Protein AF-0000000069081730 (afdb_homodimer)

Sequence (1344 aa):
MFLFTLMLIVINARFEIAYTKMYEEPLPQEFKDCLNMILPNSDLKRDPAYIIDYACANKFLTSTPNKRWAPEKDEEEFTLITNKINKLDIHTSSENVRYEKRSIQNHLDNRHKKRSAVNPTIRRKEYRRMSPEERTDFHRALQLLKDDAERTKFNLYDILCNFHHASRAPHAHFGPAFLSWHRVSLYIFEQALRSKVPGVSLPFWDSRLEAALENPSATSLFTDELMGPGNGVVKTGHFANWSHPFAGDLVRNVGNLGEPIQRRDIERLLKARYTKEFMFPSAYPHMNLELIHGKVHMWVSGTMNNLNYSPADPIFWMHHCFIDYVWEKIRQRQKERGVDPSYDYPMNGGIGHRPYDKMKPFDLKNRDGYLIDWSKVYQYETSPVDSKCRSDSDCGPEYYVCENGNCRAKTAEEVLFDRRSRRRRSITDMGTSDLLSKDHYNDLQTSTDAQTTPMFHSMQNTFMIDGREDSNSWVNLPLIVYSKRPDHLVFSAHPYRRGEANFTADIFQPTLKEENVLPLSGNPAIKQKCKYMGSGVSKVYIRSIGVNYEGDYTSEAIIDERQALTITLIQIAVQNPYKKYTKSYISAYDQCGRMCSPYCLTGRDGTYKKCSGNIGVDSRIPRMYNTDAAGTILQMFDFKSFPPKLDQSNIFLIFYCGQEEKWPWEINKEEKMFLFTLMLIVINARFEIAYTKMYEEPLPQEFKDCLNMILPNSDLKRDPAYIIDYACANKFLTSTPNKRWAPEKDEEEFTLITNKINKLDIHTSSENVRYEKRSIQNHLDNRHKKRSAVNPTIRRKEYRRMSPEERTDFHRALQLLKDDAERTKFNLYDILCNFHHASRAPHAHFGPAFLSWHRVSLYIFEQALRSKVPGVSLPFWDSRLEAALENPSATSLFTDELMGPGNGVVKTGHFANWSHPFAGDLVRNVGNLGEPIQRRDIERLLKARYTKEFMFPSAYPHMNLELIHGKVHMWVSGTMNNLNYSPADPIFWMHHCFIDYVWEKIRQRQKERGVDPSYDYPMNGGIGHRPYDKMKPFDLKNRDGYLIDWSKVYQYETSPVDSKCRSDSDCGPEYYVCENGNCRAKTAEEVLFDRRSRRRRSITDMGTSDLLSKDHYNDLQTSTDAQTTPMFHSMQNTFMIDGREDSNSWVNLPLIVYSKRPDHLVFSAHPYRRGEANFTADIFQPTLKEENVLPLSGNPAIKQKCKYMGSGVSKVYIRSIGVNYEGDYTSEAIIDERQALTITLIQIAVQNPYKKYTKSYISAYDQCGRMCSPYCLTGRDGTYKKCSGNIGVDSRIPRMYNTDAAGTILQMFDFKSFPPKLDQSNIFLIFYCGQEEKWPWEINKEEK

Secondary structure (DSSP, 8-state):
--------------------SEEE-PPPHHHHHHHHHHGGG--TTTS-HHHHHHHHHHHHHHH-GGGS--PPP-HHHHHHHHHHHTTS----------S-HHHHHHHHHHTTTS------SEEE-BGGGS-HHHHHHHHHHHHHHHH---SSSS-HHHHHHHTTSTTT-TTSSSSTHHHHHHHHHHHHHHHHHHHHSTT----B--THHHHTSSSGGGBGGGSTTTT--SEEE--SSTTTT-EETTTEE-EEETTSSS-PPPHHHHHHHTT-SSGGGTSTTTS-GGG-HHHHHHHHHHHH-GGGG-TTTGGGSTHHHHHHHHHHHHHHHHHHHHHHTT--GGG---S-S-TT-STTSB-TTSSSBTTHHHHS-GGGTEEEPPPGGGS--SSHHHH-SSSEEEETTEEEEPBHHHHHHHHHHHHHHHHHHS-SSS------------------SGGGSPPPP--EETTEE-GGGEEEEEEEEEEEPPTT---S---EETTEE-TT--TTPPPGGGGGTSPPP------TT----TT-EEEEEEEEEESSSS-EEEEEEEEETTSSEEEEEEEEEEE-TTSS-EEEEEEEEETTSPBPEEEEE-STT--EEE--SEEEE--SSSP--BSSHHHHHHHTEETTSSS-EE-GGG--EEEEE---SS-SS-------/--------------------SEEE-PPPHHHHHHHHHHGGG--TTTS-HHHHHHHHHHHHHHH-GGGS--PPP-HHHHHHHHHHHTTS------------HHHHHHHHHHTTTS------SEEE-BGGGS-HHHHHHHHHHHHHHHH---SSSS-HHHHHHHTTSTTT-TTSSSSTHHHHHHHHHHHHHHHHHHHHSTT----B--THHHHTSSSGGGBGGGSTTTT--SEEE--SSTTTT-EETTTEE-EEETTSSS-PPPHHHHHHHTT-SSGGGTSTTTS-GGG-HHHHHHHHHHHH-GGGG-TTTGGGSTHHHHHHHHHHHHHHHHHHHHHHTT--GGG---S---TT-STTSB-TTSSSBTTHHHHS-GGGTEEEPPPGGGS--SSHHHH-SSSEEEETTEEEEPBHHHHHHHHHHHHHHHHHHS-SSS------------------SGGGSPPPP--EETTEE-GGGEEEEEEEEEEEPPTT---S---EETTEE-TT--TTPPPGGGTTSSPPP------SS----TT-EEEEEEEEEESSSS-EEEEEEEEETTSSEEEEEEEEEEE-TTSS-EEEEEEEEETTSPBPEEEEE-STT--EEE--SEEEE-SSSSP--BSSHHHHHHHTEETTSSS-EE-GGG-SEEEEE---SS-SS-------

Nearest PDB structures (foldseek):
  3ntm-assembly1_B  TM=8.392E-01  e=2.894E-14  Priestia megaterium
  3npy-assembly1_A  TM=8.214E-01  e=9.787E-14  Priestia megaterium
  5m8r-assembly1_A  TM=8.088E-01  e=1.174E-10  Homo sapiens
  9ey8-assembly4_DA  TM=7.590E-01  e=7.715E-10  Homo sapiens
  8r0a-assembly1_B  TM=4.790E-01  e=5.189E-01  Homo sapiens

Radius of gyration: 36.07 Å; Cα contacts (8 Å, |Δi|>4): 2716; chains: 2; bounding box: 125×122×84 Å

Solvent-accessible surface area (backbone atoms only — not comparable to full-atom values): 71408 Å² total; per-residue (Å²): 132,85,75,77,77,76,77,77,76,74,75,76,70,72,73,72,81,68,59,79,32,58,42,83,35,78,73,54,66,57,30,50,52,41,47,65,59,48,52,82,59,50,42,61,62,70,47,34,48,44,62,54,51,51,50,20,54,48,49,30,53,39,71,41,29,79,72,32,55,66,80,83,85,59,72,71,58,52,55,62,52,52,60,60,51,70,69,55,76,64,62,63,78,70,74,75,76,62,84,57,76,66,55,59,53,51,54,60,54,54,62,60,69,77,53,74,75,65,68,39,83,34,65,26,37,43,54,78,61,45,50,73,66,54,44,51,45,40,52,48,16,52,49,49,31,56,61,34,71,44,105,47,100,47,23,54,44,56,49,63,27,52,51,53,20,29,83,47,12,60,43,47,56,88,19,52,20,28,62,26,47,48,52,51,52,49,51,51,51,38,52,55,32,28,70,70,28,76,85,49,50,60,37,18,45,67,44,41,26,32,48,66,37,94,55,42,47,35,36,37,58,43,28,51,89,51,69,5,52,38,59,27,68,26,71,45,42,80,46,38,69,36,65,34,83,70,55,35,58,37,27,20,32,33,54,61,35,63,40,52,44,47,67,66,53,54,59,55,47,54,65,46,74,50,53,47,52,32,22,43,71,69,25,37,64,90,39,16,50,67,58,53,55,46,26,37,28,32,10,39,15,42,33,36,49,39,75,52,41,15,55,65,30,73,64,40,58,20,41,51,41,28,53,49,50,52,50,51,53,33,38,52,46,16,46,75,70,73,32,64,55,51,75,41,69,46,79,76,32,49,90,57,19,27,48,78,28,62,32,51,79,47,100,43,37,29,37,49,53,44,48,34,69,54,65,56,54,36,44,72,51,82,49,40,71,82,38,78,26,92,38,34,69,68,45,22,78,76,56,35,37,45,56,94,40,32,34,25,49,28,34,43,64,56,46,49,50,54,50,51,53,53,50,53,50,47,51,71,67,63,57,90,74,72,75,75,58,73,69,65,66,60,66,57,73,60,71,62,64,66,71,35,46,44,75,39,45,38,64,33,60,65,37,39,44,62,57,38,32,28,42,80,54,32,24,19,30,40,33,40,40,35,36,44,36,65,84,87,66,64,45,48,27,44,39,32,54,87,68,37,75,39,86,87,40,27,55,35,58,59,60,82,80,54,76,77,76,54,80,70,62,51,66,44,13,50,51,91,85,57,83,85,40,38,34,20,53,47,42,33,39,34,38,28,37,42,68,62,41,37,40,58,36,58,36,74,40,72,38,52,47,52,38,46,57,36,65,36,80,44,59,44,53,45,64,43,23,78,86,41,80,29,38,34,40,40,51,37,26,41,68,36,30,38,55,29,38,34,28,31,53,75,53,90,82,54,43,47,39,82,46,74,35,18,33,33,38,45,65,52,75,51,66,65,58,23,80,36,45,15,56,26,50,56,61,37,42,42,72,91,45,62,78,60,42,80,39,68,70,72,35,52,42,35,34,40,34,44,48,44,69,61,77,68,69,86,71,79,75,70,82,126,135,85,78,78,79,79,80,81,77,76,75,78,72,74,74,71,75,71,59,82,31,57,43,84,35,77,73,53,68,57,30,52,51,39,47,66,58,48,51,82,58,49,43,62,64,70,47,34,48,43,62,53,51,52,51,20,54,46,48,31,53,38,72,40,30,79,72,33,54,66,80,82,84,59,72,70,58,53,55,62,51,52,59,60,51,69,70,56,77,65,62,63,77,70,73,74,74,63,81,56,77,66,54,61,54,50,54,59,53,56,61,60,69,76,52,74,76,64,68,39,82,32,64,26,36,43,54,77,61,46,49,74,65,56,46,50,45,41,53,49,16,54,50,48,29,57,63,34,70,46,104,49,100,47,23,54,43,55,47,62,28,52,51,53,20,28,85,48,11,60,42,46,56,88,19,51,20,28,61,25,47,50,52,52,50,50,49,51,51,38,51,54,34,28,72,71,30,75,84,48,50,60,36,18,45,67,45,40,26,33,48,65,38,95,56,42,47,36,36,37,57,43,29,52,89,51,68,6,53,38,58,28,68,27,70,44,40,80,46,38,69,38,65,36,83,70,56,36,60,38,28,21,32,33,53,61,35,64,41,52,45,46,68,66,54,54,59,56,47,53,67,46,74,50,55,46,52,33,22,43,70,69,25,36,64,90,40,15,50,66,59,53,55,44,26,37,27,33,10,40,15,41,34,35,49,39,75,51,40,15,55,66,31,73,64,39,58,19,42,51,40,29,53,49,50,52,50,52,52,33,39,52,46,16,46,75,70,74,35,64,55,49,74,41,70,45,79,75,32,50,90,57,19,26,48,78,27,62,32,52,79,47,100,43,36,29,39,48,52,44,48,34,70,54,66,56,54,37,43,73,49,82,51,41,72,82,38,78,24,92,38,33,70,68,44,22,77,79,55,36,38,45,56,95,38,32,35,24,49,27,33,42,64,55,46,51,50,54,50,51,54,54,50,53,50,47,50,69,66,62,57,89,72,73,75,75,58,70,69,64,65,58,66,57,74,60,70,60,62,64,71,34,46,44,76,39,44,37,64,32,59,66,39,39,45,61,58,38,33,27,42,80,54,32,25,20,31,40,32,41,40,36,36,42,36,66,84,87,65,65,46,47,27,46,39,32,55,88,66,37,74,38,87,86,39,26,54,36,56,61,60,77,89,64,66,79,76,57,79,70,62,52,66,43,14,51,51,92,85,58,83,84,41,38,34,20,52,47,43,34,39,35,39,29,37,42,69,62,41,36,38,59,35,59,37,73,42,72,40,51,47,52,38,47,58,35,65,38,81,46,57,43,53,43,65,44,23,77,87,42,82,27,38,33,41,42,51,37,25,40,70,35,31,38,54,29,37,37,26,31,54,74,53,91,83,55,43,47,40,81,44,74,35,17,33,34,37,45,64,53,72,51,68,66,59,25,81,36,44,15,56,24,50,56,60,36,40,43,73,92,45,62,78,60,42,81,40,69,70,70,35,52,43,34,34,41,34,42,48,43,71,60,76,67,69,87,68,78,74,71,84,125

InterPro domains:
  IPR002227 Tyrosinase copper-binding domain [PF00264] (157-329)
  IPR002227 Tyrosinase copper-binding domain [PR00092] (173-190)
  IPR002227 Tyrosinase copper-binding domain [PR00092] (202-207)
  IPR002227 Tyrosinase copper-binding domain [PR00092] (292-303)
  IPR002227 Tyrosinase copper-binding domain [PR00092] (312-330)
  IPR002227 Tyrosinase copper-binding domain [PS00497] (173-190)
  IPR002227 Tyrosinase copper-binding domain [PS00498] (313-324)
  IPR008922 Di-copper centre-containing domain superfamily [G3DSA:1.10.1280.10] (118-396)
  IPR008922 Di-copper centre-containing domain superfamily [SSF48056] (120-382)
  IPR050316 Tyrosinase and Hemocyanin [PTHR11474] (111-399)

Structure (mmCIF, N/CA/C/O backbone):
data_AF-0000000069081730-model_v1
#
loop_
_entity.id
_entity.type
_entity.pdbx_description
1 polymer 'Tyrosinase copper-binding domain-containing protein'
#
loop_
_atom_site.group_PDB
_atom_site.id
_atom_site.type_symbol
_atom_site.label_atom_id
_atom_site.label_alt_id
_atom_site.label_comp_id
_atom_site.label_asym_id
_atom_site.label_entity_id
_atom_site.label_seq_id
_atom_site.pdbx_PDB_ins_code
_atom_site.Cartn_x
_atom_site.Cartn_y
_atom_site.Cartn_z
_atom_site.occupancy
_atom_site.B_iso_or_equiv
_atom_site.auth_seq_id
_atom_site.auth_comp_id
_atom_site.auth_asym_id
_atom_site.auth_atom_id
_atom_site.pdbx_PDB_model_num
ATOM 1 N N . MET A 1 1 ? -75.438 -9.922 37.125 1 25.27 1 MET A N 1
ATOM 2 C CA . MET A 1 1 ? -75.188 -9.961 35.688 1 25.27 1 MET A CA 1
ATOM 3 C C . MET A 1 1 ? -74.562 -8.641 35.188 1 25.27 1 MET A C 1
ATOM 5 O O . MET A 1 1 ? -74.75 -8.273 34.031 1 25.27 1 MET A O 1
ATOM 9 N N . PHE A 1 2 ? -74.125 -7.762 36.062 1 30.73 2 PHE A N 1
ATOM 10 C CA . PHE A 1 2 ? -73.438 -6.461 35.938 1 30.73 2 PHE A CA 1
ATOM 11 C C . PHE A 1 2 ? -72.25 -6.527 35 1 30.73 2 PHE A C 1
ATOM 13 O O . PHE A 1 2 ? -71.312 -7.246 35.281 1 30.73 2 PHE A O 1
ATOM 20 N N . LEU A 1 3 ? -72.562 -6.387 33.656 1 29.62 3 LEU A N 1
ATOM 21 C CA . LEU A 1 3 ? -71.812 -6.32 32.438 1 29.62 3 LEU A CA 1
ATOM 22 C C . LEU A 1 3 ? -70.812 -5.137 32.469 1 29.62 3 LEU A C 1
ATOM 24 O O . LEU A 1 3 ? -71.25 -3.982 32.469 1 29.62 3 LEU A O 1
ATOM 28 N N . PHE A 1 4 ? -69.812 -5.207 33.406 1 30.23 4 PHE A N 1
ATOM 29 C CA . PHE A 1 4 ? -68.75 -4.254 33.531 1 30.23 4 PHE A CA 1
ATOM 30 C C . PHE A 1 4 ? -68.062 -3.99 32.188 1 30.23 4 PHE A C 1
ATOM 32 O O . PHE A 1 4 ? -67.562 -4.91 31.562 1 30.23 4 PHE A O 1
ATOM 39 N N . THR A 1 5 ? -68.688 -3.061 31.391 1 26.64 5 THR A N 1
ATOM 40 C CA . THR A 1 5 ? -68.188 -2.48 30.156 1 26.64 5 THR A CA 1
ATOM 41 C C . THR A 1 5 ? -66.75 -1.947 30.344 1 26.64 5 THR A C 1
ATOM 43 O O . THR A 1 5 ? -66.562 -0.978 31.078 1 26.64 5 THR A O 1
ATOM 46 N N . LEU A 1 6 ? -65.75 -2.828 30.531 1 27.09 6 LEU A N 1
ATOM 47 C CA . LEU A 1 6 ? -64.312 -2.484 30.578 1 27.09 6 LEU A CA 1
ATOM 48 C C . LEU A 1 6 ? -63.938 -1.65 29.375 1 27.09 6 LEU A C 1
ATOM 50 O O . LEU A 1 6 ? -63.969 -2.137 28.234 1 27.09 6 LEU A O 1
ATOM 54 N N . MET A 1 7 ? -64.312 -0.339 29.406 1 26.17 7 MET A N 1
ATOM 55 C CA . MET A 1 7 ? -63.844 0.627 28.391 1 26.17 7 MET A CA 1
ATOM 56 C C . MET A 1 7 ? -62.344 0.519 28.141 1 26.17 7 MET A C 1
ATOM 58 O O . MET A 1 7 ? -61.562 0.634 29.062 1 26.17 7 MET A O 1
ATOM 62 N N . LEU A 1 8 ? -61.906 -0.193 27.078 1 25.66 8 LEU A N 1
ATOM 63 C CA . LEU A 1 8 ? -60.594 -0.333 26.422 1 25.66 8 LEU A CA 1
ATOM 64 C C . LEU A 1 8 ? -60.031 1.033 26.078 1 25.66 8 LEU A C 1
ATOM 66 O O . LEU A 1 8 ? -60.531 1.717 25.188 1 25.66 8 LEU A O 1
ATOM 70 N N . ILE A 1 9 ? -59.719 1.869 27.062 1 26.48 9 ILE A N 1
ATOM 71 C CA . ILE A 1 9 ? -59 3.09 26.75 1 26.48 9 ILE A CA 1
ATOM 72 C C . ILE A 1 9 ? -57.719 2.746 25.969 1 26.48 9 ILE A C 1
ATOM 74 O O . ILE A 1 9 ? -56.812 2.076 26.5 1 26.48 9 ILE A O 1
ATOM 78 N N . VAL A 1 10 ? -57.812 2.605 24.672 1 25.91 10 VAL A N 1
ATOM 79 C CA . VAL A 1 10 ? -56.75 2.582 23.688 1 25.91 10 VAL A CA 1
ATOM 80 C C . VAL A 1 10 ? -55.844 3.811 23.875 1 25.91 10 VAL A C 1
ATOM 82 O O . VAL A 1 10 ? -56.281 4.938 23.594 1 25.91 10 VAL A O 1
ATOM 85 N N . ILE A 1 11 ? -55.156 3.9 24.969 1 27.11 11 ILE A N 1
ATOM 86 C CA . ILE A 1 11 ? -54.125 4.941 25.047 1 27.11 11 ILE A CA 1
ATOM 87 C C . ILE A 1 11 ? -53.281 4.926 23.766 1 27.11 11 ILE A C 1
ATOM 89 O O . ILE A 1 11 ? -52.625 3.926 23.469 1 27.11 11 ILE A O 1
ATOM 93 N N . ASN A 1 12 ? -53.656 5.672 22.766 1 25.05 12 ASN A N 1
ATOM 94 C CA . ASN A 1 12 ? -52.875 6.105 21.641 1 25.05 12 ASN A CA 1
ATOM 95 C C . ASN A 1 12 ? -51.5 6.652 22.078 1 25.05 12 ASN A C 1
ATOM 97 O O . ASN A 1 12 ? -51.406 7.828 22.438 1 25.05 12 ASN A O 1
ATOM 101 N N . ALA A 1 13 ? -50.75 5.926 22.844 1 26.69 13 ALA A N 1
ATOM 102 C CA . ALA A 1 13 ? -49.375 6.348 23.062 1 26.69 13 ALA A CA 1
ATOM 103 C C . ALA A 1 13 ? -48.688 6.703 21.75 1 26.69 13 ALA A C 1
ATOM 105 O O . ALA A 1 13 ? -48.531 5.848 20.875 1 26.69 13 ALA A O 1
ATOM 106 N N . ARG A 1 14 ? -48.938 7.902 21.297 1 27.27 14 ARG A N 1
ATOM 107 C CA . ARG A 1 14 ? -48.062 8.477 20.297 1 27.27 14 ARG A CA 1
ATOM 108 C C . ARG A 1 14 ? -46.594 8.172 20.609 1 27.27 14 ARG A C 1
ATOM 110 O O . ARG A 1 14 ? -46.062 8.625 21.625 1 27.27 14 ARG A O 1
ATOM 117 N N . PHE A 1 15 ? -46.156 7.004 20.266 1 26.97 15 PHE A N 1
ATOM 118 C CA . PHE A 1 15 ? -44.719 6.773 20.156 1 26.97 15 PHE A CA 1
ATOM 119 C C . PHE A 1 15 ? -44.031 7.906 19.406 1 26.97 15 PHE A C 1
ATOM 121 O O . PHE A 1 15 ? -44.156 8.008 18.172 1 26.97 15 PHE A O 1
ATOM 128 N N . GLU A 1 16 ? -44.094 9.133 19.969 1 29.81 16 GLU A N 1
ATOM 129 C CA . GLU A 1 16 ? -43.125 10.078 19.438 1 29.81 16 GLU A CA 1
ATOM 130 C C . GLU A 1 16 ? -41.781 9.391 19.141 1 29.81 16 GLU A C 1
ATOM 132 O O . GLU A 1 16 ? -41.219 8.75 20.016 1 29.81 16 GLU A O 1
ATOM 137 N N . ILE A 1 17 ? -41.594 8.93 17.969 1 29.64 17 ILE A N 1
ATOM 138 C CA . ILE A 1 17 ? -40.375 8.484 17.328 1 29.64 17 ILE A CA 1
ATOM 139 C C . ILE A 1 17 ? -39.219 9.422 17.703 1 29.64 17 ILE A C 1
ATOM 141 O O . ILE A 1 17 ? -39.156 10.547 17.203 1 29.64 17 ILE A O 1
ATOM 145 N N . ALA A 1 18 ? -38.719 9.664 18.828 1 35.78 18 ALA A N 1
ATOM 146 C CA . ALA A 1 18 ? -37.625 10.297 19.547 1 35.78 18 ALA A CA 1
ATOM 147 C C . ALA A 1 18 ? -36.281 9.922 18.922 1 35.78 18 ALA A C 1
ATOM 149 O O . ALA A 1 18 ? -35.375 9.453 19.609 1 35.78 18 ALA A O 1
ATOM 150 N N . TYR A 1 19 ? -36.062 9.352 17.719 1 40.38 19 TYR A N 1
ATOM 151 C CA . TYR A 1 19 ? -35.094 8.344 17.312 1 40.38 19 TYR A CA 1
ATOM 152 C C . TYR A 1 19 ? -33.688 8.914 17.312 1 40.38 19 TYR A C 1
ATOM 154 O O . TYR A 1 19 ? -32.719 8.219 17.656 1 40.38 19 TYR A O 1
ATOM 162 N N . THR A 1 20 ? -33.281 10.133 16.453 1 54.25 20 THR A N 1
ATOM 163 C CA . THR A 1 20 ? -31.828 10.297 16.312 1 54.25 20 THR A CA 1
ATOM 164 C C . THR A 1 20 ? -31.234 10.992 17.531 1 54.25 20 THR A C 1
ATOM 166 O O . THR A 1 20 ? -31.781 11.984 18.016 1 54.25 20 THR A O 1
ATOM 169 N N . LYS A 1 21 ? -30.156 10.398 18.203 1 78.94 21 LYS A N 1
ATOM 170 C CA . LYS A 1 21 ? -29.391 10.898 19.344 1 78.94 21 LYS A CA 1
ATOM 171 C C . LYS A 1 21 ? -28.156 11.672 18.875 1 78.94 21 LYS A C 1
ATOM 173 O O . LYS A 1 21 ? -27.359 12.125 19.688 1 78.94 21 LYS A O 1
ATOM 178 N N . MET A 1 22 ? -28.156 12 17.453 1 90.12 22 MET A N 1
ATOM 179 C CA . MET A 1 22 ? -27.172 12.883 16.844 1 90.12 22 MET A CA 1
ATOM 180 C C . MET A 1 22 ? -27.859 13.953 16 1 90.12 22 MET A C 1
ATOM 182 O O . MET A 1 22 ? -28.875 13.68 15.367 1 90.12 22 MET A O 1
ATOM 186 N N . TYR A 1 23 ? -27.281 15.188 15.977 1 90.94 23 TYR A N 1
ATOM 187 C CA . TYR A 1 23 ? -27.875 16.312 15.266 1 90.94 23 TYR A CA 1
ATOM 188 C C . TYR A 1 23 ? -26.812 17.125 14.539 1 90.94 23 TYR A C 1
ATOM 190 O O . TYR A 1 23 ? -25.656 17.141 14.945 1 90.94 23 TYR A O 1
ATOM 198 N N . GLU A 1 24 ? -27.328 17.688 13.469 1 94 24 GLU A N 1
ATOM 199 C CA . GLU A 1 24 ? -26.469 18.672 12.82 1 94 24 GLU A CA 1
ATOM 200 C C . GLU A 1 24 ? -26.422 19.984 13.609 1 94 24 GLU A C 1
ATOM 202 O O . GLU A 1 24 ? -27.438 20.438 14.125 1 94 24 GLU A O 1
ATOM 207 N N . GLU A 1 25 ? -25.281 20.516 13.758 1 94.12 25 GLU A N 1
ATOM 208 C CA . GLU A 1 25 ? -25.047 21.828 14.344 1 94.12 25 GLU A CA 1
ATOM 209 C C . GLU A 1 25 ? -24.5 22.797 13.305 1 94.12 25 GLU A C 1
ATOM 211 O O . GLU A 1 25 ? -23.812 22.391 12.359 1 94.12 25 GLU A O 1
ATOM 216 N N . PRO A 1 26 ? -24.844 24.062 13.484 1 93.56 26 PRO A N 1
ATOM 217 C CA . PRO A 1 26 ? -24.203 25.031 12.586 1 93.56 26 PRO A CA 1
ATOM 218 C C . PRO A 1 26 ? -22.703 25.172 12.836 1 93.56 26 PRO A C 1
ATOM 220 O O . PRO A 1 26 ? -22.234 24.953 13.961 1 93.56 26 PRO A O 1
ATOM 223 N N . LEU A 1 27 ? -22.016 25.594 11.781 1 95.44 27 LEU A N 1
ATOM 224 C CA . LEU A 1 27 ? -20.594 25.859 11.961 1 95.44 27 LEU A CA 1
ATOM 225 C C . LEU A 1 27 ? -20.391 26.984 12.984 1 95.44 27 LEU A C 1
ATOM 227 O O . LEU A 1 27 ? -21.172 27.922 13.039 1 95.44 27 LEU A O 1
ATOM 231 N N . PRO A 1 28 ? -19.312 26.891 13.766 1 93.69 28 PRO A N 1
ATOM 232 C CA . PRO A 1 28 ? -19 27.984 14.695 1 93.69 28 PRO A CA 1
ATOM 233 C C . PRO A 1 28 ? -18.812 29.328 13.977 1 93.69 28 PRO A C 1
ATOM 235 O O . PRO A 1 28 ? -18.281 29.359 12.867 1 93.69 28 PRO A O 1
ATOM 238 N N . GLN A 1 29 ? -19.141 30.375 14.672 1 93.25 29 GLN A N 1
ATOM 239 C CA . GLN A 1 29 ? -19.094 31.703 14.07 1 93.25 29 GLN A CA 1
ATOM 240 C C . GLN A 1 29 ? -17.672 32.062 13.641 1 93.25 29 GLN A C 1
ATOM 242 O O . GLN A 1 29 ? -17.453 32.594 12.555 1 93.25 29 GLN A O 1
ATOM 247 N N . GLU A 1 30 ? -16.688 31.781 14.453 1 92.94 30 GLU A N 1
ATOM 248 C CA . GLU A 1 30 ? -15.297 32.094 14.148 1 92.94 30 GLU A CA 1
ATOM 249 C C . GLU A 1 30 ? -14.82 31.344 12.914 1 92.94 30 GLU A C 1
ATOM 251 O O . GLU A 1 30 ? -14 31.859 12.148 1 92.94 30 GLU A O 1
ATOM 256 N N . PHE A 1 31 ? -15.344 30.156 12.773 1 95.62 31 PHE A N 1
ATOM 257 C CA . PHE A 1 31 ? -15.062 29.359 11.586 1 95.62 31 PHE A CA 1
ATOM 258 C C . PHE A 1 31 ? -15.641 30.031 10.344 1 95.62 31 PHE A C 1
ATOM 260 O O . PHE A 1 31 ? -14.945 30.172 9.328 1 95.62 31 PHE A O 1
ATOM 267 N N . LYS A 1 32 ? -16.844 30.469 10.391 1 95.44 32 LYS A N 1
ATOM 268 C CA . LYS A 1 32 ? -17.516 31.141 9.281 1 95.44 32 LYS A CA 1
ATOM 269 C C . LYS A 1 32 ? -16.812 32.438 8.922 1 95.44 32 LYS A C 1
ATOM 271 O O . LYS A 1 32 ? -16.641 32.75 7.738 1 95.44 32 LYS A O 1
ATOM 276 N N . ASP A 1 33 ? -16.406 33.156 9.93 1 93.44 33 ASP A N 1
ATOM 277 C CA . ASP A 1 33 ? -15.68 34.406 9.711 1 93.44 33 ASP A CA 1
ATOM 278 C C . ASP A 1 33 ? -14.383 34.188 8.945 1 93.44 33 ASP A C 1
ATOM 280 O O . ASP A 1 33 ? -14.008 34.969 8.078 1 93.44 33 ASP A O 1
ATOM 284 N N . CYS A 1 34 ? -13.742 33.125 9.352 1 95.56 34 CYS A N 1
ATOM 285 C CA . CYS A 1 34 ? -12.508 32.75 8.672 1 95.56 34 CYS A CA 1
ATOM 286 C C . CYS A 1 34 ? -12.766 32.438 7.207 1 95.56 34 CYS A C 1
ATOM 288 O O . CYS A 1 34 ? -12.031 32.875 6.328 1 95.56 34 CYS A O 1
ATOM 290 N N . LEU A 1 35 ? -13.812 31.656 6.918 1 96.19 35 LEU A N 1
ATOM 291 C CA . LEU A 1 35 ? -14.172 31.328 5.543 1 96.19 35 LEU A CA 1
ATOM 292 C C . LEU A 1 35 ? -14.492 32.594 4.75 1 96.19 35 LEU A C 1
ATOM 294 O O . LEU A 1 35 ? -14.07 32.75 3.598 1 96.19 35 LEU A O 1
ATOM 298 N N . ASN A 1 36 ? -15.141 33.5 5.387 1 94.31 36 ASN A N 1
ATOM 299 C CA . ASN A 1 36 ? -15.508 34.75 4.738 1 94.31 36 ASN A CA 1
ATOM 300 C C . ASN A 1 36 ? -14.273 35.625 4.426 1 94.31 36 ASN A C 1
ATOM 302 O O . ASN A 1 36 ? -14.289 36.406 3.496 1 94.31 36 ASN A O 1
ATOM 306 N N . MET A 1 37 ? -13.32 35.406 5.188 1 92.81 37 MET A N 1
ATOM 307 C CA . MET A 1 37 ? -12.07 36.156 4.984 1 92.81 37 MET A CA 1
ATOM 308 C C . MET A 1 37 ? -11.273 35.531 3.84 1 92.81 37 MET A C 1
ATOM 310 O O . MET A 1 37 ? -10.711 36.25 3.014 1 92.81 37 MET A O 1
ATOM 314 N N . ILE A 1 38 ? -11.258 34.25 3.676 1 95.88 38 ILE A N 1
ATOM 315 C CA . ILE A 1 38 ? -10.32 33.562 2.805 1 95.88 38 ILE A CA 1
ATOM 316 C C . ILE A 1 38 ? -10.961 33.281 1.444 1 95.88 38 ILE A C 1
ATOM 318 O O . ILE A 1 38 ? -10.32 33.469 0.405 1 95.88 38 ILE A O 1
ATOM 322 N N . LEU A 1 39 ? -12.219 32.906 1.37 1 94.81 39 LEU A N 1
ATOM 323 C CA . LEU A 1 39 ? -12.852 32.344 0.185 1 94.81 39 LEU A CA 1
ATOM 324 C C . LEU A 1 39 ? -12.977 33.406 -0.919 1 94.81 39 LEU A C 1
ATOM 326 O O . LEU A 1 39 ? -12.773 33.094 -2.096 1 94.81 39 LEU A O 1
ATOM 330 N N . PRO A 1 40 ? -13.281 34.656 -0.606 1 93.19 40 PRO A N 1
ATOM 331 C CA . PRO A 1 40 ? -13.398 35.625 -1.684 1 93.19 40 PRO A CA 1
ATOM 332 C C . PRO A 1 40 ? -12.125 35.75 -2.52 1 93.19 40 PRO A C 1
ATOM 334 O O . PRO A 1 40 ? -12.188 36.094 -3.703 1 93.19 40 PRO A O 1
ATOM 337 N N . ASN A 1 41 ? -11.008 35.469 -1.926 1 93.19 41 ASN A N 1
ATOM 338 C CA . ASN A 1 41 ? -9.734 35.531 -2.631 1 93.19 41 ASN A CA 1
ATOM 339 C C . ASN A 1 41 ? -9.242 34.156 -3.072 1 93.19 41 ASN A C 1
ATOM 341 O O . ASN A 1 41 ? -8.086 34 -3.465 1 93.19 41 ASN A O 1
ATOM 345 N N . SER A 1 42 ? -10.109 33.219 -2.932 1 94.69 42 SER A N 1
ATOM 346 C CA . SER A 1 42 ? -9.719 31.844 -3.242 1 94.69 42 SER A CA 1
ATOM 347 C C . SER A 1 42 ? -10.258 31.422 -4.605 1 94.69 42 SER A C 1
ATOM 349 O O . SER A 1 42 ? -11.188 32.031 -5.133 1 94.69 42 SER A O 1
ATOM 351 N N . ASP A 1 43 ? -9.555 30.469 -5.176 1 94.69 43 ASP A N 1
ATOM 352 C CA . ASP A 1 43 ? -9.93 29.828 -6.438 1 94.69 43 ASP A CA 1
ATOM 353 C C . ASP A 1 43 ? -10.008 28.312 -6.277 1 94.69 43 ASP A C 1
ATOM 355 O O . ASP A 1 43 ? -9.039 27.672 -5.875 1 94.69 43 ASP A O 1
ATOM 359 N N . LEU A 1 44 ? -11.172 27.797 -6.66 1 93.5 44 LEU A N 1
ATOM 360 C CA . LEU A 1 44 ? -11.461 26.375 -6.457 1 93.5 44 LEU A CA 1
ATOM 361 C C . LEU A 1 44 ? -10.438 25.5 -7.184 1 93.5 44 LEU A C 1
ATOM 363 O O . LEU A 1 44 ? -10.148 24.391 -6.742 1 93.5 44 LEU A O 1
ATOM 367 N N . LYS A 1 45 ? -9.922 25.938 -8.242 1 94.75 45 LYS A N 1
ATOM 368 C CA . LYS A 1 45 ? -9.008 25.141 -9.062 1 94.75 45 LYS A CA 1
ATOM 369 C C . LYS A 1 45 ? -7.555 25.422 -8.695 1 94.75 45 LYS A C 1
ATOM 371 O O . LYS A 1 45 ? -6.645 24.734 -9.156 1 94.75 45 LYS A O 1
ATOM 376 N N . ARG A 1 46 ? -7.352 26.359 -7.805 1 94.25 46 ARG A N 1
ATOM 377 C CA . ARG A 1 46 ? -5.992 26.75 -7.449 1 94.25 46 ARG A CA 1
ATOM 378 C C . ARG A 1 46 ? -5.691 26.422 -5.992 1 94.25 46 ARG A C 1
ATOM 380 O O . ARG A 1 46 ? -4.578 26.016 -5.66 1 94.25 46 ARG A O 1
ATOM 387 N N . ASP A 1 47 ? -6.676 26.672 -5.148 1 95 47 ASP A N 1
ATOM 388 C CA . ASP A 1 47 ? -6.457 26.594 -3.707 1 95 47 ASP A CA 1
ATOM 389 C C . ASP A 1 47 ? -7.141 25.359 -3.113 1 95 47 ASP A C 1
ATOM 391 O O . ASP A 1 47 ? -8.367 25.312 -3.012 1 95 47 ASP A O 1
ATOM 395 N N . PRO A 1 48 ? -6.336 24.391 -2.736 1 93.88 48 PRO A N 1
ATOM 396 C CA . PRO A 1 48 ? -6.957 23.172 -2.205 1 93.88 48 PRO A CA 1
ATOM 397 C C . PRO A 1 48 ? -7.797 23.422 -0.956 1 93.88 48 PRO A C 1
ATOM 399 O O . PRO A 1 48 ? -7.379 24.188 -0.078 1 93.88 48 PRO A O 1
ATOM 402 N N . ALA A 1 49 ? -8.875 22.703 -0.792 1 94.56 49 ALA A N 1
ATOM 403 C CA . ALA A 1 49 ? -9.852 22.953 0.263 1 94.56 49 ALA A CA 1
ATOM 404 C C . ALA A 1 49 ? -9.32 22.516 1.623 1 94.56 49 ALA A C 1
ATOM 406 O O . ALA A 1 49 ? -9.672 23.094 2.654 1 94.56 49 ALA A O 1
ATOM 407 N N . TYR A 1 50 ? -8.477 21.484 1.653 1 95.25 50 TYR A N 1
ATOM 408 C CA . TYR A 1 50 ? -8.047 20.938 2.934 1 95.25 50 TYR A CA 1
ATOM 409 C C . TYR A 1 50 ? -7.301 21.984 3.752 1 95.25 50 TYR A C 1
ATOM 411 O O . TYR A 1 50 ? -7.449 22.047 4.973 1 95.25 50 TYR A O 1
ATOM 419 N N . ILE A 1 51 ? -6.496 22.844 3.107 1 95.5 51 ILE A N 1
ATOM 420 C CA . ILE A 1 51 ? -5.68 23.797 3.838 1 95.5 51 ILE A CA 1
ATOM 421 C C . ILE A 1 51 ? -6.559 24.953 4.332 1 95.5 51 ILE A C 1
ATOM 423 O O . ILE A 1 51 ? -6.297 25.531 5.391 1 95.5 51 ILE A O 1
ATOM 427 N N . ILE A 1 52 ? -7.574 25.297 3.596 1 96.38 52 ILE A N 1
ATOM 428 C CA . ILE A 1 52 ? -8.531 26.312 4.035 1 96.38 52 ILE A CA 1
ATOM 429 C C . ILE A 1 52 ? -9.305 25.797 5.242 1 96.38 52 ILE A C 1
ATOM 431 O O . ILE A 1 52 ? -9.477 26.516 6.234 1 96.38 52 ILE A O 1
ATOM 435 N N . ASP A 1 53 ? -9.766 24.547 5.078 1 96.94 53 ASP A N 1
ATOM 436 C CA . ASP A 1 53 ? -10.461 23.922 6.199 1 96.94 53 ASP A CA 1
ATOM 437 C C . ASP A 1 53 ? -9.586 23.891 7.445 1 96.94 53 ASP A C 1
ATOM 439 O O . ASP A 1 53 ? -10.039 24.219 8.539 1 96.94 53 ASP A O 1
ATOM 443 N N . TYR A 1 54 ? -8.344 23.484 7.316 1 96.44 54 TYR A N 1
ATOM 444 C CA . TYR A 1 54 ? -7.383 23.422 8.406 1 96.44 54 TYR A CA 1
ATOM 445 C C . TYR A 1 54 ? -7.207 24.797 9.055 1 96.44 54 TYR A C 1
ATOM 447 O O . TYR A 1 54 ? -7.211 24.922 10.281 1 96.44 54 TYR A O 1
ATOM 455 N N . ALA A 1 55 ? -7.02 25.797 8.242 1 96.88 55 ALA A N 1
ATOM 456 C CA . ALA A 1 55 ? -6.832 27.156 8.727 1 96.88 55 ALA A CA 1
ATOM 457 C C . ALA A 1 55 ? -8.047 27.625 9.523 1 96.88 55 ALA A C 1
ATOM 459 O O . ALA A 1 55 ? -7.902 28.172 10.617 1 96.88 55 ALA A O 1
ATOM 460 N N . CYS A 1 56 ? -9.211 27.391 9.023 1 96.88 56 CYS A N 1
ATOM 461 C CA . CYS A 1 56 ? -10.406 27.906 9.664 1 96.88 56 CYS A CA 1
ATOM 462 C C . CYS A 1 56 ? -10.742 27.125 10.922 1 96.88 56 CYS A C 1
ATOM 464 O O . CYS A 1 56 ? -11.242 27.688 11.898 1 96.88 56 CYS A O 1
ATOM 466 N N . ALA A 1 57 ? -10.492 25.828 10.883 1 95.88 57 ALA A N 1
ATOM 467 C CA . ALA A 1 57 ? -10.633 25.031 12.102 1 95.88 57 ALA A CA 1
ATOM 468 C C . ALA A 1 57 ? -9.711 25.562 13.195 1 95.88 57 ALA A C 1
ATOM 470 O O . ALA A 1 57 ? -10.133 25.734 14.344 1 95.88 57 ALA A O 1
ATOM 471 N N . ASN A 1 58 ? -8.477 25.828 12.867 1 95 58 ASN A N 1
ATOM 472 C CA . ASN A 1 58 ? -7.516 26.312 13.852 1 95 58 ASN A CA 1
ATOM 473 C C . ASN A 1 58 ? -7.82 27.75 14.273 1 95 58 ASN A C 1
ATOM 475 O O . ASN A 1 58 ? -7.586 28.125 15.422 1 95 58 ASN A O 1
ATOM 479 N N . LYS A 1 59 ? -8.289 28.531 13.297 1 94.31 59 LYS A N 1
ATOM 480 C CA . LYS A 1 59 ? -8.719 29.875 13.68 1 94.31 59 LYS A CA 1
ATOM 481 C C . LYS A 1 59 ? -9.805 29.812 14.758 1 94.31 59 LYS A C 1
ATOM 483 O O . LYS A 1 59 ? -9.742 30.547 15.742 1 94.31 59 LYS A O 1
ATOM 488 N N . PHE A 1 60 ? -10.75 29 14.602 1 94 60 PHE A N 1
ATOM 489 C CA . PHE A 1 60 ? -11.797 28.797 15.602 1 94 60 PHE A CA 1
ATOM 490 C C . PHE A 1 60 ? -11.188 28.344 16.938 1 94 60 PHE A C 1
ATOM 492 O O . PHE A 1 60 ? -11.477 28.922 17.984 1 94 60 PHE A O 1
ATOM 499 N N . LEU A 1 61 ? -10.305 27.344 16.906 1 90.44 61 LEU A N 1
ATOM 500 C CA . LEU A 1 61 ? -9.734 26.75 18.109 1 90.44 61 LEU A CA 1
ATOM 501 C C . LEU A 1 61 ? -8.891 27.766 18.859 1 90.44 61 LEU A C 1
ATOM 503 O O . LEU A 1 61 ? -8.93 27.828 20.094 1 90.44 61 LEU A O 1
ATOM 507 N N . THR A 1 62 ? -8.172 28.609 18.172 1 88.75 62 THR A N 1
ATOM 508 C CA . THR A 1 62 ? -7.246 29.531 18.812 1 88.75 62 THR A CA 1
ATOM 509 C C . THR A 1 62 ? -7.973 30.797 19.25 1 88.75 62 THR A C 1
ATOM 511 O O . THR A 1 62 ? -7.496 31.516 20.125 1 88.75 62 THR A O 1
ATOM 514 N N . SER A 1 63 ? -9.125 31.047 18.672 1 87.88 63 SER A N 1
ATOM 515 C CA . SER A 1 63 ? -9.875 32.25 19.016 1 87.88 63 SER A CA 1
ATOM 516 C C . SER A 1 63 ? -10.742 32.031 20.25 1 87.88 63 SER A C 1
ATOM 518 O O . SER A 1 63 ? -11.211 32.969 20.859 1 87.88 63 SER A O 1
ATOM 520 N N . THR A 1 64 ? -10.961 30.781 20.547 1 85.56 64 THR A N 1
ATOM 521 C CA . THR A 1 64 ? -11.875 30.5 21.656 1 85.56 64 THR A CA 1
ATOM 522 C C . THR A 1 64 ? -11.211 29.562 22.672 1 85.56 64 THR A C 1
ATOM 524 O O . THR A 1 64 ? -11.812 28.578 23.094 1 85.56 64 THR A O 1
ATOM 527 N N . PRO A 1 65 ? -10.047 29.906 23.031 1 78.12 65 PRO A N 1
ATOM 528 C CA . PRO A 1 65 ? -9.336 28.938 23.875 1 78.12 65 PRO A CA 1
ATOM 529 C C . PRO A 1 65 ? -10.016 28.734 25.234 1 78.12 65 PRO A C 1
ATOM 531 O O . PRO A 1 65 ? -9.922 27.656 25.812 1 78.12 65 PRO A O 1
ATOM 534 N N . ASN A 1 66 ? -10.742 29.719 25.688 1 80.75 66 ASN A N 1
ATOM 535 C CA . ASN A 1 66 ? -11.312 29.656 27.031 1 80.75 66 ASN A CA 1
ATOM 536 C C . ASN A 1 66 ? -12.727 29.078 27 1 80.75 66 ASN A C 1
ATOM 538 O O . ASN A 1 66 ? -13.312 28.828 28.062 1 80.75 66 ASN A O 1
ATOM 542 N N . LYS A 1 67 ? -13.273 28.875 25.797 1 83.75 67 LYS A N 1
ATOM 543 C CA . LYS A 1 67 ? -14.594 28.266 25.688 1 83.75 67 LYS A CA 1
ATOM 544 C C . LYS A 1 67 ? -14.508 26.75 25.812 1 83.75 67 LYS A C 1
ATOM 546 O O . LYS A 1 67 ? -15.531 26.078 25.953 1 83.75 67 LYS A O 1
ATOM 551 N N . ARG A 1 68 ? -13.352 26.344 25.766 1 88.56 68 ARG A N 1
ATOM 552 C CA . ARG A 1 68 ? -13.078 24.922 25.953 1 88.56 68 ARG A CA 1
ATOM 553 C C . ARG A 1 68 ? -12.109 24.719 27.109 1 88.56 68 ARG A C 1
ATOM 555 O O . ARG A 1 68 ? -12.078 25.5 28.062 1 88.56 68 ARG A O 1
ATOM 562 N N . TRP A 1 69 ? -11.422 23.719 27.141 1 84.88 69 TRP A N 1
ATOM 563 C CA . TRP A 1 69 ? -10.414 23.469 28.172 1 84.88 69 TRP A CA 1
ATOM 564 C C . TRP A 1 69 ? -9.125 24.234 27.859 1 84.88 69 TRP A C 1
ATOM 566 O O . TRP A 1 69 ? -8.695 24.312 26.703 1 84.88 69 TRP A O 1
ATOM 576 N N . ALA A 1 70 ? -8.594 24.969 28.875 1 81.88 70 ALA A N 1
ATOM 577 C CA . ALA A 1 70 ? -7.289 25.625 28.797 1 81.88 70 ALA A CA 1
ATOM 578 C C . ALA A 1 70 ? -6.43 25.297 30.016 1 81.88 70 ALA A C 1
ATOM 580 O O . ALA A 1 70 ? -6.949 25.125 31.125 1 81.88 70 ALA A O 1
ATOM 581 N N . PRO A 1 71 ? -5.145 25.219 29.75 1 79.06 71 PRO A N 1
ATOM 582 C CA . PRO A 1 71 ? -4.281 24.906 30.891 1 79.06 71 PRO A CA 1
ATOM 583 C C . PRO A 1 71 ? -4.215 26.047 31.906 1 79.06 71 PRO A C 1
ATOM 585 O O . PRO A 1 71 ? -4.375 27.219 31.547 1 79.06 71 PRO A O 1
ATOM 588 N N . GLU A 1 72 ? -3.975 25.609 33.156 1 74 72 GLU A N 1
ATOM 589 C CA . GLU A 1 72 ? -3.818 26.594 34.219 1 74 72 GLU A CA 1
ATOM 590 C C . GLU A 1 72 ? -2.572 27.453 34 1 74 72 GLU A C 1
ATOM 592 O O . GLU A 1 72 ? -1.536 26.938 33.562 1 74 72 GLU A O 1
ATOM 597 N N . LYS A 1 73 ? -2.783 28.797 34.188 1 70.94 73 LYS A N 1
ATOM 598 C CA . LYS A 1 73 ? -1.679 29.734 34 1 70.94 73 LYS A CA 1
ATOM 599 C C . LYS A 1 73 ? -0.725 29.703 35.188 1 70.94 73 LYS A C 1
ATOM 601 O O . LYS A 1 73 ? -1.162 29.594 36.344 1 70.94 73 LYS A O 1
ATOM 606 N N . ASP A 1 74 ? 0.521 29.422 34.875 1 66.69 74 ASP A N 1
ATOM 607 C CA . ASP A 1 74 ? 1.512 29.5 35.969 1 66.69 74 ASP A CA 1
ATOM 608 C C . ASP A 1 74 ? 2.232 30.844 35.938 1 66.69 74 ASP A C 1
ATOM 610 O O . ASP A 1 74 ? 2.918 31.172 34.969 1 66.69 74 ASP A O 1
ATOM 614 N N . GLU A 1 75 ? 2.031 31.688 36.906 1 61.88 75 GLU A N 1
ATOM 615 C CA . GLU A 1 75 ? 2.607 33.031 37 1 61.88 75 GLU A CA 1
ATOM 616 C C . GLU A 1 75 ? 4.133 32.969 36.969 1 61.88 75 GLU A C 1
ATOM 618 O O . GLU A 1 75 ? 4.777 33.844 36.406 1 61.88 75 GLU A O 1
ATOM 623 N N . GLU A 1 76 ? 4.703 32.031 37.594 1 60.97 76 GLU A N 1
ATOM 624 C CA . GLU A 1 76 ? 6.16 31.953 37.688 1 60.97 76 GLU A CA 1
ATOM 625 C C . GLU A 1 76 ? 6.77 31.703 36.312 1 60.97 76 GLU A C 1
ATOM 627 O O . GLU A 1 76 ? 7.895 32.125 36.031 1 60.97 76 GLU A O 1
ATOM 632 N N . GLU A 1 77 ? 6.039 31.219 35.438 1 62.47 77 GLU A N 1
ATOM 633 C CA . GLU A 1 77 ? 6.48 30.922 34.062 1 62.47 77 GLU A CA 1
ATOM 634 C C . GLU A 1 77 ? 6.801 32.188 33.312 1 62.47 77 GLU A C 1
ATOM 636 O O . GLU A 1 77 ? 7.809 32.281 32.594 1 62.47 77 GLU A O 1
ATOM 641 N N . PHE A 1 78 ? 6.008 33.125 33.625 1 62.62 78 PHE A N 1
ATOM 642 C CA . PHE A 1 78 ? 6.078 34.375 32.875 1 62.62 78 PHE A CA 1
ATOM 643 C C . PHE A 1 78 ? 7.328 35.156 33.25 1 62.62 78 PHE A C 1
ATOM 645 O O . PHE A 1 78 ? 7.992 35.719 32.375 1 62.62 78 PHE A O 1
ATOM 652 N N . THR A 1 79 ? 7.66 35.031 34.438 1 62.59 79 THR A N 1
ATOM 653 C CA . THR A 1 79 ? 8.805 35.812 34.906 1 62.59 79 THR A CA 1
ATOM 654 C C . THR A 1 79 ? 10.102 35.25 34.312 1 62.59 79 THR A C 1
ATOM 656 O O . THR A 1 79 ? 10.992 36.031 33.938 1 62.59 79 THR A O 1
ATOM 659 N N . LEU A 1 80 ? 10.211 34.062 34.281 1 61.66 80 LEU A N 1
ATOM 660 C CA . LEU A 1 80 ? 11.43 33.438 33.812 1 61.66 80 LEU A CA 1
ATOM 661 C C . LEU A 1 80 ? 11.719 33.812 32.344 1 61.66 80 LEU A C 1
ATOM 663 O O . LEU A 1 80 ? 12.859 34.094 32 1 61.66 80 LEU A O 1
ATOM 667 N N . ILE A 1 81 ? 10.672 33.875 31.562 1 59.47 81 ILE A N 1
ATOM 668 C CA . ILE A 1 81 ? 10.867 34.094 30.141 1 59.47 81 ILE A CA 1
ATOM 669 C C . ILE A 1 81 ? 11.07 35.562 29.859 1 59.47 81 ILE A C 1
ATOM 671 O O . ILE A 1 81 ? 11.938 35.938 29.078 1 59.47 81 ILE A O 1
ATOM 675 N N . THR A 1 82 ? 10.289 36.344 30.625 1 57.56 82 THR A N 1
ATOM 676 C CA . THR A 1 82 ? 10.367 37.781 30.422 1 57.56 82 THR A CA 1
ATOM 677 C C . THR A 1 82 ? 11.781 38.281 30.672 1 57.56 82 THR A C 1
ATOM 679 O O . THR A 1 82 ? 12.266 39.156 29.969 1 57.56 82 THR A O 1
ATOM 682 N N . ASN A 1 83 ? 12.438 37.625 31.547 1 58.47 83 ASN A N 1
ATOM 683 C CA . ASN A 1 83 ? 13.797 38.062 31.844 1 58.47 83 ASN A CA 1
ATOM 684 C C . ASN A 1 83 ? 14.75 37.781 30.688 1 58.47 83 ASN A C 1
ATOM 686 O O . ASN A 1 83 ? 15.68 38.562 30.453 1 58.47 83 ASN A O 1
ATOM 690 N N . LYS A 1 84 ? 14.414 36.812 29.953 1 58.22 84 LYS A N 1
ATOM 691 C CA . LYS A 1 84 ? 15.281 36.469 28.844 1 58.22 84 LYS A CA 1
ATOM 692 C C . LYS A 1 84 ? 15.086 37.438 27.672 1 58.22 84 LYS A C 1
ATOM 694 O O . LYS A 1 84 ? 16.031 37.75 26.953 1 58.22 84 LYS A O 1
ATOM 699 N N . ILE A 1 85 ? 13.953 37.969 27.578 1 53.69 85 ILE A N 1
ATOM 700 C CA . ILE A 1 85 ? 13.602 38.875 26.484 1 53.69 85 ILE A CA 1
ATOM 701 C C . ILE A 1 85 ? 14.156 40.25 26.766 1 53.69 85 ILE A C 1
ATOM 703 O O . ILE A 1 85 ? 14.555 40.969 25.859 1 53.69 85 ILE A O 1
ATOM 707 N N . ASN A 1 86 ? 14.086 40.656 27.953 1 52.5 86 ASN A N 1
ATOM 708 C CA . ASN A 1 86 ? 14.539 42 28.312 1 52.5 86 ASN A CA 1
ATOM 709 C C . ASN A 1 86 ? 15.977 42.219 27.875 1 52.5 86 ASN A C 1
ATOM 711 O O . ASN A 1 86 ? 16.406 43.375 27.75 1 52.5 86 ASN A O 1
ATOM 715 N N . LYS A 1 87 ? 16.656 41.188 27.516 1 50.62 87 LYS A N 1
ATOM 716 C CA . LYS A 1 87 ? 18.031 41.344 27.062 1 50.62 87 LYS A CA 1
ATOM 717 C C . LYS A 1 87 ? 18.094 41.688 25.578 1 50.62 87 LYS A C 1
ATOM 719 O O . LYS A 1 87 ? 19.172 41.969 25.047 1 50.62 87 LYS A O 1
ATOM 724 N N . LEU A 1 88 ? 17 41.656 24.969 1 48.97 88 LEU A N 1
ATOM 725 C CA . LEU A 1 88 ? 17 42 23.562 1 48.97 88 LEU A CA 1
ATOM 726 C C . LEU A 1 88 ? 17.031 43.531 23.359 1 48.97 88 LEU A C 1
ATOM 728 O O . LEU A 1 88 ? 16.297 44.25 24.031 1 48.97 88 LEU A O 1
ATOM 732 N N . ASP A 1 89 ? 18.109 44.062 22.781 1 43.88 89 ASP A N 1
ATOM 733 C CA . ASP A 1 89 ? 18.219 45.469 22.453 1 43.88 89 ASP A CA 1
ATOM 734 C C . ASP A 1 89 ? 17.219 45.875 21.375 1 43.88 89 ASP A C 1
ATOM 736 O O . ASP A 1 89 ? 17.344 45.438 20.219 1 43.88 89 ASP A O 1
ATOM 740 N N . ILE A 1 90 ? 16.047 46.188 21.844 1 41.88 90 ILE A N 1
ATOM 741 C CA . ILE A 1 90 ? 15.094 46.75 20.891 1 41.88 90 ILE A CA 1
ATOM 742 C C . ILE A 1 90 ? 15.57 48.125 20.406 1 41.88 90 ILE A C 1
ATOM 744 O O . ILE A 1 90 ? 15.859 49 21.219 1 41.88 90 ILE A O 1
ATOM 748 N N . HIS A 1 91 ? 16 48.25 19.312 1 34.19 91 HIS A N 1
ATOM 749 C CA . HIS A 1 91 ? 16.375 49.562 18.797 1 34.19 91 HIS A CA 1
ATOM 750 C C . HIS A 1 91 ? 15.211 50.531 18.828 1 34.19 91 HIS A C 1
ATOM 752 O O . HIS A 1 91 ? 14.164 50.281 18.219 1 34.19 91 HIS A O 1
ATOM 758 N N . THR A 1 92 ? 14.883 50.969 19.984 1 31.8 92 THR A N 1
ATOM 759 C CA . THR A 1 92 ? 13.859 52 20.078 1 31.8 92 THR A CA 1
ATOM 760 C C . THR A 1 92 ? 14.336 53.281 19.391 1 31.8 92 THR A C 1
ATOM 762 O O . THR A 1 92 ? 13.781 54.344 19.641 1 31.8 92 THR A O 1
ATOM 765 N N . SER A 1 93 ? 15.328 53.375 18.594 1 29.25 93 SER A N 1
ATOM 766 C CA . SER A 1 93 ? 15.516 54.75 18.156 1 29.25 93 SER A CA 1
ATOM 767 C C . SER A 1 93 ? 14.227 55.312 17.578 1 29.25 93 SER A C 1
ATOM 769 O O . SER A 1 93 ? 13.656 54.75 16.641 1 29.25 93 SER A O 1
ATOM 771 N N . SER A 1 94 ? 13.328 55.875 18.375 1 28.31 94 SER A N 1
ATOM 772 C CA . SER A 1 94 ? 12.25 56.812 18.062 1 28.31 94 SER A CA 1
ATOM 773 C C . SER A 1 94 ? 12.641 57.75 16.938 1 28.31 94 SER A C 1
ATOM 775 O O . SER A 1 94 ? 11.984 58.75 16.703 1 28.31 94 SER A O 1
ATOM 777 N N . GLU A 1 95 ? 13.898 57.906 16.469 1 27.8 95 GLU A N 1
ATOM 778 C CA . GLU A 1 95 ? 13.914 59 15.5 1 27.8 95 GLU A CA 1
ATOM 779 C C . GLU A 1 95 ? 12.867 58.781 14.414 1 27.8 95 GLU A C 1
ATOM 781 O O . GLU A 1 95 ? 12.797 57.688 13.812 1 27.8 95 GLU A O 1
ATOM 786 N N . ASN A 1 96 ? 11.742 59.344 14.508 1 26.95 96 ASN A N 1
ATOM 787 C CA . ASN A 1 96 ? 10.766 59.656 13.469 1 26.95 96 ASN A CA 1
ATOM 788 C C . ASN A 1 96 ? 11.43 59.844 12.102 1 26.95 96 ASN A C 1
ATOM 790 O O . ASN A 1 96 ? 11.961 60.906 11.797 1 26.95 96 ASN A O 1
ATOM 794 N N . VAL A 1 97 ? 12.242 59 11.656 1 28.7 97 VAL A N 1
ATOM 795 C CA . VAL A 1 97 ? 12.609 59.156 10.25 1 28.7 97 VAL A CA 1
ATOM 796 C C . VAL A 1 97 ? 11.352 59.406 9.414 1 28.7 97 VAL A C 1
ATOM 798 O O . VAL A 1 97 ? 10.523 58.5 9.266 1 28.7 97 VAL A O 1
ATOM 801 N N . ARG A 1 98 ? 10.758 60.5 9.516 1 29.12 98 ARG A N 1
ATOM 802 C CA . ARG A 1 98 ? 9.883 61.062 8.492 1 29.12 98 ARG A CA 1
ATOM 803 C C . ARG A 1 98 ? 10.328 60.625 7.098 1 29.12 98 ARG A C 1
ATOM 805 O O . ARG A 1 98 ? 11.523 60.5 6.836 1 29.12 98 ARG A O 1
ATOM 812 N N . TYR A 1 99 ? 9.43 60.219 6.172 1 29.19 99 TYR A N 1
ATOM 813 C CA . TYR A 1 99 ? 9.344 59.75 4.793 1 29.19 99 TYR A CA 1
ATOM 814 C C . TYR A 1 99 ? 10.18 60.625 3.863 1 29.19 99 TYR A C 1
ATOM 816 O O . TYR A 1 99 ? 10.039 60.531 2.641 1 29.19 99 TYR A O 1
ATOM 824 N N . GLU A 1 100 ? 10.773 61.812 4.281 1 28.39 100 GLU A N 1
ATOM 825 C CA . GLU A 1 100 ? 11.305 62.438 3.076 1 28.39 100 GLU A CA 1
ATOM 826 C C . GLU A 1 100 ? 12.477 61.625 2.508 1 28.39 100 GLU A C 1
ATOM 828 O O . GLU A 1 100 ? 13.242 61.031 3.258 1 28.39 100 GLU A O 1
ATOM 833 N N . LYS A 1 101 ? 12.688 61.438 1.194 1 32.84 101 LYS A N 1
ATOM 834 C CA . LYS A 1 101 ? 13.648 60.75 0.338 1 32.84 101 LYS A CA 1
ATOM 835 C C . LYS A 1 101 ? 15.062 60.844 0.916 1 32.84 101 LYS A C 1
ATOM 837 O O . LYS A 1 101 ? 15.805 59.875 0.909 1 32.84 101 LYS A O 1
ATOM 842 N N . ARG A 1 102 ? 15.406 62.031 1.333 1 34.97 102 ARG A N 1
ATOM 843 C CA . ARG A 1 102 ? 16.797 62.375 1.604 1 34.97 102 ARG A CA 1
ATOM 844 C C . ARG A 1 102 ? 17.281 61.75 2.906 1 34.97 102 ARG A C 1
ATOM 846 O O . ARG A 1 102 ? 18.453 61.438 3.041 1 34.97 102 ARG A O 1
ATOM 853 N N . SER A 1 103 ? 16.406 61.625 3.828 1 33.84 103 SER A N 1
ATOM 854 C CA . SER A 1 103 ? 16.875 61.188 5.145 1 33.84 103 SER A CA 1
ATOM 855 C C . SER A 1 103 ? 17.125 59.688 5.195 1 33.84 103 SER A C 1
ATOM 857 O O . SER A 1 103 ? 17.906 59.219 6.023 1 33.84 103 SER A O 1
ATOM 859 N N . ILE A 1 104 ? 16.453 58.875 4.48 1 35.38 104 ILE A N 1
ATOM 860 C CA . ILE A 1 104 ? 16.766 57.438 4.391 1 35.38 104 ILE A CA 1
ATOM 861 C C . ILE A 1 104 ? 18.188 57.25 3.875 1 35.38 104 ILE A C 1
ATOM 863 O O . ILE A 1 104 ? 18.938 56.438 4.406 1 35.38 104 ILE A O 1
ATOM 867 N N . GLN A 1 105 ? 18.641 58.156 2.91 1 34.03 105 GLN A N 1
ATOM 868 C CA . GLN A 1 105 ? 19.984 58.031 2.371 1 34.03 105 GLN A CA 1
ATOM 869 C C . GLN A 1 105 ? 21.031 58.375 3.43 1 34.03 105 GLN A C 1
ATOM 871 O O . GLN A 1 105 ? 22.047 57.656 3.555 1 34.03 105 GLN A O 1
ATOM 876 N N . ASN A 1 106 ? 20.781 59.406 4.16 1 37.25 106 ASN A N 1
ATOM 877 C CA . ASN A 1 106 ? 21.781 59.844 5.125 1 37.25 106 ASN A CA 1
ATOM 878 C C . ASN A 1 106 ? 21.922 58.875 6.281 1 37.25 106 ASN A C 1
ATOM 880 O O . ASN A 1 106 ? 23.016 58.625 6.762 1 37.25 106 ASN A O 1
ATOM 884 N N . HIS A 1 107 ? 20.875 58.281 6.793 1 36.41 107 HIS A N 1
ATOM 885 C CA . HIS A 1 107 ? 20.953 57.281 7.852 1 36.41 107 HIS A CA 1
ATOM 886 C C . HIS A 1 107 ? 21.625 56 7.355 1 36.41 107 HIS A C 1
ATOM 888 O O . HIS A 1 107 ? 22.453 55.406 8.062 1 36.41 107 HIS A O 1
ATOM 894 N N . LEU A 1 108 ? 21.391 55.562 6.156 1 38.72 108 LEU A N 1
ATOM 895 C CA . LEU A 1 108 ? 22.141 54.469 5.559 1 38.72 108 LEU A CA 1
ATOM 896 C C . LEU A 1 108 ? 23.609 54.812 5.414 1 38.72 108 LEU A C 1
ATOM 898 O O . LEU A 1 108 ? 24.484 53.969 5.629 1 38.72 108 LEU A O 1
ATOM 902 N N . ASP A 1 109 ? 23.906 56.094 5.164 1 39.66 109 ASP A N 1
ATOM 903 C CA . ASP A 1 109 ? 25.281 56.531 5 1 39.66 109 ASP A CA 1
ATOM 904 C C . ASP A 1 109 ? 26 56.594 6.344 1 39.66 109 ASP A C 1
ATOM 906 O O . ASP A 1 109 ? 27.188 56.312 6.43 1 39.66 109 ASP A O 1
ATOM 910 N N . ASN A 1 110 ? 25.344 57.062 7.398 1 38.22 110 ASN A N 1
ATOM 911 C CA . ASN A 1 110 ? 26.016 57.188 8.688 1 38.22 110 ASN A CA 1
ATOM 912 C C . ASN A 1 110 ? 26.172 55.844 9.375 1 38.22 110 ASN A C 1
ATOM 914 O O . ASN A 1 110 ? 27.031 55.688 10.242 1 38.22 110 ASN A O 1
ATOM 918 N N . ARG A 1 111 ? 25.266 54.906 9.312 1 38.75 111 ARG A N 1
ATOM 919 C CA . ARG A 1 111 ? 25.438 53.531 9.789 1 38.75 111 ARG A CA 1
ATOM 920 C C . ARG A 1 111 ? 26.578 52.844 9.07 1 38.75 111 ARG A C 1
ATOM 922 O O . ARG A 1 111 ? 27.047 51.781 9.508 1 38.75 111 ARG A O 1
ATOM 929 N N . HIS A 1 112 ? 27 53.375 7.973 1 37.19 112 HIS A N 1
ATOM 930 C CA . HIS A 1 112 ? 28.203 52.812 7.371 1 37.19 112 HIS A CA 1
ATOM 931 C C . HIS A 1 112 ? 29.453 53.156 8.188 1 37.19 112 HIS A C 1
ATOM 933 O O . HIS A 1 112 ? 30.516 52.562 7.988 1 37.19 112 HIS A O 1
ATOM 939 N N . LYS A 1 113 ? 29.641 54.344 8.836 1 36.59 113 LYS A N 1
ATOM 940 C CA . LYS A 1 113 ? 30.938 54.656 9.422 1 36.59 113 LYS A CA 1
ATOM 941 C C . LYS A 1 113 ? 31.188 53.844 10.688 1 36.59 113 LYS A C 1
ATOM 943 O O . LYS A 1 113 ? 32.312 53.375 10.922 1 36.59 113 LYS A O 1
ATOM 948 N N . LYS A 1 114 ? 30.422 54.094 11.75 1 42.06 114 LYS A N 1
ATOM 949 C CA . LYS A 1 114 ? 30.875 53.469 12.992 1 42.06 114 LYS A CA 1
ATOM 950 C C . LYS A 1 114 ? 30.375 52.031 13.102 1 42.06 114 LYS A C 1
ATOM 952 O O . LYS A 1 114 ? 29.328 51.781 13.719 1 42.06 114 LYS A O 1
ATOM 957 N N . ARG A 1 115 ? 30.438 51.312 12.055 1 38.03 115 ARG A N 1
ATOM 958 C CA . ARG A 1 115 ? 30.219 49.844 12.07 1 38.03 115 ARG A CA 1
ATOM 959 C C . ARG A 1 115 ? 31.094 49.156 13.102 1 38.03 115 ARG A C 1
ATOM 961 O O . ARG A 1 115 ? 32.25 48.812 12.812 1 38.03 115 ARG A O 1
ATOM 968 N N . SER A 1 116 ? 31.109 49.562 14.156 1 34.25 116 SER A N 1
ATOM 969 C CA . SER A 1 116 ? 31.719 48.531 14.977 1 34.25 116 SER A CA 1
ATOM 970 C C . SER A 1 116 ? 31.109 47.156 14.664 1 34.25 116 SER A C 1
ATOM 972 O O . SER A 1 116 ? 29.906 46.969 14.734 1 34.25 116 SER A O 1
ATOM 974 N N . ALA A 1 117 ? 31.531 46.281 13.781 1 41.28 117 ALA A N 1
ATOM 975 C CA . ALA A 1 117 ? 31.281 44.969 13.211 1 41.28 117 ALA A CA 1
ATOM 976 C C . ALA A 1 117 ? 30.844 43.969 14.289 1 41.28 117 ALA A C 1
ATOM 978 O O . ALA A 1 117 ? 31.688 43.312 14.922 1 41.28 117 ALA A O 1
ATOM 979 N N . VAL A 1 118 ? 29.984 44.219 15.156 1 44.25 118 VAL A N 1
ATOM 980 C CA . VAL A 1 118 ? 29.609 43.125 16.031 1 44.25 118 VAL A CA 1
ATOM 981 C C . VAL A 1 118 ? 29.125 41.938 15.188 1 44.25 118 VAL A C 1
ATOM 983 O O . VAL A 1 118 ? 28.125 42.062 14.461 1 44.25 118 VAL A O 1
ATOM 986 N N . ASN A 1 119 ? 29.953 41.094 14.742 1 54.28 119 ASN A N 1
ATOM 987 C CA . ASN A 1 119 ? 29.719 39.844 14.023 1 54.28 119 ASN A CA 1
ATOM 988 C C . ASN A 1 119 ? 28.75 38.938 14.773 1 54.28 119 ASN A C 1
ATOM 990 O O . ASN A 1 119 ? 28.891 38.719 15.977 1 54.28 119 ASN A O 1
ATOM 994 N N . PRO A 1 120 ? 27.484 38.688 14.195 1 67.5 120 PRO A N 1
ATOM 995 C CA . PRO A 1 120 ? 26.578 37.75 14.859 1 67.5 120 PRO A CA 1
ATOM 996 C C . PRO A 1 120 ? 27.297 36.5 15.406 1 67.5 120 PRO A C 1
ATOM 998 O O . PRO A 1 120 ? 28.234 36 14.773 1 67.5 120 PRO A O 1
ATOM 1001 N N . THR A 1 121 ? 27 36.25 16.625 1 69.19 121 THR A N 1
ATOM 1002 C CA . THR A 1 121 ? 27.625 35.125 17.281 1 69.19 121 THR A CA 1
ATOM 1003 C C . THR A 1 121 ? 26.875 33.844 16.984 1 69.19 121 THR A C 1
ATOM 1005 O O . THR A 1 121 ? 27.391 32.75 17.219 1 69.19 121 THR A O 1
ATOM 1008 N N . ILE A 1 122 ? 25.703 33.969 16.375 1 89.69 122 ILE A N 1
ATOM 1009 C CA . ILE A 1 122 ? 24.906 32.781 16.156 1 89.69 122 ILE A CA 1
ATOM 1010 C C . ILE A 1 122 ? 24.781 32.5 14.664 1 89.69 122 ILE A C 1
ATOM 1012 O O . ILE A 1 122 ? 24.375 33.375 13.898 1 89.69 122 ILE A O 1
ATOM 1016 N N . ARG A 1 123 ? 25.203 31.438 14.234 1 93.44 123 ARG A N 1
ATOM 1017 C CA . ARG A 1 123 ? 25.031 30.984 12.859 1 93.44 123 ARG A CA 1
ATOM 1018 C C . ARG A 1 123 ? 24.062 29.812 12.781 1 93.44 123 ARG A C 1
ATOM 1020 O O . ARG A 1 123 ? 24.344 28.734 13.281 1 93.44 123 ARG A O 1
ATOM 1027 N N . ARG A 1 124 ? 22.922 30.078 12.188 1 97.25 124 ARG A N 1
ATOM 1028 C CA . ARG A 1 124 ? 21.906 29.047 12.031 1 97.25 124 ARG A CA 1
ATOM 1029 C C . ARG A 1 124 ? 22.078 28.297 10.703 1 97.25 124 ARG A C 1
ATOM 1031 O O . ARG A 1 124 ? 22.234 28.922 9.656 1 97.25 124 ARG A O 1
ATOM 1038 N N . LYS A 1 125 ? 22.062 26.969 10.805 1 96.81 125 LYS A N 1
ATOM 1039 C CA . LYS A 1 125 ? 22.266 26.125 9.625 1 96.81 125 LYS A CA 1
ATOM 1040 C C . LYS A 1 125 ? 21.125 25.125 9.461 1 96.81 125 LYS A C 1
ATOM 1042 O O . LYS A 1 125 ? 20.328 24.938 10.383 1 96.81 125 LYS A O 1
ATOM 1047 N N . GLU A 1 126 ? 21.047 24.625 8.164 1 98.19 126 GLU A N 1
ATOM 1048 C CA . GLU A 1 126 ? 20.141 23.5 8 1 98.19 126 GLU A CA 1
ATOM 1049 C C . GLU A 1 126 ? 20.547 22.312 8.883 1 98.19 126 GLU A C 1
ATOM 1051 O O . GLU A 1 126 ? 21.734 21.969 8.945 1 98.19 126 GLU A O 1
ATOM 1056 N N . TYR A 1 127 ? 19.609 21.719 9.57 1 98 127 TYR A N 1
ATOM 1057 C CA . TYR A 1 127 ? 19.797 20.734 10.625 1 98 127 TYR A CA 1
ATOM 1058 C C . TYR A 1 127 ? 20.781 19.656 10.188 1 98 127 TYR A C 1
ATOM 1060 O O . TYR A 1 127 ? 21.688 19.281 10.938 1 98 127 TYR A O 1
ATOM 1068 N N . ARG A 1 128 ? 20.641 19.156 8.992 1 96.94 128 ARG A N 1
ATOM 1069 C CA . ARG A 1 128 ? 21.453 18.031 8.516 1 96.94 128 ARG A CA 1
ATOM 1070 C C . ARG A 1 128 ? 22.828 18.516 8.055 1 96.94 128 ARG A C 1
ATOM 1072 O O . ARG A 1 128 ? 23.703 17.703 7.738 1 96.94 128 ARG A O 1
ATOM 1079 N N . ARG A 1 129 ? 23.078 19.797 8.016 1 96.19 129 ARG A N 1
ATOM 1080 C CA . ARG A 1 129 ? 24.375 20.359 7.703 1 96.19 129 ARG A CA 1
ATOM 1081 C C . ARG A 1 129 ? 25.219 20.531 8.961 1 96.19 129 ARG A C 1
ATOM 1083 O O . ARG A 1 129 ? 26.422 20.766 8.883 1 96.19 129 ARG A O 1
ATOM 1090 N N . MET A 1 130 ? 24.547 20.484 10.078 1 96.31 130 MET A N 1
ATOM 1091 C CA . MET A 1 130 ? 25.312 20.516 11.32 1 96.31 130 MET A CA 1
ATOM 1092 C C . MET A 1 130 ? 26.344 19.391 11.359 1 96.31 130 MET A C 1
ATOM 1094 O O . MET A 1 130 ? 26.078 18.281 10.898 1 96.31 130 MET A O 1
ATOM 1098 N N . SER A 1 131 ? 27.547 19.656 11.914 1 94.44 131 SER A N 1
ATOM 1099 C CA . SER A 1 131 ? 28.484 18.578 12.195 1 94.44 131 SER A CA 1
ATOM 1100 C C . SER A 1 131 ? 27.922 17.609 13.227 1 94.44 131 SER A C 1
ATOM 1102 O O . SER A 1 131 ? 26.969 17.938 13.945 1 94.44 131 SER A O 1
ATOM 1104 N N . PRO A 1 132 ? 28.422 16.406 13.227 1 93.56 132 PRO A N 1
ATOM 1105 C CA . PRO A 1 132 ? 27.953 15.461 14.242 1 93.56 132 PRO A CA 1
ATOM 1106 C C . PRO A 1 132 ? 28.031 16.031 15.656 1 93.56 132 PRO A C 1
ATOM 1108 O O . PRO A 1 132 ? 27.141 15.805 16.469 1 93.56 132 PRO A O 1
ATOM 1111 N N . GLU A 1 133 ? 29.062 16.812 15.914 1 95.31 133 GLU A N 1
ATOM 1112 C CA . GLU A 1 133 ? 29.25 17.406 17.234 1 95.31 133 GLU A CA 1
ATOM 1113 C C . GLU A 1 133 ? 28.203 18.484 17.5 1 95.31 133 GLU A C 1
ATOM 1115 O O . GLU A 1 133 ? 27.641 18.562 18.594 1 95.31 133 GLU A O 1
ATOM 1120 N N . GLU A 1 134 ? 27.969 19.344 16.5 1 96.12 134 GLU A N 1
ATOM 1121 C CA . GLU A 1 134 ? 26.953 20.391 16.625 1 96.12 134 GLU A CA 1
ATOM 1122 C C . GLU A 1 134 ? 25.562 19.781 16.875 1 96.12 134 GLU A C 1
ATOM 1124 O O . GLU A 1 134 ? 24.812 20.297 17.703 1 96.12 134 GLU A O 1
ATOM 1129 N N . ARG A 1 135 ? 25.297 18.734 16.188 1 96.81 135 ARG A N 1
ATOM 1130 C CA . ARG A 1 135 ? 23.984 18.094 16.312 1 96.81 135 ARG A CA 1
ATOM 1131 C C . ARG A 1 135 ? 23.828 17.453 17.688 1 96.81 135 ARG A C 1
ATOM 1133 O O . ARG A 1 135 ? 22.75 17.516 18.281 1 96.81 135 ARG A O 1
ATOM 1140 N N . THR A 1 136 ? 24.875 16.812 18.094 1 96.88 136 THR A N 1
ATOM 1141 C CA . THR A 1 136 ? 24.875 16.219 19.422 1 96.88 136 THR A CA 1
ATOM 1142 C C . THR A 1 136 ? 24.641 17.281 20.5 1 96.88 136 THR A C 1
ATOM 1144 O O . THR A 1 136 ? 23.859 17.062 21.438 1 96.88 136 THR A O 1
ATOM 1147 N N . ASP A 1 137 ? 25.281 18.453 20.312 1 97.44 137 ASP A N 1
ATOM 1148 C CA . ASP A 1 137 ? 25.125 19.562 21.25 1 97.44 137 ASP A CA 1
ATOM 1149 C C . ASP A 1 137 ? 23.688 20.078 21.234 1 97.44 137 ASP A C 1
ATOM 1151 O O . ASP A 1 137 ? 23.125 20.406 22.281 1 97.44 137 ASP A O 1
ATOM 1155 N N . PHE A 1 138 ? 23.172 20.156 20.094 1 97.81 138 PHE A N 1
ATOM 1156 C CA . PHE A 1 138 ? 21.781 20.609 19.938 1 97.81 138 PHE A CA 1
ATOM 1157 C C . PHE A 1 138 ? 20.828 19.672 20.672 1 97.81 138 PHE A C 1
ATOM 1159 O O . PHE A 1 138 ? 19.984 20.125 21.438 1 97.81 138 PHE A O 1
ATOM 1166 N N . HIS A 1 139 ? 20.984 18.344 20.438 1 97.94 139 HIS A N 1
ATOM 1167 C CA . HIS A 1 139 ? 20.125 17.344 21.078 1 97.94 139 HIS A CA 1
ATOM 1168 C C . HIS A 1 139 ? 20.328 17.359 22.594 1 97.94 139 HIS A C 1
ATOM 1170 O O . HIS A 1 139 ? 19.359 17.234 23.344 1 97.94 139 HIS A O 1
ATOM 1176 N N . ARG A 1 140 ? 21.562 17.531 22.969 1 97.38 140 ARG A N 1
ATOM 1177 C CA . ARG A 1 140 ? 21.859 17.594 24.406 1 97.38 140 ARG A CA 1
ATOM 1178 C C . ARG A 1 140 ? 21.203 18.797 25.047 1 97.38 140 ARG A C 1
ATOM 1180 O O . ARG A 1 140 ? 20.656 18.703 26.141 1 97.38 140 ARG A O 1
ATOM 1187 N N . ALA A 1 141 ? 21.219 19.922 24.328 1 97 141 ALA A N 1
ATOM 1188 C CA . ALA A 1 141 ? 20.594 21.141 24.859 1 97 141 ALA A CA 1
ATOM 1189 C C . ALA A 1 141 ? 19.094 20.938 25.031 1 97 141 ALA A C 1
ATOM 1191 O O . ALA A 1 141 ? 18.531 21.359 26.047 1 97 141 ALA A O 1
ATOM 1192 N N . LEU A 1 142 ? 18.484 20.344 24.078 1 97.25 142 LEU A N 1
ATOM 1193 C CA . LEU A 1 142 ? 17.062 20.062 24.172 1 97.25 142 LEU A CA 1
ATOM 1194 C C . LEU A 1 142 ? 16.75 19.156 25.359 1 97.25 142 LEU A C 1
ATOM 1196 O O . LEU A 1 142 ? 15.82 19.422 26.125 1 97.25 142 LEU A O 1
ATOM 1200 N N . GLN A 1 143 ? 17.562 18.156 25.5 1 96.06 143 GLN A N 1
ATOM 1201 C CA . GLN A 1 143 ? 17.344 17.219 26.594 1 96.06 143 GLN A CA 1
ATOM 1202 C C . GLN A 1 143 ? 17.531 17.891 27.938 1 96.06 143 GLN A C 1
ATOM 1204 O O . GLN A 1 143 ? 16.797 17.609 28.891 1 96.06 143 GLN A O 1
ATOM 1209 N N . LEU A 1 144 ? 18.516 18.75 28 1 94.44 144 LEU A N 1
ATOM 1210 C CA . LEU A 1 144 ? 18.781 19.453 29.266 1 94.44 144 LEU A CA 1
ATOM 1211 C C . LEU A 1 144 ? 17.625 20.391 29.609 1 94.44 144 LEU A C 1
ATOM 1213 O O . LEU A 1 144 ? 17.312 20.594 30.781 1 94.44 144 LEU A O 1
ATOM 1217 N N . LEU A 1 145 ? 16.984 21.031 28.578 1 92.31 145 LEU A N 1
ATOM 1218 C CA . LEU A 1 145 ? 15.797 21.844 28.828 1 92.31 145 LEU A CA 1
ATOM 1219 C C . LEU A 1 145 ? 14.656 20.984 29.375 1 92.31 145 LEU A C 1
ATOM 1221 O O . LEU A 1 145 ? 13.906 21.422 30.25 1 92.31 145 LEU A O 1
ATOM 1225 N N . LYS A 1 146 ? 14.562 19.828 28.844 1 92.5 146 LYS A N 1
ATOM 1226 C CA . LYS A 1 146 ? 13.5 18.906 29.25 1 92.5 146 LYS A CA 1
ATOM 1227 C C . LYS A 1 146 ? 13.734 18.391 30.656 1 92.5 146 LYS A C 1
ATOM 1229 O O . LYS A 1 146 ? 12.789 18.141 31.406 1 92.5 146 LYS A O 1
ATOM 1234 N N . ASP A 1 147 ? 14.992 18.297 31.062 1 90.81 147 ASP A N 1
ATOM 1235 C CA . ASP A 1 147 ? 15.367 17.75 32.375 1 90.81 147 ASP A CA 1
ATOM 1236 C C . ASP A 1 147 ? 15.359 18.828 33.438 1 90.81 147 ASP A C 1
ATOM 1238 O O . ASP A 1 147 ? 15.391 18.516 34.625 1 90.81 147 ASP A O 1
ATOM 1242 N N . ASP A 1 148 ? 15.391 19.969 32.969 1 82.12 148 ASP A N 1
ATOM 1243 C CA . ASP A 1 148 ? 15.5 21.078 33.906 1 82.12 148 ASP A CA 1
ATOM 1244 C C . ASP A 1 148 ? 14.234 21.219 34.75 1 82.12 148 ASP A C 1
ATOM 1246 O O . ASP A 1 148 ? 13.227 21.75 34.25 1 82.12 148 ASP A O 1
ATOM 1250 N N . ALA A 1 149 ? 14.141 20.344 35.812 1 70.81 149 ALA A N 1
ATOM 1251 C CA . ALA A 1 149 ? 13 20.5 36.719 1 70.81 149 ALA A CA 1
ATOM 1252 C C . ALA A 1 149 ? 13.164 21.734 37.594 1 70.81 149 ALA A C 1
ATOM 1254 O O . ALA A 1 149 ? 14.047 21.781 38.469 1 70.81 149 ALA A O 1
ATOM 1255 N N . GLU A 1 150 ? 13.141 22.844 36.969 1 60.28 150 GLU A N 1
ATOM 1256 C CA . GLU A 1 150 ? 13.211 24.016 37.844 1 60.28 150 GLU A CA 1
ATOM 1257 C C . GLU A 1 150 ? 12.039 24.062 38.812 1 60.28 150 GLU A C 1
ATOM 1259 O O . GLU A 1 150 ? 11.094 23.281 38.688 1 60.28 150 GLU A O 1
ATOM 1264 N N . ARG A 1 151 ? 12.07 24.906 39.75 1 55.84 151 ARG A N 1
ATOM 1265 C CA . ARG A 1 151 ? 11.18 25.141 40.875 1 55.84 151 ARG A CA 1
ATOM 1266 C C . ARG A 1 151 ? 9.734 25.312 40.406 1 55.84 151 ARG A C 1
ATOM 1268 O O . ARG A 1 151 ? 8.867 25.703 41.188 1 55.84 151 ARG A O 1
ATOM 1275 N N . THR A 1 152 ? 9.57 24.969 39 1 61.53 152 THR A N 1
ATOM 1276 C CA . THR A 1 152 ? 8.211 25.109 38.5 1 61.53 152 THR A CA 1
ATOM 1277 C C . THR A 1 152 ? 7.59 23.734 38.219 1 61.53 152 THR A C 1
ATOM 1279 O O . THR A 1 152 ? 8.281 22.719 38.281 1 61.53 152 THR A O 1
ATOM 1282 N N . LYS A 1 153 ? 6.324 23.75 38.188 1 71.31 153 LYS A N 1
ATOM 1283 C CA . LYS A 1 153 ? 5.504 22.578 37.875 1 71.31 153 LYS A CA 1
ATOM 1284 C C . LYS A 1 153 ? 5.918 21.953 36.562 1 71.31 153 LYS A C 1
ATOM 1286 O O . LYS A 1 153 ? 5.758 20.75 36.344 1 71.31 153 LYS A O 1
ATOM 1291 N N . PHE A 1 154 ? 6.625 22.844 35.719 1 83.06 154 PHE A N 1
ATOM 1292 C CA . PHE A 1 154 ? 7.004 22.391 34.406 1 83.06 154 PHE A CA 1
ATOM 1293 C C . PHE A 1 154 ? 8.492 22.594 34.156 1 83.06 154 PHE A C 1
ATOM 1295 O O . PHE A 1 154 ? 9.094 23.516 34.719 1 83.06 154 PHE A O 1
ATOM 1302 N N . ASN A 1 155 ? 9.07 21.656 33.438 1 86.12 155 ASN A N 1
ATOM 1303 C CA . ASN A 1 155 ? 10.438 21.906 33 1 86.12 155 ASN A CA 1
ATOM 1304 C C . ASN A 1 155 ? 10.516 23.062 32.031 1 86.12 155 ASN A C 1
ATOM 1306 O O . ASN A 1 155 ? 9.492 23.516 31.516 1 86.12 155 ASN A O 1
ATOM 1310 N N . LEU A 1 156 ? 11.68 23.562 31.766 1 86.75 156 LEU A N 1
ATOM 1311 C CA . LEU A 1 156 ? 11.844 24.781 30.969 1 86.75 156 LEU A CA 1
ATOM 1312 C C . LEU A 1 156 ? 11.367 24.578 29.547 1 86.75 156 LEU A C 1
ATOM 1314 O O . LEU A 1 156 ? 10.812 25.5 28.938 1 86.75 156 LEU A O 1
ATOM 1318 N N . TYR A 1 157 ? 11.617 23.391 28.953 1 92 157 TYR A N 1
ATOM 1319 C CA . TYR A 1 157 ? 11.133 23.141 27.609 1 92 157 TYR A CA 1
ATOM 1320 C C . TYR A 1 157 ? 9.617 23.281 27.531 1 92 157 TYR A C 1
ATOM 1322 O O . TYR A 1 157 ? 9.086 23.922 26.625 1 92 157 TYR A O 1
ATOM 1330 N N . ASP A 1 158 ? 8.938 22.688 28.438 1 90.06 158 ASP A N 1
ATOM 1331 C CA . ASP A 1 158 ? 7.477 22.672 28.438 1 90.06 158 ASP A CA 1
ATOM 1332 C C . ASP A 1 158 ? 6.918 24.062 28.703 1 90.06 158 ASP A C 1
ATOM 1334 O O . ASP A 1 158 ? 5.855 24.422 28.188 1 90.06 158 ASP A O 1
ATOM 1338 N N . ILE A 1 159 ? 7.613 24.766 29.453 1 85.81 159 ILE A N 1
ATOM 1339 C CA . ILE A 1 159 ? 7.211 26.141 29.703 1 85.81 159 ILE A CA 1
ATOM 1340 C C . ILE A 1 159 ? 7.246 26.922 28.391 1 85.81 159 ILE A C 1
ATOM 1342 O O . ILE A 1 159 ? 6.301 27.656 28.062 1 85.81 159 ILE A O 1
ATOM 1346 N N . LEU A 1 160 ? 8.312 26.797 27.672 1 87.81 160 LEU A N 1
ATOM 1347 C CA . LEU A 1 160 ? 8.461 27.484 26.391 1 87.81 160 LEU A CA 1
ATOM 1348 C C . LEU A 1 160 ? 7.391 27.031 25.406 1 87.81 160 LEU A C 1
ATOM 1350 O O . LEU A 1 160 ? 6.902 27.828 24.609 1 87.81 160 LEU A O 1
ATOM 1354 N N . CYS A 1 161 ? 7.02 25.781 25.484 1 90.81 161 CYS A N 1
ATOM 1355 C CA . CYS A 1 161 ? 5.93 25.266 24.656 1 90.81 161 CYS A CA 1
ATOM 1356 C C . CYS A 1 161 ? 4.605 25.938 25.031 1 90.81 161 CYS A C 1
ATOM 1358 O O . CYS A 1 161 ? 3.834 26.312 24.141 1 90.81 161 CYS A O 1
ATOM 1360 N N . ASN A 1 162 ? 4.379 26.109 26.25 1 87.44 162 ASN A N 1
ATOM 1361 C CA . ASN A 1 162 ? 3.115 26.641 26.75 1 87.44 162 ASN A CA 1
ATOM 1362 C C . ASN A 1 162 ? 2.9 28.094 26.312 1 87.44 162 ASN A C 1
ATOM 1364 O O . ASN A 1 162 ? 1.762 28.547 26.188 1 87.44 162 ASN A O 1
ATOM 1368 N N . PHE A 1 163 ? 3.963 28.797 26.016 1 85.94 163 PHE A N 1
ATOM 1369 C CA . PHE A 1 163 ? 3.857 30.188 25.562 1 85.94 163 PHE A CA 1
ATOM 1370 C C . PHE A 1 163 ? 3.125 30.266 24.234 1 85.94 163 PHE A C 1
ATOM 1372 O O . PHE A 1 163 ? 2.523 31.297 23.906 1 85.94 163 PHE A O 1
ATOM 1379 N N . HIS A 1 164 ? 3.115 29.234 23.562 1 91.62 164 HIS A N 1
ATOM 1380 C CA . HIS A 1 164 ? 2.553 29.234 22.219 1 91.62 164 HIS A CA 1
ATOM 1381 C C . HIS A 1 164 ? 1.047 28.984 22.25 1 91.62 164 HIS A C 1
ATOM 1383 O O . HIS A 1 164 ? 0.342 29.297 21.281 1 91.62 164 HIS A O 1
ATOM 1389 N N . HIS A 1 165 ? 0.543 28.5 23.359 1 90.12 165 HIS A N 1
ATOM 1390 C CA . HIS A 1 165 ? -0.888 28.25 23.469 1 90.12 165 HIS A CA 1
ATOM 1391 C C . HIS A 1 165 ? -1.695 29.531 23.328 1 90.12 165 HIS A C 1
ATOM 1393 O O . HIS A 1 165 ? -1.304 30.578 23.859 1 90.12 165 HIS A O 1
ATOM 1399 N N . ALA A 1 166 ? -2.818 29.422 22.75 1 90.12 166 ALA A N 1
ATOM 1400 C CA . ALA A 1 166 ? -3.613 30.578 22.391 1 90.12 166 ALA A CA 1
ATOM 1401 C C . ALA A 1 166 ? -4.086 31.328 23.625 1 90.12 166 ALA A C 1
ATOM 1403 O O . ALA A 1 166 ? -4.355 32.531 23.562 1 90.12 166 ALA A O 1
ATOM 1404 N N . SER A 1 167 ? -4.195 30.703 24.75 1 87.62 167 SER A N 1
ATOM 1405 C CA . SER A 1 167 ? -4.578 31.375 25.969 1 87.62 167 SER A CA 1
ATOM 1406 C C . SER A 1 167 ? -3.486 32.344 26.438 1 87.62 167 SER A C 1
ATOM 1408 O O . SER A 1 167 ? -3.764 33.312 27.141 1 87.62 167 SER A O 1
ATOM 1410 N N . ARG A 1 168 ? -2.285 32.094 26.016 1 85.69 168 ARG A N 1
ATOM 1411 C CA . ARG A 1 168 ? -1.154 32.938 26.359 1 85.69 168 ARG A CA 1
ATOM 1412 C C . ARG A 1 168 ? -0.786 33.875 25.188 1 85.69 168 ARG A C 1
ATOM 1414 O O . ARG A 1 168 ? -0.46 35.031 25.391 1 85.69 168 ARG A O 1
ATOM 1421 N N . ALA A 1 169 ? -0.874 33.312 24.062 1 87.88 169 ALA A N 1
ATOM 1422 C CA . ALA A 1 169 ? -0.508 34.031 22.844 1 87.88 169 ALA A CA 1
ATOM 1423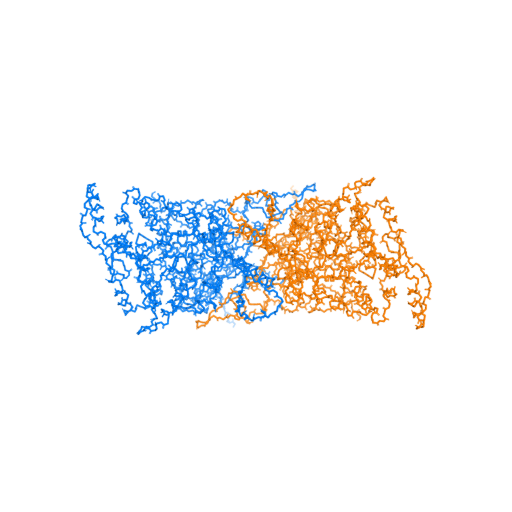 C C . ALA A 1 169 ? -1.674 34.062 21.859 1 87.88 169 ALA A C 1
ATOM 1425 O O . ALA A 1 169 ? -1.585 33.5 20.75 1 87.88 169 ALA A O 1
ATOM 1426 N N . PRO A 1 170 ? -2.688 34.781 22.141 1 85.38 170 PRO A N 1
ATOM 1427 C CA . PRO A 1 170 ? -3.9 34.75 21.312 1 85.38 170 PRO A CA 1
ATOM 1428 C C . PRO A 1 170 ? -3.66 35.312 19.906 1 85.38 170 PRO A C 1
ATOM 1430 O O . PRO A 1 170 ? -4.438 35.031 18.984 1 85.38 170 PRO A O 1
ATOM 1433 N N . HIS A 1 171 ? -2.568 36.062 19.703 1 90.38 171 HIS A N 1
ATOM 1434 C CA . HIS A 1 171 ? -2.383 36.719 18.406 1 90.38 171 HIS A CA 1
ATOM 1435 C C . HIS A 1 171 ? -1.057 36.312 17.781 1 90.38 171 HIS A C 1
ATOM 1437 O O . HIS A 1 171 ? -0.437 37.094 17.062 1 90.38 171 HIS A O 1
ATOM 1443 N N . ALA A 1 172 ? -0.653 35.094 18.109 1 93.31 172 ALA A N 1
ATOM 1444 C CA . ALA A 1 172 ? 0.534 34.531 17.469 1 93.31 172 ALA A CA 1
ATOM 1445 C C . ALA A 1 172 ? 0.225 34.062 16.047 1 93.31 172 ALA A C 1
ATOM 1447 O O . ALA A 1 172 ? 1.137 33.844 15.242 1 93.31 172 ALA A O 1
ATOM 1448 N N . HIS A 1 173 ? -1.076 33.969 15.75 1 95.06 173 HIS A N 1
ATOM 1449 C CA . HIS A 1 173 ? -1.475 33.406 14.461 1 95.06 173 HIS A CA 1
ATOM 1450 C C . HIS A 1 173 ? -2.564 34.25 13.812 1 95.06 173 HIS A C 1
ATOM 1452 O O . HIS A 1 173 ? -3.195 35.062 14.484 1 95.06 173 HIS A O 1
ATOM 1458 N N . PHE A 1 174 ? -2.732 34.094 12.5 1 94.38 174 PHE A N 1
ATOM 1459 C CA . PHE A 1 174 ? -3.828 34.594 11.688 1 94.38 174 PHE A CA 1
ATOM 1460 C C . PHE A 1 174 ? -3.803 36.125 11.617 1 94.38 174 PHE A C 1
ATOM 1462 O O . PHE A 1 174 ? -4.84 36.781 11.75 1 94.38 174 PHE A O 1
ATOM 1469 N N . GLY A 1 175 ? -2.541 36.656 11.438 1 94.5 175 GLY A N 1
ATOM 1470 C CA . GLY A 1 175 ? -2.334 38.094 11.258 1 94.5 175 GLY A CA 1
ATOM 1471 C C . GLY A 1 175 ? -0.88 38.469 11.031 1 94.5 175 GLY A C 1
ATOM 1472 O O . GLY A 1 175 ? -0.012 37.594 10.992 1 94.5 175 GLY A O 1
ATOM 1473 N N . PRO A 1 176 ? -0.62 39.719 10.867 1 94.94 176 PRO A N 1
ATOM 1474 C CA . PRO A 1 176 ? 0.743 40.156 10.562 1 94.94 176 PRO A CA 1
ATOM 1475 C C . PRO A 1 176 ? 1.713 39.906 11.719 1 94.94 176 PRO A C 1
ATOM 1477 O O . PRO A 1 176 ? 2.93 39.906 11.516 1 94.94 176 PRO A O 1
ATOM 1480 N N . ALA A 1 177 ? 1.17 39.75 12.906 1 96.19 177 ALA A N 1
ATOM 1481 C CA . ALA A 1 177 ? 2.025 39.531 14.078 1 96.19 177 ALA A CA 1
ATOM 1482 C C . ALA A 1 177 ? 2.678 38.156 14.031 1 96.19 177 ALA A C 1
ATOM 1484 O O . ALA A 1 177 ? 3.621 37.906 14.781 1 96.19 177 ALA A O 1
ATOM 1485 N N . PHE A 1 178 ? 2.209 37.344 13.164 1 97.19 178 PHE A N 1
ATOM 1486 C CA . PHE A 1 178 ? 2.691 35.969 13.055 1 97.19 178 PHE A CA 1
ATOM 1487 C C . PHE A 1 178 ? 4.211 35.938 12.953 1 97.19 178 PHE A C 1
ATOM 1489 O O . PHE A 1 178 ? 4.871 35.188 13.672 1 97.19 178 PHE A O 1
ATOM 1496 N N . LEU A 1 179 ? 4.801 36.688 12.07 1 97.38 179 LEU A N 1
ATOM 1497 C CA . LEU A 1 179 ? 6.23 36.688 11.773 1 97.38 179 LEU A CA 1
ATOM 1498 C C . LEU A 1 179 ? 7.043 37.219 12.945 1 97.38 179 LEU A C 1
ATOM 1500 O O . LEU A 1 179 ? 7.996 36.594 13.391 1 97.38 179 LEU A O 1
ATOM 1504 N N . SER A 1 180 ? 6.676 38.375 13.438 1 95.56 180 SER A N 1
ATOM 1505 C CA . SER A 1 180 ? 7.418 39 14.531 1 95.56 180 SER A CA 1
ATOM 1506 C C . SER A 1 180 ? 7.336 38.156 15.805 1 95.56 180 SER A C 1
ATOM 1508 O O . SER A 1 180 ? 8.336 38 16.5 1 95.56 180 SER A O 1
ATOM 1510 N N . TRP A 1 181 ? 6.16 37.719 16.078 1 96.12 181 TRP A N 1
ATOM 1511 C CA . TRP A 1 181 ? 5.977 36.906 17.297 1 96.12 181 TRP A CA 1
ATOM 1512 C C . TRP A 1 181 ? 6.875 35.688 17.281 1 96.12 181 TRP A C 1
ATOM 1514 O O . TRP A 1 181 ? 7.566 35.406 18.266 1 96.12 181 TRP A O 1
ATOM 1524 N N . HIS A 1 182 ? 6.891 34.906 16.219 1 97.56 182 HIS A N 1
ATOM 1525 C CA . HIS A 1 182 ? 7.656 33.688 16.156 1 97.56 182 HIS A CA 1
ATOM 1526 C C . HIS A 1 182 ? 9.156 33.969 16.141 1 97.56 182 HIS A C 1
ATOM 1528 O O . HIS A 1 182 ? 9.945 33.188 16.703 1 97.56 182 HIS A O 1
ATOM 1534 N N . ARG A 1 183 ? 9.562 34.969 15.461 1 96.19 183 ARG A N 1
ATOM 1535 C CA . ARG A 1 183 ? 10.977 35.344 15.492 1 96.19 183 ARG A CA 1
ATOM 1536 C C . ARG A 1 183 ? 11.438 35.594 16.922 1 96.19 183 ARG A C 1
ATOM 1538 O O . ARG A 1 183 ? 12.508 35.125 17.328 1 96.19 183 ARG A O 1
ATOM 1545 N N . VAL A 1 184 ? 10.664 36.344 17.672 1 92.94 184 VAL A N 1
ATOM 1546 C CA . VAL A 1 184 ? 10.992 36.625 19.062 1 92.94 184 VAL A CA 1
ATOM 1547 C C . VAL A 1 184 ? 10.984 35.344 19.859 1 92.94 184 VAL A C 1
ATOM 1549 O O . VAL A 1 184 ? 11.883 35.094 20.672 1 92.94 184 VAL A O 1
ATOM 1552 N N . SER A 1 185 ? 9.977 34.562 19.641 1 94 185 SER A N 1
ATOM 1553 C CA . SER A 1 185 ? 9.883 33.281 20.312 1 94 185 SER A CA 1
ATOM 1554 C C . SER A 1 185 ? 11.102 32.406 20.031 1 94 185 SER A C 1
ATOM 1556 O O . SER A 1 185 ? 11.617 31.734 20.922 1 94 185 SER A O 1
ATOM 1558 N N . LEU A 1 186 ? 11.57 32.344 18.766 1 95.88 186 LEU A N 1
ATOM 1559 C CA . LEU A 1 186 ? 12.742 31.578 18.375 1 95.88 186 LEU A CA 1
ATOM 1560 C C . LEU A 1 186 ? 13.992 32.094 19.094 1 95.88 186 LEU A C 1
ATOM 1562 O O . LEU A 1 186 ? 14.836 31.281 19.516 1 95.88 186 LEU A O 1
ATOM 1566 N N . TYR A 1 187 ? 14.094 33.344 19.172 1 92.5 187 TYR A N 1
ATOM 1567 C CA . TYR A 1 187 ? 15.227 33.938 19.875 1 92.5 187 TYR A CA 1
ATOM 1568 C C . TYR A 1 187 ? 15.242 33.5 21.344 1 92.5 187 TYR A C 1
ATOM 1570 O O . TYR A 1 187 ? 16.281 33.094 21.859 1 92.5 187 TYR A O 1
ATOM 1578 N N . ILE A 1 188 ? 14.086 33.625 21.984 1 90.31 188 ILE A N 1
ATOM 1579 C CA . ILE A 1 188 ? 13.969 33.219 23.375 1 90.31 188 ILE A CA 1
ATOM 1580 C C . ILE A 1 188 ? 14.336 31.75 23.531 1 90.31 188 ILE A C 1
ATOM 1582 O O . ILE A 1 188 ? 15.086 31.391 24.453 1 90.31 188 ILE A O 1
ATOM 1586 N N . PHE A 1 189 ? 13.883 30.938 22.703 1 93.38 189 PHE A N 1
ATOM 1587 C CA . PHE A 1 189 ? 14.156 29.5 22.734 1 93.38 189 PHE A CA 1
ATOM 1588 C C . PHE A 1 189 ? 15.648 29.234 22.547 1 93.38 189 PHE A C 1
ATOM 1590 O O . PHE A 1 189 ? 16.219 28.422 23.266 1 93.38 189 PHE A O 1
ATOM 1597 N N . GLU A 1 190 ? 16.219 29.859 21.562 1 94.31 190 GLU A N 1
ATOM 1598 C CA . GLU A 1 190 ? 17.641 29.703 21.281 1 94.31 190 GLU A CA 1
ATOM 1599 C C . GLU A 1 190 ? 18.5 30.125 22.469 1 94.31 190 GLU A C 1
ATOM 1601 O O . GLU A 1 190 ? 19.516 29.5 22.781 1 94.31 190 GLU A O 1
ATOM 1606 N N . GLN A 1 191 ? 18.109 31.203 23.141 1 89.81 191 GLN A N 1
ATOM 1607 C CA . GLN A 1 191 ? 18.812 31.625 24.344 1 89.81 191 GLN A CA 1
ATOM 1608 C C . GLN A 1 191 ? 18.688 30.578 25.453 1 89.81 191 GLN A C 1
ATOM 1610 O O . GLN A 1 191 ? 19.641 30.359 26.219 1 89.81 191 GLN A O 1
ATOM 1615 N N . ALA A 1 192 ? 17.516 29.984 25.531 1 89.81 192 ALA A N 1
ATOM 1616 C CA . ALA A 1 192 ? 17.328 28.891 26.5 1 89.81 192 ALA A CA 1
ATOM 1617 C C . ALA A 1 192 ? 18.25 27.719 26.172 1 89.81 192 ALA A C 1
ATOM 1619 O O . ALA A 1 192 ? 18.875 27.156 27.078 1 89.81 192 ALA A O 1
ATOM 1620 N N . LEU A 1 193 ? 18.391 27.359 24.938 1 94 193 LEU A N 1
ATOM 1621 C CA . LEU A 1 193 ? 19.312 26.297 24.531 1 94 193 LEU A CA 1
ATOM 1622 C C . LEU A 1 193 ? 20.75 26.641 24.922 1 94 193 LEU A C 1
ATOM 1624 O O . LEU A 1 193 ? 21.453 25.812 25.5 1 94 193 LEU A O 1
ATOM 1628 N N . ARG A 1 194 ? 21.141 27.844 24.688 1 91.81 194 ARG A N 1
ATOM 1629 C CA . ARG A 1 194 ? 22.516 28.281 24.906 1 91.81 194 ARG A CA 1
ATOM 1630 C C . ARG A 1 194 ? 22.828 28.391 26.406 1 91.81 194 ARG A C 1
ATOM 1632 O O . ARG A 1 194 ? 24 28.312 26.797 1 91.81 194 ARG A O 1
ATOM 1639 N N . SER A 1 195 ? 21.797 28.578 27.156 1 88.06 195 SER A N 1
ATOM 1640 C CA . SER A 1 195 ? 22 28.578 28.609 1 88.06 195 SER A CA 1
ATOM 1641 C C . SER A 1 195 ? 22.391 27.203 29.109 1 88.06 195 SER A C 1
ATOM 1643 O O . SER A 1 195 ? 23 27.078 30.172 1 88.06 195 SER A O 1
ATOM 1645 N N . LYS A 1 196 ? 22 26.125 28.422 1 91.81 196 LYS A N 1
ATOM 1646 C CA . LYS A 1 196 ? 22.328 24.766 28.812 1 91.81 196 LYS A CA 1
ATOM 1647 C C . L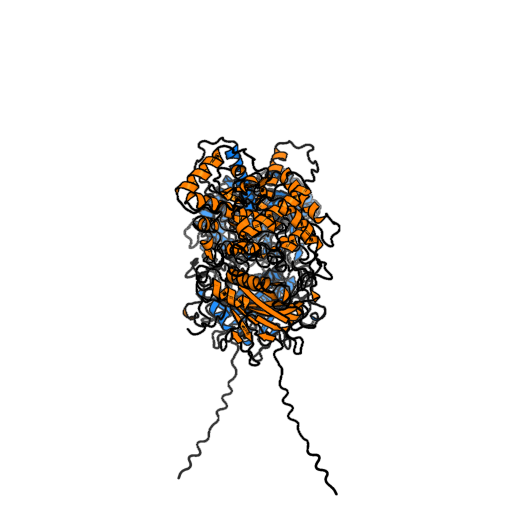YS A 1 196 ? 23.625 24.297 28.156 1 91.81 196 LYS A C 1
ATOM 1649 O O . LYS A 1 196 ? 24.438 23.625 28.797 1 91.81 196 LYS A O 1
ATOM 1654 N N . VAL A 1 197 ? 23.75 24.625 26.875 1 95.62 197 VAL A N 1
ATOM 1655 C CA . VAL A 1 197 ? 24.938 24.297 26.109 1 95.62 197 VAL A CA 1
ATOM 1656 C C . VAL A 1 197 ? 25.453 25.531 25.375 1 95.62 197 VAL A C 1
ATOM 1658 O O . VAL A 1 197 ? 25 25.844 24.281 1 95.62 197 VAL A O 1
ATOM 1661 N N . PRO A 1 198 ? 26.531 26.141 25.906 1 93 198 PRO A N 1
ATOM 1662 C CA . PRO A 1 198 ? 27.062 27.359 25.266 1 93 198 PRO A CA 1
ATOM 1663 C C . PRO A 1 198 ? 27.531 27.125 23.828 1 93 198 PRO A C 1
ATOM 1665 O O . PRO A 1 198 ? 28.141 26.094 23.547 1 93 198 PRO A O 1
ATOM 1668 N N . GLY A 1 199 ? 27.125 27.984 22.969 1 90.75 199 GLY A N 1
ATOM 1669 C CA . GLY A 1 199 ? 27.594 27.938 21.594 1 90.75 199 GLY A CA 1
ATOM 1670 C C . GLY A 1 199 ? 26.641 27.219 20.656 1 90.75 199 GLY A C 1
ATOM 1671 O O . GLY A 1 199 ? 26.812 27.281 19.438 1 90.75 199 GLY A O 1
ATOM 1672 N N . VAL A 1 200 ? 25.641 26.594 21.234 1 95.62 200 VAL A N 1
ATOM 1673 C CA . VAL A 1 200 ? 24.703 25.859 20.391 1 95.62 200 VAL A CA 1
ATOM 1674 C C . VAL A 1 200 ? 23.844 26.844 19.594 1 95.62 200 VAL A C 1
ATOM 1676 O O . VAL A 1 200 ? 23.594 27.969 20.047 1 95.62 200 VAL A O 1
ATOM 1679 N N . SER A 1 201 ? 23.5 26.531 18.375 1 95.75 201 SER A N 1
ATOM 1680 C CA . SER A 1 201 ? 22.594 27.312 17.547 1 95.75 201 SER A CA 1
ATOM 1681 C C . SER A 1 201 ? 21.344 26.5 17.203 1 95.75 201 SER A C 1
ATOM 1683 O O . SER A 1 201 ? 21.375 25.281 17.141 1 95.75 201 SER A O 1
ATOM 1685 N N . LEU A 1 202 ? 20.266 27.203 17.047 1 97.56 202 LEU A N 1
ATOM 1686 C CA . LEU A 1 202 ? 19.047 26.578 16.578 1 97.56 202 LEU A CA 1
ATOM 1687 C C . LEU A 1 202 ? 19.109 26.344 15.07 1 97.56 202 LEU A C 1
ATOM 1689 O O . LEU A 1 202 ? 19.25 27.297 14.289 1 97.56 202 LEU A O 1
ATOM 1693 N N . PRO A 1 203 ? 19.062 25.078 14.68 1 98.44 203 PRO A N 1
ATOM 1694 C CA . PRO A 1 203 ? 19.047 24.812 13.234 1 98.44 203 PRO A CA 1
ATOM 1695 C C . PRO A 1 203 ? 17.672 25.031 12.617 1 98.44 203 PRO A C 1
ATOM 1697 O O . PRO A 1 203 ? 16.672 25.156 13.344 1 98.44 203 PRO A O 1
ATOM 1700 N N . PHE A 1 204 ? 17.656 25.219 11.32 1 98.62 204 PHE A N 1
ATOM 1701 C CA . PHE A 1 204 ? 16.375 25.234 10.617 1 98.62 204 PHE A CA 1
ATOM 1702 C C . PHE A 1 204 ? 16.203 23.984 9.781 1 98.62 204 PHE A C 1
ATOM 1704 O O . PHE A 1 204 ? 17.188 23.297 9.461 1 98.62 204 PHE A O 1
ATOM 1711 N N . TRP A 1 205 ? 14.961 23.562 9.562 1 98.81 205 TRP A N 1
ATOM 1712 C CA . TRP A 1 205 ? 14.594 22.438 8.719 1 98.81 205 TRP A CA 1
ATOM 1713 C C . TRP A 1 205 ? 13.898 22.906 7.449 1 98.81 205 TRP A C 1
ATOM 1715 O O . TRP A 1 205 ? 12.742 23.359 7.492 1 98.81 205 TRP A O 1
ATOM 1725 N N . ASP A 1 206 ? 14.562 22.781 6.301 1 98.75 206 ASP A N 1
ATOM 1726 C CA . ASP A 1 206 ? 14.008 23.125 4.992 1 98.75 206 ASP A CA 1
ATOM 1727 C C . ASP A 1 206 ? 13.305 21.938 4.363 1 98.75 206 ASP A C 1
ATOM 1729 O O . ASP A 1 206 ? 13.93 21.141 3.658 1 98.75 206 ASP A O 1
ATOM 1733 N N . SER A 1 207 ? 11.984 21.922 4.504 1 98.56 207 SER A N 1
ATOM 1734 C CA . SER A 1 207 ? 11.227 20.75 4.078 1 98.56 207 SER A CA 1
ATOM 1735 C C . SER A 1 207 ? 11.133 20.672 2.559 1 98.56 207 SER A C 1
ATOM 1737 O O . SER A 1 207 ? 10.617 19.703 2.012 1 98.56 207 SER A O 1
ATOM 1739 N N . ARG A 1 208 ? 11.672 21.703 1.796 1 97.5 208 ARG A N 1
ATOM 1740 C CA . ARG A 1 208 ? 11.75 21.609 0.342 1 97.5 208 ARG A CA 1
ATOM 1741 C C . ARG A 1 208 ? 12.648 20.453 -0.079 1 97.5 208 ARG A C 1
ATOM 1743 O O . ARG A 1 208 ? 12.508 19.922 -1.183 1 97.5 208 ARG A O 1
ATOM 1750 N N . LEU A 1 209 ? 13.562 20.094 0.858 1 98.06 209 LEU A N 1
ATOM 1751 C CA . LEU A 1 209 ? 14.422 18.953 0.613 1 98.06 209 LEU A CA 1
ATOM 1752 C C . LEU A 1 209 ? 13.602 17.672 0.48 1 98.06 209 LEU A C 1
ATOM 1754 O O . LEU A 1 209 ? 13.875 16.828 -0.383 1 98.06 209 LEU A O 1
ATOM 1758 N N . GLU A 1 210 ? 12.609 17.484 1.299 1 96.31 210 GLU A N 1
ATOM 1759 C CA . GLU A 1 210 ? 11.703 16.344 1.233 1 96.31 210 GLU A CA 1
ATOM 1760 C C . GLU A 1 210 ? 10.758 16.453 0.043 1 96.31 210 GLU A C 1
ATOM 1762 O O . GLU A 1 210 ? 10.406 15.453 -0.577 1 96.31 210 GLU A O 1
ATOM 1767 N N . ALA A 1 211 ? 10.32 17.688 -0.216 1 96.75 211 ALA A N 1
ATOM 1768 C CA . ALA A 1 211 ? 9.406 17.922 -1.331 1 96.75 211 ALA A CA 1
ATOM 1769 C C . ALA A 1 211 ? 10.023 17.453 -2.65 1 96.75 211 ALA A C 1
ATOM 1771 O O . ALA A 1 211 ? 9.305 17.125 -3.596 1 96.75 211 ALA A O 1
ATOM 1772 N N . ALA A 1 212 ? 11.32 17.406 -2.736 1 95.12 212 ALA A N 1
ATOM 1773 C CA . ALA A 1 212 ? 12.031 17.062 -3.961 1 95.12 212 ALA A CA 1
ATOM 1774 C C . ALA A 1 212 ? 12.078 15.547 -4.145 1 95.12 212 ALA A C 1
ATOM 1776 O O . ALA A 1 212 ? 12.406 15.055 -5.23 1 95.12 212 ALA A O 1
ATOM 1777 N N . LEU A 1 213 ? 11.688 14.828 -3.123 1 91.44 213 LEU A N 1
ATOM 1778 C CA . LEU A 1 213 ? 11.664 13.375 -3.215 1 91.44 213 LEU A CA 1
ATOM 1779 C C . LEU A 1 213 ? 10.414 12.891 -3.934 1 91.44 213 LEU A C 1
ATOM 1781 O O . LEU A 1 213 ? 9.375 13.555 -3.885 1 91.44 213 LEU A O 1
ATOM 1785 N N . GLU A 1 214 ? 10.508 11.75 -4.57 1 84.44 214 GLU A N 1
ATOM 1786 C CA . GLU A 1 214 ? 9.312 11.125 -5.141 1 84.44 214 GLU A CA 1
ATOM 1787 C C . GLU A 1 214 ? 8.297 10.789 -4.055 1 84.44 214 GLU A C 1
ATOM 1789 O O . GLU A 1 214 ? 7.105 11.055 -4.207 1 84.44 214 GLU A O 1
ATOM 1794 N N . ASN A 1 215 ? 8.75 10.203 -3.072 1 86.56 215 ASN A N 1
ATOM 1795 C CA . ASN A 1 215 ? 7.992 9.977 -1.845 1 86.56 215 ASN A CA 1
ATOM 1796 C C . ASN A 1 215 ? 8.609 10.711 -0.66 1 86.56 215 ASN A C 1
ATOM 1798 O O . ASN A 1 215 ? 9.508 10.188 0.006 1 86.56 215 ASN A O 1
ATOM 1802 N N . PRO A 1 216 ? 8.086 11.789 -0.309 1 92.81 216 PRO A N 1
ATOM 1803 C CA . PRO A 1 216 ? 8.695 12.625 0.727 1 92.81 216 PRO A CA 1
ATOM 1804 C C . PRO A 1 216 ? 8.82 11.906 2.068 1 92.81 216 PRO A C 1
ATOM 1806 O O . PRO A 1 216 ? 9.773 12.148 2.812 1 92.81 216 PRO A O 1
ATOM 1809 N N . SER A 1 217 ? 7.887 11.031 2.367 1 91.25 217 SER A N 1
ATOM 1810 C CA . SER A 1 217 ? 7.883 10.398 3.682 1 91.25 217 SER A CA 1
ATOM 1811 C C . SER A 1 217 ? 8.992 9.359 3.799 1 91.25 217 SER A C 1
ATOM 1813 O O . SER A 1 217 ? 9.281 8.875 4.895 1 91.25 217 SER A O 1
ATOM 1815 N N . ALA A 1 218 ? 9.68 9.023 2.707 1 89.25 218 ALA A N 1
ATOM 1816 C CA . ALA A 1 218 ? 10.797 8.086 2.713 1 89.25 218 ALA A CA 1
ATOM 1817 C C . ALA A 1 218 ? 12.078 8.766 3.191 1 89.25 218 ALA A C 1
ATOM 1819 O O . ALA A 1 218 ? 13.133 8.125 3.275 1 89.25 218 ALA A O 1
ATOM 1820 N N . THR A 1 219 ? 12.047 10 3.576 1 94.19 219 THR A N 1
ATOM 1821 C CA . THR A 1 219 ? 13.195 10.82 3.951 1 94.19 219 THR A CA 1
ATOM 1822 C C . THR A 1 219 ? 13.961 10.172 5.102 1 94.19 219 THR A C 1
ATOM 1824 O O . THR A 1 219 ? 13.375 9.477 5.934 1 94.19 219 THR A O 1
ATOM 1827 N N . SER A 1 220 ? 15.273 10.422 5.145 1 93.62 220 SER A N 1
ATOM 1828 C CA . SER A 1 220 ? 16.125 9.953 6.23 1 93.62 220 SER A CA 1
ATOM 1829 C C . SER A 1 220 ? 15.945 10.805 7.484 1 93.62 220 SER A C 1
ATOM 1831 O O . SER A 1 220 ? 16.406 10.43 8.562 1 93.62 220 SER A O 1
ATOM 1833 N N . LEU A 1 221 ? 15.211 11.883 7.387 1 96.44 221 LEU A N 1
ATOM 1834 C CA . LEU A 1 221 ? 15.047 12.812 8.5 1 96.44 221 LEU A CA 1
ATOM 1835 C C . LEU A 1 221 ? 14.398 12.117 9.695 1 96.44 221 LEU A C 1
ATOM 1837 O O . LEU A 1 221 ? 14.789 12.352 10.836 1 96.44 221 LEU A O 1
ATOM 1841 N N . PHE A 1 222 ? 13.43 11.289 9.406 1 95.94 222 PHE A N 1
ATOM 1842 C CA . PHE A 1 222 ? 12.656 10.672 10.484 1 95.94 222 PHE A CA 1
ATOM 1843 C C . PHE A 1 222 ? 13.164 9.266 10.766 1 95.94 222 PHE A C 1
ATOM 1845 O O . PHE A 1 222 ? 12.414 8.297 10.664 1 95.94 222 PHE A O 1
ATOM 1852 N N . THR A 1 223 ? 14.383 9.18 11.062 1 93.19 223 THR A N 1
ATOM 1853 C CA . THR A 1 223 ? 15.07 7.98 11.523 1 93.19 223 THR A CA 1
ATOM 1854 C C . THR A 1 223 ? 15.617 8.172 12.938 1 93.19 223 THR A C 1
ATOM 1856 O O . THR A 1 223 ? 15.672 9.305 13.43 1 93.19 223 THR A O 1
ATOM 1859 N N . ASP A 1 224 ? 16.016 7.133 13.609 1 92.81 224 ASP A N 1
ATOM 1860 C CA . ASP A 1 224 ? 16.5 7.184 14.992 1 92.81 224 ASP A CA 1
ATOM 1861 C C . ASP A 1 224 ? 17.75 8.055 15.102 1 92.81 224 ASP A C 1
ATOM 1863 O O . ASP A 1 224 ? 18 8.648 16.156 1 92.81 224 ASP A O 1
ATOM 1867 N N . GLU A 1 225 ? 18.438 8.195 14.031 1 91.81 225 GLU A N 1
ATOM 1868 C CA . GLU A 1 225 ? 19.703 8.945 14.039 1 91.81 225 GLU A CA 1
ATOM 1869 C C . GLU A 1 225 ? 19.438 10.445 14.023 1 91.81 225 GLU A C 1
ATOM 1871 O O . GLU A 1 225 ? 20.297 11.234 14.438 1 91.81 225 GLU A O 1
ATOM 1876 N N . LEU A 1 226 ? 18.328 10.797 13.508 1 95.62 226 LEU A N 1
ATOM 1877 C CA . LEU A 1 226 ? 18.016 12.219 13.383 1 95.62 226 LEU A CA 1
ATOM 1878 C C . LEU A 1 226 ? 16.812 12.586 14.25 1 95.62 226 LEU A C 1
ATOM 1880 O O . LEU A 1 226 ? 16.891 12.547 15.477 1 95.62 226 LEU A O 1
ATOM 1884 N N . MET A 1 227 ? 15.633 12.75 13.719 1 96.69 227 MET A N 1
ATOM 1885 C CA . MET A 1 227 ? 14.5 13.305 14.461 1 96.69 227 MET A CA 1
ATOM 1886 C C . MET A 1 227 ? 13.656 12.188 15.07 1 96.69 227 MET A C 1
ATOM 1888 O O . MET A 1 227 ? 12.711 12.453 15.82 1 96.69 227 MET A O 1
ATOM 1892 N N . GLY A 1 228 ? 14.047 10.961 14.867 1 94.94 228 GLY A N 1
ATOM 1893 C CA . GLY A 1 228 ? 13.258 9.844 15.344 1 94.94 228 GLY A CA 1
ATOM 1894 C C . GLY A 1 228 ? 12.18 9.406 14.367 1 94.94 228 GLY A C 1
ATOM 1895 O O . GLY A 1 228 ? 12.039 9.992 13.289 1 94.94 228 GLY A O 1
ATOM 1896 N N . PRO A 1 229 ? 11.398 8.383 14.734 1 92.94 229 PRO A N 1
ATOM 1897 C CA . PRO A 1 229 ? 10.398 7.816 13.828 1 92.94 229 PRO A CA 1
ATOM 1898 C C . PRO A 1 229 ? 9.344 8.836 13.406 1 92.94 229 PRO A C 1
ATOM 1900 O O . PRO A 1 229 ? 8.938 9.68 14.211 1 92.94 229 PRO A O 1
ATOM 1903 N N . GLY A 1 230 ? 8.883 8.656 12.133 1 94.38 230 GLY A N 1
ATOM 1904 C CA . GLY A 1 230 ? 7.891 9.562 11.578 1 94.38 230 GLY A CA 1
ATOM 1905 C C . GLY A 1 230 ? 6.469 9.047 11.719 1 94.38 230 GLY A C 1
ATOM 1906 O O . GLY A 1 230 ? 5.52 9.719 11.312 1 94.38 230 GLY A O 1
ATOM 1907 N N . ASN A 1 231 ? 6.316 7.859 12.297 1 92.25 231 ASN A N 1
ATOM 1908 C CA . ASN A 1 231 ? 4.988 7.273 12.43 1 92.25 231 ASN A CA 1
ATOM 1909 C C . ASN A 1 231 ? 4.773 6.691 13.828 1 92.25 231 ASN A C 1
ATOM 1911 O O . ASN A 1 231 ? 5.656 6.023 14.367 1 92.25 231 ASN A O 1
ATOM 1915 N N . GLY A 1 232 ? 3.646 7.039 14.406 1 94.25 232 GLY A N 1
ATOM 1916 C CA . GLY A 1 232 ? 3.293 6.453 15.688 1 94.25 232 GLY A CA 1
ATOM 1917 C C . GLY A 1 232 ? 3.83 7.238 16.875 1 94.25 232 GLY A C 1
ATOM 1918 O O . GLY A 1 232 ? 4.145 8.422 16.75 1 94.25 232 GLY A O 1
ATOM 1919 N N . VAL A 1 233 ? 3.787 6.594 18.047 1 96.5 233 VAL A N 1
ATOM 1920 C CA . VAL A 1 233 ? 4.383 7.156 19.25 1 96.5 233 VAL A CA 1
ATOM 1921 C C . VAL A 1 233 ? 5.906 7.07 19.156 1 96.5 233 VAL A C 1
ATOM 1923 O O . VAL A 1 233 ? 6.457 6.008 18.859 1 96.5 233 VAL A O 1
ATOM 1926 N N . VAL A 1 234 ? 6.562 8.148 19.406 1 96.25 234 VAL A N 1
ATOM 1927 C CA . VAL A 1 234 ? 8.016 8.172 19.266 1 96.25 234 VAL A CA 1
ATOM 1928 C C . VAL A 1 234 ? 8.648 7.516 20.5 1 96.25 234 VAL A C 1
ATOM 1930 O O . VAL A 1 234 ? 8.695 8.102 21.578 1 96.25 234 VAL A O 1
ATOM 1933 N N . LYS A 1 235 ? 9.18 6.312 20.281 1 95.19 235 LYS A N 1
ATOM 1934 C CA . LYS A 1 235 ? 9.703 5.539 21.406 1 95.19 235 LYS A CA 1
ATOM 1935 C C . LYS A 1 235 ? 11.195 5.281 21.25 1 95.19 235 LYS A C 1
ATOM 1937 O O . LYS A 1 235 ? 11.828 4.715 22.156 1 95.19 235 LYS A O 1
ATOM 1942 N N . THR A 1 236 ? 11.734 5.668 20.141 1 95.19 236 THR A N 1
ATOM 1943 C CA . THR A 1 236 ? 13.164 5.484 19.891 1 95.19 236 THR A CA 1
ATOM 1944 C C . THR A 1 236 ? 13.781 6.773 19.359 1 95.19 236 THR A C 1
ATOM 1946 O O . THR A 1 236 ? 13.078 7.746 19.094 1 95.19 236 THR A O 1
ATOM 1949 N N . GLY A 1 237 ? 15.102 6.797 19.344 1 95.12 237 GLY A N 1
ATOM 1950 C CA . GLY A 1 237 ? 15.82 7.973 18.875 1 95.12 237 GLY A CA 1
ATOM 1951 C C . GLY A 1 237 ? 16.047 9.016 19.953 1 95.12 237 GLY A C 1
ATOM 1952 O O . GLY A 1 237 ? 15.859 8.734 21.141 1 95.12 237 GLY A O 1
ATOM 1953 N N . HIS A 1 238 ? 16.469 10.164 19.531 1 95.69 238 HIS A N 1
ATOM 1954 C CA . HIS A 1 238 ? 16.891 11.219 20.453 1 95.69 238 HIS A CA 1
ATOM 1955 C C . HIS A 1 238 ? 15.703 11.75 21.25 1 95.69 238 HIS A C 1
ATOM 1957 O O . HIS A 1 238 ? 15.875 12.297 22.344 1 95.69 238 HIS A O 1
ATOM 1963 N N . PHE A 1 239 ? 14.531 11.523 20.672 1 97.19 239 PHE A N 1
ATOM 1964 C CA . PHE A 1 239 ? 13.344 12.062 21.328 1 97.19 239 PHE A CA 1
ATOM 1965 C C . PHE A 1 239 ? 12.438 10.938 21.828 1 97.19 239 PHE A C 1
ATOM 1967 O O . PHE A 1 239 ? 11.219 11.102 21.875 1 97.19 239 PHE A O 1
ATOM 1974 N N . ALA A 1 240 ? 13.039 9.828 22.109 1 95.62 240 ALA A N 1
ATOM 1975 C CA . ALA A 1 240 ? 12.312 8.688 22.672 1 95.62 240 ALA A CA 1
ATOM 1976 C C . ALA A 1 240 ? 11.586 9.078 23.953 1 95.62 240 ALA A C 1
ATOM 1978 O O . ALA A 1 240 ? 12.172 9.703 24.844 1 95.62 240 ALA A O 1
ATOM 1979 N N . ASN A 1 241 ? 10.297 8.82 24 1 94.06 241 ASN A N 1
ATOM 1980 C CA . ASN A 1 241 ? 9.453 9.031 25.172 1 94.06 241 ASN A CA 1
ATOM 1981 C C . ASN A 1 241 ? 9.289 10.516 25.484 1 94.06 241 ASN A C 1
ATOM 1983 O O . ASN A 1 241 ? 9.07 10.883 26.641 1 94.06 241 ASN A O 1
ATOM 1987 N N . TRP A 1 242 ? 9.562 11.336 24.5 1 95.94 242 TRP A N 1
ATOM 1988 C CA . TRP A 1 242 ? 9.312 12.766 24.641 1 95.94 242 TRP A CA 1
ATOM 1989 C C . TRP A 1 242 ? 7.836 13.039 24.891 1 95.94 242 TRP A C 1
ATOM 1991 O O . TRP A 1 242 ? 6.965 12.414 24.297 1 95.94 242 TRP A O 1
ATOM 2001 N N . SER A 1 243 ? 7.496 13.844 25.875 1 93.75 243 SER A N 1
ATOM 2002 C CA . SER A 1 243 ? 6.098 14.078 26.219 1 93.75 243 SER A CA 1
ATOM 2003 C C . SER A 1 243 ? 5.891 15.484 26.781 1 93.75 243 SER A C 1
ATOM 2005 O O . SER A 1 243 ? 6.859 16.172 27.109 1 93.75 243 SER A O 1
ATOM 2007 N N . HIS A 1 244 ? 4.766 15.945 26.75 1 93 244 HIS A N 1
ATOM 2008 C CA . HIS A 1 244 ? 4.293 17.203 27.312 1 93 244 HIS A CA 1
ATOM 2009 C C . HIS A 1 244 ? 3.033 17 28.141 1 93 244 HIS A C 1
ATOM 2011 O O . HIS A 1 244 ? 2.158 16.219 27.781 1 93 244 HIS A O 1
ATOM 2017 N N . PRO A 1 245 ? 2.871 17.703 29.234 1 88.06 245 PRO A N 1
ATOM 2018 C CA . PRO A 1 245 ? 1.752 17.438 30.141 1 88.06 245 PRO A CA 1
ATOM 2019 C C . PRO A 1 245 ? 0.392 17.641 29.484 1 88.06 245 PRO A C 1
ATOM 2021 O O . PRO A 1 245 ? -0.575 16.969 29.812 1 88.06 245 PRO A O 1
ATOM 2024 N N . PHE A 1 246 ? 0.358 18.547 28.5 1 88.56 246 PHE A N 1
ATOM 2025 C CA . PHE A 1 246 ? -0.938 18.891 27.938 1 88.56 246 PHE A CA 1
ATOM 2026 C C . PHE A 1 246 ? -1.013 18.453 26.469 1 88.56 246 PHE A C 1
ATOM 2028 O O . PHE A 1 246 ? -2.07 18.547 25.844 1 88.56 246 PHE A O 1
ATOM 2035 N N . ALA A 1 247 ? 0.067 18.016 25.922 1 91.5 247 ALA A N 1
ATOM 2036 C CA . ALA A 1 247 ? 0.082 17.531 24.531 1 91.5 247 ALA A CA 1
ATOM 2037 C C . ALA A 1 247 ? 0.243 16.016 24.484 1 91.5 247 ALA A C 1
ATOM 2039 O O . ALA A 1 247 ? -0.031 15.398 23.453 1 91.5 247 ALA A O 1
ATOM 2040 N N . GLY A 1 248 ? 0.588 15.438 25.641 1 93.31 248 GLY A N 1
ATOM 2041 C CA . GLY A 1 248 ? 0.784 14 25.688 1 93.31 248 GLY A CA 1
ATOM 2042 C C . GLY A 1 248 ? 2.109 13.555 25.094 1 93.31 248 GLY A C 1
ATOM 2043 O O . GLY A 1 248 ? 3.037 14.352 24.969 1 93.31 248 GLY A O 1
ATOM 2044 N N . ASP A 1 249 ? 2.203 12.242 24.828 1 95.94 249 ASP A N 1
ATOM 2045 C CA . ASP A 1 249 ? 3.389 11.68 24.188 1 95.94 249 ASP A CA 1
ATOM 2046 C C . ASP A 1 249 ? 3.586 12.273 22.781 1 95.94 249 ASP A C 1
ATOM 2048 O O . ASP A 1 249 ? 2.617 12.648 22.125 1 95.94 249 ASP A O 1
ATOM 2052 N N . LEU A 1 250 ? 4.801 12.352 22.422 1 97.25 250 LEU A N 1
ATOM 2053 C CA . LEU A 1 250 ? 5.102 12.789 21.062 1 97.25 250 LEU A CA 1
ATOM 2054 C C . LEU A 1 250 ? 4.621 11.766 20.047 1 97.25 250 LEU A C 1
ATOM 2056 O O . LEU A 1 250 ? 5.027 10.602 20.094 1 97.25 250 LEU A O 1
ATOM 2060 N N . VAL A 1 251 ? 3.703 12.164 19.188 1 97.12 251 VAL A N 1
ATOM 2061 C CA . VAL A 1 251 ? 3.143 11.328 18.125 1 97.12 251 VAL A CA 1
ATOM 2062 C C . VAL A 1 251 ? 3.375 11.984 16.766 1 97.12 251 VAL A C 1
ATOM 2064 O O . VAL A 1 251 ? 3.27 13.211 16.641 1 97.12 251 VAL A O 1
ATOM 2067 N N . ARG A 1 252 ? 3.754 11.203 15.742 1 96.38 252 ARG A N 1
ATOM 2068 C CA . ARG A 1 252 ? 3.889 11.68 14.375 1 96.38 252 ARG A CA 1
ATOM 2069 C C . ARG A 1 252 ? 3.174 10.75 13.398 1 96.38 252 ARG A C 1
ATOM 2071 O O . ARG A 1 252 ? 2.947 9.578 13.703 1 96.38 252 ARG A O 1
ATOM 2078 N N . ASN A 1 253 ? 2.678 11.227 12.32 1 95.94 253 ASN A N 1
ATOM 2079 C CA . ASN A 1 253 ? 2.08 10.516 11.195 1 95.94 253 ASN A CA 1
ATOM 2080 C C . ASN A 1 253 ? 2.508 11.117 9.859 1 95.94 253 ASN A C 1
ATOM 2082 O O . ASN A 1 253 ? 1.666 11.492 9.047 1 95.94 253 ASN A O 1
ATOM 2086 N N . VAL A 1 254 ? 3.766 11.102 9.594 1 95.75 254 VAL A N 1
ATOM 2087 C CA . VAL A 1 254 ? 4.383 11.852 8.508 1 95.75 254 VAL A CA 1
ATOM 2088 C C . VAL A 1 254 ? 3.855 11.352 7.164 1 95.75 254 VAL A C 1
ATOM 2090 O O . VAL A 1 254 ? 3.832 10.148 6.91 1 95.75 254 VAL A O 1
ATOM 2093 N N . GLY A 1 255 ? 3.406 12.297 6.344 1 92.38 255 GLY A N 1
ATOM 2094 C CA . GLY A 1 255 ? 3.102 12.008 4.949 1 92.38 255 GLY A CA 1
ATOM 2095 C C . GLY A 1 255 ? 1.627 11.742 4.707 1 92.38 255 GLY A C 1
ATOM 2096 O O . GLY A 1 255 ? 1.183 11.695 3.557 1 92.38 255 GLY A O 1
ATOM 2097 N N . ASN A 1 256 ? 0.838 11.578 5.746 1 87.81 256 ASN A N 1
ATOM 2098 C CA . ASN A 1 256 ? -0.571 11.227 5.594 1 87.81 256 ASN A CA 1
ATOM 2099 C C . ASN A 1 256 ? -1.398 12.43 5.152 1 87.81 256 ASN A C 1
ATOM 2101 O O . ASN A 1 256 ? -2.25 12.312 4.27 1 87.81 256 ASN A O 1
ATOM 2105 N N . LEU A 1 257 ? -1.108 13.547 5.723 1 89.31 257 LEU A N 1
ATOM 2106 C CA . LEU A 1 257 ? -1.817 14.781 5.418 1 89.31 257 LEU A CA 1
ATOM 2107 C C . LEU A 1 257 ? -0.843 15.875 4.984 1 89.31 257 LEU A C 1
ATOM 2109 O O . LEU A 1 257 ? 0.373 15.711 5.117 1 89.31 257 LEU A O 1
ATOM 2113 N N . GLY A 1 258 ? -1.369 16.859 4.43 1 93.81 258 GLY A N 1
ATOM 2114 C CA . GLY A 1 258 ? -0.526 18 4.102 1 93.81 258 GLY A CA 1
ATOM 2115 C C . GLY A 1 258 ? 0.56 17.656 3.096 1 93.81 258 GLY A C 1
ATOM 2116 O O . GLY A 1 258 ? 0.407 16.734 2.291 1 93.81 258 GLY A O 1
ATOM 2117 N N . GLU A 1 259 ? 1.588 18.469 3.051 1 95.44 259 GLU A N 1
ATOM 2118 C CA . GLU A 1 259 ? 2.752 18.297 2.184 1 95.44 259 GLU A CA 1
ATOM 2119 C C . GLU A 1 259 ? 3.889 19.234 2.609 1 95.44 259 GLU A C 1
ATOM 2121 O O . GLU A 1 259 ? 3.656 20.25 3.271 1 95.44 259 GLU A O 1
ATOM 2126 N N . PRO A 1 260 ? 5.125 18.812 2.309 1 97.19 260 PRO A N 1
ATOM 2127 C CA . PRO A 1 260 ? 6.234 19.75 2.545 1 97.19 260 PRO A CA 1
ATOM 2128 C C . PRO A 1 260 ? 6.137 21.016 1.691 1 97.19 260 PRO A C 1
ATOM 2130 O O . PRO A 1 260 ? 5.379 21.047 0.721 1 97.19 260 PRO A O 1
ATOM 2133 N N . ILE A 1 261 ? 6.852 22.016 2.133 1 98.12 261 ILE A N 1
ATOM 2134 C CA . ILE A 1 261 ? 6.906 23.25 1.349 1 98.12 261 ILE A CA 1
ATOM 2135 C C . ILE A 1 261 ? 7.562 22.969 -0.001 1 98.12 261 ILE A C 1
ATOM 2137 O O . ILE A 1 261 ? 8.57 22.25 -0.074 1 98.12 261 ILE A O 1
ATOM 2141 N N . GLN A 1 262 ? 6.953 23.5 -1.082 1 96.69 262 GLN A N 1
ATOM 2142 C CA . GLN A 1 262 ? 7.484 23.328 -2.43 1 96.69 262 GLN A CA 1
ATOM 2143 C C . GLN A 1 262 ? 8.406 24.484 -2.809 1 96.69 262 GLN A C 1
ATOM 2145 O O . GLN A 1 262 ? 8.25 25.594 -2.305 1 96.69 262 GLN A O 1
ATOM 2150 N N . ARG A 1 263 ? 9.367 24.203 -3.711 1 96 263 ARG A N 1
ATOM 2151 C CA . ARG A 1 263 ? 10.242 25.25 -4.207 1 96 263 ARG A CA 1
ATOM 2152 C C . ARG A 1 263 ? 9.438 26.391 -4.82 1 96 263 ARG A C 1
ATOM 2154 O O . ARG A 1 263 ? 9.742 27.562 -4.602 1 96 263 ARG A O 1
ATOM 2161 N N . ARG A 1 264 ? 8.391 26.094 -5.508 1 95.44 264 ARG A N 1
ATOM 2162 C CA . ARG A 1 264 ? 7.574 27.094 -6.199 1 95.44 264 ARG A CA 1
ATOM 2163 C C . ARG A 1 264 ? 6.855 28 -5.207 1 95.44 264 ARG A C 1
ATOM 2165 O O . ARG A 1 264 ? 6.578 29.156 -5.508 1 95.44 264 ARG A O 1
ATOM 2172 N N . ASP A 1 265 ? 6.504 27.438 -4.039 1 96.56 265 ASP A N 1
ATOM 2173 C CA . ASP A 1 265 ? 5.895 28.266 -2.994 1 96.56 265 ASP A CA 1
ATOM 2174 C C . ASP A 1 265 ? 6.801 29.438 -2.613 1 96.56 265 ASP A C 1
ATOM 2176 O O . ASP A 1 265 ? 6.352 30.578 -2.553 1 96.56 265 ASP A O 1
ATOM 2180 N N . ILE A 1 266 ? 8.055 29.094 -2.357 1 97.75 266 ILE A N 1
ATOM 2181 C CA . ILE A 1 266 ? 9.016 30.094 -1.898 1 97.75 266 ILE A CA 1
ATOM 2182 C C . ILE A 1 266 ? 9.336 31.062 -3.037 1 97.75 266 ILE A C 1
ATOM 2184 O O . ILE A 1 266 ? 9.445 32.281 -2.82 1 97.75 266 ILE A O 1
ATOM 2188 N N . GLU A 1 267 ? 9.453 30.531 -4.262 1 97.06 267 GLU A N 1
ATOM 2189 C CA . GLU A 1 267 ? 9.695 31.391 -5.418 1 97.06 267 GLU A CA 1
ATOM 2190 C C . GLU A 1 267 ? 8.594 32.438 -5.586 1 97.06 267 GLU A C 1
ATOM 2192 O O . GLU A 1 267 ? 8.859 33.594 -5.902 1 97.06 267 GLU A O 1
ATOM 2197 N N . ARG A 1 268 ? 7.414 32.031 -5.375 1 97.06 268 ARG A N 1
ATOM 2198 C CA . ARG A 1 268 ? 6.273 32.938 -5.465 1 97.06 268 ARG A CA 1
ATOM 2199 C C . ARG A 1 268 ? 6.324 33.969 -4.363 1 97.06 268 ARG A C 1
ATOM 2201 O O . ARG A 1 268 ? 6.098 35.156 -4.617 1 97.06 268 ARG A O 1
ATOM 2208 N N . LEU A 1 269 ? 6.664 33.625 -3.168 1 98 269 LEU A N 1
ATOM 2209 C CA . LEU A 1 269 ? 6.711 34.531 -2.021 1 98 269 LEU A CA 1
ATOM 2210 C C . LEU A 1 269 ? 7.801 35.562 -2.199 1 98 269 LEU A C 1
ATOM 2212 O O . LEU A 1 269 ? 7.633 36.719 -1.781 1 98 269 LEU A O 1
ATOM 2216 N N . LEU A 1 270 ? 8.883 35.219 -2.818 1 97.62 270 LEU A N 1
ATOM 2217 C CA . LEU A 1 270 ? 10.023 36.094 -2.986 1 97.62 270 LEU A CA 1
ATOM 2218 C C . LEU A 1 270 ? 9.695 37.219 -3.955 1 97.62 270 LEU A C 1
ATOM 2220 O O . LEU A 1 270 ? 10.414 38.219 -4.02 1 97.62 270 LEU A O 1
ATOM 2224 N N . LYS A 1 271 ? 8.594 37.125 -4.586 1 96.25 271 LYS A N 1
ATOM 2225 C CA . LYS A 1 271 ? 8.18 38.156 -5.527 1 96.25 271 LYS A CA 1
ATOM 2226 C C . LYS A 1 271 ? 7.316 39.219 -4.836 1 96.25 271 LYS A C 1
ATOM 2228 O O . LYS A 1 271 ? 7.043 40.25 -5.406 1 96.25 271 LYS A O 1
ATOM 2233 N N . ALA A 1 272 ? 6.934 38.969 -3.635 1 96.81 272 ALA A N 1
ATOM 2234 C CA . ALA A 1 272 ? 6.102 39.906 -2.908 1 96.81 272 ALA A CA 1
ATOM 2235 C C . ALA A 1 272 ? 6.859 41.219 -2.646 1 96.81 272 ALA A C 1
ATOM 2237 O O . ALA A 1 272 ? 8.055 41.188 -2.346 1 96.81 272 ALA A O 1
ATOM 2238 N N . ARG A 1 273 ? 6.164 42.344 -2.705 1 96.31 273 ARG A N 1
ATOM 2239 C CA . ARG A 1 273 ? 6.77 43.656 -2.475 1 96.31 273 ARG A CA 1
ATOM 2240 C C . ARG A 1 273 ? 6.535 44.125 -1.042 1 96.31 273 ARG A C 1
ATOM 2242 O O . ARG A 1 273 ? 7.398 44.781 -0.445 1 96.31 273 ARG A O 1
ATOM 2249 N N . TYR A 1 274 ? 5.324 43.844 -0.591 1 96.88 274 TYR A N 1
ATOM 2250 C CA . TYR A 1 274 ? 4.938 44.25 0.749 1 96.88 274 TYR A CA 1
ATOM 2251 C C . TYR A 1 274 ? 4.473 43.062 1.586 1 96.88 274 TYR A C 1
ATOM 2253 O O . TYR A 1 274 ? 3.984 42.062 1.046 1 96.88 274 TYR A O 1
ATOM 2261 N N . THR A 1 275 ? 4.621 43.25 2.883 1 97.25 275 THR A N 1
ATOM 2262 C CA . THR A 1 275 ? 4.27 42.188 3.82 1 97.25 275 THR A CA 1
ATOM 2263 C C . THR A 1 275 ? 2.795 41.812 3.686 1 97.25 275 THR A C 1
ATOM 2265 O O . THR A 1 275 ? 2.434 40.625 3.789 1 97.25 275 THR A O 1
ATOM 2268 N N . LYS A 1 276 ? 1.905 42.75 3.432 1 96.44 276 LYS A N 1
ATOM 2269 C CA . LYS A 1 276 ? 0.469 42.5 3.334 1 96.44 276 LYS A CA 1
ATOM 2270 C C . LYS A 1 276 ? 0.152 41.531 2.199 1 96.44 276 LYS A C 1
ATOM 2272 O O . LYS A 1 276 ? -0.915 40.906 2.184 1 96.44 276 LYS A O 1
ATOM 2277 N N . GLU A 1 277 ? 1.078 41.375 1.291 1 96.88 277 GLU A N 1
ATOM 2278 C CA . GLU A 1 277 ? 0.846 40.531 0.115 1 96.88 277 GLU A CA 1
ATOM 2279 C C . GLU A 1 277 ? 1.028 39.062 0.443 1 96.88 277 GLU A C 1
ATOM 2281 O O . GLU A 1 277 ? 0.616 38.188 -0.331 1 96.88 277 GLU A O 1
ATOM 2286 N N . PHE A 1 278 ? 1.673 38.75 1.605 1 97.75 278 PHE A N 1
ATOM 2287 C CA . PHE A 1 278 ? 1.925 37.312 1.879 1 97.75 278 PHE A CA 1
ATOM 2288 C C . PHE A 1 278 ? 1.514 36.969 3.301 1 97.75 278 PHE A C 1
ATOM 2290 O O . PHE A 1 278 ? 1.874 35.906 3.809 1 97.75 278 PHE A O 1
ATOM 2297 N N . MET A 1 279 ? 0.786 37.812 3.955 1 97.06 279 MET A N 1
ATOM 2298 C CA . MET A 1 279 ? 0.312 37.562 5.312 1 97.06 279 MET A CA 1
ATOM 2299 C C . MET A 1 279 ? -1.188 37.812 5.422 1 97.06 279 MET A C 1
ATOM 2301 O O . MET A 1 279 ? -1.752 38.562 4.641 1 97.06 279 MET A O 1
ATOM 2305 N N . PHE A 1 280 ? -1.849 37.062 6.395 1 95.19 280 PHE A N 1
ATOM 2306 C CA . PHE A 1 280 ? -3.225 37.406 6.742 1 95.19 280 PHE A CA 1
ATOM 2307 C C . PHE A 1 280 ? -3.338 38.844 7.18 1 95.19 280 PHE A C 1
ATOM 2309 O O . PHE A 1 280 ? -2.398 39.406 7.754 1 95.19 280 PHE A O 1
ATOM 2316 N N . PRO A 1 281 ? -4.453 39.562 6.906 1 94.75 281 PRO A N 1
ATOM 2317 C CA . PRO A 1 281 ? -5.684 39 6.332 1 94.75 281 PRO A CA 1
ATOM 2318 C C . PRO A 1 281 ? -5.797 39.281 4.828 1 94.75 281 PRO A C 1
ATOM 2320 O O . PRO A 1 281 ? -6.773 38.844 4.199 1 94.75 281 PRO A O 1
ATOM 2323 N N . SER A 1 282 ? -4.844 39.812 4.199 1 93.81 282 SER A N 1
ATOM 2324 C CA . SER A 1 282 ? -5.031 40.375 2.863 1 93.81 282 SER A CA 1
ATOM 2325 C C . SER A 1 282 ? -4.508 39.438 1.79 1 93.81 282 SER A C 1
ATOM 2327 O O . SER A 1 282 ? -4.938 39.5 0.635 1 93.81 282 SER A O 1
ATOM 2329 N N . ALA A 1 283 ? -3.646 38.594 2.133 1 96.06 283 ALA A N 1
ATOM 2330 C CA . ALA A 1 283 ? -2.939 37.781 1.142 1 96.06 283 ALA A CA 1
ATOM 2331 C C . ALA A 1 283 ? -3.873 36.75 0.498 1 96.06 283 ALA A C 1
ATOM 2333 O O . ALA A 1 283 ? -4.73 36.188 1.17 1 96.06 283 ALA A O 1
ATOM 2334 N N . TYR A 1 284 ? -3.674 36.531 -0.768 1 95.62 284 TYR A N 1
ATOM 2335 C CA . TYR A 1 284 ? -4.285 35.375 -1.422 1 95.62 284 TYR A CA 1
ATOM 2336 C C . TYR A 1 284 ? -3.789 34.062 -0.806 1 95.62 284 TYR A C 1
ATOM 2338 O O . TYR A 1 284 ? -2.652 33.969 -0.335 1 95.62 284 TYR A O 1
ATOM 2346 N N . PRO A 1 285 ? -4.641 33.031 -0.813 1 95.25 285 PRO A N 1
ATOM 2347 C CA . PRO A 1 285 ? -4.246 31.766 -0.167 1 95.25 285 PRO A CA 1
ATOM 2348 C C . PRO A 1 285 ? -2.922 31.219 -0.694 1 95.25 285 PRO A C 1
ATOM 2350 O O . PRO A 1 285 ? -2.074 30.797 0.089 1 95.25 285 PRO A O 1
ATOM 2353 N N . HIS A 1 286 ? -2.697 31.312 -1.99 1 94.31 286 HIS A N 1
ATOM 2354 C CA . HIS A 1 286 ? -1.496 30.719 -2.572 1 94.31 286 HIS A CA 1
ATOM 2355 C C . HIS A 1 286 ? -0.264 31.562 -2.258 1 94.31 286 HIS A C 1
ATOM 2357 O O . HIS A 1 286 ? 0.867 31.109 -2.443 1 94.31 286 HIS A O 1
ATOM 2363 N N . MET A 1 287 ? -0.444 32.781 -1.749 1 96.88 287 MET A N 1
ATOM 2364 C CA . MET A 1 287 ? 0.642 33.688 -1.384 1 96.88 287 MET A CA 1
ATOM 2365 C C . MET A 1 287 ? 0.789 33.781 0.131 1 96.88 287 MET A C 1
ATOM 2367 O O . MET A 1 287 ? 1.719 34.438 0.632 1 96.88 287 MET A O 1
ATOM 2371 N N . ASN A 1 288 ? -0.099 33.188 0.813 1 97.88 288 ASN A N 1
ATOM 2372 C CA . ASN A 1 288 ? -0.128 33.344 2.264 1 97.88 288 ASN A CA 1
ATOM 2373 C C . ASN A 1 288 ? 0.873 32.406 2.945 1 97.88 288 ASN A C 1
ATOM 2375 O O . ASN A 1 288 ? 0.669 31.188 2.988 1 97.88 288 ASN A O 1
ATOM 2379 N N . LEU A 1 289 ? 1.928 32.938 3.527 1 98.31 289 LEU A N 1
ATOM 2380 C CA . LEU A 1 289 ? 3.016 32.156 4.137 1 98.31 289 LEU A CA 1
ATOM 2381 C C . LEU A 1 289 ? 2.51 31.344 5.309 1 98.31 289 LEU A C 1
ATOM 2383 O O . LEU A 1 289 ? 3.002 30.234 5.551 1 98.31 289 LEU A O 1
ATOM 2387 N N . GLU A 1 290 ? 1.553 31.875 6.055 1 97.44 290 GLU A N 1
ATOM 2388 C CA . GLU A 1 290 ? 1.016 31.125 7.191 1 97.44 290 GLU A CA 1
ATOM 2389 C C . GLU A 1 290 ? 0.266 29.875 6.727 1 97.44 290 GLU A C 1
ATOM 2391 O O . GLU A 1 290 ? 0.331 28.828 7.375 1 97.44 290 GLU A O 1
ATOM 2396 N N . LEU A 1 291 ? -0.5 29.969 5.602 1 97.31 291 LEU A N 1
ATOM 2397 C CA . LEU A 1 291 ? -1.157 28.797 5.035 1 97.31 291 LEU A CA 1
ATOM 2398 C C . LEU A 1 291 ? -0.13 27.781 4.535 1 97.31 291 LEU A C 1
ATOM 2400 O O . LEU A 1 291 ? -0.259 26.578 4.793 1 97.31 291 LEU A O 1
ATOM 2404 N N . ILE A 1 292 ? 0.877 28.281 3.871 1 97.62 292 ILE A N 1
ATOM 2405 C CA . ILE A 1 292 ? 1.93 27.422 3.34 1 97.62 292 ILE A CA 1
ATOM 2406 C C . ILE A 1 292 ? 2.635 26.688 4.488 1 97.62 292 ILE A C 1
ATOM 2408 O O . ILE A 1 292 ? 2.869 25.484 4.418 1 97.62 292 ILE A O 1
ATOM 2412 N N . HIS A 1 293 ? 2.947 27.469 5.512 1 97.88 293 HIS A N 1
ATOM 2413 C CA . HIS A 1 293 ? 3.566 26.906 6.711 1 97.88 293 HIS A CA 1
ATOM 2414 C C . HIS A 1 293 ? 2.693 25.828 7.332 1 97.88 293 HIS A C 1
ATOM 2416 O O . HIS A 1 293 ? 3.205 24.828 7.859 1 97.88 293 HIS A O 1
ATOM 2422 N N . GLY A 1 294 ? 1.385 25.969 7.289 1 97.38 294 GLY A N 1
ATOM 2423 C CA . GLY A 1 294 ? 0.435 25.031 7.883 1 97.38 294 GLY A CA 1
ATOM 2424 C C . GLY A 1 294 ? 0.424 23.688 7.203 1 97.38 294 GLY A C 1
ATOM 2425 O O . GLY A 1 294 ? 0.118 22.672 7.832 1 97.38 294 GLY A O 1
ATOM 2426 N N . LYS A 1 295 ? 0.771 23.656 5.902 1 97.12 295 LYS A N 1
ATOM 2427 C CA . LYS A 1 295 ? 0.836 22.391 5.172 1 97.12 295 LYS A CA 1
ATOM 2428 C C . LYS A 1 295 ? 1.803 21.422 5.836 1 97.12 295 LYS A C 1
ATOM 2430 O O . LYS A 1 295 ? 1.548 20.203 5.879 1 97.12 295 LYS A O 1
ATOM 2435 N N . VAL A 1 296 ? 2.857 21.938 6.367 1 98.12 296 VAL A N 1
ATOM 2436 C CA . VAL A 1 296 ? 3.9 21.125 6.965 1 98.12 296 VAL A CA 1
ATOM 2437 C C . VAL A 1 296 ? 3.439 20.609 8.328 1 98.12 296 VAL A C 1
ATOM 2439 O O . VAL A 1 296 ? 3.766 19.484 8.727 1 98.12 296 VAL A O 1
ATOM 2442 N N . HIS A 1 297 ? 2.695 21.453 9.07 1 98 297 HIS A N 1
ATOM 2443 C CA . HIS A 1 297 ? 2.076 20.984 10.305 1 98 297 HIS A CA 1
ATOM 2444 C C . HIS A 1 297 ? 1.235 19.734 10.062 1 98 297 HIS A C 1
ATOM 2446 O O . HIS A 1 297 ? 1.377 18.75 10.773 1 98 297 HIS A O 1
ATOM 2452 N N . MET A 1 298 ? 0.459 19.797 9.023 1 96.81 298 MET A N 1
ATOM 2453 C CA . MET A 1 298 ? -0.41 18.672 8.672 1 96.81 298 MET A CA 1
ATOM 2454 C C . MET A 1 298 ? 0.408 17.484 8.188 1 96.81 298 MET A C 1
ATOM 2456 O O . MET A 1 298 ? 0.064 16.328 8.469 1 96.81 298 MET A O 1
ATOM 2460 N N . TRP A 1 299 ? 1.459 17.75 7.477 1 96.56 299 TRP A N 1
ATOM 2461 C CA . TRP A 1 299 ? 2.27 16.703 6.875 1 96.56 299 TRP A CA 1
ATOM 2462 C C . TRP A 1 299 ? 2.982 15.883 7.949 1 96.56 299 TRP A C 1
ATOM 2464 O O . TRP A 1 299 ? 3.047 14.648 7.859 1 96.56 299 TRP A O 1
ATOM 2474 N N . VAL A 1 300 ? 3.551 16.547 8.93 1 97.38 300 VAL A N 1
ATOM 2475 C CA . VAL A 1 300 ? 4.172 15.844 10.047 1 97.38 300 VAL A CA 1
ATOM 2476 C C . VAL A 1 300 ? 3.096 15.172 10.891 1 97.38 300 VAL A C 1
ATOM 2478 O O . VAL A 1 300 ? 3.285 14.047 11.367 1 97.38 300 VAL A O 1
ATOM 2481 N N . SER A 1 301 ? 1.988 15.875 11.047 1 96.06 301 SER A N 1
ATOM 2482 C CA . SER A 1 301 ? 0.776 15.414 11.711 1 96.06 301 SER A CA 1
ATOM 2483 C C . SER A 1 301 ? 1.039 15.102 13.18 1 96.06 301 SER A C 1
ATOM 2485 O O . SER A 1 301 ? 1.958 15.656 13.781 1 96.06 301 SER A O 1
ATOM 2487 N N . GLY A 1 302 ? 0.208 14.32 13.875 1 95.69 302 GLY A N 1
ATOM 2488 C CA . GLY A 1 302 ? 0.361 14.039 15.289 1 95.69 302 GLY A CA 1
ATOM 2489 C C . GLY A 1 302 ? 0.376 15.289 16.156 1 95.69 302 GLY A C 1
ATOM 2490 O O . GLY A 1 302 ? -0.525 16.125 16.047 1 95.69 302 GLY A O 1
ATOM 2491 N N . THR A 1 303 ? 1.427 15.406 16.891 1 97.12 303 THR A N 1
ATOM 2492 C CA . THR A 1 303 ? 1.583 16.531 17.812 1 97.12 303 THR A CA 1
ATOM 2493 C C . THR A 1 303 ? 1.703 17.844 17.047 1 97.12 303 THR A C 1
ATOM 2495 O O . THR A 1 303 ? 1.133 18.859 17.453 1 97.12 303 THR A O 1
ATOM 2498 N N . MET A 1 304 ? 2.326 17.797 15.914 1 96.88 304 MET A N 1
ATOM 2499 C CA . MET A 1 304 ? 2.521 18.969 15.086 1 96.88 304 MET A CA 1
ATOM 2500 C C . MET A 1 304 ? 1.193 19.469 14.523 1 96.88 304 MET A C 1
ATOM 2502 O O . MET A 1 304 ? 1.057 20.656 14.203 1 96.88 304 MET A O 1
ATOM 2506 N N . ASN A 1 305 ? 0.247 18.594 14.445 1 95.12 305 ASN A N 1
ATOM 2507 C CA . ASN A 1 305 ? -1.017 18.922 13.797 1 95.12 305 ASN A CA 1
ATOM 2508 C C . ASN A 1 305 ? -1.917 19.75 14.711 1 95.12 305 ASN A C 1
ATOM 2510 O O . ASN A 1 305 ? -2.871 20.375 14.25 1 95.12 305 ASN A O 1
ATOM 2514 N N . ASN A 1 306 ? -1.689 19.734 15.961 1 92.25 306 ASN A N 1
ATOM 2515 C CA . ASN A 1 306 ? -2.367 20.578 16.922 1 92.25 306 ASN A CA 1
ATOM 2516 C C . ASN A 1 306 ? -1.658 21.922 17.094 1 92.25 306 ASN A C 1
ATOM 2518 O O . ASN A 1 306 ? -0.61 22 17.734 1 92.25 306 ASN A O 1
ATOM 2522 N N . LEU A 1 307 ? -2.238 22.922 16.609 1 92.75 307 LEU A N 1
ATOM 2523 C CA . LEU A 1 307 ? -1.568 24.219 16.547 1 92.75 307 LEU A CA 1
ATOM 2524 C C . LEU A 1 307 ? -1.214 24.703 17.953 1 92.75 307 LEU A C 1
ATOM 2526 O O . LEU A 1 307 ? -0.149 25.297 18.156 1 92.75 307 LEU A O 1
ATOM 2530 N N . ASN A 1 308 ? -2.082 24.5 18.922 1 90.25 308 ASN A N 1
ATOM 2531 C CA . ASN A 1 308 ? -1.83 24.969 20.281 1 90.25 308 ASN A CA 1
ATOM 2532 C C . ASN A 1 308 ? -0.589 24.297 20.875 1 90.25 308 ASN A C 1
ATOM 2534 O O . ASN A 1 308 ? 0.174 24.953 21.594 1 90.25 308 ASN A O 1
ATOM 2538 N N . TYR A 1 309 ? -0.344 23.078 20.5 1 92 309 TYR A N 1
ATOM 2539 C CA . TYR A 1 309 ? 0.699 22.328 21.203 1 92 309 TYR A CA 1
ATOM 2540 C C . TYR A 1 309 ? 1.754 21.828 20.219 1 92 309 TYR A C 1
ATOM 2542 O O . TYR A 1 309 ? 2.564 20.969 20.562 1 92 309 TYR A O 1
ATOM 2550 N N . SER A 1 310 ? 1.768 22.328 19.047 1 96.69 310 SER A N 1
ATOM 2551 C CA . SER A 1 310 ? 2.721 21.906 18.031 1 96.69 310 SER A CA 1
ATOM 2552 C C . SER A 1 310 ? 4.156 22.031 18.531 1 96.69 310 SER A C 1
ATOM 2554 O O . SER A 1 310 ? 5.008 21.203 18.203 1 96.69 310 SER A O 1
ATOM 2556 N N . PRO A 1 311 ? 4.512 23.016 19.469 1 97.31 311 PRO A N 1
ATOM 2557 C CA . PRO A 1 311 ? 5.898 23.109 19.922 1 97.31 311 PRO A CA 1
ATOM 2558 C C . PRO A 1 311 ? 6.328 21.922 20.781 1 97.31 311 PRO A C 1
ATOM 2560 O O . PRO A 1 311 ? 7.516 21.766 21.078 1 97.31 311 PRO A O 1
ATOM 2563 N N . ALA A 1 312 ? 5.34 21.156 21.172 1 96.94 312 ALA A N 1
ATOM 2564 C CA . ALA A 1 312 ? 5.699 19.969 21.938 1 96.94 312 ALA A CA 1
ATOM 2565 C C . ALA A 1 312 ? 6.504 18.984 21.078 1 96.94 312 ALA A C 1
ATOM 2567 O O . ALA A 1 312 ? 7.164 18.094 21.609 1 96.94 312 ALA A O 1
ATOM 2568 N N . ASP A 1 313 ? 6.402 19.047 19.844 1 98.31 313 ASP A N 1
ATOM 2569 C CA . ASP A 1 313 ? 7.324 18.375 18.938 1 98.31 313 ASP A CA 1
ATOM 2570 C C . ASP A 1 313 ? 8.547 19.25 18.656 1 98.31 313 ASP A C 1
ATOM 2572 O O . ASP A 1 313 ? 8.43 20.328 18.094 1 98.31 313 ASP A O 1
ATOM 2576 N N . PRO A 1 314 ? 9.695 18.75 18.938 1 98.12 314 PRO A N 1
ATOM 2577 C CA . PRO A 1 314 ? 10.898 19.562 18.766 1 98.12 314 PRO A CA 1
ATOM 2578 C C . PRO A 1 314 ? 11.086 20.047 17.328 1 98.12 314 PRO A C 1
ATOM 2580 O O . PRO A 1 314 ? 11.711 21.094 17.094 1 98.12 314 PRO A O 1
ATOM 2583 N N . ILE A 1 315 ? 10.5 19.375 16.391 1 98.5 315 ILE A N 1
ATOM 2584 C CA . ILE A 1 315 ? 10.688 19.734 14.992 1 98.5 315 ILE A CA 1
ATOM 2585 C C . ILE A 1 315 ? 9.992 21.062 14.711 1 98.5 315 ILE A C 1
ATOM 2587 O O . ILE A 1 315 ? 10.273 21.719 13.703 1 98.5 315 ILE A O 1
ATOM 2591 N N . PHE A 1 316 ? 9.102 21.484 15.57 1 98.69 316 PHE A N 1
ATOM 2592 C CA . PHE A 1 316 ? 8.391 22.75 15.469 1 98.69 316 PHE A CA 1
ATOM 2593 C C . PHE A 1 316 ? 9.375 23.922 15.367 1 98.69 316 PHE A C 1
ATOM 2595 O O . PHE A 1 316 ? 9.219 24.797 14.516 1 98.69 316 PHE A O 1
ATOM 2602 N N . TRP A 1 317 ? 10.344 23.953 16.219 1 98.5 317 TRP A N 1
ATOM 2603 C CA . TRP A 1 317 ? 11.289 25.062 16.312 1 98.5 317 TRP A CA 1
ATOM 2604 C C . TRP A 1 317 ? 12.133 25.172 15.047 1 98.5 317 TRP A C 1
ATOM 2606 O O . TRP A 1 317 ? 12.391 26.266 14.555 1 98.5 317 TRP A O 1
ATOM 2616 N N . MET A 1 318 ? 12.5 24.016 14.539 1 98.75 318 MET A N 1
ATOM 2617 C CA . MET A 1 318 ? 13.297 24.016 13.32 1 98.75 318 MET A CA 1
ATOM 2618 C C . MET A 1 318 ? 12.461 24.438 12.117 1 98.75 318 MET A C 1
ATOM 2620 O O . MET A 1 318 ? 12.961 25.109 11.211 1 98.75 318 MET A O 1
ATOM 2624 N N . HIS A 1 319 ? 11.211 24 12.094 1 98.81 319 HIS A N 1
ATOM 2625 C CA . HIS A 1 319 ? 10.281 24.406 11.047 1 98.81 319 HIS A CA 1
ATOM 2626 C C . HIS A 1 319 ? 10.086 25.906 11.039 1 98.81 319 HIS A C 1
ATOM 2628 O O . HIS A 1 319 ? 10.188 26.547 9.992 1 98.81 319 HIS A O 1
ATOM 2634 N N . HIS A 1 320 ? 9.859 26.5 12.188 1 98.75 320 HIS A N 1
ATOM 2635 C CA . HIS A 1 320 ? 9.633 27.938 12.273 1 98.75 320 HIS A CA 1
ATOM 2636 C C . HIS A 1 320 ? 10.93 28.719 12.031 1 98.75 320 HIS A C 1
ATOM 2638 O O . HIS A 1 320 ? 10.898 29.859 11.57 1 98.75 320 HIS A O 1
ATOM 2644 N N . CYS A 1 321 ? 12.07 28.078 12.406 1 98.69 321 CYS A N 1
ATOM 2645 C CA . CYS A 1 321 ? 13.344 28.703 12.047 1 98.69 321 CYS A CA 1
ATOM 2646 C C . CYS A 1 321 ? 13.492 28.812 10.531 1 98.69 321 CYS A C 1
ATOM 2648 O O . CYS A 1 321 ? 14.031 29.797 10.031 1 98.69 321 CYS A O 1
ATOM 2650 N N . PHE A 1 322 ? 13.008 27.891 9.828 1 98.81 322 PHE A N 1
ATOM 2651 C CA . PHE A 1 322 ? 13.023 27.969 8.375 1 98.81 322 PHE A CA 1
ATOM 2652 C C . PHE A 1 322 ? 12.07 29.047 7.875 1 98.81 322 PHE A C 1
ATOM 2654 O O . PHE A 1 322 ? 12.375 29.75 6.918 1 98.81 322 PHE A O 1
ATOM 2661 N N . ILE A 1 323 ? 10.852 29.062 8.445 1 98.81 323 ILE A N 1
ATOM 2662 C CA . ILE A 1 323 ? 9.898 30.109 8.062 1 98.81 323 ILE A CA 1
ATOM 2663 C C . ILE A 1 323 ? 10.539 31.484 8.258 1 98.81 323 ILE A C 1
ATOM 2665 O O . ILE A 1 323 ? 10.391 32.375 7.414 1 98.81 323 ILE A O 1
ATOM 2669 N N . ASP A 1 324 ? 11.25 31.625 9.359 1 98.38 324 ASP A N 1
ATOM 2670 C CA . ASP A 1 324 ? 11.984 32.875 9.609 1 98.38 324 ASP A CA 1
ATOM 2671 C C . ASP A 1 324 ? 13.078 33.094 8.562 1 98.38 324 ASP A C 1
ATOM 2673 O O . ASP A 1 324 ? 13.328 34.219 8.141 1 98.38 324 ASP A O 1
ATOM 2677 N N . TYR A 1 325 ? 13.766 32 8.172 1 98.44 325 TYR A N 1
ATOM 2678 C CA . TYR A 1 325 ? 14.734 32.062 7.09 1 98.44 325 TYR A CA 1
ATOM 2679 C C . TYR A 1 325 ? 14.102 32.625 5.816 1 98.44 325 TYR A C 1
ATOM 2681 O O . TYR A 1 325 ? 14.664 33.5 5.164 1 98.44 325 TYR A O 1
ATOM 2689 N N . VAL A 1 326 ? 12.953 32.125 5.484 1 98.5 326 VAL A N 1
ATOM 2690 C CA . VAL A 1 326 ? 12.227 32.562 4.297 1 98.5 326 VAL A CA 1
ATOM 2691 C C . VAL A 1 326 ? 11.867 34.031 4.426 1 98.5 326 VAL A C 1
ATOM 2693 O O . VAL A 1 326 ? 12.016 34.812 3.473 1 98.5 326 VAL A O 1
ATOM 2696 N N . TRP A 1 327 ? 11.375 34.438 5.613 1 98.25 327 TRP A N 1
ATOM 2697 C CA . TRP A 1 327 ? 11.031 35.844 5.848 1 98.25 327 TRP A CA 1
ATOM 2698 C C . TRP A 1 327 ? 12.25 36.75 5.672 1 98.25 327 TRP A C 1
ATOM 2700 O O . TRP A 1 327 ? 12.156 37.812 5.086 1 98.25 327 TRP A O 1
ATOM 2710 N N . GLU A 1 328 ? 13.43 36.312 6.172 1 96.5 328 GLU A N 1
ATOM 2711 C CA . GLU A 1 328 ? 14.656 37.094 6.004 1 96.5 328 GLU A CA 1
ATOM 2712 C C . GLU A 1 328 ? 15.008 37.25 4.531 1 96.5 328 GLU A C 1
ATOM 2714 O O . GLU A 1 328 ? 15.508 38.312 4.117 1 96.5 328 GLU A O 1
ATOM 2719 N N . LYS A 1 329 ? 14.805 36.188 3.809 1 97.19 329 LYS A N 1
ATOM 2720 C CA . LYS A 1 329 ? 15.055 36.281 2.373 1 97.19 329 LYS A CA 1
ATOM 2721 C C . LYS A 1 329 ? 14.102 37.281 1.709 1 97.19 329 LYS A C 1
ATOM 2723 O O . LYS A 1 329 ? 14.5 38.031 0.821 1 97.19 329 LYS A O 1
ATOM 2728 N N . ILE A 1 330 ? 12.859 37.281 2.084 1 97.81 330 ILE A N 1
ATOM 2729 C CA . ILE A 1 330 ? 11.883 38.219 1.545 1 97.81 330 ILE A CA 1
ATOM 2730 C C . ILE A 1 330 ? 12.289 39.656 1.893 1 97.81 330 ILE A C 1
ATOM 2732 O O . ILE A 1 330 ? 12.219 40.531 1.048 1 97.81 330 ILE A O 1
ATOM 2736 N N . ARG A 1 331 ? 12.703 39.906 3.135 1 96.5 331 ARG A N 1
ATOM 2737 C CA . ARG A 1 331 ? 13.133 41.219 3.584 1 96.5 331 ARG A CA 1
ATOM 2738 C C . ARG A 1 331 ? 14.32 41.719 2.76 1 96.5 331 ARG A C 1
ATOM 2740 O O . ARG A 1 331 ? 14.367 42.875 2.389 1 96.5 331 ARG A O 1
ATOM 2747 N N . GLN A 1 332 ? 15.242 40.812 2.471 1 95.44 332 GLN A N 1
ATOM 2748 C CA . GLN A 1 332 ? 16.375 41.188 1.636 1 95.44 332 GLN A CA 1
ATOM 2749 C C . GLN A 1 332 ? 15.93 41.594 0.238 1 95.44 332 GLN A C 1
ATOM 2751 O O . GLN A 1 332 ? 16.438 42.562 -0.311 1 95.44 332 GLN A O 1
ATOM 2756 N N . ARG A 1 333 ? 15.016 40.844 -0.258 1 96.81 333 ARG A N 1
ATOM 2757 C CA . ARG A 1 333 ? 14.5 41.188 -1.584 1 96.81 333 ARG A CA 1
ATOM 2758 C C . ARG A 1 333 ? 13.734 42.5 -1.568 1 96.81 333 ARG A C 1
ATOM 2760 O O . ARG A 1 333 ? 13.758 43.25 -2.547 1 96.81 333 ARG A O 1
ATOM 2767 N N . GLN A 1 334 ? 12.969 42.719 -0.479 1 96 334 GLN A N 1
ATOM 2768 C CA . GLN A 1 334 ? 12.289 44 -0.316 1 96 334 GLN A CA 1
ATOM 2769 C C . GLN A 1 334 ? 13.281 45.156 -0.379 1 96 334 GLN A C 1
ATOM 2771 O O . GLN A 1 334 ? 13.055 46.125 -1.095 1 96 334 GLN A O 1
ATOM 2776 N N . LYS A 1 335 ? 14.375 45.062 0.316 1 94.94 335 LYS A N 1
ATOM 2777 C CA . LYS A 1 335 ? 15.406 46.094 0.324 1 94.94 335 LYS A CA 1
ATOM 2778 C C . LYS A 1 335 ? 15.961 46.312 -1.077 1 94.94 335 LYS A C 1
ATOM 2780 O O . LYS A 1 335 ? 16.156 47.469 -1.491 1 94.94 335 LYS A O 1
ATOM 2785 N N . GLU A 1 336 ? 16.156 45.281 -1.691 1 95.56 336 GLU A N 1
ATOM 2786 C CA . GLU A 1 336 ? 16.672 45.375 -3.057 1 95.56 336 GLU A CA 1
ATOM 2787 C C . GLU A 1 336 ? 15.688 46.125 -3.959 1 95.56 336 GLU A C 1
ATOM 2789 O O . GLU A 1 336 ? 16.109 46.75 -4.93 1 95.56 336 GLU A O 1
ATOM 2794 N N . ARG A 1 337 ? 14.461 46.094 -3.576 1 95.62 337 ARG A N 1
ATOM 2795 C CA . ARG A 1 337 ? 13.43 46.719 -4.383 1 95.62 337 ARG A CA 1
ATOM 2796 C C . ARG A 1 337 ? 13.094 48.125 -3.844 1 95.62 337 ARG A C 1
ATOM 2798 O O . ARG A 1 337 ? 12.125 48.75 -4.281 1 95.62 337 ARG A O 1
ATOM 2805 N N . GLY A 1 338 ? 13.734 48.5 -2.875 1 94.06 338 GLY A N 1
ATOM 2806 C CA . GLY A 1 338 ? 13.586 49.875 -2.363 1 94.06 338 GLY A CA 1
ATOM 2807 C C . GLY A 1 338 ? 12.562 49.969 -1.247 1 94.06 338 GLY A C 1
ATOM 2808 O O . GLY A 1 338 ? 12.07 51.062 -0.952 1 94.06 338 GLY A O 1
ATOM 2809 N N . VAL A 1 339 ? 12.156 48.844 -0.701 1 95.38 339 VAL A N 1
ATOM 2810 C CA . VAL A 1 339 ? 11.227 48.812 0.423 1 95.38 339 VAL A CA 1
ATOM 2811 C C . VAL A 1 339 ? 11.977 48.5 1.713 1 95.38 339 VAL A C 1
ATOM 2813 O O . VAL A 1 339 ? 12.766 47.562 1.768 1 95.38 339 VAL A O 1
ATOM 2816 N N . ASP A 1 340 ? 11.82 49.344 2.734 1 94.25 340 ASP A N 1
ATOM 2817 C CA . ASP A 1 340 ? 12.391 49.031 4.043 1 94.25 340 ASP A CA 1
ATOM 2818 C C . ASP A 1 340 ? 11.469 48.125 4.844 1 94.25 340 ASP A C 1
ATOM 2820 O O . ASP A 1 340 ? 10.445 48.562 5.363 1 94.25 340 ASP A O 1
ATOM 2824 N N . PRO A 1 341 ? 11.891 46.938 4.992 1 94.81 341 PRO A N 1
ATOM 2825 C CA . PRO A 1 341 ? 11 45.969 5.625 1 94.81 341 PRO A CA 1
ATOM 2826 C C . PRO A 1 341 ? 10.719 46.281 7.09 1 94.81 341 PRO A C 1
ATOM 2828 O O . PRO A 1 341 ? 9.742 45.781 7.656 1 94.81 341 PRO A O 1
ATOM 2831 N N . SER A 1 342 ? 11.508 47.094 7.75 1 91.88 342 SER A N 1
ATOM 2832 C CA . SER A 1 342 ? 11.32 47.438 9.156 1 91.88 342 SER A CA 1
ATOM 2833 C C . SER A 1 342 ? 10.023 48.219 9.352 1 91.88 342 SER A C 1
ATOM 2835 O O . SER A 1 342 ? 9.406 48.156 10.414 1 91.88 342 SER A O 1
ATOM 2837 N N . TYR A 1 343 ? 9.562 48.875 8.328 1 92.38 343 TYR A N 1
ATOM 2838 C CA . TYR A 1 343 ? 8.398 49.75 8.438 1 92.38 343 TYR A CA 1
ATOM 2839 C C . TYR A 1 343 ? 7.242 49.219 7.59 1 92.38 343 TYR A C 1
ATOM 2841 O O . TYR A 1 343 ? 6.328 49.969 7.242 1 92.38 343 TYR A O 1
ATOM 2849 N N . ASP A 1 344 ? 7.328 48.062 7.234 1 95.31 344 ASP A N 1
ATOM 2850 C CA . ASP A 1 344 ? 6.316 47.5 6.344 1 95.31 344 ASP A CA 1
ATO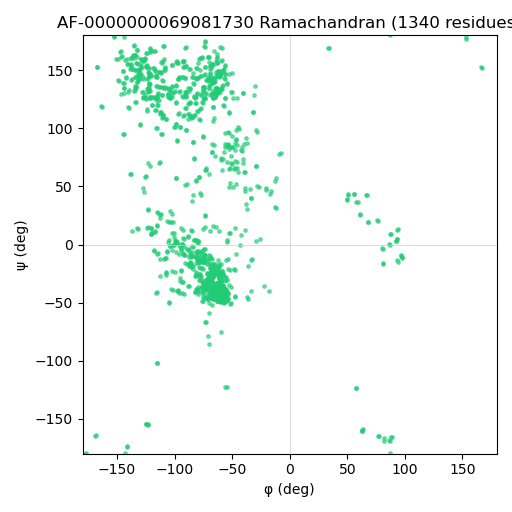M 2851 C C . ASP A 1 344 ? 5.344 46.594 7.117 1 95.31 344 ASP A C 1
ATOM 2853 O O . ASP A 1 344 ? 4.82 45.625 6.574 1 95.31 344 ASP A O 1
ATOM 2857 N N . TYR A 1 345 ? 5.098 46.812 8.391 1 95.88 345 TYR A N 1
ATOM 2858 C CA . TYR A 1 345 ? 4.07 46.094 9.141 1 95.88 345 TYR A CA 1
ATOM 2859 C C . TYR A 1 345 ? 2.676 46.438 8.625 1 95.88 345 TYR A C 1
ATOM 2861 O O . TYR A 1 345 ? 2.316 47.625 8.555 1 95.88 345 TYR A O 1
ATOM 2869 N N . PRO A 1 346 ? 1.864 45.5 8.344 1 95.12 346 PRO A N 1
ATOM 2870 C CA . PRO A 1 346 ? 0.531 45.812 7.816 1 95.12 346 PRO A CA 1
ATOM 2871 C C . PRO A 1 346 ? -0.38 46.469 8.844 1 95.12 346 PRO A C 1
ATOM 2873 O O . PRO A 1 346 ? -0.374 46.094 10.016 1 95.12 346 PRO A O 1
ATOM 2876 N N . MET A 1 347 ? -1.276 47.344 8.445 1 91.94 347 MET A N 1
ATOM 2877 C CA . MET A 1 347 ? -2.117 48.156 9.344 1 91.94 347 MET A CA 1
ATOM 2878 C C . MET A 1 347 ? -3.521 47.562 9.43 1 91.94 347 MET A C 1
ATOM 2880 O O . MET A 1 347 ? -4.312 47.938 10.289 1 91.94 347 MET A O 1
ATOM 2884 N N . ASN A 1 348 ? -3.795 46.531 8.773 1 87.38 348 ASN A N 1
ATOM 2885 C CA . ASN A 1 348 ? -5.164 46.062 8.648 1 87.38 348 ASN A CA 1
ATOM 2886 C C . ASN A 1 348 ? -5.355 44.719 9.391 1 87.38 348 ASN A C 1
ATOM 2888 O O . ASN A 1 348 ? -6.234 43.938 9.039 1 87.38 348 ASN A O 1
ATOM 2892 N N . GLY A 1 349 ? -4.617 44.344 10.398 1 88.12 349 GLY A N 1
ATOM 2893 C CA . GLY A 1 349 ? -4.672 43.062 11.078 1 88.12 349 GLY A CA 1
ATOM 2894 C C . GLY A 1 349 ? -5.801 42.969 12.078 1 88.12 349 GLY A C 1
ATOM 2895 O O . GLY A 1 349 ? -6.152 41.875 12.531 1 88.12 349 GLY A O 1
ATOM 2896 N N . GLY A 1 350 ? -6.438 44.031 12.438 1 87.5 350 GLY A N 1
ATOM 2897 C CA . GLY A 1 350 ? -7.5 44.031 13.43 1 87.5 350 GLY A CA 1
ATOM 2898 C C . GLY A 1 350 ? -6.984 44.062 14.859 1 87.5 350 GLY A C 1
ATOM 2899 O O . GLY A 1 350 ? -5.785 44.188 15.086 1 87.5 350 GLY A O 1
ATOM 2900 N N . ILE A 1 351 ? -7.887 43.781 15.758 1 89.94 351 ILE A N 1
ATOM 2901 C CA . ILE A 1 351 ? -7.555 43.875 17.188 1 89.94 351 ILE A CA 1
ATOM 2902 C C . ILE A 1 351 ? -6.574 42.75 17.547 1 89.94 351 ILE A C 1
ATOM 2904 O O . ILE A 1 351 ? -6.781 41.594 17.188 1 89.94 351 ILE A O 1
ATOM 2908 N N . GLY A 1 352 ? -5.504 43.094 18.172 1 92.5 352 GLY A N 1
ATOM 2909 C CA . GLY A 1 352 ? -4.477 42.156 18.578 1 92.5 352 GLY A CA 1
ATOM 2910 C C . GLY A 1 352 ? -3.354 42 17.562 1 92.5 352 GLY A C 1
ATOM 2911 O O . GLY A 1 352 ? -2.266 41.531 17.906 1 92.5 352 GLY A O 1
ATOM 2912 N N . HIS A 1 353 ? -3.633 42.531 16.344 1 94.88 353 HIS A N 1
ATOM 2913 C CA . HIS A 1 353 ? -2.643 42.406 15.273 1 94.88 353 HIS A CA 1
ATOM 2914 C C . HIS A 1 353 ? -2.203 43.781 14.766 1 94.88 353 HIS A C 1
ATOM 2916 O O . HIS A 1 353 ? -1.48 43.875 13.773 1 94.88 353 HIS A O 1
ATOM 2922 N N . ARG A 1 354 ? -2.607 44.844 15.469 1 95.44 354 ARG A N 1
ATOM 2923 C CA . ARG A 1 354 ? -2.15 46.156 15.102 1 95.44 354 ARG A CA 1
ATOM 2924 C C . ARG A 1 354 ? -0.688 46.375 15.492 1 95.44 354 ARG A C 1
ATOM 2926 O O . ARG A 1 354 ? -0.182 45.719 16.391 1 95.44 354 ARG A O 1
ATOM 2933 N N . PRO A 1 355 ? -0.072 47.219 14.758 1 95.06 355 PRO A N 1
ATOM 2934 C CA . PRO A 1 355 ? 1.362 47.406 14.992 1 95.06 355 PRO A CA 1
ATOM 2935 C C . PRO A 1 355 ? 1.683 47.781 16.438 1 95.06 355 PRO A C 1
ATOM 2937 O O . PRO A 1 355 ? 2.715 47.375 16.969 1 95.06 355 PRO A O 1
ATOM 2940 N N . TYR A 1 356 ? 0.729 48.438 17.141 1 94.62 356 TYR A N 1
ATOM 2941 C CA . TYR A 1 356 ? 1.021 48.938 18.484 1 94.62 356 TYR A CA 1
ATOM 2942 C C . TYR A 1 356 ? 0.392 48.062 19.547 1 94.62 356 TYR A C 1
ATOM 2944 O O . TYR A 1 356 ? 0.583 48.281 20.75 1 94.62 356 TYR A O 1
ATOM 2952 N N . ASP A 1 357 ? -0.306 47.062 19.141 1 95.81 357 ASP A N 1
ATOM 2953 C CA . ASP A 1 357 ? -0.836 46.094 20.094 1 95.81 357 ASP A CA 1
ATOM 2954 C C . ASP A 1 357 ? 0.29 45.312 20.766 1 95.81 357 ASP A C 1
ATOM 2956 O O . ASP A 1 357 ? 1.375 45.188 20.203 1 95.81 357 ASP A O 1
ATOM 2960 N N . LYS A 1 358 ? 0.018 44.812 21.969 1 93 358 LYS A N 1
ATOM 2961 C CA . LYS A 1 358 ? 1.002 44.031 22.719 1 93 358 LYS A CA 1
ATOM 2962 C C . LYS A 1 358 ? 1.234 42.688 22.078 1 93 358 LYS A C 1
ATOM 2964 O O . LYS A 1 358 ? 0.283 42 21.656 1 93 358 LYS A O 1
ATOM 2969 N N . MET A 1 359 ? 2.48 42.344 21.969 1 92.44 359 MET A N 1
ATOM 2970 C CA . MET A 1 359 ? 2.854 41 21.516 1 92.44 359 MET A CA 1
ATOM 2971 C C . MET A 1 359 ? 2.809 40.031 22.672 1 92.44 359 MET A C 1
ATOM 2973 O O . MET A 1 359 ? 3.852 39.562 23.141 1 92.44 359 MET A O 1
ATOM 2977 N N . LYS A 1 360 ? 1.662 39.719 23.016 1 87.81 360 LYS A N 1
ATOM 2978 C CA . LYS A 1 360 ? 1.513 38.844 24.188 1 87.81 360 LYS A CA 1
ATOM 2979 C C . LYS A 1 360 ? 2.156 37.469 23.938 1 87.81 360 LYS A C 1
ATOM 2981 O O . LYS A 1 360 ? 2.051 36.938 22.844 1 87.81 360 LYS A O 1
ATOM 2986 N N . PRO A 1 361 ? 2.734 36.875 25 1 86.75 361 PRO A N 1
ATOM 2987 C CA . PRO A 1 361 ? 2.941 37.344 26.375 1 86.75 361 PRO A CA 1
ATOM 2988 C C . PRO A 1 361 ? 4.223 38.156 26.516 1 86.75 361 PRO A C 1
ATOM 2990 O O . PRO A 1 361 ? 4.641 38.469 27.641 1 86.75 361 PRO A O 1
ATOM 2993 N N . PHE A 1 362 ? 4.809 38.531 25.422 1 85.81 362 PHE A N 1
ATOM 2994 C CA . PHE A 1 362 ? 6.074 39.25 25.469 1 85.81 362 PHE A CA 1
ATOM 2995 C C . PHE A 1 362 ? 5.852 40.719 25.734 1 85.81 362 PHE A C 1
ATOM 2997 O O . PHE A 1 362 ? 4.891 41.312 25.234 1 85.81 362 PHE A O 1
ATOM 3004 N N . ASP A 1 363 ? 6.691 41.312 26.484 1 84 363 ASP A N 1
ATOM 3005 C CA . ASP A 1 363 ? 6.598 42.719 26.75 1 84 363 ASP A CA 1
ATOM 3006 C C . ASP A 1 363 ? 7.145 43.531 25.562 1 84 363 ASP A C 1
ATOM 3008 O O . ASP A 1 363 ? 8.102 44.312 25.719 1 84 363 ASP A O 1
ATOM 3012 N N . LEU A 1 364 ? 6.555 43.312 24.438 1 89.31 364 LEU A N 1
ATOM 3013 C CA . LEU A 1 364 ? 6.859 43.969 23.172 1 89.31 364 LEU A CA 1
ATOM 3014 C C . LEU A 1 364 ? 5.582 44.344 22.422 1 89.31 364 LEU A C 1
ATOM 3016 O O . LEU A 1 364 ? 4.496 43.875 22.781 1 89.31 364 LEU A O 1
ATOM 3020 N N . LYS A 1 365 ? 5.75 45.25 21.516 1 92.69 365 LYS A N 1
ATOM 3021 C CA . LYS A 1 365 ? 4.684 45.531 20.562 1 92.69 365 LYS A CA 1
ATOM 3022 C C . LYS A 1 365 ? 4.863 44.688 19.297 1 92.69 365 LYS A C 1
ATOM 3024 O O . LYS A 1 365 ? 5.98 44.281 18.969 1 92.69 365 LYS A O 1
ATOM 3029 N N . ASN A 1 366 ? 3.752 44.469 18.531 1 94.75 366 ASN A N 1
ATOM 3030 C CA . ASN A 1 366 ? 3.807 43.625 17.359 1 94.75 366 ASN A CA 1
ATOM 3031 C C . ASN A 1 366 ? 4.828 44.125 16.344 1 94.75 366 ASN A C 1
ATOM 3033 O O . ASN A 1 366 ? 5.547 43.344 15.734 1 94.75 366 ASN A O 1
ATOM 3037 N N . ARG A 1 367 ? 4.984 45.406 16.188 1 93.81 367 ARG A N 1
ATOM 3038 C CA . ARG A 1 367 ? 5.855 46 15.18 1 93.81 367 ARG A CA 1
ATOM 3039 C C . ARG A 1 367 ? 7.324 45.875 15.586 1 93.81 367 ARG A C 1
ATOM 3041 O O . ARG A 1 367 ? 8.219 46 14.742 1 93.81 367 ARG A O 1
ATOM 3048 N N . ASP A 1 368 ? 7.629 45.688 16.891 1 92.19 368 ASP A N 1
ATOM 3049 C CA . ASP A 1 368 ? 9 45.688 17.391 1 92.19 368 ASP A CA 1
ATOM 3050 C C . ASP A 1 368 ? 9.828 44.594 16.719 1 92.19 368 ASP A C 1
ATOM 3052 O O . ASP A 1 368 ? 11.008 44.781 16.438 1 92.19 368 ASP A O 1
ATOM 3056 N N . GLY A 1 369 ? 9.188 43.531 16.469 1 91.62 369 GLY A N 1
ATOM 3057 C CA . GLY A 1 369 ? 9.891 42.406 15.82 1 91.62 369 GLY A CA 1
ATOM 3058 C C . GLY A 1 369 ? 10.367 42.75 14.422 1 91.62 369 GLY A C 1
ATOM 3059 O O . GLY A 1 369 ? 11.297 42.125 13.914 1 91.62 369 GLY A O 1
ATOM 3060 N N . TYR A 1 370 ? 9.75 43.656 13.789 1 93.19 370 TYR A N 1
ATOM 3061 C CA . TYR A 1 370 ? 10.156 44.125 12.469 1 93.19 370 TYR A CA 1
ATOM 3062 C C . TYR A 1 370 ? 11.305 45.125 12.578 1 93.19 370 TYR A C 1
ATOM 3064 O O . TYR A 1 370 ? 12.117 45.25 11.656 1 93.19 370 TYR A O 1
ATOM 3072 N N . LEU A 1 371 ? 11.367 45.781 13.727 1 90.81 371 LEU A N 1
ATOM 3073 C CA . LEU A 1 371 ? 12.219 46.969 13.883 1 90.81 371 LEU A CA 1
ATOM 3074 C C . LEU A 1 371 ? 13.57 46.562 14.461 1 90.81 371 LEU A C 1
ATOM 3076 O O . LEU A 1 371 ? 14.555 47.281 14.289 1 90.81 371 LEU A O 1
ATOM 3080 N N . ILE A 1 372 ? 13.602 45.5 15.086 1 86.5 372 ILE A N 1
ATOM 3081 C CA . ILE A 1 372 ? 14.852 45.031 15.695 1 86.5 372 ILE A CA 1
ATOM 3082 C C . ILE A 1 372 ? 15.852 44.656 14.594 1 86.5 372 ILE A C 1
ATOM 3084 O O . ILE A 1 372 ? 15.477 44.062 13.594 1 86.5 372 ILE A O 1
ATOM 3088 N N . ASP A 1 373 ? 17.156 45.031 14.805 1 86.12 373 ASP A N 1
ATOM 3089 C CA . ASP A 1 373 ? 18.219 44.625 13.898 1 86.12 373 ASP A CA 1
ATOM 3090 C C . ASP A 1 373 ? 18.719 43.219 14.258 1 86.12 373 ASP A C 1
ATOM 3092 O O . ASP A 1 373 ? 19.766 43.094 14.914 1 86.12 373 ASP A O 1
ATOM 3096 N N . TRP A 1 374 ? 18.109 42.281 13.719 1 89 374 TRP A N 1
ATOM 3097 C CA . TRP A 1 374 ? 18.375 40.906 14.047 1 89 374 TRP A CA 1
ATOM 3098 C C . TRP A 1 374 ? 19.719 40.469 13.477 1 89 374 TRP A C 1
ATOM 3100 O O . TRP A 1 374 ? 20.266 39.438 13.883 1 89 374 TRP A O 1
ATOM 3110 N N . SER A 1 375 ? 20.344 41.188 12.492 1 83.56 375 SER A N 1
ATOM 3111 C CA . SER A 1 375 ? 21.609 40.844 11.883 1 83.56 375 SER A CA 1
ATOM 3112 C C . SER A 1 375 ? 22.75 40.875 12.914 1 83.56 375 SER A C 1
ATOM 3114 O O . SER A 1 375 ? 23.797 40.25 12.711 1 83.56 375 SER A O 1
ATOM 3116 N N . LYS A 1 376 ? 22.531 41.562 13.961 1 84.38 376 LYS A N 1
ATOM 3117 C CA . LYS A 1 376 ? 23.531 41.625 15.031 1 84.38 376 LYS A CA 1
ATOM 3118 C C . LYS A 1 376 ? 23.375 40.469 16 1 84.38 376 LYS A C 1
ATOM 3120 O O . LYS A 1 376 ? 24.25 40.219 16.844 1 84.38 376 LYS A O 1
ATOM 3125 N N . VAL A 1 377 ? 22.328 39.75 15.805 1 87.25 377 VAL A N 1
ATOM 3126 C CA . VAL A 1 377 ? 22.016 38.688 16.734 1 87.25 377 VAL A CA 1
ATOM 3127 C C . VAL A 1 377 ? 22.359 37.344 16.094 1 87.25 377 VAL A C 1
ATOM 3129 O O . VAL A 1 377 ? 23.078 36.531 16.672 1 87.25 377 VAL A O 1
ATOM 3132 N N . TYR A 1 378 ? 21.891 37.156 14.906 1 91.44 378 TYR A N 1
ATOM 3133 C CA . TYR A 1 378 ? 22.141 35.875 14.234 1 91.44 378 TYR A CA 1
ATOM 3134 C C . TYR A 1 378 ? 22.297 36.062 12.727 1 91.44 378 TYR A C 1
ATOM 3136 O O . TYR A 1 378 ? 21.984 37.125 12.203 1 91.44 378 TYR A O 1
ATOM 3144 N N . GLN A 1 379 ? 22.906 35.031 12.07 1 93.44 379 GLN A N 1
ATOM 3145 C CA . GLN A 1 379 ? 22.969 34.938 10.617 1 93.44 379 GLN A CA 1
ATOM 3146 C C . GLN A 1 379 ? 22.594 33.531 10.156 1 93.44 379 GLN A C 1
ATOM 3148 O O . GLN A 1 379 ? 22.797 32.562 10.883 1 93.44 379 GLN A O 1
ATOM 3153 N N . TYR A 1 380 ? 21.938 33.5 9.039 1 96.44 380 TYR A N 1
ATOM 3154 C CA . TYR A 1 380 ? 21.594 32.188 8.469 1 96.44 380 TYR A CA 1
ATOM 3155 C C . TYR A 1 380 ? 22.625 31.75 7.438 1 96.44 380 TYR A C 1
ATOM 3157 O O . TYR A 1 380 ? 23.078 32.562 6.625 1 96.44 380 TYR A O 1
ATOM 3165 N N . GLU A 1 381 ? 23.031 30.5 7.605 1 95.94 381 GLU A N 1
ATOM 3166 C CA . GLU A 1 381 ? 23.672 29.875 6.445 1 95.94 381 GLU A CA 1
ATOM 3167 C C . GLU A 1 381 ? 22.672 29.656 5.32 1 95.94 381 GLU A C 1
ATOM 3169 O O . GLU A 1 381 ? 21.531 29.281 5.566 1 95.94 381 GLU A O 1
ATOM 3174 N N . THR A 1 382 ? 23.156 29.859 4.086 1 96.62 382 THR A N 1
ATOM 3175 C CA . THR A 1 382 ? 22.281 29.625 2.953 1 96.62 382 THR A CA 1
ATOM 3176 C C . THR A 1 382 ? 21.844 28.156 2.895 1 96.62 382 THR A C 1
ATOM 3178 O O . THR A 1 382 ? 22.656 27.25 3.014 1 96.62 382 THR A O 1
ATOM 3181 N N . SER A 1 383 ? 20.547 27.984 2.754 1 97.62 383 SER A N 1
ATOM 3182 C CA . SER A 1 383 ? 20.031 26.625 2.631 1 97.62 383 SER A CA 1
ATOM 3183 C C . SER A 1 383 ? 20.609 25.922 1.403 1 97.62 383 SER A C 1
ATOM 3185 O O . SER A 1 383 ? 20.781 26.547 0.353 1 97.62 383 SER A O 1
ATOM 3187 N N . PRO A 1 384 ? 20.828 24.594 1.485 1 96.75 384 PRO A N 1
ATOM 3188 C CA . PRO A 1 384 ? 21.328 23.859 0.318 1 96.75 384 PRO A CA 1
ATOM 3189 C C . PRO A 1 384 ? 20.391 23.938 -0.876 1 96.75 384 PRO A C 1
ATOM 3191 O O . PRO A 1 384 ? 20.828 23.844 -2.025 1 96.75 384 PRO A O 1
ATOM 3194 N N . VAL A 1 385 ? 19.125 24.094 -0.65 1 97.31 385 VAL A N 1
ATOM 3195 C CA . VAL A 1 385 ? 18.125 24.125 -1.721 1 97.31 385 VAL A CA 1
ATOM 3196 C C . VAL A 1 385 ? 18.312 25.406 -2.543 1 97.31 385 VAL A C 1
ATOM 3198 O O . VAL A 1 385 ? 17.938 25.453 -3.715 1 97.31 385 VAL A O 1
ATOM 3201 N N . ASP A 1 386 ? 18.859 26.5 -1.954 1 96.5 386 ASP A N 1
ATOM 3202 C CA . ASP A 1 386 ? 18.984 27.797 -2.602 1 96.5 386 ASP A CA 1
ATOM 3203 C C . ASP A 1 386 ? 20.328 27.938 -3.303 1 96.5 386 ASP A C 1
ATOM 3205 O O . ASP A 1 386 ? 20.672 29.016 -3.797 1 96.5 386 ASP A O 1
ATOM 3209 N N . SER A 1 387 ? 21.109 26.891 -3.322 1 93.31 387 SER A N 1
ATOM 3210 C CA . SER A 1 387 ? 22.391 26.875 -4.016 1 93.31 387 SER A CA 1
ATOM 3211 C C . SER A 1 387 ? 22.453 25.766 -5.062 1 93.31 387 SER A C 1
ATOM 3213 O O . SER A 1 387 ? 21.859 24.688 -4.875 1 93.31 387 SER A O 1
ATOM 3215 N N . LYS A 1 388 ? 23.094 26 -6.137 1 94.19 388 LYS A N 1
ATOM 3216 C CA . LYS A 1 388 ? 23.312 24.953 -7.129 1 94.19 388 LYS A CA 1
ATOM 3217 C C . LYS A 1 388 ? 24.422 24.016 -6.688 1 94.19 388 LYS A C 1
ATOM 3219 O O . LYS A 1 388 ? 25.328 24.406 -5.945 1 94.19 388 LYS A O 1
ATOM 3224 N N . CYS A 1 389 ? 24.203 22.781 -7.062 1 93.81 389 CYS A N 1
ATOM 3225 C CA . CYS A 1 389 ? 25.203 21.781 -6.656 1 93.81 389 CYS A CA 1
ATOM 3226 C C . CYS A 1 389 ? 25.766 21.062 -7.871 1 93.81 389 CYS A C 1
ATOM 3228 O O . CYS A 1 389 ? 25.109 20.969 -8.914 1 93.81 389 CYS A O 1
ATOM 3230 N N . ARG A 1 390 ? 27.031 20.672 -7.77 1 87.5 390 ARG A N 1
ATOM 3231 C CA . ARG A 1 390 ? 27.672 19.828 -8.773 1 87.5 390 ARG A CA 1
ATOM 3232 C C . ARG A 1 390 ? 27.891 18.406 -8.258 1 87.5 390 ARG A C 1
ATOM 3234 O O . ARG A 1 390 ? 28.016 17.469 -9.039 1 87.5 390 ARG A O 1
ATOM 3241 N N . SER A 1 391 ? 27.938 18.312 -6.906 1 85.94 391 SER A N 1
ATOM 3242 C CA . SER A 1 391 ? 28.125 17.031 -6.227 1 85.94 391 SER A CA 1
ATOM 3243 C C . SER A 1 391 ? 27.391 17 -4.895 1 85.94 391 SER A C 1
ATOM 3245 O O . SER A 1 391 ? 26.938 18.031 -4.398 1 85.94 391 SER A O 1
ATOM 3247 N N . ASP A 1 392 ? 27.266 15.789 -4.355 1 87.12 392 ASP A N 1
ATOM 3248 C CA . ASP A 1 392 ? 26.562 15.625 -3.084 1 87.12 392 ASP A CA 1
ATOM 3249 C C . ASP A 1 392 ? 27.219 16.469 -1.99 1 87.12 392 ASP A C 1
ATOM 3251 O O . ASP A 1 392 ? 26.531 16.984 -1.109 1 87.12 392 ASP A O 1
ATOM 3255 N N . SER A 1 393 ? 28.547 16.609 -1.998 1 87.94 393 SER A N 1
ATOM 3256 C CA . SER A 1 393 ? 29.281 17.312 -0.952 1 87.94 393 SER A CA 1
ATOM 3257 C C . SER A 1 393 ? 28.938 18.797 -0.94 1 87.94 393 SER A C 1
ATOM 3259 O O . SER A 1 393 ? 29.078 19.469 0.092 1 87.94 393 SER A O 1
ATOM 3261 N N . ASP A 1 394 ? 28.469 19.359 -2.135 1 92 394 ASP A N 1
ATOM 3262 C CA . ASP A 1 394 ? 28.047 20.75 -2.211 1 92 394 ASP A CA 1
ATOM 3263 C C . ASP A 1 394 ? 26.781 20.984 -1.385 1 92 394 ASP A C 1
ATOM 3265 O O . ASP A 1 394 ? 26.547 22.094 -0.896 1 92 394 ASP A O 1
ATOM 3269 N N . CYS A 1 395 ? 26.031 19.938 -1.272 1 94.94 395 CYS A N 1
ATOM 3270 C CA . CYS A 1 395 ? 24.797 20.031 -0.519 1 94.94 395 CYS A CA 1
ATOM 3271 C C . CYS A 1 395 ? 25.047 19.875 0.975 1 94.94 395 CYS A C 1
ATOM 3273 O O . CYS A 1 395 ? 24.469 20.594 1.789 1 94.94 395 CYS A O 1
ATOM 3275 N N . GLY A 1 396 ? 25.906 18.953 1.267 1 91.19 396 GLY A N 1
ATOM 3276 C CA . GLY A 1 396 ? 26.219 18.625 2.65 1 91.19 396 GLY A CA 1
ATOM 3277 C C . GLY A 1 396 ? 26.688 17.188 2.828 1 91.19 396 GLY A C 1
ATOM 3278 O O . GLY A 1 396 ? 26.812 16.453 1.854 1 91.19 396 GLY A O 1
ATOM 3279 N N . PRO A 1 397 ? 27.047 16.734 3.879 1 80.19 397 PRO A N 1
ATOM 3280 C CA . PRO A 1 397 ? 27.812 15.492 4.062 1 80.19 397 PRO A CA 1
ATOM 3281 C C . PRO A 1 397 ? 26.984 14.242 3.77 1 80.19 397 PRO A C 1
ATOM 3283 O O . PRO A 1 397 ? 27.266 13.516 2.818 1 80.19 397 PRO A O 1
ATOM 3286 N N . GLU A 1 398 ? 26.047 13.68 4.648 1 88.12 398 GLU A N 1
ATOM 3287 C CA . GLU A 1 398 ? 25.578 12.305 4.582 1 88.12 398 GLU A CA 1
ATOM 3288 C C . GLU A 1 398 ? 24.094 12.25 4.195 1 88.12 398 GLU A C 1
ATOM 3290 O O . GLU A 1 398 ? 23.641 11.25 3.646 1 88.12 398 GLU A O 1
ATOM 3295 N N . TYR A 1 399 ? 23.406 13.234 4.199 1 94.25 399 TYR A N 1
ATOM 3296 C CA . TYR A 1 399 ? 21.953 13.117 4.141 1 94.25 399 TYR A CA 1
ATOM 3297 C C . TYR A 1 399 ? 21.406 13.812 2.906 1 94.25 399 TYR A C 1
ATOM 3299 O O . TYR A 1 399 ? 20.188 14.023 2.795 1 94.25 399 TYR A O 1
ATOM 3307 N N . TYR A 1 400 ? 22.359 14.242 1.957 1 94.56 400 TYR A N 1
ATOM 3308 C CA . TYR A 1 400 ? 21.953 14.992 0.778 1 94.56 400 TYR A CA 1
ATOM 3309 C C . TYR A 1 400 ? 22.391 14.281 -0.5 1 94.56 400 TYR A C 1
ATOM 3311 O O . TYR A 1 400 ? 23.344 13.5 -0.491 1 94.56 400 TYR A O 1
ATOM 3319 N N . VAL A 1 401 ? 21.609 14.531 -1.543 1 90.12 401 VAL A N 1
ATOM 3320 C CA . VAL A 1 401 ? 21.953 14.125 -2.898 1 90.12 401 VAL A CA 1
ATOM 3321 C C . VAL A 1 401 ? 21.875 15.32 -3.838 1 90.12 401 VAL A C 1
ATOM 3323 O O . VAL A 1 401 ? 20.953 16.141 -3.729 1 90.12 401 VAL A O 1
ATOM 3326 N N . CYS A 1 402 ? 22.875 15.5 -4.598 1 91.12 402 CYS A N 1
ATOM 3327 C CA . CYS A 1 402 ? 22.812 16.469 -5.688 1 91.12 402 CYS A CA 1
ATOM 3328 C C . CYS A 1 402 ? 22.219 15.836 -6.945 1 91.12 402 CYS A C 1
ATOM 3330 O O . CYS A 1 402 ? 22.812 14.914 -7.508 1 91.12 402 CYS A O 1
ATOM 3332 N N . GLU A 1 403 ? 21.062 16.219 -7.324 1 86.62 403 GLU A N 1
ATOM 3333 C CA . GLU A 1 403 ? 20.375 15.688 -8.5 1 86.62 403 GLU A CA 1
ATOM 3334 C C . GLU A 1 403 ? 19.984 16.797 -9.461 1 86.62 403 GLU A C 1
ATOM 3336 O O . GLU A 1 403 ? 19.203 17.688 -9.109 1 86.62 403 GLU A O 1
ATOM 3341 N N . ASN A 1 404 ? 20.547 16.828 -10.664 1 86.12 404 ASN A N 1
ATOM 3342 C CA . ASN A 1 404 ? 20.266 17.797 -11.711 1 86.12 404 ASN A CA 1
ATOM 3343 C C . ASN A 1 404 ? 20.562 19.219 -11.234 1 86.12 404 ASN A C 1
ATOM 3345 O O . ASN A 1 404 ? 19.75 20.125 -11.43 1 86.12 404 ASN A O 1
ATOM 3349 N N . GLY A 1 405 ? 21.609 19.359 -10.438 1 91.31 405 GLY A N 1
ATOM 3350 C CA . GLY A 1 405 ? 22.062 20.672 -10.008 1 91.31 405 GLY A CA 1
ATOM 3351 C C . GLY A 1 405 ? 21.359 21.172 -8.758 1 91.31 405 GLY A C 1
ATOM 3352 O O . GLY A 1 405 ? 21.609 22.281 -8.297 1 91.31 405 GLY A O 1
ATOM 3353 N N . ASN A 1 406 ? 20.438 20.359 -8.234 1 95 406 ASN A N 1
ATOM 3354 C CA . ASN A 1 406 ? 19.672 20.75 -7.055 1 95 406 ASN A CA 1
ATOM 3355 C C . ASN A 1 406 ? 19.875 19.766 -5.898 1 95 406 ASN A C 1
ATOM 3357 O O . ASN A 1 406 ? 20.062 18.578 -6.121 1 95 406 ASN A O 1
ATOM 3361 N N . CYS A 1 407 ? 19.875 20.297 -4.742 1 96.56 407 CYS A N 1
ATOM 3362 C CA . CYS A 1 407 ? 20.031 19.469 -3.555 1 96.56 407 CYS A CA 1
ATOM 3363 C C . CYS A 1 407 ? 18.688 18.922 -3.088 1 96.56 407 CYS A C 1
ATOM 3365 O O . CYS A 1 407 ? 17.688 19.625 -3.115 1 96.56 407 CYS A O 1
ATOM 3367 N N . ARG A 1 408 ? 18.609 17.656 -2.768 1 95.69 408 ARG A N 1
ATOM 3368 C CA . ARG A 1 408 ? 17.469 17.031 -2.123 1 95.69 408 ARG A CA 1
ATOM 3369 C C . ARG A 1 408 ? 17.906 16.125 -0.975 1 95.69 408 ARG A C 1
ATOM 3371 O O . ARG A 1 408 ? 19.078 15.789 -0.857 1 95.69 408 ARG A O 1
ATOM 3378 N N . ALA A 1 409 ? 16.953 15.797 -0.117 1 96 409 ALA A N 1
ATOM 3379 C CA . ALA A 1 409 ? 17.234 14.875 0.98 1 96 409 ALA A CA 1
ATOM 3380 C C . ALA A 1 409 ? 17.469 13.453 0.461 1 96 409 ALA A C 1
ATOM 3382 O O . ALA A 1 409 ? 16.984 13.102 -0.62 1 96 409 ALA A O 1
ATOM 3383 N N . LYS A 1 410 ? 18.234 12.68 1.221 1 92.44 410 LYS A N 1
ATOM 3384 C CA . LYS A 1 410 ? 18.312 11.242 0.974 1 92.44 410 LYS A CA 1
ATOM 3385 C C . LYS A 1 410 ? 17.172 10.508 1.663 1 92.44 410 LYS A C 1
ATOM 3387 O O . LYS A 1 410 ? 16.734 10.898 2.746 1 92.44 410 LYS A O 1
ATOM 3392 N N . THR A 1 411 ? 16.703 9.461 0.962 1 90.12 411 THR A N 1
ATOM 3393 C CA . THR A 1 411 ? 15.812 8.547 1.654 1 90.12 411 THR A CA 1
ATOM 3394 C C . THR A 1 411 ? 16.562 7.727 2.693 1 90.12 411 THR A C 1
ATOM 3396 O O . THR A 1 411 ? 17.797 7.66 2.662 1 90.12 411 THR A O 1
ATOM 3399 N N . ALA A 1 412 ? 15.836 7.152 3.623 1 89.31 412 ALA A N 1
ATOM 3400 C CA . ALA A 1 412 ? 16.453 6.27 4.609 1 89.31 412 ALA A CA 1
ATOM 3401 C C . ALA A 1 412 ? 17.203 5.121 3.928 1 89.31 412 ALA A C 1
ATOM 3403 O O . ALA A 1 412 ? 18.297 4.746 4.355 1 89.31 412 ALA A O 1
ATOM 3404 N N . GLU A 1 413 ? 16.625 4.566 2.891 1 81.75 413 GLU A N 1
ATOM 3405 C CA . GLU A 1 413 ? 17.234 3.459 2.16 1 81.75 413 GLU A CA 1
ATOM 3406 C C . GLU A 1 413 ? 18.531 3.896 1.477 1 81.75 413 GLU A C 1
ATOM 3408 O O . GLU A 1 413 ? 19.5 3.146 1.448 1 81.75 413 GLU A O 1
ATOM 3413 N N . GLU A 1 414 ? 18.5 5.039 0.885 1 83.44 414 GLU A N 1
ATOM 3414 C CA . GLU A 1 414 ? 19.688 5.559 0.229 1 83.44 414 GLU A CA 1
ATOM 3415 C C . GLU A 1 414 ? 20.844 5.699 1.217 1 83.44 414 GLU A C 1
ATOM 3417 O O . GLU A 1 414 ? 22 5.406 0.882 1 83.44 414 GLU A O 1
ATOM 3422 N N . VAL A 1 415 ? 20.5 6.188 2.396 1 87.81 415 VAL A N 1
ATOM 3423 C CA . VAL A 1 415 ? 21.531 6.34 3.424 1 87.81 415 VAL A CA 1
ATOM 3424 C C . VAL A 1 415 ? 22.094 4.973 3.807 1 87.81 415 VAL A C 1
ATOM 3426 O O . VAL A 1 415 ? 23.312 4.805 3.928 1 87.81 415 VAL A O 1
ATOM 3429 N N . LEU A 1 416 ? 21.219 4 4.004 1 81.88 416 LEU A N 1
ATOM 3430 C CA . LEU A 1 416 ? 21.625 2.65 4.379 1 81.88 416 LEU A CA 1
ATOM 3431 C C . LEU A 1 416 ? 22.469 2.014 3.285 1 81.88 416 LEU A C 1
ATOM 3433 O O . LEU A 1 416 ? 23.453 1.336 3.576 1 81.88 416 LEU A O 1
ATOM 3437 N N . PHE A 1 417 ? 22.016 2.145 2.109 1 76.5 417 PHE A N 1
ATOM 3438 C CA . PHE A 1 417 ? 22.734 1.575 0.983 1 76.5 417 PHE A CA 1
ATOM 3439 C C . PHE A 1 417 ? 24.141 2.164 0.893 1 76.5 417 PHE A C 1
ATOM 3441 O O . PHE A 1 417 ? 25.109 1.446 0.621 1 76.5 417 PHE A O 1
ATOM 3448 N N . ASP A 1 418 ? 24.234 3.473 1.075 1 78.81 418 ASP A N 1
ATOM 3449 C CA . ASP A 1 418 ? 25.531 4.141 1.038 1 78.81 418 ASP A CA 1
ATOM 3450 C C . ASP A 1 418 ? 26.453 3.6 2.123 1 78.81 418 ASP A C 1
ATOM 3452 O O . ASP A 1 418 ? 27.656 3.387 1.879 1 78.81 418 ASP A O 1
ATOM 3456 N N . ARG A 1 419 ? 25.953 3.311 3.195 1 80.12 419 ARG A N 1
ATOM 3457 C CA . ARG A 1 419 ? 26.75 2.834 4.316 1 80.12 419 ARG A CA 1
ATOM 3458 C C . ARG A 1 419 ? 27.188 1.389 4.105 1 80.12 419 ARG A C 1
ATOM 3460 O O . ARG A 1 419 ? 28.312 1.019 4.441 1 80.12 419 ARG A O 1
ATOM 3467 N N . ARG A 1 420 ? 26.25 0.6 3.674 1 71.56 420 ARG A N 1
ATOM 3468 C CA . ARG A 1 420 ? 26.578 -0.794 3.396 1 71.56 420 ARG A CA 1
ATOM 3469 C C . ARG A 1 420 ? 27.641 -0.898 2.318 1 71.56 420 ARG A C 1
ATOM 3471 O O . ARG A 1 420 ? 28.547 -1.737 2.41 1 71.56 420 ARG A O 1
ATOM 3478 N N . SER A 1 421 ? 27.484 -0.144 1.337 1 67.75 421 SER A N 1
ATOM 3479 C CA . SER A 1 421 ? 28.453 -0.14 0.249 1 67.75 421 SER A CA 1
ATOM 3480 C C . SER A 1 421 ? 29.828 0.276 0.744 1 67.75 421 SER A C 1
ATOM 3482 O O . SER A 1 421 ? 30.844 -0.291 0.325 1 67.75 421 SER A O 1
ATOM 3484 N N . ARG A 1 422 ? 29.938 1.132 1.671 1 69.44 422 ARG A N 1
ATOM 3485 C CA . ARG A 1 422 ? 31.203 1.578 2.232 1 69.44 422 ARG A CA 1
ATOM 3486 C C . ARG A 1 422 ? 31.844 0.481 3.074 1 69.44 422 ARG A C 1
ATOM 3488 O O . ARG A 1 422 ? 33.062 0.297 3.039 1 69.44 422 ARG A O 1
ATOM 3495 N N . ARG A 1 423 ? 30.969 -0.251 3.711 1 65.31 423 ARG A N 1
ATOM 3496 C CA . ARG A 1 423 ? 31.469 -1.339 4.555 1 65.31 423 ARG A CA 1
ATOM 3497 C C . ARG A 1 423 ? 32.031 -2.477 3.707 1 65.31 423 ARG A C 1
ATOM 3499 O O . ARG A 1 423 ? 33.062 -3.053 4.043 1 65.31 423 ARG A O 1
ATOM 3506 N N . ARG A 1 424 ? 31.281 -2.795 2.77 1 59.75 424 ARG A N 1
ATOM 3507 C CA . ARG A 1 424 ? 31.719 -3.881 1.895 1 59.75 424 ARG A CA 1
ATOM 3508 C C . ARG A 1 424 ? 33.031 -3.541 1.218 1 59.75 424 ARG A C 1
ATOM 3510 O O . ARG A 1 424 ? 33.906 -4.402 1.082 1 59.75 424 ARG A O 1
ATOM 3517 N N . ARG A 1 425 ? 33.312 -2.402 0.841 1 57.75 425 ARG A N 1
ATOM 3518 C CA . ARG A 1 425 ? 34.562 -1.96 0.227 1 57.75 425 ARG A CA 1
ATOM 3519 C C . ARG A 1 425 ? 35.719 -2.041 1.218 1 57.75 425 ARG A C 1
ATOM 3521 O O . ARG A 1 425 ? 36.812 -2.428 0.851 1 57.75 425 ARG A O 1
ATOM 3528 N N . SER A 1 426 ? 35.375 -1.721 2.395 1 52.44 426 SER A N 1
ATOM 3529 C CA . SER A 1 426 ? 36.375 -1.766 3.428 1 52.44 426 SER A CA 1
ATOM 3530 C C . SER A 1 426 ? 36.844 -3.197 3.699 1 52.44 426 SER A C 1
ATOM 3532 O O . SER A 1 426 ? 38.031 -3.449 3.928 1 52.44 426 SER A O 1
ATOM 3534 N N . ILE A 1 427 ? 35.875 -4.105 3.557 1 50.47 427 ILE A N 1
ATOM 3535 C CA . ILE A 1 427 ? 36.188 -5.512 3.787 1 50.47 427 ILE A CA 1
ATOM 3536 C C . ILE A 1 427 ? 37.031 -6.047 2.629 1 50.47 427 ILE A C 1
ATOM 3538 O O . ILE A 1 427 ? 37.969 -6.801 2.842 1 50.47 427 ILE A O 1
ATOM 3542 N N . THR A 1 428 ? 36.656 -5.738 1.423 1 49.72 428 THR A N 1
ATOM 3543 C CA . THR A 1 428 ? 37.406 -6.199 0.26 1 49.72 428 THR A CA 1
ATOM 3544 C C . THR A 1 428 ? 38.812 -5.613 0.263 1 49.72 428 THR A C 1
ATOM 3546 O O . THR A 1 428 ? 39.75 -6.289 -0.123 1 49.72 428 THR A O 1
ATOM 3549 N N . ASP A 1 429 ? 38.938 -4.359 0.691 1 49.59 429 ASP A N 1
ATOM 3550 C CA . ASP A 1 429 ? 40.25 -3.713 0.702 1 49.59 429 ASP A CA 1
ATOM 3551 C C . ASP A 1 429 ? 41.094 -4.23 1.854 1 49.59 429 ASP A C 1
ATOM 3553 O O . ASP A 1 429 ? 42.344 -4.309 1.737 1 49.59 429 ASP A O 1
ATOM 3557 N N . MET A 1 430 ? 40.531 -4.266 3.047 1 42.31 430 MET A N 1
ATOM 3558 C CA . MET A 1 430 ? 41.344 -4.594 4.211 1 42.31 430 MET A CA 1
ATOM 3559 C C . MET A 1 430 ? 41.594 -6.094 4.277 1 42.31 430 MET A C 1
ATOM 3561 O O . MET A 1 430 ? 42.438 -6.547 5.074 1 42.31 430 MET A O 1
ATOM 3565 N N . GLY A 1 431 ? 41.969 -7.008 3.238 1 35.75 431 GLY A N 1
ATOM 3566 C CA . GLY A 1 431 ? 42.25 -8.43 3.391 1 35.75 431 GLY A CA 1
ATOM 3567 C C . GLY A 1 431 ? 41.406 -9.086 4.473 1 35.75 431 GLY A C 1
ATOM 3568 O O . GLY A 1 431 ? 40.75 -8.406 5.258 1 35.75 431 GLY A O 1
ATOM 3569 N N . THR A 1 432 ? 41.375 -10.656 4.609 1 37.5 432 THR A N 1
ATOM 3570 C CA . THR A 1 432 ? 40.5 -11.555 5.348 1 37.5 432 THR A CA 1
ATOM 3571 C C . THR A 1 432 ? 40.469 -11.195 6.832 1 37.5 432 THR A C 1
ATOM 3573 O O . THR A 1 432 ? 39.781 -11.844 7.621 1 37.5 432 THR A O 1
ATOM 3576 N N . SER A 1 433 ? 41.75 -10.766 7.445 1 30.05 433 SER A N 1
ATOM 3577 C CA . SER A 1 433 ? 41.906 -11.156 8.844 1 30.05 433 SER A CA 1
ATOM 3578 C C . SER A 1 433 ? 40.719 -10.672 9.688 1 30.05 433 SER A C 1
ATOM 3580 O O . SER A 1 433 ? 40.062 -11.461 10.359 1 30.05 433 SER A O 1
ATOM 3582 N N . ASP A 1 434 ? 41.156 -9.812 10.797 1 30.38 434 ASP A N 1
ATOM 3583 C CA . ASP A 1 434 ? 40.656 -9.602 12.156 1 30.38 434 ASP A CA 1
ATOM 3584 C C . ASP A 1 434 ? 39.438 -8.695 12.148 1 30.38 434 ASP A C 1
ATOM 3586 O O . ASP A 1 434 ? 39 -8.219 13.203 1 30.38 434 ASP A O 1
ATOM 3590 N N . LEU A 1 435 ? 39.25 -8.094 11.172 1 29.89 435 LEU A N 1
ATOM 3591 C CA . LEU A 1 435 ? 38.344 -6.984 11.453 1 29.89 435 LEU A CA 1
ATOM 3592 C C . LEU A 1 435 ? 36.906 -7.492 11.648 1 29.89 435 LEU A C 1
ATOM 3594 O O . LEU A 1 435 ? 35.938 -6.777 11.367 1 29.89 435 LEU A O 1
ATOM 3598 N N . LEU A 1 436 ? 36.781 -8.734 12.047 1 31.66 436 LEU A N 1
ATOM 3599 C CA . LEU A 1 436 ? 35.5 -9 12.688 1 31.66 436 LEU A CA 1
ATOM 3600 C C . LEU A 1 436 ? 35.281 -8.023 13.836 1 31.66 436 LEU A C 1
ATOM 3602 O O . LEU A 1 436 ? 35.156 -8.438 15 1 31.66 436 LEU A O 1
ATOM 3606 N N . SER A 1 437 ? 36.188 -7.07 14.078 1 24.52 437 SER A N 1
ATOM 3607 C CA . SER A 1 437 ? 35.688 -6.305 15.227 1 24.52 437 SER A CA 1
ATOM 3608 C C . SER A 1 437 ? 34.219 -5.969 15.078 1 24.52 437 SER A C 1
ATOM 3610 O O . SER A 1 437 ? 33.75 -5.66 13.977 1 24.52 437 SER A O 1
ATOM 3612 N N . LYS A 1 438 ? 33.469 -6.363 16.125 1 28.98 438 LYS A N 1
ATOM 3613 C CA . LYS A 1 438 ? 32.125 -6.02 16.547 1 28.98 438 LYS A CA 1
ATOM 3614 C C . LYS A 1 438 ? 31.828 -4.539 16.328 1 28.98 438 LYS A C 1
ATOM 3616 O O . LYS A 1 438 ? 31.891 -3.742 17.266 1 28.98 438 LYS A O 1
ATOM 3621 N N . ASP A 1 439 ? 32.656 -3.92 15.625 1 27.31 439 ASP A N 1
ATOM 3622 C CA . ASP A 1 439 ? 32.094 -2.572 15.609 1 27.31 439 ASP A CA 1
ATOM 3623 C C . ASP A 1 439 ? 30.578 -2.613 15.547 1 27.31 439 ASP A C 1
ATOM 3625 O O . ASP A 1 439 ? 30 -3.248 14.656 1 27.31 439 ASP A O 1
ATOM 3629 N N . HIS A 1 440 ? 30.047 -2.691 16.703 1 25.17 440 HIS A N 1
ATOM 3630 C CA . HIS A 1 440 ? 28.688 -2.4 17.156 1 25.17 440 HIS A CA 1
ATOM 3631 C C . HIS A 1 440 ? 28.031 -1.319 16.297 1 25.17 440 HIS A C 1
ATOM 3633 O O . HIS A 1 440 ? 27.828 -0.196 16.766 1 25.17 440 HIS A O 1
ATOM 3639 N N . TYR A 1 441 ? 28.766 -0.915 15.305 1 28.7 441 TYR A N 1
ATOM 3640 C CA . TYR A 1 441 ? 27.703 -0.105 14.734 1 28.7 441 TYR A CA 1
ATOM 3641 C C . TYR A 1 441 ? 26.359 -0.83 14.828 1 28.7 441 TYR A C 1
ATOM 3643 O O . TYR A 1 441 ? 26.203 -1.939 14.312 1 28.7 441 TYR A O 1
ATOM 3651 N N . ASN A 1 442 ? 25.891 -0.933 16.016 1 28.08 442 ASN A N 1
ATOM 3652 C CA . ASN A 1 442 ? 24.453 -1.17 16.188 1 28.08 442 ASN A CA 1
ATOM 3653 C C . ASN A 1 442 ? 23.703 -0.97 14.891 1 28.08 442 ASN A C 1
ATOM 3655 O O . ASN A 1 442 ? 23.625 0.145 14.367 1 28.08 442 ASN A O 1
ATOM 3659 N N . ASP A 1 443 ? 24.156 -1.733 13.961 1 33 443 ASP A N 1
ATOM 3660 C CA . ASP A 1 443 ? 23.109 -1.729 12.953 1 33 443 ASP A CA 1
ATOM 3661 C C . ASP A 1 443 ? 21.781 -1.232 13.539 1 33 443 ASP A C 1
ATOM 3663 O O . ASP A 1 443 ? 21.094 -1.978 14.234 1 33 443 ASP A O 1
ATOM 3667 N N . LEU A 1 444 ? 22 -0.146 14.32 1 31.47 444 LEU A N 1
ATOM 3668 C CA . LEU A 1 444 ? 20.688 0.437 14.617 1 31.47 444 LEU A CA 1
ATOM 3669 C C . LEU A 1 444 ? 19.594 -0.225 13.781 1 31.47 444 LEU A C 1
ATOM 3671 O O . LEU A 1 444 ? 19.703 -0.289 12.555 1 31.47 444 LEU A O 1
ATOM 3675 N N . GLN A 1 445 ? 19.234 -1.388 14.234 1 31.56 445 GLN A N 1
ATOM 3676 C CA . GLN A 1 445 ? 17.922 -1.838 13.781 1 31.56 445 GLN A CA 1
ATOM 3677 C C . GLN A 1 445 ? 17.156 -0.7 13.117 1 31.56 445 GLN A C 1
ATOM 3679 O O . GLN A 1 445 ? 16.438 0.045 13.789 1 31.56 445 GLN A O 1
ATOM 3684 N N . THR A 1 446 ? 17.938 0.187 12.484 1 33.09 446 THR A N 1
ATOM 3685 C CA . THR A 1 446 ? 17.062 1.058 11.711 1 33.09 446 THR A CA 1
ATOM 3686 C C . THR A 1 446 ? 15.797 0.315 11.281 1 33.09 446 THR A C 1
ATOM 3688 O O . THR A 1 446 ? 15.875 -0.688 10.57 1 33.09 446 THR A O 1
ATOM 3691 N N . SER A 1 447 ? 15.07 0.019 12.188 1 32.97 447 SER A N 1
ATOM 3692 C CA . SER A 1 447 ? 13.727 -0.333 11.734 1 32.97 447 SER A CA 1
ATOM 3693 C C . SER A 1 447 ? 13.445 0.236 10.344 1 32.97 447 SER A C 1
ATOM 3695 O O . SER A 1 447 ? 13.32 1.451 10.18 1 32.97 447 SER A O 1
ATOM 3697 N N . THR A 1 448 ? 14.367 0.033 9.43 1 35.22 448 THR A N 1
ATOM 3698 C CA . THR A 1 448 ? 13.898 0.428 8.102 1 35.22 448 THR A CA 1
ATOM 3699 C C . THR A 1 448 ? 12.43 0.065 7.922 1 35.22 448 THR A C 1
ATOM 3701 O O . THR A 1 448 ? 12.109 -1.038 7.477 1 35.22 448 THR A O 1
ATOM 3704 N N . ASP A 1 449 ? 11.703 0.142 8.844 1 38.28 449 ASP A N 1
ATOM 3705 C CA . ASP A 1 449 ? 10.352 0.096 8.305 1 38.28 449 ASP A CA 1
ATOM 3706 C C . ASP A 1 449 ? 10.281 0.773 6.941 1 38.28 449 ASP A C 1
ATOM 3708 O O . ASP A 1 449 ? 10.078 1.985 6.852 1 38.28 449 ASP A O 1
ATOM 3712 N N . ALA A 1 450 ? 11.344 0.526 6.113 1 41.78 450 ALA A N 1
ATOM 3713 C CA . ALA A 1 450 ? 11.43 1.001 4.734 1 41.78 450 ALA A CA 1
ATOM 3714 C C . ALA A 1 450 ? 10.039 1.304 4.172 1 41.78 450 ALA A C 1
ATOM 3716 O O . ALA A 1 450 ? 9.906 2.021 3.18 1 41.78 450 ALA A O 1
ATOM 3717 N N . GLN A 1 451 ? 9.047 0.484 4.57 1 50.47 451 GLN A N 1
ATOM 3718 C CA . GLN A 1 451 ? 7.797 0.759 3.871 1 50.47 451 GLN A CA 1
ATOM 3719 C C . GLN A 1 451 ? 7.176 2.066 4.355 1 50.47 451 GLN A C 1
ATOM 3721 O O . GLN A 1 451 ? 6.316 2.059 5.238 1 50.47 451 GLN A O 1
ATOM 3726 N N . THR A 1 452 ? 7.996 3.279 4.055 1 62.28 452 THR A N 1
ATOM 3727 C CA . THR A 1 452 ? 7.789 4.625 4.578 1 62.28 452 THR A CA 1
ATOM 3728 C C . THR A 1 452 ? 6.602 5.293 3.889 1 62.28 452 THR A C 1
ATOM 3730 O O . THR A 1 452 ? 6.371 6.492 4.062 1 62.28 452 THR A O 1
ATOM 3733 N N . THR A 1 453 ? 5.867 4.406 3.203 1 75.94 453 THR A N 1
ATOM 3734 C CA . THR A 1 453 ? 4.723 5.09 2.609 1 75.94 453 THR A CA 1
ATOM 3735 C C . THR A 1 453 ? 3.545 5.113 3.578 1 75.94 453 THR A C 1
ATOM 3737 O O . THR A 1 453 ? 3.295 4.133 4.281 1 75.94 453 THR A O 1
ATOM 3740 N N . PRO A 1 454 ? 2.984 6.227 3.646 1 82.69 454 PRO A N 1
ATOM 3741 C CA . PRO A 1 454 ? 1.82 6.352 4.527 1 82.69 454 PRO A CA 1
ATOM 3742 C C . PRO A 1 454 ? 0.798 5.238 4.316 1 82.69 454 PRO A C 1
ATOM 3744 O O . PRO A 1 454 ? 0.053 4.895 5.238 1 82.69 454 PRO A O 1
ATOM 3747 N N . MET A 1 455 ? 0.815 4.586 3.199 1 86.56 455 MET A N 1
ATOM 3748 C CA . MET A 1 455 ? -0.133 3.52 2.885 1 86.56 455 MET A CA 1
ATOM 3749 C C . MET A 1 455 ? 0.087 2.312 3.789 1 86.56 455 MET A C 1
ATOM 3751 O O . MET A 1 455 ? -0.818 1.498 3.977 1 86.56 455 MET A O 1
ATOM 3755 N N . PHE A 1 456 ? 1.222 2.213 4.414 1 84.81 456 PHE A N 1
ATOM 3756 C CA . PHE A 1 456 ? 1.56 1.004 5.152 1 84.81 456 PHE A CA 1
ATOM 3757 C C . PHE A 1 456 ? 1.432 1.233 6.652 1 84.81 456 PHE A C 1
ATOM 3759 O O . PHE A 1 456 ? 1.671 0.323 7.449 1 84.81 456 PHE A O 1
ATOM 3766 N N . HIS A 1 457 ? 0.968 2.443 7.027 1 86.19 457 HIS A N 1
ATOM 3767 C CA . HIS A 1 457 ? 0.826 2.75 8.445 1 86.19 457 HIS A CA 1
ATOM 3768 C C . HIS A 1 457 ? -0.549 3.338 8.75 1 86.19 457 HIS A C 1
ATOM 3770 O O . HIS A 1 457 ? -1.146 4 7.898 1 86.19 457 HIS A O 1
ATOM 3776 N N . SER A 1 458 ? -0.973 3.07 9.953 1 92.44 458 SER A N 1
ATOM 3777 C CA . SER A 1 458 ? -2.234 3.645 10.414 1 92.44 458 SER A CA 1
ATOM 3778 C C . SER A 1 458 ? -2.008 4.965 11.148 1 92.44 458 SER A C 1
ATOM 3780 O O . SER A 1 458 ? -0.917 5.215 11.656 1 92.44 458 SER A O 1
ATOM 3782 N N . MET A 1 459 ? -3.031 5.758 11.188 1 95 459 MET A N 1
ATOM 3783 C CA . MET A 1 459 ? -2.99 6.98 11.984 1 95 459 MET A CA 1
ATOM 3784 C C . MET A 1 459 ? -2.908 6.66 13.469 1 95 459 MET A C 1
ATOM 3786 O O . MET A 1 459 ? -3.676 5.844 13.977 1 95 459 MET A O 1
ATOM 3790 N N . GLN A 1 460 ? -1.933 7.219 14.133 1 96.38 460 GLN A N 1
ATOM 3791 C CA . GLN A 1 460 ? -1.846 7.184 15.586 1 96.38 460 GLN A CA 1
ATOM 3792 C C . GLN A 1 460 ? -2.361 8.477 16.203 1 96.38 460 GLN A C 1
ATOM 3794 O O . GLN A 1 460 ? -1.905 9.57 15.844 1 96.38 460 GLN A O 1
ATOM 3799 N N . ASN A 1 461 ? -3.344 8.383 17.062 1 96.31 461 ASN A N 1
ATOM 3800 C CA . ASN A 1 461 ? -3.881 9.547 17.75 1 96.31 461 ASN A CA 1
ATOM 3801 C C . ASN A 1 461 ? -3.289 9.68 19.156 1 96.31 461 ASN A C 1
ATOM 3803 O O . ASN A 1 461 ? -2.834 8.695 19.734 1 96.31 461 ASN A O 1
ATOM 3807 N N . THR A 1 462 ? -3.297 10.883 19.672 1 94.38 462 THR A N 1
ATOM 3808 C CA . THR A 1 462 ? -2.77 11.141 21.016 1 94.38 462 THR A CA 1
ATOM 3809 C C . THR A 1 462 ? -3.807 10.789 22.078 1 94.38 462 THR A C 1
ATOM 3811 O O . THR A 1 462 ? -3.465 10.602 23.25 1 94.38 462 THR A O 1
ATOM 3814 N N . PHE A 1 463 ? -5.078 10.867 21.719 1 95.38 463 PHE A N 1
ATOM 3815 C CA . PHE A 1 463 ? -6.219 10.664 22.609 1 95.38 463 PHE A CA 1
ATOM 3816 C C . PHE A 1 463 ? -6.215 11.688 23.734 1 95.38 463 PHE A C 1
ATOM 3818 O O . PHE A 1 463 ? -6.633 11.383 24.859 1 95.38 463 PHE A O 1
ATOM 3825 N N . MET A 1 464 ? -5.609 12.797 23.453 1 93.38 464 MET A N 1
ATOM 3826 C CA . MET A 1 464 ? -5.66 13.914 24.391 1 93.38 464 MET A CA 1
ATOM 3827 C C . MET A 1 464 ? -7.035 14.578 24.375 1 93.38 464 MET A C 1
ATOM 3829 O O . MET A 1 464 ? -7.551 14.914 23.312 1 93.38 464 MET A O 1
ATOM 3833 N N . ILE A 1 465 ? -7.645 14.703 25.5 1 92.44 465 ILE A N 1
ATOM 3834 C CA . ILE A 1 465 ? -8.922 15.391 25.656 1 92.44 465 ILE A CA 1
ATOM 3835 C C . ILE A 1 465 ? -8.922 16.203 26.938 1 92.44 465 ILE A C 1
ATOM 3837 O O . ILE A 1 465 ? -8.773 15.641 28.031 1 92.44 465 ILE A O 1
ATOM 3841 N N . ASP A 1 466 ? -9.055 17.469 26.828 1 90.44 466 ASP A N 1
ATOM 3842 C CA . ASP A 1 466 ? -9.094 18.391 27.969 1 90.44 466 ASP A CA 1
ATOM 3843 C C . ASP A 1 466 ? -7.918 18.141 28.906 1 90.44 466 ASP A C 1
ATOM 3845 O O . ASP A 1 466 ? -8.109 18 30.109 1 90.44 466 ASP A O 1
ATOM 3849 N N . GLY A 1 467 ? -6.785 17.953 28.328 1 87.69 467 GLY A N 1
ATOM 3850 C CA . GLY A 1 467 ? -5.539 17.891 29.078 1 87.69 467 GLY A CA 1
ATOM 3851 C C . GLY A 1 467 ? -5.215 16.516 29.594 1 87.69 467 GLY A C 1
ATOM 3852 O O . GLY A 1 467 ? -4.277 16.328 30.375 1 87.69 467 GLY A O 1
ATOM 3853 N N . ARG A 1 468 ? -5.953 15.492 29.172 1 90.19 468 ARG A N 1
ATOM 3854 C CA . ARG A 1 468 ? -5.703 14.133 29.641 1 90.19 468 ARG A CA 1
ATOM 3855 C C . ARG A 1 468 ? -5.699 13.148 28.484 1 90.19 468 ARG A C 1
ATOM 3857 O O . ARG A 1 468 ? -6.547 13.219 27.594 1 90.19 468 ARG A O 1
ATOM 3864 N N . GLU A 1 469 ? -4.684 12.266 28.547 1 93.19 469 GLU A N 1
ATOM 3865 C CA . GLU A 1 469 ? -4.621 11.188 27.562 1 93.19 469 GLU A CA 1
ATOM 3866 C C . GLU A 1 469 ? -5.418 9.969 28.016 1 93.19 469 GLU A C 1
ATOM 3868 O O . GLU A 1 469 ? -5.008 9.273 28.953 1 93.19 469 GLU A O 1
ATOM 3873 N N . ASP A 1 470 ? -6.48 9.703 27.328 1 93.81 470 ASP A N 1
ATOM 3874 C CA . ASP A 1 470 ? -7.297 8.547 27.688 1 93.81 470 ASP A CA 1
ATOM 3875 C C . ASP A 1 470 ? -8.242 8.164 26.547 1 93.81 470 ASP A C 1
ATOM 3877 O O . ASP A 1 470 ? -9.172 8.906 26.219 1 93.81 470 ASP A O 1
ATOM 3881 N N . SER A 1 471 ? -8.031 6.984 26.094 1 94.5 471 SER A N 1
ATOM 3882 C CA . SER A 1 471 ? -8.875 6.52 25 1 94.5 471 SER A CA 1
ATOM 3883 C C . SER A 1 471 ? -10.312 6.297 25.469 1 94.5 471 SER A C 1
ATOM 3885 O O . SER A 1 471 ? -11.242 6.371 24.672 1 94.5 471 SER A O 1
ATOM 3887 N N . ASN A 1 472 ? -10.508 6.145 26.781 1 93.06 472 ASN A N 1
ATOM 3888 C CA . ASN A 1 472 ? -11.844 5.883 27.312 1 93.06 472 ASN A CA 1
ATOM 3889 C C . ASN A 1 472 ? -12.703 7.145 27.328 1 93.06 472 ASN A C 1
ATOM 3891 O O . ASN A 1 472 ? -13.922 7.074 27.484 1 93.06 472 ASN A O 1
ATOM 3895 N N . SER A 1 473 ? -12.109 8.234 27.156 1 94.69 473 SER A N 1
ATOM 3896 C CA . SER A 1 473 ? -12.836 9.5 27.125 1 94.69 473 SER A CA 1
ATOM 3897 C C . SER A 1 473 ? -13.422 9.766 25.734 1 94.69 473 SER A C 1
ATOM 3899 O O . SER A 1 473 ? -14.055 10.797 25.516 1 94.69 473 SER A O 1
ATOM 3901 N N . TRP A 1 474 ? -13.258 8.828 24.875 1 95.94 474 TRP A N 1
ATOM 3902 C CA . TRP A 1 474 ? -13.742 8.945 23.5 1 95.94 474 TRP A CA 1
ATOM 3903 C C . TRP A 1 474 ? -14.766 7.859 23.203 1 95.94 474 TRP A C 1
ATOM 3905 O O . TRP A 1 474 ? -14.766 6.797 23.828 1 95.94 474 TRP A O 1
ATOM 3915 N N . VAL A 1 475 ? -15.656 8.156 22.312 1 95.38 475 VAL A N 1
ATOM 3916 C CA . VAL A 1 475 ? -16.578 7.172 21.75 1 95.38 475 VAL A CA 1
ATOM 3917 C C . VAL A 1 475 ? -16.484 7.199 20.219 1 95.38 475 VAL A C 1
ATOM 3919 O O . VAL A 1 475 ? -15.992 8.172 19.641 1 95.38 475 VAL A O 1
ATOM 3922 N N . ASN A 1 476 ? -16.906 6.102 19.625 1 95.75 476 ASN A N 1
ATOM 3923 C CA . ASN A 1 476 ? -16.797 5.957 18.172 1 95.75 476 ASN A CA 1
ATOM 3924 C C . ASN A 1 476 ? -18.156 6.129 17.5 1 95.75 476 ASN A C 1
ATOM 3926 O O . ASN A 1 476 ? -19.156 5.578 17.953 1 95.75 476 ASN A O 1
ATOM 3930 N N . LEU A 1 477 ? -18.156 6.902 16.469 1 96.31 477 LEU A N 1
ATOM 3931 C CA . LEU A 1 477 ? -19.312 7.082 15.602 1 96.31 477 LEU A CA 1
ATOM 3932 C C . LEU A 1 477 ? -19.156 6.305 14.305 1 96.31 477 LEU A C 1
ATOM 3934 O O . LEU A 1 477 ? -18.109 6.371 13.664 1 96.31 477 LEU A O 1
ATOM 3938 N N . PRO A 1 478 ? -20.219 5.543 13.945 1 95.38 478 PRO A N 1
ATOM 3939 C CA . PRO A 1 478 ? -20.141 4.91 12.633 1 95.38 478 PRO A CA 1
ATOM 3940 C C . PRO A 1 478 ? -20.25 5.91 11.484 1 95.38 478 PRO A C 1
ATOM 3942 O O . PRO A 1 478 ? -21.016 6.879 11.578 1 95.38 478 PRO A O 1
ATOM 3945 N N . LEU A 1 479 ? -19.484 5.66 10.469 1 96.12 479 LEU A N 1
ATOM 3946 C CA . LEU A 1 479 ? -19.453 6.539 9.305 1 96.12 479 LEU A CA 1
ATOM 3947 C C . LEU A 1 479 ? -19.312 5.734 8.023 1 96.12 479 LEU A C 1
ATOM 3949 O O . LEU A 1 479 ? -18.688 4.676 8.016 1 96.12 479 LEU A O 1
ATOM 3953 N N . ILE A 1 480 ? -20 6.223 6.938 1 97.44 480 ILE A N 1
ATOM 3954 C CA . ILE A 1 480 ? -19.797 5.691 5.598 1 97.44 480 ILE A CA 1
ATOM 3955 C C . ILE A 1 480 ? -19.062 6.719 4.742 1 97.44 480 ILE A C 1
ATOM 3957 O O . ILE A 1 480 ? -19.344 7.914 4.805 1 97.44 480 ILE A O 1
ATOM 3961 N N . VAL A 1 481 ? -18.094 6.285 4.02 1 98.25 481 VAL A N 1
ATOM 3962 C CA . VAL A 1 481 ? -17.422 7.094 2.998 1 98.25 481 VAL A CA 1
ATOM 3963 C C . VAL A 1 481 ? -17.734 6.527 1.614 1 98.25 481 VAL A C 1
ATOM 3965 O O . VAL A 1 481 ? -17.375 5.383 1.312 1 98.25 481 VAL A O 1
ATOM 3968 N N . TYR A 1 482 ? -18.469 7.297 0.847 1 97.62 482 TYR A N 1
ATOM 3969 C CA . TYR A 1 482 ? -18.609 7.016 -0.579 1 97.62 482 TYR A CA 1
ATOM 3970 C C . TYR A 1 482 ? -17.531 7.734 -1.379 1 97.62 482 TYR A C 1
ATOM 3972 O O . TYR A 1 482 ? -17.25 8.914 -1.151 1 97.62 482 TYR A O 1
ATOM 3980 N N . SER A 1 483 ? -16.875 7.055 -2.236 1 96.62 483 SER A N 1
ATOM 3981 C CA . SER A 1 483 ? -15.844 7.645 -3.088 1 96.62 483 SER A CA 1
ATOM 3982 C C . SER A 1 483 ? -16.094 7.332 -4.559 1 96.62 483 SER A C 1
ATOM 3984 O O . SER A 1 483 ? -16.266 6.168 -4.934 1 96.62 483 SER A O 1
ATOM 3986 N N . LYS A 1 484 ? -16.125 8.328 -5.305 1 94.69 484 LYS A N 1
ATOM 3987 C CA . LYS A 1 484 ? -16.281 8.195 -6.754 1 94.69 484 LYS A CA 1
ATOM 3988 C C . LYS A 1 484 ? -14.922 8.094 -7.441 1 94.69 484 LYS A C 1
ATOM 3990 O O . LYS A 1 484 ? -13.977 8.781 -7.059 1 94.69 484 LYS A O 1
ATOM 3995 N N . ARG A 1 485 ? -14.859 7.285 -8.484 1 93.38 485 ARG A N 1
ATOM 3996 C CA . ARG A 1 485 ? -13.648 7.129 -9.289 1 93.38 485 ARG A CA 1
ATOM 3997 C C . ARG A 1 485 ? -13.258 8.445 -9.945 1 93.38 485 ARG A C 1
ATOM 3999 O O . ARG A 1 485 ? -14.102 9.125 -10.539 1 93.38 485 ARG A O 1
ATOM 4006 N N . PRO A 1 486 ? -11.938 8.844 -9.852 1 89.75 486 PRO A N 1
ATOM 4007 C CA . PRO A 1 486 ? -11.516 10.008 -10.641 1 89.75 486 PRO A CA 1
ATOM 4008 C C . PRO A 1 486 ? -11.531 9.742 -12.141 1 89.75 486 PRO A C 1
ATOM 4010 O O . PRO A 1 486 ? -10.906 8.789 -12.609 1 89.75 486 PRO A O 1
ATOM 4013 N N . ASP A 1 487 ? -12.086 10.492 -12.922 1 82.25 487 ASP A N 1
ATOM 4014 C CA . ASP A 1 487 ? -12.398 10.258 -14.328 1 82.25 487 ASP A CA 1
ATOM 4015 C C . ASP A 1 487 ? -11.133 10.242 -15.18 1 82.25 487 ASP A C 1
ATOM 4017 O O . ASP A 1 487 ? -11.078 9.586 -16.219 1 82.25 487 ASP A O 1
ATOM 4021 N N . HIS A 1 488 ? -10.148 10.922 -14.789 1 83.88 488 HIS A N 1
ATOM 4022 C CA . HIS A 1 488 ? -9.008 11.141 -15.672 1 83.88 488 HIS A CA 1
ATOM 4023 C C . HIS A 1 488 ? -7.949 10.062 -15.469 1 83.88 488 HIS A C 1
ATOM 4025 O O . HIS A 1 488 ? -6.98 9.992 -16.234 1 83.88 488 HIS A O 1
ATOM 4031 N N . LEU A 1 489 ? -8.188 9.203 -14.586 1 88.75 489 LEU A N 1
ATOM 4032 C CA . LEU A 1 489 ? -7.141 8.242 -14.258 1 88.75 489 LEU A CA 1
ATOM 4033 C C . LEU A 1 489 ? -7.336 6.938 -15.023 1 88.75 489 LEU A C 1
ATOM 4035 O O . LEU A 1 489 ? -8.469 6.543 -15.305 1 88.75 489 LEU A O 1
ATOM 4039 N N . VAL A 1 490 ? -6.234 6.32 -15.43 1 92.31 490 VAL A N 1
ATOM 4040 C CA . VAL A 1 490 ? -6.172 4.98 -16 1 92.31 490 VAL A CA 1
ATOM 4041 C C . VAL A 1 490 ? -5.348 4.07 -15.094 1 92.31 490 VAL A C 1
ATOM 4043 O O . VAL A 1 490 ? -4.152 4.301 -14.891 1 92.31 490 VAL A O 1
ATOM 4046 N N . PHE A 1 491 ? -5.965 3.104 -14.555 1 91.69 491 PHE A N 1
ATOM 4047 C CA . PHE A 1 491 ? -5.293 2.186 -13.641 1 91.69 491 PHE A CA 1
ATOM 4048 C C . PHE A 1 491 ? -4.691 1.01 -14.398 1 91.69 491 PHE A C 1
ATOM 4050 O O . PHE A 1 491 ? -4.926 0.851 -15.594 1 91.69 491 PHE A O 1
ATOM 4057 N N . SER A 1 492 ? -3.836 0.171 -13.656 1 88.38 492 SER A N 1
ATOM 4058 C CA . SER A 1 492 ? -3.016 -0.848 -14.305 1 88.38 492 SER A CA 1
ATOM 4059 C C . SER A 1 492 ? -3.822 -2.111 -14.586 1 88.38 492 SER A C 1
ATOM 4061 O O . SER A 1 492 ? -3.469 -3.195 -14.109 1 88.38 492 SER A O 1
ATOM 4063 N N . ALA A 1 493 ? -4.879 -2.146 -15.219 1 94.62 493 ALA A N 1
ATOM 4064 C CA . ALA A 1 493 ? -5.723 -3.238 -15.695 1 94.62 493 ALA A CA 1
ATOM 4065 C C . ALA A 1 493 ? -6.344 -2.9 -17.047 1 94.62 493 ALA A C 1
ATOM 4067 O O . ALA A 1 493 ? -7.438 -2.33 -17.109 1 94.62 493 ALA A O 1
ATOM 4068 N N . HIS A 1 494 ? -5.707 -3.334 -18.109 1 96 494 HIS A N 1
ATOM 4069 C CA . HIS A 1 494 ? -6.023 -2.863 -19.453 1 96 494 HIS A CA 1
ATOM 4070 C C . HIS A 1 494 ? -6.859 -3.889 -20.203 1 96 494 HIS A C 1
ATOM 4072 O O . HIS A 1 494 ? -6.609 -5.094 -20.109 1 96 494 HIS A O 1
ATOM 4078 N N . PRO A 1 495 ? -7.883 -3.461 -20.891 1 95.81 495 PRO A N 1
ATOM 4079 C CA . PRO A 1 495 ? -8.695 -4.359 -21.719 1 95.81 495 PRO A CA 1
ATOM 4080 C C . PRO A 1 495 ? -8.008 -4.727 -23.031 1 95.81 495 PRO A C 1
ATOM 4082 O O . PRO A 1 495 ? -7.004 -4.113 -23.406 1 95.81 495 PRO A O 1
ATOM 4085 N N . TYR A 1 496 ? -8.5 -5.824 -23.609 1 95.69 496 TYR A N 1
ATOM 4086 C CA . TYR A 1 496 ? -8.086 -6.25 -24.938 1 95.69 496 TYR A CA 1
ATOM 4087 C C . TYR A 1 496 ? -9.211 -6.074 -25.953 1 95.69 496 TYR A C 1
ATOM 4089 O O . TYR A 1 496 ? -10.375 -6.336 -25.641 1 95.69 496 TYR A O 1
ATOM 4097 N N . ARG A 1 497 ? -8.844 -5.637 -27.141 1 92.12 497 ARG A N 1
ATOM 4098 C CA . ARG A 1 497 ? -9.75 -5.594 -28.281 1 92.12 497 ARG A CA 1
ATOM 4099 C C . ARG A 1 497 ? -9.086 -6.168 -29.531 1 92.12 497 ARG A C 1
ATOM 4101 O O . ARG A 1 497 ? -8.039 -5.68 -29.953 1 92.12 497 ARG A O 1
ATOM 4108 N N . ARG A 1 498 ? -9.703 -7.141 -30.062 1 87.5 498 ARG A N 1
ATOM 4109 C CA . ARG A 1 498 ? -9.227 -7.805 -31.266 1 87.5 498 ARG A CA 1
ATOM 4110 C C . ARG A 1 498 ? -7.75 -8.18 -31.141 1 87.5 498 ARG A C 1
ATOM 4112 O O . ARG A 1 498 ? -6.941 -7.859 -32 1 87.5 498 ARG A O 1
ATOM 4119 N N . GLY A 1 499 ? -7.414 -8.602 -29.984 1 89.69 499 GLY A N 1
ATOM 4120 C CA . GLY A 1 499 ? -6.09 -9.164 -29.781 1 89.69 499 GLY A CA 1
ATOM 4121 C C . GLY A 1 499 ? -5.066 -8.141 -29.328 1 89.69 499 GLY A C 1
ATOM 4122 O O . GLY A 1 499 ? -3.902 -8.477 -29.094 1 89.69 499 GLY A O 1
ATOM 4123 N N . GLU A 1 500 ? -5.504 -6.906 -29.109 1 92.56 500 GLU A N 1
ATOM 4124 C CA . GLU A 1 500 ? -4.57 -5.852 -28.734 1 92.56 500 GLU A CA 1
ATOM 4125 C C . GLU A 1 500 ? -4.965 -5.211 -27.406 1 92.56 500 GLU A C 1
ATOM 4127 O O . GLU A 1 500 ? -6.133 -4.887 -27.188 1 92.56 500 GLU A O 1
ATOM 4132 N N . ALA A 1 501 ? -3.932 -5.055 -26.578 1 94.62 501 ALA A N 1
ATOM 4133 C CA . ALA A 1 501 ? -4.18 -4.371 -25.312 1 94.62 501 ALA A CA 1
ATOM 4134 C C . ALA A 1 501 ? -4.352 -2.869 -25.516 1 94.62 501 ALA A C 1
ATOM 4136 O O . ALA A 1 501 ? -3.635 -2.262 -26.312 1 94.62 501 ALA A O 1
ATOM 4137 N N . ASN A 1 502 ? -5.293 -2.303 -24.906 1 95.56 502 ASN A N 1
ATOM 4138 C CA . ASN A 1 502 ? -5.5 -0.858 -24.922 1 95.56 502 ASN A CA 1
ATOM 4139 C C . ASN A 1 502 ? -4.945 -0.204 -23.656 1 95.56 502 ASN A C 1
ATOM 4141 O O . ASN A 1 502 ? -5.605 -0.206 -22.609 1 95.56 502 ASN A O 1
ATOM 4145 N N . PHE A 1 503 ? -3.787 0.438 -23.766 1 93.38 503 PHE A N 1
ATOM 4146 C CA . PHE A 1 503 ? -3.08 0.956 -22.609 1 93.38 503 PHE A CA 1
ATOM 4147 C C . PHE A 1 503 ? -3.607 2.332 -22.219 1 93.38 503 PHE A C 1
ATOM 4149 O O . PHE A 1 503 ? -3.215 2.889 -21.188 1 93.38 503 PHE A O 1
ATOM 4156 N N . THR A 1 504 ? -4.52 2.914 -22.891 1 93.06 504 THR A N 1
ATOM 4157 C CA . THR A 1 504 ? -5.082 4.223 -22.578 1 93.06 504 THR A CA 1
ATOM 4158 C C . THR A 1 504 ? -6.402 4.078 -21.828 1 93.06 504 THR A C 1
ATOM 4160 O O . THR A 1 504 ? -7.051 5.074 -21.5 1 93.06 504 THR A O 1
ATOM 4163 N N . ALA A 1 505 ? -6.758 2.809 -21.562 1 92.94 505 ALA A N 1
ATOM 4164 C CA . ALA A 1 505 ? -7.988 2.525 -20.828 1 92.94 505 ALA A CA 1
ATOM 4165 C C . ALA A 1 505 ? -7.766 1.426 -19.797 1 92.94 505 ALA A 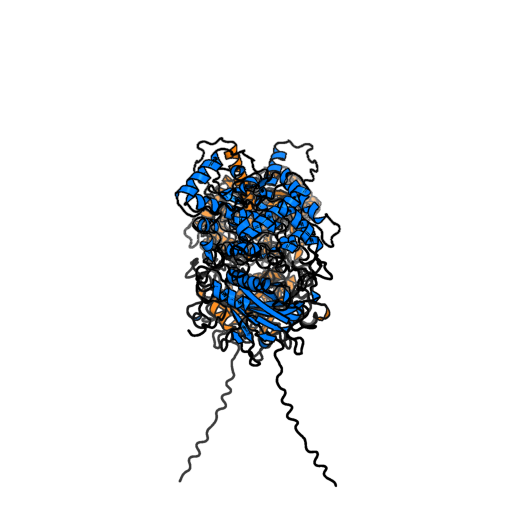C 1
ATOM 4167 O O . ALA A 1 505 ? -6.781 0.689 -19.859 1 92.94 505 ALA A O 1
ATOM 4168 N N . ASP A 1 506 ? -8.547 1.424 -18.797 1 94 506 ASP A N 1
ATOM 4169 C CA . ASP A 1 506 ? -8.586 0.302 -17.859 1 94 506 ASP A CA 1
ATOM 4170 C C . ASP A 1 506 ? -9.992 -0.295 -17.797 1 94 506 ASP A C 1
ATOM 4172 O O . ASP A 1 506 ? -10.953 0.295 -18.297 1 94 506 ASP A O 1
ATOM 4176 N N . ILE A 1 507 ? -10.188 -1.406 -17.203 1 93.94 507 ILE A N 1
ATOM 4177 C CA . ILE A 1 507 ? -11.406 -2.197 -17.312 1 93.94 507 ILE A CA 1
ATOM 4178 C C . ILE A 1 507 ? -12.469 -1.632 -16.359 1 93.94 507 ILE A C 1
ATOM 4180 O O . ILE A 1 507 ? -13.633 -2.033 -16.422 1 93.94 507 ILE A O 1
ATOM 4184 N N . PHE A 1 508 ? -12.086 -0.662 -15.547 1 92.69 508 PHE A N 1
ATOM 4185 C CA . PHE A 1 508 ? -13.016 -0.123 -14.555 1 92.69 508 PHE A CA 1
ATOM 4186 C C . PHE A 1 508 ? -13.648 1.168 -15.055 1 92.69 508 PHE A C 1
ATOM 4188 O O . PHE A 1 508 ? -14.523 1.731 -14.398 1 92.69 508 PHE A O 1
ATOM 4195 N N . GLN A 1 509 ? -13.203 1.66 -16.172 1 88.81 509 GLN A N 1
ATOM 4196 C CA . GLN A 1 509 ? -13.719 2.916 -16.703 1 88.81 509 GLN A CA 1
ATOM 4197 C C . GLN A 1 509 ? -15.18 2.775 -17.125 1 88.81 509 GLN A C 1
ATOM 4199 O O . GLN A 1 509 ? -15.547 1.838 -17.828 1 88.81 509 GLN A O 1
ATOM 4204 N N . PRO A 1 510 ? -15.953 3.668 -16.562 1 81.62 510 PRO A N 1
ATOM 4205 C CA . PRO A 1 510 ? -17.375 3.6 -16.906 1 81.62 510 PRO A CA 1
ATOM 4206 C C . PRO A 1 510 ? -17.656 3.98 -18.359 1 81.62 510 PRO A C 1
ATOM 4208 O O . PRO A 1 510 ? -16.938 4.816 -18.922 1 81.62 510 PRO A O 1
ATOM 4211 N N . THR A 1 511 ? -18.594 3.258 -18.828 1 72.19 511 THR A N 1
ATOM 4212 C CA . THR A 1 511 ? -19.094 3.686 -20.141 1 72.19 511 THR A CA 1
ATOM 4213 C C . THR A 1 511 ? -20.062 4.859 -19.984 1 72.19 511 THR A C 1
ATOM 4215 O O . THR A 1 511 ? -20.484 5.18 -18.875 1 72.19 511 THR A O 1
ATOM 4218 N N . LEU A 1 512 ? -20.281 5.684 -20.922 1 59.56 512 LEU A N 1
ATOM 4219 C CA . LEU A 1 512 ? -21.078 6.895 -20.984 1 59.56 512 LEU A CA 1
ATOM 4220 C C . LEU A 1 512 ? -22.359 6.738 -20.141 1 59.56 512 LEU A C 1
ATOM 4222 O O . LEU A 1 512 ? -22.859 7.719 -19.594 1 59.56 512 LEU A O 1
ATOM 4226 N N . LYS A 1 513 ? -22.781 5.594 -19.812 1 57.62 513 LYS A N 1
ATOM 4227 C CA . LYS A 1 513 ? -24.062 5.422 -19.141 1 57.62 513 LYS A CA 1
ATOM 4228 C C . LYS A 1 513 ? -23.969 5.852 -17.672 1 57.62 513 LYS A C 1
ATOM 4230 O O . LYS A 1 513 ? -24.969 6.207 -17.062 1 57.62 513 LYS A O 1
ATOM 4235 N N . GLU A 1 514 ? -22.875 6.031 -17.047 1 57.59 514 GLU A N 1
ATOM 4236 C CA . GLU A 1 514 ? -22.766 6.355 -15.625 1 57.59 514 GLU A CA 1
ATOM 4237 C C . GLU A 1 514 ? -22.984 7.848 -15.383 1 57.59 514 GLU A C 1
ATOM 4239 O O . GLU A 1 514 ? -23.453 8.242 -14.305 1 57.59 514 GLU A O 1
ATOM 4244 N N . GLU A 1 515 ? -22.75 8.688 -16.422 1 57.97 515 GLU A N 1
ATOM 4245 C CA . GLU A 1 515 ? -22.625 10.141 -16.297 1 57.97 515 GLU A CA 1
ATOM 4246 C C . GLU A 1 515 ? -23.953 10.773 -15.891 1 57.97 515 GLU A C 1
ATOM 4248 O O . GLU A 1 515 ? -23.969 11.805 -15.211 1 57.97 515 GLU A O 1
ATOM 4253 N N . ASN A 1 516 ? -25.047 9.875 -15.32 1 64.75 516 ASN A N 1
ATOM 4254 C CA . ASN A 1 516 ? -26.266 10.547 -14.922 1 64.75 516 ASN A CA 1
ATOM 4255 C C . ASN A 1 516 ? -26.797 10.023 -13.586 1 64.75 516 ASN A C 1
ATOM 4257 O O . ASN A 1 516 ? -27.828 10.469 -13.102 1 64.75 516 ASN A O 1
ATOM 4261 N N . VAL A 1 517 ? -25.891 9.273 -13 1 79.69 517 VAL A N 1
ATOM 4262 C CA . VAL A 1 517 ? -26.422 8.727 -11.758 1 79.69 517 VAL A CA 1
ATOM 4263 C C . VAL A 1 517 ? -25.688 9.336 -10.57 1 79.69 517 VAL A C 1
ATOM 4265 O O . VAL A 1 517 ? -26.266 9.5 -9.492 1 79.69 517 VAL A O 1
ATOM 4268 N N . LEU A 1 518 ? -24.484 9.75 -10.734 1 86.81 518 LEU A N 1
ATOM 4269 C CA . LEU A 1 518 ? -23.688 10.352 -9.672 1 86.81 518 LEU A CA 1
ATOM 4270 C C . LEU A 1 518 ? -23.5 11.844 -9.914 1 86.81 518 LEU A C 1
ATOM 4272 O O . LEU A 1 518 ? -23.469 12.289 -11.062 1 86.81 518 LEU A O 1
ATOM 4276 N N . PRO A 1 519 ? -23.375 12.586 -8.797 1 87.56 519 PRO A N 1
ATOM 4277 C CA . PRO A 1 519 ? -23.047 14.008 -8.984 1 87.56 519 PRO A CA 1
ATOM 4278 C C . PRO A 1 519 ? -21.812 14.219 -9.867 1 87.56 519 PRO A C 1
ATOM 4280 O O . PRO A 1 519 ? -20.875 13.422 -9.812 1 87.56 519 PRO A O 1
ATOM 4283 N N . LEU A 1 520 ? -21.828 15.273 -10.594 1 87.25 520 LEU A N 1
ATOM 4284 C CA . LEU A 1 520 ? -20.75 15.555 -11.547 1 87.25 520 LEU A CA 1
ATOM 4285 C C . LEU A 1 520 ? -19.453 15.898 -10.812 1 87.25 520 LEU A C 1
ATOM 4287 O O . LEU A 1 520 ? -19.484 16.609 -9.805 1 87.25 520 LEU A O 1
ATOM 4291 N N . SER A 1 521 ? -18.469 15.32 -11.367 1 89.69 521 SER A N 1
ATOM 4292 C CA . SER A 1 521 ? -17.141 15.648 -10.875 1 89.69 521 SER A CA 1
ATOM 4293 C C . SER A 1 521 ? -16.578 16.875 -11.586 1 89.69 521 SER A C 1
ATOM 4295 O O . SER A 1 521 ? -17.016 17.219 -12.688 1 89.69 521 SER A O 1
ATOM 4297 N N . GLY A 1 522 ? -15.742 17.578 -10.859 1 91.19 522 GLY A N 1
ATOM 4298 C CA . GLY A 1 522 ? -14.992 18.672 -11.445 1 91.19 522 GLY A CA 1
ATOM 4299 C C . GLY A 1 522 ? -13.492 18.531 -11.25 1 91.19 522 GLY A C 1
ATOM 4300 O O . GLY A 1 522 ? -12.953 17.422 -11.305 1 91.19 522 GLY A O 1
ATOM 4301 N N . ASN A 1 523 ? -12.812 19.656 -11.258 1 90.88 523 ASN A N 1
ATOM 4302 C CA . ASN A 1 523 ? -11.359 19.672 -11.086 1 90.88 523 ASN A CA 1
ATOM 4303 C C . ASN A 1 523 ? -10.93 20.578 -9.945 1 90.88 523 ASN A C 1
ATOM 4305 O O . ASN A 1 523 ? -10.133 21.5 -10.148 1 90.88 523 ASN A O 1
ATOM 4309 N N . PRO A 1 524 ? -11.445 20.25 -8.773 1 94.75 524 PRO A N 1
ATOM 4310 C CA . PRO A 1 524 ? -10.961 21.062 -7.656 1 94.75 524 PRO A CA 1
ATOM 4311 C C . PRO A 1 524 ? -9.461 20.906 -7.426 1 94.75 524 PRO A C 1
ATOM 4313 O O . PRO A 1 524 ? -8.875 19.891 -7.801 1 94.75 524 PRO A O 1
ATOM 4316 N N . ALA A 1 525 ? -8.883 21.938 -6.797 1 95 525 ALA A N 1
ATOM 4317 C CA . ALA A 1 525 ? -7.441 21.953 -6.566 1 95 525 ALA A CA 1
ATOM 4318 C C . ALA A 1 525 ? -7.008 20.781 -5.688 1 95 525 ALA A C 1
ATOM 4320 O O . ALA A 1 525 ? -7.742 20.359 -4.789 1 95 525 ALA A O 1
ATOM 4321 N N . ILE A 1 526 ? -5.84 20.266 -5.965 1 93.56 526 ILE A N 1
ATOM 4322 C CA . ILE A 1 526 ? -5.23 19.188 -5.199 1 93.56 526 ILE A CA 1
ATOM 4323 C C . ILE A 1 526 ? -3.875 19.641 -4.656 1 93.56 526 ILE A C 1
ATOM 4325 O O . ILE A 1 526 ? -3.367 20.688 -5.043 1 93.56 526 ILE A O 1
ATOM 4329 N N . LYS A 1 527 ? -3.365 18.859 -3.699 1 91.81 527 LYS A N 1
ATOM 4330 C CA . LYS A 1 527 ? -2.002 19.125 -3.258 1 91.81 527 LYS A CA 1
ATOM 4331 C C . LYS A 1 527 ? -1.014 19.016 -4.414 1 91.81 527 LYS A C 1
ATOM 4333 O O . LYS A 1 527 ? -1.289 18.328 -5.402 1 91.81 527 LYS A O 1
ATOM 4338 N N . GLN A 1 528 ? 0.064 19.609 -4.258 1 83.94 528 GLN A N 1
ATOM 4339 C CA . GLN A 1 528 ? 1.032 19.672 -5.348 1 83.94 528 GLN A CA 1
ATOM 4340 C C . GLN A 1 528 ? 1.669 18.297 -5.586 1 83.94 528 GLN A C 1
ATOM 4342 O O . GLN A 1 528 ? 1.971 17.938 -6.727 1 83.94 528 GLN A O 1
ATOM 4347 N N . LYS A 1 529 ? 1.792 17.578 -4.527 1 79.38 529 LYS A N 1
ATOM 4348 C CA . LYS A 1 529 ? 2.422 16.266 -4.648 1 79.38 529 LYS A CA 1
ATOM 4349 C C . LYS A 1 529 ? 1.423 15.148 -4.371 1 79.38 529 LYS A C 1
ATOM 4351 O O . LYS A 1 529 ? 1.478 14.508 -3.32 1 79.38 529 LYS A O 1
ATOM 4356 N N . CYS A 1 530 ? 0.499 14.961 -5.25 1 85.12 530 CYS A N 1
ATOM 4357 C CA . CYS A 1 530 ? -0.431 13.852 -5.117 1 85.12 530 CYS A CA 1
ATOM 4358 C C . CYS A 1 530 ? -0.054 12.703 -6.051 1 85.12 530 CYS A C 1
ATOM 4360 O O . CYS A 1 530 ? 0.203 12.93 -7.234 1 85.12 530 CYS A O 1
ATOM 4362 N N . LYS A 1 531 ? 0.081 11.516 -5.465 1 78 531 LYS A N 1
ATOM 4363 C CA . LYS A 1 531 ? 0.459 10.352 -6.262 1 78 531 LYS A CA 1
ATOM 4364 C C . LYS A 1 531 ? -0.668 9.32 -6.297 1 78 531 LYS A C 1
ATOM 4366 O O . LYS A 1 531 ? -1.265 9.008 -5.266 1 78 531 LYS A O 1
ATOM 4371 N N . TYR A 1 532 ? -0.968 8.922 -7.492 1 84.25 532 TYR A N 1
ATOM 4372 C CA . TYR A 1 532 ? -1.931 7.844 -7.68 1 84.25 532 TYR A CA 1
ATOM 4373 C C . TYR A 1 532 ? -1.221 6.516 -7.906 1 84.25 532 TYR A C 1
ATOM 4375 O O . TYR A 1 532 ? -0.207 6.457 -8.609 1 84.25 532 TYR A O 1
ATOM 4383 N N . MET A 1 533 ? -1.784 5.508 -7.23 1 84.44 533 MET A N 1
ATOM 4384 C CA . MET A 1 533 ? -1.203 4.176 -7.371 1 84.44 533 MET A CA 1
ATOM 4385 C C . MET A 1 533 ? -1.909 3.389 -8.469 1 84.44 533 MET A C 1
ATOM 4387 O O . MET A 1 533 ? -3.129 3.482 -8.617 1 84.44 533 MET A O 1
ATOM 4391 N N . GLY A 1 534 ? -1.133 2.596 -9.164 1 82.25 534 GLY A N 1
ATOM 4392 C CA . GLY A 1 534 ? -1.687 1.796 -10.25 1 82.25 534 GLY A CA 1
ATOM 4393 C C . GLY A 1 534 ? -2.746 0.815 -9.781 1 82.25 534 GLY A C 1
ATOM 4394 O O . GLY A 1 534 ? -3.645 0.455 -10.547 1 82.25 534 GLY A O 1
ATOM 4395 N N . SER A 1 535 ? -2.676 0.421 -8.539 1 85.44 535 SER A N 1
ATOM 4396 C CA . SER A 1 535 ? -3.645 -0.515 -7.977 1 85.44 535 SER A CA 1
ATOM 4397 C C . SER A 1 535 ? -4.938 0.194 -7.59 1 85.44 535 SER A C 1
ATOM 4399 O O . SER A 1 535 ? -5.93 -0.455 -7.25 1 85.44 535 SER A O 1
ATOM 4401 N N . GLY A 1 536 ? -4.875 1.511 -7.605 1 90.25 536 GLY A N 1
ATOM 4402 C CA . GLY A 1 536 ? -6.031 2.293 -7.191 1 90.25 536 GLY A CA 1
ATOM 4403 C C . GLY A 1 536 ? -6.164 2.408 -5.688 1 90.25 536 GLY A C 1
ATOM 4404 O O . GLY A 1 536 ? -7.082 3.064 -5.188 1 90.25 536 GLY A O 1
ATOM 4405 N N . VAL A 1 537 ? -5.293 1.759 -4.906 1 92.69 537 VAL A N 1
ATOM 4406 C CA . VAL A 1 537 ? -5.367 1.854 -3.451 1 92.69 537 VAL A CA 1
ATOM 4407 C C . VAL A 1 537 ? -5.117 3.295 -3.014 1 92.69 537 VAL A C 1
ATOM 4409 O O . VAL A 1 537 ? -4.223 3.963 -3.537 1 92.69 537 VAL A O 1
ATOM 4412 N N . SER A 1 538 ? -5.914 3.785 -2.199 1 93.38 538 SER A N 1
ATOM 4413 C CA . SER A 1 538 ? -5.836 5.152 -1.693 1 93.38 538 SER A CA 1
ATOM 4414 C C . SER A 1 538 ? -6.457 5.262 -0.305 1 93.38 538 SER A C 1
ATOM 4416 O O . SER A 1 538 ? -6.832 4.254 0.296 1 93.38 538 SER A O 1
ATOM 4418 N N . LYS A 1 539 ? -6.398 6.484 0.247 1 95.06 539 LYS A N 1
ATOM 4419 C CA . LYS A 1 539 ? -6.977 6.727 1.565 1 95.06 539 LYS A CA 1
ATOM 4420 C C . LYS A 1 539 ? -7.855 7.977 1.559 1 95.06 539 LYS A C 1
ATOM 4422 O O . LYS A 1 539 ? -7.625 8.898 0.771 1 95.06 539 LYS A O 1
ATOM 4427 N N . VAL A 1 540 ? -8.875 7.969 2.324 1 97.25 540 VAL A N 1
ATOM 4428 C CA . VAL A 1 540 ? -9.617 9.148 2.744 1 97.25 540 VAL A CA 1
ATOM 4429 C C . VAL A 1 540 ? -9.406 9.391 4.238 1 97.25 540 VAL A C 1
ATOM 4431 O O . VAL A 1 540 ? -9.531 8.469 5.043 1 97.25 540 VAL A O 1
ATOM 4434 N N . TYR A 1 541 ? -9.039 10.57 4.559 1 97.12 541 TYR A N 1
ATOM 4435 C CA . TYR A 1 541 ? -8.797 10.922 5.953 1 97.12 541 TYR A CA 1
ATOM 4436 C C . TYR A 1 541 ? -9.992 11.672 6.539 1 97.12 541 TYR A C 1
ATOM 4438 O O . TYR A 1 541 ? -10.555 12.562 5.895 1 97.12 541 TYR A O 1
ATOM 4446 N N . ILE A 1 542 ? -10.422 11.234 7.703 1 98.12 542 ILE A N 1
ATOM 4447 C CA . ILE A 1 542 ? -11.523 11.867 8.422 1 98.12 542 ILE A CA 1
ATOM 4448 C C . ILE A 1 542 ? -11.016 12.461 9.734 1 98.12 542 ILE A C 1
ATOM 4450 O O . ILE A 1 542 ? -10.359 11.773 10.516 1 98.12 542 ILE A O 1
ATOM 4454 N N . ARG A 1 543 ? -11.273 13.656 9.93 1 97.19 543 ARG A N 1
ATOM 4455 C CA . ARG A 1 543 ? -10.773 14.359 11.109 1 97.19 543 ARG A CA 1
ATOM 4456 C C . ARG A 1 543 ? -11.922 14.938 11.938 1 97.19 543 ARG A C 1
ATOM 4458 O O . ARG A 1 543 ? -12.852 15.531 11.391 1 97.19 543 ARG A O 1
ATOM 4465 N N . SER A 1 544 ? -11.898 14.719 13.211 1 97.81 544 SER A N 1
ATOM 4466 C CA . SER A 1 544 ? -12.82 15.352 14.148 1 97.81 544 SER A CA 1
ATOM 4467 C C . SER A 1 544 ? -12.086 16.328 15.07 1 97.81 544 SER A C 1
ATOM 4469 O O . SER A 1 544 ? -10.984 16.047 15.531 1 97.81 544 SER A O 1
ATOM 4471 N N . ILE A 1 545 ? -12.625 17.5 15.281 1 96.44 545 ILE A N 1
ATOM 4472 C CA . ILE A 1 545 ? -12.109 18.469 16.234 1 96.44 545 ILE A CA 1
ATOM 4473 C C . ILE A 1 545 ? -13.211 18.844 17.234 1 96.44 545 ILE A C 1
ATOM 4475 O O . ILE A 1 545 ? -14.383 18.938 16.859 1 96.44 545 ILE A O 1
ATOM 4479 N N . GLY A 1 546 ? -12.844 19.016 18.438 1 95.75 546 GLY A N 1
ATOM 4480 C CA . GLY A 1 546 ? -13.805 19.391 19.469 1 95.75 546 GLY A CA 1
ATOM 4481 C C . GLY A 1 546 ? -14.258 20.828 19.359 1 95.75 546 GLY A C 1
ATOM 4482 O O . GLY A 1 546 ? -13.43 21.75 19.328 1 95.75 546 GLY A O 1
ATOM 4483 N N . VAL A 1 547 ? -15.562 20.984 19.312 1 96 547 VAL A N 1
ATOM 4484 C CA . VAL A 1 547 ? -16.125 22.328 19.312 1 96 547 VAL A CA 1
ATOM 4485 C C . VAL A 1 547 ? -16.328 22.828 20.734 1 96 547 VAL A C 1
ATOM 4487 O O . VAL A 1 547 ? -16.125 24.016 21.031 1 96 547 VAL A O 1
ATOM 4490 N N . ASN A 1 548 ? -16.703 21.938 21.656 1 94.5 548 ASN A N 1
ATOM 4491 C CA . ASN A 1 548 ? -16.906 22.312 23.047 1 94.5 548 ASN A CA 1
ATOM 4492 C C . ASN A 1 548 ? -15.992 21.531 23.984 1 94.5 548 ASN A C 1
ATOM 4494 O O . ASN A 1 548 ? -16.281 21.375 25.172 1 94.5 548 ASN A O 1
ATOM 4498 N N . TYR A 1 549 ? -14.984 20.875 23.516 1 93.31 549 TYR A N 1
ATOM 4499 C CA . TYR A 1 549 ? -13.891 20.25 24.234 1 93.31 549 TYR A CA 1
ATOM 4500 C C . TYR A 1 549 ? -12.57 20.391 23.484 1 93.31 549 TYR A C 1
ATOM 4502 O O . TYR A 1 549 ? -12.562 20.719 22.297 1 93.31 549 TYR A O 1
ATOM 4510 N N . GLU A 1 550 ? -11.43 20.266 24.203 1 92.62 550 GLU A N 1
ATOM 4511 C CA . GLU A 1 550 ? -10.117 20.312 23.562 1 92.62 550 GLU A CA 1
ATOM 4512 C C . GLU A 1 550 ? -9.641 18.906 23.188 1 92.62 550 GLU A C 1
ATOM 4514 O O . GLU A 1 550 ? -9.453 18.062 24.047 1 92.62 550 GLU A O 1
ATOM 4519 N N . GLY A 1 551 ? -9.586 18.656 21.938 1 92.88 551 GLY A N 1
ATOM 4520 C CA . GLY A 1 551 ? -9.141 17.375 21.422 1 92.88 551 GLY A CA 1
ATOM 4521 C C . GLY A 1 551 ? -9.461 17.188 19.953 1 92.88 551 GLY A C 1
ATOM 4522 O O . GLY A 1 551 ? -10.398 17.797 19.438 1 92.88 551 GLY A O 1
ATOM 4523 N N . ASP A 1 552 ? -8.688 16.406 19.312 1 94.88 552 ASP A N 1
ATOM 4524 C CA . ASP A 1 552 ? -8.906 16.062 17.906 1 94.88 552 ASP A CA 1
ATOM 4525 C C . ASP A 1 552 ? -8.578 14.594 17.656 1 94.88 552 ASP A C 1
ATOM 4527 O O . ASP A 1 552 ? -7.898 13.953 18.453 1 94.88 552 ASP A O 1
ATOM 4531 N N . TYR A 1 553 ? -9.133 14.078 16.703 1 96.5 553 TYR A N 1
ATOM 4532 C CA . TYR A 1 553 ? -8.984 12.68 16.297 1 96.5 553 TYR A CA 1
ATOM 4533 C C . TYR A 1 553 ? -9.008 12.547 14.773 1 96.5 553 TYR A C 1
ATOM 4535 O O . TYR A 1 553 ? -9.789 13.219 14.102 1 96.5 553 TYR A O 1
ATOM 4543 N N . THR A 1 554 ? -8.078 11.758 14.211 1 96.69 554 THR A N 1
ATOM 4544 C CA . THR A 1 554 ? -8.055 11.516 12.773 1 96.69 554 THR A CA 1
ATOM 4545 C C . THR A 1 554 ? -8.172 10.023 12.477 1 96.69 554 THR A C 1
ATOM 4547 O O . THR A 1 554 ? -7.43 9.219 13.047 1 96.69 554 THR A O 1
ATOM 4550 N N . SER A 1 555 ? -9.102 9.695 11.68 1 96.06 555 SER A N 1
ATOM 4551 C CA . SER A 1 555 ? -9.281 8.352 11.156 1 96.06 555 SER A CA 1
ATOM 4552 C C . SER A 1 555 ? -8.945 8.281 9.672 1 96.06 555 SER A C 1
ATOM 4554 O O . SER A 1 555 ? -8.594 9.297 9.062 1 96.06 555 SER A O 1
ATOM 4556 N N . GLU A 1 556 ? -8.898 7.047 9.148 1 96.38 556 GLU A N 1
ATOM 4557 C CA . GLU A 1 556 ? -8.625 6.891 7.727 1 96.38 556 GLU A CA 1
ATOM 4558 C C . GLU A 1 556 ? -9.398 5.715 7.141 1 96.38 556 GLU A C 1
ATOM 4560 O O . GLU A 1 556 ? -9.586 4.695 7.801 1 96.38 556 GLU A O 1
ATOM 4565 N N . ALA A 1 557 ? -9.922 5.891 5.969 1 96.81 557 ALA A N 1
ATOM 4566 C CA . ALA A 1 557 ? -10.602 4.859 5.188 1 96.81 557 ALA A CA 1
ATOM 4567 C C . ALA A 1 557 ? -9.727 4.395 4.023 1 96.81 557 ALA A C 1
ATOM 4569 O O . ALA A 1 557 ? -9.18 5.215 3.283 1 96.81 557 ALA A O 1
ATOM 4570 N N . ILE A 1 558 ? -9.547 3.102 3.877 1 96.19 558 ILE A N 1
ATOM 4571 C CA . ILE A 1 558 ? -8.859 2.541 2.717 1 96.19 558 ILE A CA 1
ATOM 4572 C C . ILE A 1 558 ? -9.844 2.396 1.556 1 96.19 558 ILE A C 1
ATOM 4574 O O . ILE A 1 558 ? -10.898 1.771 1.698 1 96.19 558 ILE A O 1
ATOM 4578 N N . ILE A 1 559 ? -9.43 2.982 0.416 1 95.81 559 ILE A N 1
ATOM 4579 C CA . ILE A 1 559 ? -10.344 3.082 -0.715 1 95.81 559 ILE A CA 1
ATOM 4580 C C . ILE A 1 559 ? -9.742 2.375 -1.928 1 95.81 559 ILE A C 1
ATOM 4582 O O . ILE A 1 559 ? -8.523 2.32 -2.082 1 95.81 559 ILE A O 1
ATOM 4586 N N . ASP A 1 560 ? -10.617 1.787 -2.744 1 95.62 560 ASP A N 1
ATOM 4587 C CA . ASP A 1 560 ? -10.273 1.337 -4.09 1 95.62 560 ASP A CA 1
ATOM 4588 C C . ASP A 1 560 ? -10.742 2.342 -5.141 1 95.62 560 ASP A C 1
ATOM 4590 O O . ASP A 1 560 ? -11.898 2.297 -5.578 1 95.62 560 ASP A O 1
ATOM 4594 N N . GLU A 1 561 ? -9.883 3.154 -5.656 1 94.25 561 GLU A N 1
ATOM 4595 C CA . GLU A 1 561 ? -10.242 4.238 -6.562 1 94.25 561 GLU A CA 1
ATOM 4596 C C . GLU A 1 561 ? -10.586 3.709 -7.949 1 94.25 561 GLU A C 1
ATOM 4598 O O . GLU A 1 561 ? -11.062 4.457 -8.805 1 94.25 561 GLU A O 1
ATOM 4603 N N . ARG A 1 562 ? -10.367 2.461 -8.188 1 94.69 562 ARG A N 1
ATOM 4604 C CA . ARG A 1 562 ? -10.648 1.888 -9.492 1 94.69 562 ARG A CA 1
ATOM 4605 C C . ARG A 1 562 ? -12.148 1.795 -9.742 1 94.69 562 ARG A C 1
ATOM 4607 O O . ARG A 1 562 ? -12.609 1.938 -10.875 1 94.69 562 ARG A O 1
ATOM 4614 N N . GLN A 1 563 ? -12.852 1.534 -8.656 1 94.5 563 GLN A N 1
ATOM 4615 C CA . GLN A 1 563 ? -14.281 1.268 -8.773 1 94.5 563 GLN A CA 1
ATOM 4616 C C . GLN A 1 563 ? -15.055 2.549 -9.055 1 94.5 563 GLN A C 1
ATOM 4618 O O . GLN A 1 563 ? -14.711 3.617 -8.547 1 94.5 563 GLN A O 1
ATOM 4623 N N . ALA A 1 564 ? -16.125 2.418 -9.82 1 92.5 564 ALA A N 1
ATOM 4624 C CA . ALA A 1 564 ? -16.938 3.58 -10.172 1 92.5 564 ALA A CA 1
ATOM 4625 C C . ALA A 1 564 ? -17.438 4.297 -8.922 1 92.5 564 ALA A C 1
ATOM 4627 O O . ALA A 1 564 ? -17.469 5.527 -8.875 1 92.5 564 ALA A O 1
ATOM 4628 N N . LEU A 1 565 ? -17.859 3.543 -7.98 1 94.31 565 LEU A N 1
ATOM 4629 C CA . LEU A 1 565 ? -18.281 4.004 -6.664 1 94.31 565 LEU A CA 1
ATOM 4630 C C . LEU A 1 565 ? -17.891 3 -5.582 1 94.31 565 LEU A C 1
ATOM 4632 O O . LEU A 1 565 ? -18.094 1.796 -5.75 1 94.31 565 LEU A O 1
ATOM 4636 N N . THR A 1 566 ? -17.281 3.482 -4.574 1 95.44 566 THR A N 1
ATOM 4637 C CA . THR A 1 566 ? -16.922 2.613 -3.459 1 95.44 566 THR A CA 1
ATOM 4638 C C . THR A 1 566 ? -17.641 3.029 -2.186 1 95.44 566 THR A C 1
ATOM 4640 O O . THR A 1 566 ? -17.938 4.211 -1.99 1 95.44 566 THR A O 1
ATOM 4643 N N . ILE A 1 567 ? -18.016 2.074 -1.386 1 96.75 567 ILE A N 1
ATOM 4644 C CA . ILE A 1 567 ? -18.547 2.285 -0.05 1 96.75 567 ILE A CA 1
ATOM 4645 C C . ILE A 1 567 ? -17.594 1.727 0.995 1 96.75 567 ILE A C 1
ATOM 4647 O O . ILE A 1 567 ? -17.172 0.572 0.903 1 96.75 567 ILE A O 1
ATOM 4651 N N . THR A 1 568 ? -17.172 2.486 1.913 1 97.44 568 THR A N 1
ATOM 4652 C CA . THR A 1 568 ? -16.281 2.07 2.986 1 97.44 568 THR A CA 1
ATOM 4653 C C . THR A 1 568 ? -16.875 2.418 4.348 1 97.44 568 THR A C 1
ATOM 4655 O O . THR A 1 568 ? -17.297 3.551 4.574 1 97.44 568 THR A O 1
ATOM 4658 N N . LEU A 1 569 ? -16.922 1.444 5.219 1 97.19 569 LEU A N 1
ATOM 4659 C CA . LEU A 1 569 ? -17.391 1.646 6.586 1 97.19 569 LEU A CA 1
ATOM 4660 C C . LEU A 1 569 ? -16.219 1.941 7.52 1 97.19 569 LEU A C 1
ATOM 4662 O O . LEU A 1 569 ? -15.227 1.217 7.523 1 97.19 569 LEU A O 1
ATOM 4666 N N . ILE A 1 570 ? -16.359 3.004 8.227 1 96.56 570 ILE A N 1
ATOM 4667 C CA . ILE A 1 570 ? -15.305 3.381 9.164 1 96.56 570 ILE A CA 1
ATOM 4668 C C . ILE A 1 570 ? -15.922 3.994 10.422 1 96.56 570 ILE A C 1
ATOM 4670 O O . ILE A 1 570 ? -17.141 3.934 10.609 1 96.56 570 ILE A O 1
ATOM 4674 N N . GLN A 1 571 ? -15.109 4.336 11.328 1 95.94 571 GLN A N 1
ATOM 4675 C CA . GLN A 1 571 ? -15.539 5.031 12.531 1 95.94 571 GLN A CA 1
ATOM 4676 C C . GLN A 1 571 ? -14.695 6.277 12.781 1 95.94 571 GLN A C 1
ATOM 4678 O O . GLN A 1 571 ? -13.586 6.398 12.25 1 95.94 571 GLN A O 1
ATOM 4683 N N . ILE A 1 572 ? -15.203 7.188 13.461 1 97.5 572 ILE A N 1
ATOM 4684 C CA . ILE A 1 572 ? -14.508 8.391 13.906 1 97.5 572 ILE A CA 1
ATOM 4685 C C . ILE A 1 572 ? -14.789 8.625 15.391 1 97.5 572 ILE A C 1
ATOM 4687 O O . ILE A 1 572 ? -15.883 8.336 15.875 1 97.5 572 ILE A O 1
ATOM 4691 N N . ALA A 1 573 ? -13.789 9.023 16.094 1 97.5 573 ALA A N 1
ATOM 4692 C CA . ALA A 1 573 ? -13.961 9.188 17.531 1 97.5 573 ALA A CA 1
ATOM 4693 C C . ALA A 1 573 ? -14.242 10.648 17.891 1 97.5 573 ALA A C 1
ATOM 4695 O O . ALA A 1 573 ? -13.703 11.562 17.266 1 97.5 573 ALA A O 1
ATOM 4696 N N . VAL A 1 574 ? -15.094 10.836 18.859 1 97.38 574 VAL A N 1
ATOM 4697 C CA . VAL A 1 574 ? -15.398 12.117 19.484 1 97.38 574 VAL A CA 1
ATOM 4698 C C . VAL A 1 574 ? -15.438 11.953 21 1 97.38 574 VAL A C 1
ATOM 4700 O O . VAL A 1 574 ? -15.336 10.836 21.516 1 97.38 574 VAL A O 1
ATOM 4703 N N . GLN A 1 575 ? -15.508 13.062 21.688 1 96.62 575 GLN A N 1
ATOM 4704 C CA . GLN A 1 575 ? -15.602 13 23.141 1 96.62 575 GLN A CA 1
ATOM 4705 C C . GLN A 1 575 ? -16.828 12.203 23.578 1 96.62 575 GLN A C 1
ATOM 4707 O O . GLN A 1 575 ? -17.906 12.336 23 1 96.62 575 GLN A O 1
ATOM 4712 N N . ASN A 1 576 ? -16.609 11.344 24.609 1 95.56 576 ASN A N 1
ATOM 4713 C CA . ASN A 1 576 ? -17.719 10.617 25.219 1 95.56 576 ASN A CA 1
ATOM 4714 C C . ASN A 1 576 ? -18.781 11.562 25.75 1 95.56 576 ASN A C 1
ATOM 4716 O O . ASN A 1 576 ? -18.5 12.367 26.656 1 95.56 576 ASN A O 1
ATOM 4720 N N . PRO A 1 577 ? -20.031 11.461 25.234 1 94.75 577 PRO A N 1
ATOM 4721 C CA . PRO A 1 577 ? -21.078 12.414 25.625 1 94.75 577 PRO A CA 1
ATOM 4722 C C . PRO A 1 577 ? -21.734 12.055 26.953 1 94.75 577 PRO A C 1
ATOM 4724 O O . PRO A 1 577 ? -22.688 12.711 27.375 1 94.75 577 PRO A O 1
ATOM 4727 N N . TYR A 1 578 ? -21.297 11.07 27.609 1 89.94 578 TYR A N 1
ATOM 4728 C CA . TYR A 1 578 ? -21.938 10.586 28.828 1 89.94 578 TYR A CA 1
ATOM 4729 C C . TYR A 1 578 ? -22.062 11.695 29.859 1 89.94 578 TYR A C 1
ATOM 4731 O O . TYR A 1 578 ? -23.094 11.844 30.5 1 89.94 578 TYR A O 1
ATOM 4739 N N . LYS A 1 579 ? -21.078 12.492 30.078 1 86.19 579 LYS A N 1
ATOM 4740 C CA . LYS A 1 579 ? -21.078 13.523 31.109 1 86.19 579 LYS A CA 1
ATOM 4741 C C . LYS A 1 579 ? -21.562 14.859 30.531 1 86.19 579 LYS A C 1
ATOM 4743 O O . LYS A 1 579 ? -22.156 15.664 31.25 1 86.19 579 LYS A O 1
ATOM 4748 N N . LYS A 1 580 ? -21.281 15.047 29.344 1 87.31 580 LYS A N 1
ATOM 4749 C CA . LYS A 1 580 ? -21.594 16.328 28.719 1 87.31 580 LYS A CA 1
ATOM 4750 C C . LYS A 1 580 ? -21.891 16.156 27.219 1 87.31 580 LYS A C 1
ATOM 4752 O O . LYS A 1 580 ? -21.266 15.328 26.562 1 87.31 580 LYS A O 1
ATOM 4757 N N . TYR A 1 581 ? -22.922 17 26.844 1 91.81 581 TYR A N 1
ATOM 4758 C CA . TYR A 1 581 ? -23.234 17.078 25.422 1 91.81 581 TYR A CA 1
ATOM 4759 C C . TYR A 1 581 ? -21.969 17.344 24.609 1 91.81 581 TYR A C 1
ATOM 4761 O O . TYR A 1 581 ? -21.141 18.188 24.984 1 91.81 581 TYR A O 1
ATOM 4769 N N . THR A 1 582 ? -21.781 16.531 23.531 1 95.38 582 THR A N 1
ATOM 4770 C CA . THR A 1 582 ? -20.562 16.641 22.719 1 95.38 582 THR A CA 1
ATOM 4771 C C . THR A 1 582 ? -20.859 17.328 21.391 1 95.38 582 THR A C 1
ATOM 4773 O O . THR A 1 582 ? -21.812 16.953 20.688 1 95.38 582 THR A O 1
ATOM 4776 N N . LYS A 1 583 ? -20.109 18.344 21.062 1 96.25 583 LYS A N 1
ATOM 4777 C CA . LYS A 1 583 ? -20.125 18.969 19.75 1 96.25 583 LYS A CA 1
ATOM 4778 C C . LYS A 1 583 ? -18.781 18.797 19.047 1 96.25 583 LYS A C 1
ATOM 4780 O O . LYS A 1 583 ? -17.734 19.094 19.609 1 96.25 583 LYS A O 1
ATOM 4785 N N . SER A 1 584 ? -18.828 18.281 17.812 1 97.38 584 SER A N 1
ATOM 4786 C CA . SER A 1 584 ? -17.609 18.016 17.062 1 97.38 584 SER A CA 1
ATOM 4787 C C . SER A 1 584 ? -17.781 18.375 15.594 1 97.38 584 SER A C 1
ATOM 4789 O O . SER A 1 584 ? -18.812 18.062 14.992 1 97.38 584 SER A O 1
ATOM 4791 N N . TYR A 1 585 ? -16.828 19.109 15.07 1 97.56 585 TYR A N 1
ATOM 4792 C CA . TYR A 1 585 ? -16.75 19.328 13.633 1 97.56 585 TYR A CA 1
ATOM 4793 C C . TYR A 1 585 ? -15.961 18.219 12.953 1 97.56 585 TYR A C 1
ATOM 4795 O O . TYR A 1 585 ? -14.812 17.953 13.32 1 97.56 585 TYR A O 1
ATOM 4803 N N . ILE A 1 586 ? -16.594 17.531 12 1 98.19 586 ILE A N 1
ATOM 4804 C CA . ILE A 1 586 ? -15.977 16.406 11.305 1 98.19 586 ILE A CA 1
ATOM 4805 C C . ILE A 1 586 ? -15.844 16.719 9.82 1 98.19 586 ILE A C 1
ATOM 4807 O O . ILE A 1 586 ? -16.812 17.156 9.188 1 98.19 586 ILE A O 1
ATOM 4811 N N . SER A 1 587 ? -14.688 16.609 9.289 1 97.75 587 SER A N 1
ATOM 4812 C CA . SER A 1 587 ? -14.398 16.812 7.875 1 97.75 587 SER A CA 1
ATOM 4813 C C . SER A 1 587 ? -13.648 15.625 7.285 1 97.75 587 SER A C 1
ATOM 4815 O O . SER A 1 587 ? -13.125 14.781 8.023 1 97.75 587 SER A O 1
ATOM 4817 N N . ALA A 1 588 ? -13.703 15.484 5.988 1 97.88 588 ALA A N 1
ATOM 4818 C CA . ALA A 1 588 ? -13.031 14.383 5.297 1 97.88 588 ALA A CA 1
ATOM 4819 C C . ALA A 1 588 ? -12.344 14.875 4.027 1 97.88 588 ALA A C 1
ATOM 4821 O O . ALA A 1 588 ? -12.867 15.742 3.328 1 97.88 588 ALA A O 1
ATOM 4822 N N . TYR A 1 589 ? -11.141 14.305 3.764 1 95.44 589 TYR A N 1
ATOM 4823 C CA . TYR A 1 589 ? -10.312 14.641 2.613 1 95.44 589 TYR A CA 1
ATOM 4824 C C . TYR A 1 589 ? -9.797 13.383 1.925 1 95.44 589 TYR A C 1
ATOM 4826 O O . TYR A 1 589 ? -9.391 12.422 2.588 1 95.44 589 TYR A O 1
ATOM 4834 N N . ASP A 1 590 ? -9.891 13.422 0.611 1 94.44 590 ASP A N 1
ATOM 4835 C CA . ASP A 1 590 ? -9.203 12.32 -0.066 1 94.44 590 ASP A CA 1
ATOM 4836 C C . ASP A 1 590 ? -7.688 12.508 -0.021 1 94.44 590 ASP A C 1
ATOM 4838 O O . ASP A 1 590 ? -7.195 13.492 0.54 1 94.44 590 ASP A O 1
ATOM 4842 N N . GLN A 1 591 ? -6.922 11.586 -0.48 1 91.44 591 GLN A N 1
ATOM 4843 C CA . GLN A 1 591 ? -5.473 11.555 -0.319 1 91.44 591 GLN A CA 1
ATOM 4844 C C . GLN A 1 591 ? -4.824 12.766 -0.994 1 91.44 591 GLN A C 1
ATOM 4846 O O . GLN A 1 591 ? -3.699 13.141 -0.656 1 91.44 591 GLN A O 1
ATOM 4851 N N . CYS A 1 592 ? -5.508 13.43 -1.905 1 92.69 592 CYS A N 1
ATOM 4852 C CA . CYS A 1 592 ? -4.961 14.57 -2.631 1 92.69 592 CYS A CA 1
ATOM 4853 C C . CYS A 1 592 ? -5.422 15.883 -2.01 1 92.69 592 CYS A C 1
ATOM 4855 O O . CYS A 1 592 ? -5.098 16.969 -2.512 1 92.69 592 CYS A O 1
ATOM 4857 N N . GLY A 1 593 ? -6.164 15.797 -0.943 1 93.31 593 GLY A N 1
ATOM 4858 C CA . GLY A 1 593 ? -6.535 17 -0.211 1 93.31 593 GLY A CA 1
ATOM 4859 C C . GLY A 1 593 ? -7.867 17.578 -0.647 1 93.31 593 GLY A C 1
ATOM 4860 O O . GLY A 1 593 ? -8.258 18.656 -0.2 1 93.31 593 GLY A O 1
ATOM 4861 N N . ARG A 1 594 ? -8.617 16.953 -1.544 1 93.94 594 ARG A N 1
ATOM 4862 C CA . ARG A 1 594 ? -9.961 17.406 -1.898 1 93.94 594 ARG A CA 1
ATOM 4863 C C . ARG A 1 594 ? -10.961 17.062 -0.801 1 93.94 594 ARG A C 1
ATOM 4865 O O . ARG A 1 594 ? -10.977 15.93 -0.303 1 93.94 594 ARG A O 1
ATOM 4872 N N . MET A 1 595 ? -11.695 17.891 -0.45 1 95.94 595 MET A N 1
ATOM 4873 C CA . MET A 1 595 ? -12.641 17.672 0.646 1 95.94 595 MET A CA 1
ATOM 4874 C C . MET A 1 595 ? -13.867 16.906 0.169 1 95.94 595 MET A C 1
ATOM 4876 O O . MET A 1 595 ? -14.336 17.109 -0.951 1 95.94 595 MET A O 1
ATOM 4880 N N . CYS A 1 596 ? -14.391 16.047 0.97 1 97.19 596 CYS A N 1
ATOM 4881 C CA . CYS A 1 596 ? -15.633 15.305 0.743 1 97.19 596 CYS A CA 1
ATOM 4882 C C . CYS A 1 596 ? -16.828 16.062 1.285 1 97.19 596 CYS A C 1
ATOM 4884 O O . CYS A 1 596 ? -16.688 16.875 2.209 1 97.19 596 CYS A O 1
ATOM 4886 N N . SER A 1 597 ? -17.969 15.82 0.721 1 96.62 597 SER A N 1
ATOM 4887 C CA . SER A 1 597 ? -19.188 16.484 1.164 1 96.62 597 SER A CA 1
ATOM 4888 C C . SER A 1 597 ? -19.891 15.664 2.244 1 96.62 597 SER A C 1
ATOM 4890 O O . SER A 1 597 ? -20.141 14.477 2.064 1 96.62 597 SER A O 1
ATOM 4892 N N . PRO A 1 598 ? -20.203 16.297 3.309 1 97.06 598 PRO A N 1
ATOM 4893 C CA . PRO A 1 598 ? -20.922 15.594 4.371 1 97.06 598 PRO A CA 1
ATOM 4894 C C . PRO A 1 598 ? -22.422 15.547 4.137 1 97.06 598 PRO A C 1
ATOM 4896 O O . PRO A 1 598 ? -23 16.531 3.656 1 97.06 598 PRO A O 1
ATOM 4899 N N . TYR A 1 599 ? -23.062 14.445 4.391 1 96.5 599 TYR A N 1
ATOM 4900 C CA . TYR A 1 599 ? -24.5 14.219 4.391 1 96.5 599 TYR A CA 1
ATOM 4901 C C . TYR A 1 599 ? -24.969 13.68 5.734 1 96.5 599 TYR A C 1
ATOM 4903 O O . TYR A 1 599 ? -24.359 12.758 6.289 1 96.5 599 TYR A O 1
ATOM 4911 N N . CYS A 1 600 ? -26 14.234 6.297 1 95.69 600 CYS A N 1
ATOM 4912 C CA . CYS A 1 600 ? -26.547 13.789 7.574 1 95.69 600 CYS A CA 1
ATOM 4913 C C . CYS A 1 600 ? -27.922 13.156 7.391 1 95.69 600 CYS A C 1
ATOM 4915 O O . CYS A 1 600 ? -28.688 13.57 6.516 1 95.69 600 CYS A O 1
ATOM 4917 N N . LEU A 1 601 ? -28.156 12.227 8.25 1 93.94 601 LEU A N 1
ATOM 4918 C CA . LEU A 1 601 ? -29.453 11.547 8.258 1 93.94 601 LEU A CA 1
ATOM 4919 C C . LEU A 1 601 ? -30.562 12.508 8.672 1 93.94 601 LEU A C 1
ATOM 4921 O O . LEU A 1 601 ? -30.422 13.234 9.656 1 93.94 601 LEU A O 1
ATOM 4925 N N . THR A 1 602 ? -31.656 12.664 7.887 1 87.88 602 THR A N 1
ATOM 4926 C CA . THR A 1 602 ? -32.719 13.625 8.141 1 87.88 602 THR A CA 1
ATOM 4927 C C . THR A 1 602 ? -33.875 12.969 8.898 1 87.88 602 THR A C 1
ATOM 4929 O O . THR A 1 602 ? -34.656 13.648 9.547 1 87.88 602 THR A O 1
ATOM 4932 N N . GLY A 1 603 ? -34.062 11.633 8.68 1 75.56 603 GLY A N 1
ATOM 4933 C CA . GLY A 1 603 ? -35.188 11.039 9.359 1 75.56 603 GLY A CA 1
ATOM 4934 C C . GLY A 1 603 ? -35.188 9.523 9.297 1 75.56 603 GLY A C 1
ATOM 4935 O O . GLY A 1 603 ? -34.188 8.906 9 1 75.56 603 GLY A O 1
ATOM 4936 N N . ARG A 1 604 ? -36.312 9.07 9.625 1 65.94 604 ARG A N 1
ATOM 4937 C CA . ARG A 1 604 ? -36.469 7.629 9.75 1 65.94 604 ARG A CA 1
ATOM 4938 C C . ARG A 1 604 ? -36.594 6.965 8.383 1 65.94 604 ARG A C 1
ATOM 4940 O O . ARG A 1 604 ? -36.438 5.746 8.266 1 65.94 604 ARG A O 1
ATOM 4947 N N . ASP A 1 605 ? -36.75 7.844 7.5 1 73.25 605 ASP A N 1
ATOM 4948 C CA . ASP A 1 605 ? -36.938 7.246 6.184 1 73.25 605 ASP A CA 1
ATOM 4949 C C . ASP A 1 605 ? -35.594 6.836 5.562 1 73.25 605 ASP A C 1
ATOM 4951 O O . ASP A 1 605 ? -35.562 6.312 4.445 1 73.25 605 ASP A O 1
ATOM 4955 N N . GLY A 1 606 ? -34.625 7.059 6.316 1 81.5 606 GLY A N 1
ATOM 4956 C CA . GLY A 1 606 ? -33.312 6.629 5.836 1 81.5 606 GLY A CA 1
ATOM 4957 C C . GLY A 1 606 ? -32.75 7.543 4.773 1 81.5 606 GLY A C 1
ATOM 4958 O O . GLY A 1 606 ? -31.859 7.145 4.023 1 81.5 606 GLY A O 1
ATOM 4959 N N . THR A 1 607 ? -33.25 8.719 4.766 1 90.56 607 THR A N 1
ATOM 4960 C CA . THR A 1 607 ? -32.781 9.656 3.762 1 90.56 607 THR A CA 1
ATOM 4961 C C . THR A 1 607 ? -31.719 10.586 4.355 1 90.56 607 THR A C 1
ATOM 4963 O O . THR A 1 607 ? -31.625 10.734 5.574 1 90.56 607 THR A O 1
ATOM 4966 N N . TYR A 1 608 ? -30.922 11.117 3.482 1 94.75 608 TYR A N 1
ATOM 4967 C CA . TYR A 1 608 ? -29.828 12 3.869 1 94.75 608 TYR A CA 1
ATOM 4968 C C . TYR A 1 608 ? -29.922 13.336 3.148 1 94.75 608 TYR A C 1
ATOM 4970 O O . TYR A 1 608 ? -30.531 13.43 2.078 1 94.75 608 TYR A O 1
ATOM 4978 N N . LYS A 1 609 ? -29.406 14.352 3.754 1 93.88 609 LYS A N 1
ATOM 4979 C CA . LYS A 1 609 ? -29.219 15.664 3.133 1 93.88 609 LYS A CA 1
ATOM 4980 C C . LYS A 1 609 ? -27.828 16.219 3.42 1 93.88 609 LYS A C 1
ATOM 4982 O O . LYS A 1 609 ? -27.219 15.898 4.445 1 93.88 609 LYS A O 1
ATOM 4987 N N . LYS A 1 610 ? -27.391 17.016 2.438 1 94.38 610 LYS A N 1
ATOM 4988 C CA . LYS A 1 610 ? -26.125 17.703 2.676 1 94.38 610 LYS A CA 1
ATOM 4989 C C . LYS A 1 610 ? -26.156 18.5 3.975 1 94.38 610 LYS A C 1
ATOM 4991 O O . LYS A 1 610 ? -27.172 19.156 4.277 1 94.38 610 LYS A O 1
ATOM 4996 N N . CYS A 1 611 ? -25.047 18.453 4.734 1 95.5 611 CYS A N 1
ATOM 4997 C CA . CYS A 1 611 ? -25.031 19.125 6.035 1 95.5 611 CYS A CA 1
ATOM 4998 C C . CYS A 1 611 ? -23.688 19.781 6.305 1 95.5 611 CYS A C 1
ATOM 5000 O O . CYS A 1 611 ? -22.844 19.859 5.414 1 95.5 611 CYS A O 1
ATOM 5002 N N . SER A 1 612 ? -23.438 20.344 7.516 1 95.5 612 SER A N 1
ATOM 5003 C CA . SER A 1 612 ? -22.281 21.172 7.832 1 95.5 612 SER A CA 1
ATOM 5004 C C . SER A 1 612 ? -21.078 20.312 8.258 1 95.5 612 SER A C 1
ATOM 5006 O O . SER A 1 612 ? -19.938 20.797 8.258 1 95.5 612 SER A O 1
ATOM 5008 N N . GLY A 1 613 ? -21.312 19.094 8.586 1 96.12 613 GLY A N 1
ATOM 5009 C CA . GLY A 1 613 ? -20.266 18.281 9.172 1 96.12 613 GLY A CA 1
ATOM 5010 C C . GLY A 1 613 ? -20.078 18.531 10.656 1 96.12 613 GLY A C 1
ATOM 5011 O O . GLY A 1 613 ? -19.359 17.781 11.336 1 96.12 613 GLY A O 1
ATOM 5012 N N . ASN A 1 614 ? -20.625 19.656 11.141 1 97 614 ASN A N 1
ATOM 5013 C CA . ASN A 1 614 ? -20.656 19.906 12.578 1 97 614 ASN A CA 1
ATOM 5014 C C . ASN A 1 614 ? -21.828 19.188 13.25 1 97 614 ASN A C 1
ATOM 5016 O O . ASN A 1 614 ? -22.984 19.406 12.891 1 97 614 ASN A O 1
ATOM 5020 N N . ILE A 1 615 ? -21.531 18.312 14.234 1 96.62 615 ILE A N 1
ATOM 5021 C CA . ILE A 1 615 ? -22.594 17.453 14.766 1 96.62 615 ILE A CA 1
ATOM 5022 C C . ILE A 1 615 ? -22.609 17.562 16.297 1 96.62 615 ILE A C 1
ATOM 5024 O O . ILE A 1 615 ? -21.594 17.859 16.922 1 96.62 615 ILE A O 1
ATOM 5028 N N . GLY A 1 616 ? -23.734 17.328 16.812 1 95.69 616 GLY A N 1
ATOM 5029 C CA . GLY A 1 616 ? -23.953 17.156 18.234 1 95.69 616 GLY A CA 1
ATOM 5030 C C . GLY A 1 616 ? -24.328 15.727 18.609 1 95.69 616 GLY A C 1
ATOM 5031 O O . GLY A 1 616 ? -25.078 15.07 17.875 1 95.69 616 GLY A O 1
ATOM 5032 N N . VAL A 1 617 ? -23.734 15.227 19.656 1 94.56 617 VAL A N 1
ATOM 5033 C CA . VAL A 1 617 ? -23.984 13.859 20.125 1 94.56 617 VAL A CA 1
ATOM 5034 C C . VAL A 1 617 ? -24.5 13.891 21.562 1 94.56 617 VAL A C 1
ATOM 5036 O O . VAL A 1 617 ? -23.875 14.484 22.438 1 94.56 617 VAL A O 1
ATOM 5039 N N . ASP A 1 618 ? -25.609 13.25 21.719 1 89.75 618 ASP A N 1
ATOM 5040 C CA . ASP A 1 618 ? -26.203 13.164 23.047 1 89.75 618 ASP A CA 1
ATOM 5041 C C . ASP A 1 618 ? -26.141 11.742 23.594 1 89.75 618 ASP A C 1
ATOM 5043 O O . ASP A 1 618 ? -25.906 10.797 22.844 1 89.75 618 ASP A O 1
ATOM 5047 N N . SER A 1 619 ? -26.188 11.633 24.922 1 86.5 619 SER A N 1
ATOM 5048 C CA . SER A 1 619 ? -26.031 10.328 25.562 1 86.5 619 SER A CA 1
ATOM 5049 C C . SER A 1 619 ? -27.359 9.617 25.703 1 86.5 619 SER A C 1
ATOM 5051 O O . SER A 1 619 ? -27.422 8.477 26.172 1 86.5 619 SER A O 1
ATOM 5053 N N . ARG A 1 620 ? -28.406 10.211 25.375 1 83.19 620 ARG A N 1
ATOM 5054 C CA . ARG A 1 620 ? -29.719 9.594 25.562 1 83.19 620 ARG A CA 1
ATOM 5055 C C . ARG A 1 620 ? -29.922 8.43 24.594 1 83.19 620 ARG A C 1
ATOM 5057 O O . ARG A 1 620 ? -29.25 8.344 23.562 1 83.19 620 ARG A O 1
ATOM 5064 N N . ILE A 1 621 ? -30.75 7.562 24.75 1 78.75 621 ILE A N 1
ATOM 5065 C CA . ILE A 1 621 ? -31.078 6.395 23.953 1 78.75 621 ILE A CA 1
ATOM 5066 C C . ILE A 1 621 ? -32.031 6.801 22.828 1 78.75 621 ILE A C 1
ATOM 5068 O O . ILE A 1 621 ? -32.938 7.605 23.047 1 78.75 621 ILE A O 1
ATOM 5072 N N . PRO A 1 622 ? -31.969 6.172 21.688 1 77.19 622 PRO A N 1
ATOM 5073 C CA . PRO A 1 622 ? -30.969 5.168 21.312 1 77.19 622 PRO A CA 1
ATOM 5074 C C . PRO A 1 622 ? -29.594 5.773 21.031 1 77.19 622 PRO A C 1
ATOM 5076 O O . PRO A 1 622 ? -29.484 6.797 20.359 1 77.19 622 PRO A O 1
ATOM 5079 N N . ARG A 1 623 ? -28.547 5.004 21.484 1 80.62 623 ARG A N 1
ATOM 5080 C CA . ARG A 1 623 ? -27.188 5.477 21.297 1 80.62 623 ARG A CA 1
ATOM 5081 C C . ARG A 1 623 ? -26.719 5.266 19.859 1 80.62 623 ARG A C 1
ATOM 5083 O O . ARG A 1 623 ? -26.891 4.18 19.297 1 80.62 623 ARG A O 1
ATOM 5090 N N . MET A 1 624 ? -26.25 6.305 19.344 1 85.38 624 MET A N 1
ATOM 5091 C CA . MET A 1 624 ? -25.719 6.227 17.984 1 85.38 624 MET A CA 1
ATOM 5092 C C . MET A 1 624 ? -24.188 6.238 18 1 85.38 624 MET A C 1
ATOM 5094 O O . MET A 1 624 ? -23.562 6.75 17.062 1 85.38 624 MET A O 1
ATOM 5098 N N . TYR A 1 625 ? -23.656 5.918 19.109 1 90.94 625 TYR A N 1
ATOM 5099 C CA . TYR A 1 625 ? -22.203 5.816 19.281 1 90.94 625 TYR A CA 1
ATOM 5100 C C . TYR A 1 625 ? -21.844 4.57 20.078 1 90.94 625 TYR A C 1
ATOM 5102 O O . TYR A 1 625 ? -22.703 3.934 20.672 1 90.94 625 TYR A O 1
ATOM 5110 N N . ASN A 1 626 ? -20.547 4.191 19.984 1 90.88 626 ASN A N 1
ATOM 5111 C CA . ASN A 1 626 ? -20.078 3 20.672 1 90.88 626 ASN A CA 1
ATOM 5112 C C . ASN A 1 626 ? -18.766 3.271 21.406 1 90.88 626 ASN A C 1
ATOM 5114 O O . ASN A 1 626 ? -18.016 4.18 21.047 1 90.88 626 ASN A O 1
ATOM 5118 N N . THR A 1 627 ? -18.469 2.5 22.422 1 90 627 THR A N 1
ATOM 5119 C CA . THR A 1 627 ? -17.266 2.686 23.234 1 90 627 THR A CA 1
ATOM 5120 C C . THR A 1 627 ? -16.078 1.971 22.625 1 90 627 THR A C 1
ATOM 5122 O O . THR A 1 627 ? -14.93 2.189 23.047 1 90 627 THR A O 1
ATOM 5125 N N . ASP A 1 628 ? -16.297 1.169 21.672 1 88.62 628 ASP A N 1
ATOM 5126 C CA . ASP A 1 628 ? -15.195 0.536 20.953 1 88.62 628 ASP A CA 1
ATOM 5127 C C . ASP A 1 628 ? -15.43 0.536 19.453 1 88.62 628 ASP A C 1
ATOM 5129 O O . ASP A 1 628 ? -16.578 0.567 19 1 88.62 628 ASP A O 1
ATOM 5133 N N . ALA A 1 629 ? -14.312 0.564 18.766 1 89.06 629 ALA A N 1
ATOM 5134 C CA . ALA A 1 629 ? -14.352 0.684 17.312 1 89.06 629 ALA A CA 1
ATOM 5135 C C . ALA A 1 629 ? -14.992 -0.551 16.672 1 89.06 629 ALA A C 1
ATOM 5137 O O . ALA A 1 629 ? -15.75 -0.441 15.719 1 89.06 629 ALA A O 1
ATOM 5138 N N . ALA A 1 630 ? -14.672 -1.705 17.203 1 87.75 630 ALA A N 1
ATOM 5139 C CA . ALA A 1 630 ? -15.211 -2.945 16.656 1 87.75 630 ALA A CA 1
ATOM 5140 C C . ALA A 1 630 ? -16.734 -2.996 16.797 1 87.75 630 ALA A C 1
ATOM 5142 O O . ALA A 1 630 ? -17.438 -3.332 15.844 1 87.75 630 ALA A O 1
ATOM 5143 N N . GLY A 1 631 ? -17.188 -2.627 17.938 1 87.06 631 GLY A N 1
ATOM 5144 C CA . GLY A 1 631 ? -18.625 -2.588 18.172 1 87.06 631 GLY A CA 1
ATOM 5145 C C . GLY A 1 631 ? -19.344 -1.623 17.25 1 87.06 631 GLY A C 1
ATOM 5146 O O . GLY A 1 631 ? -20.469 -1.897 16.812 1 87.06 631 GLY A O 1
ATOM 5147 N N . THR A 1 632 ? -18.734 -0.576 16.953 1 90.88 632 THR A N 1
ATOM 5148 C CA . THR A 1 632 ? -19.297 0.433 16.062 1 90.88 632 THR A CA 1
ATOM 5149 C C . THR A 1 632 ? -19.5 -0.127 14.656 1 90.88 632 THR A C 1
ATOM 5151 O O . THR A 1 632 ? -20.562 0.049 14.055 1 90.88 632 THR A O 1
ATOM 5154 N N . ILE A 1 633 ? -18.5 -0.813 14.156 1 90.88 633 ILE A N 1
ATOM 5155 C CA . ILE A 1 633 ? -18.562 -1.393 12.82 1 90.88 633 ILE A CA 1
ATOM 5156 C C . ILE A 1 633 ? -19.594 -2.512 12.789 1 90.88 633 ILE A C 1
ATOM 5158 O O . ILE A 1 633 ? -20.406 -2.586 11.867 1 90.88 633 ILE A O 1
ATOM 5162 N N . LEU A 1 634 ? -19.625 -3.283 13.766 1 87.88 634 LEU A N 1
ATOM 5163 C CA . LEU A 1 634 ? -20.547 -4.418 13.797 1 87.88 634 LEU A CA 1
ATOM 5164 C C . LEU A 1 634 ? -21.984 -3.941 13.953 1 87.88 634 LEU A C 1
ATOM 5166 O O . LEU A 1 634 ? -22.922 -4.59 13.461 1 87.88 634 LEU A O 1
ATOM 5170 N N . GLN A 1 635 ? -22.156 -2.828 14.547 1 87.38 635 GLN A N 1
ATOM 5171 C CA . GLN A 1 635 ? -23.5 -2.275 14.75 1 87.38 635 GLN A CA 1
ATOM 5172 C C . GLN A 1 635 ? -24.125 -1.847 13.43 1 87.38 635 GLN A C 1
ATOM 5174 O O . GLN A 1 635 ? -25.344 -1.732 13.32 1 87.38 635 GLN A O 1
ATOM 5179 N N . MET A 1 636 ? -23.359 -1.619 12.492 1 92.25 636 MET A N 1
ATOM 5180 C CA . MET A 1 636 ? -23.844 -1.105 11.219 1 92.25 636 MET A CA 1
ATOM 5181 C C . MET A 1 636 ? -24.531 -2.205 10.414 1 92.25 636 MET A C 1
ATOM 5183 O O . MET A 1 636 ? -25.109 -1.942 9.352 1 92.25 636 MET A O 1
ATOM 5187 N N . PHE A 1 637 ? -24.5 -3.422 10.922 1 92.75 637 PHE A N 1
ATOM 5188 C CA . PHE A 1 637 ? -25 -4.559 10.164 1 92.75 637 PHE A CA 1
ATOM 5189 C C . PHE A 1 637 ? -26.203 -5.191 10.852 1 92.75 637 PHE A C 1
ATOM 5191 O O . PHE A 1 637 ? -26.312 -5.152 12.086 1 92.75 637 PHE A O 1
ATOM 5198 N N . ASP A 1 638 ? -27.125 -5.691 10.086 1 92 638 ASP A N 1
ATOM 5199 C CA . ASP A 1 638 ? -28.203 -6.559 10.539 1 92 638 ASP A CA 1
ATOM 5200 C C . ASP A 1 638 ? -27.812 -8.031 10.461 1 92 638 ASP A C 1
ATOM 5202 O O . ASP A 1 638 ? -27.625 -8.57 9.367 1 92 638 ASP A O 1
ATOM 5206 N N . PHE A 1 639 ? -27.766 -8.727 11.617 1 90.75 639 PHE A N 1
ATOM 5207 C CA . PHE A 1 639 ? -27.234 -10.078 11.688 1 90.75 639 PHE A CA 1
ATOM 5208 C C . PHE A 1 639 ? -28.359 -11.102 11.742 1 90.75 639 PHE A C 1
ATOM 5210 O O . PHE A 1 639 ? -28.156 -12.234 12.18 1 90.75 639 PHE A O 1
ATOM 5217 N N . LYS A 1 640 ? -29.562 -10.742 11.344 1 88.75 640 LYS A N 1
ATOM 5218 C CA . LYS A 1 640 ? -30.672 -11.695 11.297 1 88.75 640 LYS A CA 1
ATOM 5219 C C . LYS A 1 640 ? -30.359 -12.859 10.367 1 88.75 640 LYS A C 1
ATOM 5221 O O . LYS A 1 640 ? -30.891 -13.961 10.531 1 88.75 640 LYS A O 1
ATOM 5226 N N . SER A 1 641 ? -29.562 -12.539 9.375 1 88.75 641 SER A N 1
ATOM 5227 C CA . SER A 1 641 ? -29.047 -13.562 8.461 1 88.75 641 SER A CA 1
ATOM 5228 C C . SER A 1 641 ? -27.531 -13.453 8.312 1 88.75 641 SER A C 1
ATOM 5230 O O . SER A 1 641 ? -26.938 -12.477 8.758 1 88.75 641 SER A O 1
ATOM 5232 N N . PHE A 1 642 ? -27.031 -14.531 7.895 1 91.94 642 PHE A N 1
ATOM 5233 C CA . PHE A 1 642 ? -25.625 -14.523 7.555 1 91.94 642 PHE A CA 1
ATOM 5234 C C . PHE A 1 642 ? -25.406 -14.93 6.102 1 91.94 642 PHE A C 1
ATOM 5236 O O . PHE A 1 642 ? -25.953 -15.938 5.648 1 91.94 642 PHE A O 1
ATOM 5243 N N . PRO A 1 643 ? -24.547 -14.281 5.426 1 93.69 643 PRO A N 1
ATOM 5244 C CA . PRO A 1 643 ? -23.844 -13.039 5.766 1 93.69 643 PRO A CA 1
ATOM 5245 C C . PRO A 1 643 ? -24.797 -11.891 6.094 1 93.69 643 PRO A C 1
ATOM 5247 O O . PRO A 1 643 ? -25.938 -11.883 5.621 1 93.69 643 PRO A O 1
ATOM 5250 N N . PRO A 1 644 ? -24.297 -10.969 6.887 1 94.19 644 PRO A N 1
ATOM 5251 C CA . PRO A 1 644 ? -25.188 -9.898 7.348 1 94.19 644 PRO A CA 1
ATOM 5252 C C . PRO A 1 644 ? -25.5 -8.875 6.258 1 94.19 644 PRO A C 1
ATOM 5254 O O . PRO A 1 644 ? -24.938 -8.953 5.16 1 94.19 644 PRO A O 1
ATOM 5257 N N . LYS A 1 645 ? -26.422 -8.008 6.555 1 93.38 645 LYS A N 1
ATOM 5258 C CA . LYS A 1 645 ? -26.781 -6.914 5.652 1 93.38 645 LYS A CA 1
ATOM 5259 C C . LYS A 1 645 ? -26.469 -5.559 6.281 1 93.38 645 LYS A C 1
ATOM 5261 O O . LYS A 1 645 ? -26.703 -5.352 7.473 1 93.38 645 LYS A O 1
ATOM 5266 N N . LEU A 1 646 ? -25.891 -4.695 5.465 1 93.69 646 LEU A N 1
ATOM 5267 C CA . LEU A 1 646 ? -25.625 -3.336 5.926 1 93.69 646 LEU A CA 1
ATOM 5268 C C . LEU A 1 646 ? -26.938 -2.582 6.156 1 93.69 646 LEU A C 1
ATOM 5270 O O . LEU A 1 646 ? -27.828 -2.602 5.309 1 93.69 646 LEU A O 1
ATOM 5274 N N . ASP A 1 647 ? -27.016 -1.953 7.281 1 90.88 647 ASP A N 1
ATOM 5275 C CA . ASP A 1 647 ? -28.141 -1.084 7.582 1 90.88 647 ASP A CA 1
ATOM 5276 C C . ASP A 1 647 ? -27.719 0.38 7.641 1 90.88 647 ASP A C 1
ATOM 5278 O O . ASP A 1 647 ? -27.391 0.896 8.711 1 90.88 647 ASP A O 1
ATOM 5282 N N . GLN A 1 648 ? -27.859 1.068 6.613 1 91.12 648 GLN A N 1
ATOM 5283 C CA . GLN A 1 648 ? -27.391 2.443 6.465 1 91.12 648 GLN A CA 1
ATOM 5284 C C . GLN A 1 648 ? -28.188 3.396 7.344 1 91.12 648 GLN A C 1
ATOM 5286 O O . GLN A 1 648 ? -27.734 4.496 7.656 1 91.12 648 GLN A O 1
ATOM 5291 N N . SER A 1 649 ? -29.312 2.994 7.754 1 86.69 649 SER A N 1
ATOM 5292 C CA . SER A 1 649 ? -30.172 3.865 8.555 1 86.69 649 SER A CA 1
ATOM 5293 C C . SER A 1 649 ? -29.625 4.031 9.969 1 86.69 649 SER A C 1
ATOM 5295 O O . SER A 1 649 ? -30.047 4.922 10.703 1 86.69 649 SER A O 1
ATOM 5297 N N . ASN A 1 650 ? -28.688 3.195 10.297 1 88.31 650 ASN A N 1
ATOM 5298 C CA . ASN A 1 650 ? -28.047 3.283 11.609 1 88.31 650 ASN A CA 1
ATOM 5299 C C . ASN A 1 650 ? -26.844 4.223 11.586 1 88.31 650 ASN A C 1
ATOM 5301 O O . ASN A 1 650 ? -26.156 4.379 12.594 1 88.31 650 ASN A O 1
ATOM 5305 N N . ILE A 1 651 ? -26.641 4.867 10.531 1 93.69 651 ILE A N 1
ATOM 5306 C CA . ILE A 1 651 ? -25.469 5.723 10.367 1 93.69 651 ILE A CA 1
ATOM 5307 C C . ILE A 1 651 ? -25.906 7.164 10.125 1 93.69 651 ILE A C 1
ATOM 5309 O O . ILE A 1 651 ? -26.609 7.453 9.148 1 93.69 651 ILE A O 1
ATOM 5313 N N . PHE A 1 652 ? -25.531 8.062 10.953 1 94.31 652 PHE A N 1
ATOM 5314 C CA . PHE A 1 652 ? -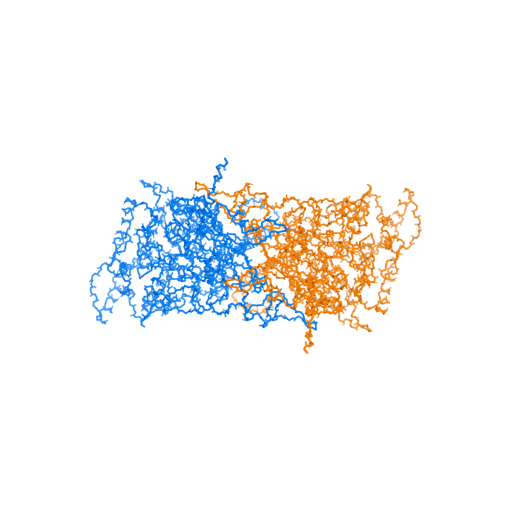26 9.438 10.898 1 94.31 652 PHE A CA 1
ATOM 5315 C C . PHE A 1 652 ? -25.234 10.234 9.852 1 94.31 652 PHE A C 1
ATOM 5317 O O . PHE A 1 652 ? -25.812 11.086 9.172 1 94.31 652 PHE A O 1
ATOM 5324 N N . LEU A 1 653 ? -23.969 10 9.742 1 96.62 653 LEU A N 1
ATOM 5325 C CA . LEU A 1 653 ? -23.094 10.844 8.938 1 96.62 653 LEU A CA 1
ATOM 5326 C C . LEU A 1 653 ? -22.469 10.039 7.801 1 96.62 653 LEU A C 1
ATOM 5328 O O . LEU A 1 653 ? -21.906 8.961 8.023 1 96.62 653 LEU A O 1
ATOM 5332 N N . ILE A 1 654 ? -22.609 10.523 6.578 1 97.56 654 ILE A N 1
ATOM 5333 C CA . ILE A 1 654 ? -22 9.961 5.371 1 97.56 654 ILE A CA 1
ATOM 5334 C C . ILE A 1 654 ? -21.156 11.023 4.668 1 97.56 654 ILE A C 1
ATOM 5336 O O . ILE A 1 654 ? -21.578 12.18 4.566 1 97.56 654 ILE A O 1
ATOM 5340 N N . PHE A 1 655 ? -19.969 10.672 4.258 1 98.25 655 PHE A N 1
ATOM 5341 C CA . PHE A 1 655 ? -19.172 11.547 3.41 1 98.25 655 PHE A CA 1
ATOM 5342 C C . PHE A 1 655 ? -19.141 11.039 1.974 1 98.25 655 PHE A C 1
ATOM 5344 O O . PHE A 1 655 ? -18.984 9.844 1.734 1 98.25 655 PHE A O 1
ATOM 5351 N N . TYR A 1 656 ? -19.328 11.93 1.041 1 97.5 656 TYR A N 1
ATOM 5352 C CA . TYR A 1 656 ? -19.219 11.633 -0.384 1 97.5 656 TYR A CA 1
ATOM 5353 C C . TYR A 1 656 ? -18.031 12.344 -0.998 1 97.5 656 TYR A C 1
ATOM 5355 O O . TYR A 1 656 ? -17.984 13.578 -1.055 1 97.5 656 TYR A O 1
ATOM 5363 N N . CYS A 1 657 ? -17.062 11.594 -1.437 1 97.19 657 CYS A N 1
ATOM 5364 C CA . CYS A 1 657 ? -15.867 12.109 -2.109 1 97.19 657 CYS A CA 1
ATOM 5365 C C . CYS A 1 657 ? -16.016 12.008 -3.623 1 97.19 657 CYS A C 1
ATOM 5367 O O . CYS A 1 657 ? -15.516 11.055 -4.234 1 97.19 657 CYS A O 1
ATOM 5369 N N . GLY A 1 658 ? -16.562 13.016 -4.23 1 95 658 GLY A N 1
ATOM 5370 C CA . GLY A 1 658 ? -16.875 12.969 -5.648 1 95 658 GLY A CA 1
ATOM 5371 C C . GLY A 1 658 ? -16.109 13.984 -6.469 1 95 658 GLY A C 1
ATOM 5372 O O . GLY A 1 658 ? -16.469 14.258 -7.621 1 95 658 GLY A O 1
ATOM 5373 N N . GLN A 1 659 ? -15.086 14.641 -5.871 1 94.38 659 GLN A N 1
ATOM 5374 C CA . GLN A 1 659 ? -14.281 15.664 -6.543 1 94.38 659 GLN A CA 1
ATOM 5375 C C . GLN A 1 659 ? -15.156 16.781 -7.094 1 94.38 659 GLN A C 1
ATOM 5377 O O . GLN A 1 659 ? -14.992 17.203 -8.242 1 94.38 659 GLN A O 1
ATOM 5382 N N . GLU A 1 660 ? -16.047 17.156 -6.309 1 91.12 660 GLU A N 1
ATOM 5383 C CA . GLU A 1 660 ? -17 18.188 -6.742 1 91.12 660 GLU A CA 1
ATOM 5384 C C . GLU A 1 660 ? -16.328 19.547 -6.852 1 91.12 660 GLU A C 1
ATOM 5386 O O . GLU A 1 660 ? -15.484 19.906 -6.023 1 91.12 660 GLU A O 1
ATOM 5391 N N . GLU A 1 661 ? -16.703 20.312 -7.871 1 90.38 661 GLU A N 1
ATOM 5392 C CA . GLU A 1 661 ? -16.125 21.641 -8.078 1 90.38 661 GLU A CA 1
ATOM 5393 C C . GLU A 1 661 ? -16.922 22.719 -7.344 1 90.38 661 GLU A C 1
ATOM 5395 O O . GLU A 1 661 ? -17.328 23.703 -7.945 1 90.38 661 GLU A O 1
ATOM 5400 N N . LYS A 1 662 ? -17.125 22.516 -6.164 1 91.31 662 LYS A N 1
ATOM 5401 C CA . LYS A 1 662 ? -17.75 23.453 -5.238 1 91.31 662 LYS A CA 1
ATOM 5402 C C . LYS A 1 662 ? -17.141 23.344 -3.846 1 91.31 662 LYS A C 1
ATOM 5404 O O . LYS A 1 662 ? -16.609 22.281 -3.473 1 91.31 662 LYS A O 1
ATOM 5409 N N . TRP A 1 663 ? -17.156 24.484 -3.186 1 91.12 663 TRP A N 1
ATOM 5410 C CA . TRP A 1 663 ? -16.719 24.438 -1.793 1 91.12 663 TRP A CA 1
ATOM 5411 C C . TRP A 1 663 ? -17.672 23.609 -0.952 1 91.12 663 TRP A C 1
ATOM 5413 O O . TRP A 1 663 ? -18.891 23.688 -1.137 1 91.12 663 TRP A O 1
ATOM 5423 N N . PRO A 1 664 ? -17.203 22.828 -0.067 1 87.56 664 PRO A N 1
ATOM 5424 C CA . PRO A 1 664 ? -18.062 21.938 0.708 1 87.56 664 PRO A CA 1
ATOM 5425 C C . PRO A 1 664 ? -18.859 22.672 1.783 1 87.56 664 PRO A C 1
ATOM 5427 O O . PRO A 1 664 ? -19.828 22.125 2.32 1 87.56 664 PRO A O 1
ATOM 5430 N N . TRP A 1 665 ? -18.438 23.922 2.078 1 92.25 665 TRP A N 1
ATOM 5431 C CA . TRP A 1 665 ? -19.078 24.656 3.164 1 92.25 665 TRP A CA 1
ATOM 5432 C C . TRP A 1 665 ? -20.266 25.484 2.646 1 92.25 665 TRP A C 1
ATOM 5434 O O . TRP A 1 665 ? -20.203 26.031 1.542 1 92.25 665 TRP A O 1
ATOM 5444 N N . GLU A 1 666 ? -21.484 25.344 3.254 1 76 666 GLU A N 1
ATOM 5445 C CA . GLU A 1 666 ? -22.641 26.172 2.885 1 76 666 GLU A CA 1
ATOM 5446 C C . GLU A 1 666 ? -22.5 27.578 3.439 1 76 666 GLU A C 1
ATOM 5448 O O . GLU A 1 666 ? -22.547 27.781 4.652 1 76 666 GLU A O 1
ATOM 5453 N N . ILE A 1 667 ? -21.969 28.469 2.691 1 71.31 667 ILE A N 1
ATOM 5454 C CA . ILE A 1 667 ? -21.906 29.844 3.172 1 71.31 667 ILE A CA 1
ATOM 5455 C C . ILE A 1 667 ? -23.094 30.625 2.648 1 71.31 667 ILE A C 1
ATOM 5457 O O . ILE A 1 667 ? -23.438 30.547 1.466 1 71.31 667 ILE A O 1
ATOM 5461 N N . ASN A 1 668 ? -24.125 30.844 3.439 1 54.5 668 ASN A N 1
ATOM 5462 C CA . ASN A 1 668 ? -25.25 31.672 3.035 1 54.5 668 ASN A CA 1
ATOM 5463 C C . ASN A 1 668 ? -24.781 32.969 2.357 1 54.5 668 ASN A C 1
ATOM 5465 O O . ASN A 1 668 ? -24.016 33.719 2.936 1 54.5 668 ASN A O 1
ATOM 5469 N N . LYS A 1 669 ? -24.797 33.094 1.055 1 50 669 LYS A N 1
ATOM 5470 C CA . LYS A 1 669 ? -24.719 34.406 0.479 1 50 669 LYS A CA 1
ATOM 5471 C C . LYS A 1 669 ? -25.719 35.344 1.146 1 50 669 LYS A C 1
ATOM 5473 O O . LYS A 1 669 ? -26.938 35.125 1.086 1 50 669 LYS A O 1
ATOM 5478 N N . GLU A 1 670 ? -25.609 35.656 2.346 1 34.66 670 GLU A N 1
ATOM 5479 C CA . GLU A 1 670 ? -26.484 36.781 2.697 1 34.66 670 GLU A CA 1
ATOM 5480 C C . GLU A 1 670 ? -26.672 37.719 1.521 1 34.66 670 GLU A C 1
ATOM 5482 O O . GLU A 1 670 ? -25.719 38.031 0.809 1 34.66 670 GLU A O 1
ATOM 5487 N N . GLU A 1 671 ? -27.969 37.812 0.964 1 33 671 GLU A N 1
ATOM 5488 C CA . GLU A 1 671 ? -28.516 38.906 0.153 1 33 671 GLU A CA 1
ATOM 5489 C C . GLU A 1 671 ? -27.875 40.219 0.502 1 33 671 GLU A C 1
ATOM 5491 O O . GLU A 1 671 ? -27.953 40.688 1.646 1 33 671 GLU A O 1
ATOM 5496 N N . LYS A 1 672 ? -26.891 40.719 -0.212 1 29.48 672 LYS A N 1
ATOM 5497 C CA . LYS A 1 672 ? -27.031 42.125 -0.504 1 29.48 672 LYS A CA 1
ATOM 5498 C C . LYS A 1 672 ? -28.188 42.375 -1.464 1 29.48 672 LYS A C 1
ATOM 5500 O O . LYS A 1 672 ? -28.312 41.719 -2.484 1 29.48 672 LYS A O 1
ATOM 5505 N N . MET B 1 1 ? -83.75 -6.82 -24.391 1 24.55 1 MET B N 1
ATOM 5506 C CA . MET B 1 1 ? -83.188 -6.414 -23.109 1 24.55 1 MET B CA 1
ATOM 5507 C C . MET B 1 1 ? -82.125 -7.418 -22.641 1 24.55 1 MET B C 1
ATOM 5509 O O . MET B 1 1 ? -82.062 -7.699 -21.438 1 24.55 1 MET B O 1
ATOM 5513 N N . PHE B 1 2 ? -81.562 -8.234 -23.406 1 31.61 2 PHE B N 1
ATOM 5514 C CA . PHE B 1 2 ? -80.562 -9.312 -23.359 1 31.61 2 PHE B CA 1
ATOM 5515 C C . PHE B 1 2 ? -79.25 -8.812 -22.797 1 31.61 2 PHE B C 1
ATOM 5517 O O . PHE B 1 2 ? -78.562 -8.008 -23.438 1 31.61 2 PHE B O 1
ATOM 5524 N N . LEU B 1 3 ? -79.188 -8.711 -21.453 1 29.89 3 LEU B N 1
ATOM 5525 C CA . LEU B 1 3 ? -78.125 -8.227 -20.562 1 29.89 3 LEU B CA 1
ATOM 5526 C C . LEU B 1 3 ? -76.875 -9.125 -20.641 1 29.89 3 LEU B C 1
ATOM 5528 O O . LEU B 1 3 ? -77 -10.305 -20.281 1 29.89 3 LEU B O 1
ATOM 5532 N N . PHE B 1 4 ? -76.062 -9.023 -21.703 1 29.89 4 PHE B N 1
ATOM 5533 C CA . PHE B 1 4 ? -74.812 -9.688 -21.984 1 29.89 4 PHE B CA 1
ATOM 5534 C C . PHE B 1 4 ? -73.875 -9.516 -20.828 1 29.89 4 PHE B C 1
ATOM 5536 O O . PHE B 1 4 ? -73.438 -8.398 -20.531 1 29.89 4 PHE B O 1
ATOM 5543 N N . THR B 1 5 ? -73.938 -10.344 -19.75 1 26.97 5 THR B N 1
ATOM 5544 C CA . THR B 1 5 ? -73.062 -10.438 -18.594 1 26.97 5 THR B CA 1
ATOM 5545 C C . THR B 1 5 ? -71.625 -10.766 -19.031 1 26.97 5 THR B C 1
ATOM 5547 O O . THR B 1 5 ? -71.375 -11.852 -19.531 1 26.97 5 THR B O 1
ATOM 5550 N N . LEU B 1 6 ? -70.875 -9.852 -19.594 1 27.2 6 LEU B N 1
ATOM 5551 C CA . LEU B 1 6 ? -69.438 -9.961 -19.922 1 27.2 6 LEU B CA 1
ATOM 5552 C C . LEU B 1 6 ? -68.625 -10.398 -18.703 1 27.2 6 LEU B C 1
ATOM 5554 O O . LEU B 1 6 ? -68.562 -9.672 -17.719 1 27.2 6 LEU B O 1
ATOM 5558 N N . MET B 1 7 ? -68.562 -11.703 -18.391 1 26.5 7 MET B N 1
ATOM 5559 C CA . MET B 1 7 ? -67.812 -12.32 -17.328 1 26.5 7 MET B CA 1
ATOM 5560 C C . MET B 1 7 ? -66.312 -11.945 -17.484 1 26.5 7 MET B C 1
ATOM 5562 O O . MET B 1 7 ? -65.688 -12.195 -18.531 1 26.5 7 MET B O 1
ATOM 5566 N N . LEU B 1 8 ? -65.75 -10.906 -16.797 1 26.3 8 LEU B N 1
ATOM 5567 C CA . LEU B 1 8 ? -64.375 -10.445 -16.547 1 26.3 8 LEU B CA 1
ATOM 5568 C C . LEU B 1 8 ? -63.531 -11.578 -16.031 1 26.3 8 LEU B C 1
ATOM 5570 O O . LEU B 1 8 ? -63.719 -12.039 -14.898 1 26.3 8 LEU B O 1
ATOM 5574 N N . ILE B 1 9 ? -63.188 -12.57 -16.812 1 27.31 9 ILE B N 1
ATOM 5575 C CA . ILE B 1 9 ? -62.188 -13.578 -16.422 1 27.31 9 ILE B CA 1
ATOM 5576 C C . ILE B 1 9 ? -60.875 -12.898 -16.062 1 27.31 9 ILE B C 1
ATOM 5578 O O . ILE B 1 9 ? -60.219 -12.305 -16.938 1 27.31 9 ILE B O 1
ATOM 5582 N N . VAL B 1 10 ? -60.688 -12.406 -14.852 1 26.16 10 VAL B N 1
ATOM 5583 C CA . VAL B 1 10 ? -59.438 -11.984 -14.219 1 26.16 10 VAL B CA 1
ATOM 5584 C C . VAL B 1 10 ? -58.438 -13.125 -14.289 1 26.16 10 VAL B C 1
ATOM 5586 O O . VAL B 1 10 ? -58.594 -14.148 -13.625 1 26.16 10 VAL B O 1
ATOM 5589 N N . ILE B 1 11 ? -57.906 -13.445 -15.445 1 27.23 11 ILE B N 1
ATOM 5590 C CA . ILE B 1 11 ? -56.781 -14.367 -15.5 1 27.23 11 ILE B CA 1
ATOM 5591 C C . ILE B 1 11 ? -55.719 -13.922 -14.516 1 27.23 11 ILE B C 1
ATOM 5593 O O . ILE B 1 11 ? -55.188 -12.812 -14.609 1 27.23 11 ILE B O 1
ATOM 5597 N N . ASN B 1 12 ? -55.719 -14.422 -13.328 1 25.17 12 ASN B N 1
ATOM 5598 C CA . ASN B 1 12 ? -54.656 -14.461 -12.336 1 25.17 12 ASN B CA 1
ATOM 5599 C C . ASN B 1 12 ? -53.344 -14.977 -12.938 1 25.17 12 ASN B C 1
ATOM 5601 O O . ASN B 1 12 ? -53.094 -16.188 -12.953 1 25.17 12 ASN B O 1
ATOM 5605 N N . ALA B 1 13 ? -52.906 -14.445 -14.055 1 26.64 13 ALA B N 1
ATOM 5606 C CA . ALA B 1 13 ? -51.531 -14.781 -14.477 1 26.64 13 ALA B CA 1
ATOM 5607 C C . ALA B 1 13 ? -50.562 -14.633 -13.328 1 26.64 13 ALA B C 1
ATOM 5609 O O . ALA B 1 13 ? -50.375 -13.539 -12.789 1 26.64 13 ALA B O 1
ATOM 5610 N N . ARG B 1 14 ? -50.438 -15.688 -12.586 1 26.92 14 ARG B N 1
ATOM 5611 C CA . ARG B 1 14 ? -49.25 -15.836 -11.719 1 26.92 14 ARG B CA 1
ATOM 5612 C C . ARG B 1 14 ? -48 -15.414 -12.445 1 26.92 14 ARG B C 1
ATOM 5614 O O . ARG B 1 14 ? -47.594 -16.031 -13.438 1 26.92 14 ARG B O 1
ATOM 5621 N N . PHE B 1 15 ? -47.75 -14.141 -12.5 1 26.45 15 PHE B N 1
ATOM 5622 C CA . PHE B 1 15 ? -46.375 -13.695 -12.781 1 26.45 15 PHE B CA 1
ATOM 5623 C C . PHE B 1 15 ? -45.375 -14.477 -11.945 1 26.45 15 PHE B C 1
ATOM 5625 O O . PHE B 1 15 ? -45.25 -14.258 -10.742 1 26.45 15 PHE B O 1
ATOM 5632 N N . GLU B 1 16 ? -45.281 -15.781 -12.219 1 29.14 16 GLU B N 1
ATOM 5633 C CA . GLU B 1 16 ? -44.062 -16.391 -11.711 1 29.14 16 GLU B CA 1
ATOM 5634 C C . GLU B 1 16 ? -42.875 -15.469 -11.93 1 29.14 16 GLU B C 1
ATOM 5636 O O . GLU B 1 16 ? -42.562 -15.109 -13.062 1 29.14 16 GLU B O 1
ATOM 5641 N N . ILE B 1 17 ? -42.656 -14.547 -11.078 1 28.69 17 ILE B N 1
ATOM 5642 C CA . ILE B 1 17 ? -41.406 -13.797 -10.945 1 28.69 17 ILE B CA 1
ATOM 5643 C C . ILE B 1 17 ? -40.219 -14.727 -11.156 1 28.69 17 ILE B C 1
ATOM 5645 O O . ILE B 1 17 ? -39.906 -15.547 -10.289 1 28.69 17 ILE B O 1
ATOM 5649 N N . ALA B 1 18 ? -39.938 -15.359 -12.203 1 34.75 18 ALA B N 1
ATOM 5650 C CA . ALA B 1 18 ? -38.781 -16.047 -12.758 1 34.75 18 ALA B CA 1
ATOM 5651 C C . ALA B 1 18 ? -37.5 -15.289 -12.445 1 34.75 18 ALA B C 1
ATOM 5653 O O . ALA B 1 18 ? -37.125 -14.375 -13.172 1 34.75 18 ALA B O 1
ATOM 5654 N N . TYR B 1 19 ? -37.156 -14.82 -11.211 1 39.53 19 TYR B N 1
ATOM 5655 C CA . TYR B 1 19 ? -36.25 -13.828 -10.695 1 39.53 19 TYR B CA 1
ATOM 5656 C C . TYR B 1 19 ? -34.812 -14.164 -11.094 1 39.53 19 TYR B C 1
ATOM 5658 O O . TYR B 1 19 ? -34.031 -13.289 -11.5 1 39.53 19 TYR B O 1
ATOM 5666 N N . THR B 1 20 ? -34 -15.391 -10.305 1 52.09 20 THR B N 1
ATOM 5667 C CA . THR B 1 20 ? -32.531 -15.328 -10.422 1 52.09 20 THR B CA 1
ATOM 5668 C C . THR B 1 20 ? -32.062 -15.938 -11.742 1 52.09 20 THR B C 1
ATOM 5670 O O . THR B 1 20 ? -32.531 -17.016 -12.141 1 52.09 20 THR B O 1
ATOM 5673 N N . LYS B 1 21 ? -31.266 -15.172 -12.555 1 76.06 21 LYS B N 1
ATOM 5674 C CA . LYS B 1 21 ? -30.656 -15.562 -13.828 1 76.06 21 LYS B CA 1
ATOM 5675 C C . LYS B 1 21 ? -29.234 -16.078 -13.617 1 76.06 21 LYS B C 1
ATOM 5677 O O . LYS B 1 21 ? -28.516 -16.328 -14.586 1 76.06 21 LYS B O 1
ATOM 5682 N N . MET B 1 22 ? -28.922 -16.375 -12.258 1 89.56 22 MET B N 1
ATOM 5683 C CA . MET B 1 22 ? -27.719 -17.094 -11.859 1 89.56 22 MET B CA 1
ATOM 5684 C C . MET B 1 22 ? -28.047 -18.234 -10.898 1 89.56 22 MET B C 1
ATOM 5686 O O . MET B 1 22 ? -28.953 -18.094 -10.07 1 89.56 22 MET B O 1
ATOM 5690 N N . TYR B 1 23 ? -27.344 -19.375 -11.023 1 90.62 23 TYR B N 1
ATOM 5691 C CA . TYR B 1 23 ? -27.609 -20.562 -10.227 1 90.62 23 TYR B CA 1
ATOM 5692 C C . TYR B 1 23 ? -26.328 -21.203 -9.719 1 90.62 23 TYR B C 1
ATOM 5694 O O . TYR B 1 23 ? -25.266 -21.031 -10.336 1 90.62 23 TYR B O 1
ATOM 5702 N N . GLU B 1 24 ? -26.516 -21.844 -8.578 1 94 24 GLU B N 1
ATOM 5703 C CA . GLU B 1 24 ? -25.422 -22.672 -8.109 1 94 24 GLU B CA 1
ATOM 5704 C C . GLU B 1 24 ? -25.328 -23.969 -8.914 1 94 24 GLU B C 1
ATOM 5706 O O . GLU B 1 24 ? -26.344 -24.578 -9.219 1 94 24 GLU B O 1
ATOM 5711 N N . GLU B 1 25 ? -24.188 -24.328 -9.281 1 93.94 25 GLU B N 1
ATOM 5712 C CA . GLU B 1 25 ? -23.875 -25.609 -9.914 1 93.94 25 GLU B CA 1
ATOM 5713 C C . GLU B 1 25 ? -23 -26.469 -9.016 1 93.94 25 GLU B C 1
ATOM 5715 O O . GLU B 1 25 ? -22.219 -25.953 -8.211 1 93.94 25 GLU B O 1
ATOM 5720 N N . PRO B 1 26 ? -23.172 -27.766 -9.133 1 93.5 26 PRO B N 1
ATOM 5721 C CA . PRO B 1 26 ? -22.25 -28.625 -8.398 1 93.5 26 PRO B CA 1
ATOM 5722 C C . PRO B 1 26 ? -20.812 -28.547 -8.938 1 93.5 26 PRO B C 1
ATOM 5724 O O . PRO B 1 26 ? -20.609 -28.266 -10.117 1 93.5 26 PRO B O 1
ATOM 5727 N N . LEU B 1 27 ? -19.891 -28.844 -8.031 1 95.38 27 LEU B N 1
ATOM 5728 C CA . LEU B 1 27 ? -18.5 -28.906 -8.484 1 95.38 27 LEU B CA 1
ATOM 5729 C C . LEU B 1 27 ? -18.328 -29.984 -9.547 1 95.38 27 LEU B C 1
ATOM 5731 O O . LEU B 1 27 ? -18.953 -31.047 -9.461 1 95.38 27 LEU B O 1
ATOM 5735 N N . PRO B 1 28 ? -17.438 -29.75 -10.516 1 93.56 28 PRO B N 1
ATOM 5736 C CA . PRO B 1 28 ? -17.156 -30.797 -11.5 1 93.56 28 PRO B CA 1
ATOM 5737 C C . PRO B 1 28 ? -16.641 -32.062 -10.852 1 93.56 28 PRO B C 1
ATOM 5739 O O . PRO B 1 28 ? -15.906 -32.031 -9.859 1 93.56 28 PRO B O 1
ATOM 5742 N N . GLN B 1 29 ? -16.953 -33.188 -11.477 1 93.19 29 GLN B N 1
ATOM 5743 C CA . GLN B 1 29 ? -16.578 -34.469 -10.922 1 93.19 29 GLN B CA 1
ATOM 5744 C C . GLN B 1 29 ? -15.07 -34.594 -10.781 1 93.19 29 GLN B C 1
ATOM 5746 O O . GLN B 1 29 ? -14.57 -35.094 -9.766 1 93.19 29 GLN B O 1
ATOM 5751 N N . GLU B 1 30 ? -14.32 -34.188 -11.766 1 93 30 GLU B N 1
ATOM 5752 C CA . GLU B 1 30 ? -12.859 -34.281 -11.742 1 93 30 GLU B CA 1
ATOM 5753 C C . GLU B 1 30 ? -12.273 -33.469 -10.609 1 93 30 GLU B C 1
ATOM 5755 O O . GLU B 1 30 ? -11.25 -33.844 -10.023 1 93 30 GLU B O 1
ATOM 5760 N N . PHE B 1 31 ? -12.938 -32.344 -10.352 1 95.69 31 PHE B N 1
ATOM 5761 C CA . PHE B 1 31 ? -12.547 -31.516 -9.227 1 95.69 31 PHE B CA 1
ATOM 5762 C C . PHE B 1 31 ? -12.766 -32.25 -7.906 1 95.69 31 PHE B C 1
ATOM 5764 O O . PHE B 1 31 ? -11.875 -32.281 -7.051 1 95.69 31 PHE B O 1
ATOM 5771 N N . LYS B 1 32 ? -13.875 -32.875 -7.73 1 95.44 32 LYS B N 1
ATOM 5772 C CA . LYS B 1 32 ? -14.211 -33.625 -6.523 1 95.44 32 LYS B CA 1
ATOM 5773 C C . LYS B 1 32 ? -13.266 -34.781 -6.324 1 95.44 32 LYS B C 1
ATOM 5775 O O . LYS B 1 32 ? -12.828 -35.062 -5.203 1 95.44 32 LYS B O 1
ATOM 5780 N N . ASP B 1 33 ? -12.961 -35.469 -7.402 1 93.44 33 ASP B N 1
ATOM 5781 C CA . ASP B 1 33 ? -12.031 -36.594 -7.344 1 93.44 33 ASP B CA 1
ATOM 5782 C C . ASP B 1 33 ? -10.656 -36.125 -6.844 1 93.44 33 ASP B C 1
ATOM 5784 O O . ASP B 1 33 ? -10.008 -36.844 -6.078 1 93.44 33 ASP B O 1
ATOM 5788 N N . CYS B 1 34 ? -10.281 -35.031 -7.34 1 95.56 34 CYS B N 1
ATOM 5789 C CA . CYS B 1 34 ? -9.008 -34.438 -6.906 1 95.56 34 CYS B CA 1
ATOM 5790 C C . CYS B 1 34 ? -9.023 -34.156 -5.414 1 95.56 34 CYS B C 1
ATOM 5792 O O . CYS B 1 34 ? -8.07 -34.469 -4.699 1 95.56 34 CYS B O 1
ATOM 5794 N N . LEU B 1 35 ? -10.086 -33.531 -4.922 1 96.25 35 LEU B N 1
ATOM 5795 C CA . LEU B 1 35 ? -10.227 -33.25 -3.498 1 96.25 35 LEU B CA 1
ATOM 5796 C C . LEU B 1 35 ? -10.195 -34.531 -2.678 1 96.25 35 LEU B C 1
ATOM 5798 O O . LEU B 1 35 ? -9.539 -34.594 -1.633 1 96.25 35 LEU B O 1
ATOM 5802 N N . ASN B 1 36 ? -10.805 -35.531 -3.197 1 94.31 36 ASN B N 1
ATOM 5803 C CA . ASN B 1 36 ? -10.852 -36.844 -2.51 1 94.31 36 ASN B CA 1
ATOM 5804 C C . ASN B 1 36 ? -9.469 -37.469 -2.457 1 94.31 36 ASN B C 1
ATOM 5806 O O . ASN B 1 36 ? -9.188 -38.281 -1.553 1 94.31 36 ASN B O 1
ATOM 5810 N N . MET B 1 37 ? -8.727 -37.156 -3.391 1 92.75 37 MET B N 1
ATOM 5811 C CA . MET B 1 37 ? -7.363 -37.688 -3.441 1 92.75 37 MET B CA 1
ATOM 5812 C C . MET B 1 37 ? -6.457 -36.938 -2.463 1 92.75 37 MET B C 1
ATOM 5814 O O . MET B 1 37 ? -5.645 -37.562 -1.773 1 92.75 37 MET B O 1
ATOM 5818 N N . ILE B 1 38 ? -6.605 -35.656 -2.281 1 95.88 38 ILE B N 1
ATOM 5819 C CA . ILE B 1 38 ? -5.625 -34.812 -1.597 1 95.88 38 ILE B CA 1
ATOM 5820 C C . ILE B 1 38 ? -6.027 -34.656 -0.134 1 95.88 38 ILE B C 1
ATOM 5822 O O . ILE B 1 38 ? -5.18 -34.719 0.76 1 95.88 38 ILE B O 1
ATOM 5826 N N . LEU B 1 39 ? -7.285 -34.469 0.188 1 94.88 39 LEU B N 1
ATOM 5827 C CA . LEU B 1 39 ? -7.758 -33.969 1.481 1 94.88 39 LEU B CA 1
ATOM 5828 C C . LEU B 1 39 ? -7.508 -35.031 2.572 1 94.88 39 LEU B C 1
ATOM 5830 O O . LEU B 1 39 ? -7.133 -34.656 3.693 1 94.88 39 LEU B O 1
ATOM 5834 N N . PRO B 1 40 ? -7.68 -36.312 2.307 1 93.12 40 PRO B N 1
ATOM 5835 C CA . PRO B 1 40 ? -7.445 -37.281 3.373 1 93.12 40 PRO B CA 1
ATOM 5836 C C . PRO B 1 40 ? -6.035 -37.219 3.951 1 93.12 40 PRO B C 1
ATOM 5838 O O . PRO B 1 40 ? -5.82 -37.531 5.121 1 93.12 40 PRO B O 1
ATOM 5841 N N . ASN B 1 41 ? -5.109 -36.75 3.17 1 93.12 41 ASN B N 1
ATOM 5842 C CA . ASN B 1 41 ? -3.727 -36.625 3.623 1 93.12 41 ASN B CA 1
ATOM 5843 C C . ASN B 1 41 ? -3.367 -35.188 3.977 1 93.12 41 ASN B C 1
ATOM 5845 O O . ASN B 1 41 ? -2.189 -34.875 4.133 1 93.12 41 ASN B O 1
ATOM 5849 N N . SER B 1 42 ? -4.359 -34.375 4.02 1 94.62 42 SER B N 1
ATOM 5850 C CA . SER B 1 42 ? -4.129 -32.969 4.266 1 94.62 42 SER B CA 1
ATOM 5851 C C . SER B 1 42 ? -4.453 -32.594 5.707 1 94.62 42 SER B C 1
ATOM 5853 O O . SER B 1 42 ? -5.164 -33.312 6.398 1 94.62 42 SER B O 1
ATOM 5855 N N . ASP B 1 43 ? -3.805 -31.547 6.148 1 94.75 43 ASP B N 1
ATOM 5856 C CA . ASP B 1 43 ? -4.016 -30.953 7.461 1 94.75 43 ASP B CA 1
ATOM 5857 C C . ASP B 1 43 ? -4.348 -29.469 7.344 1 94.75 43 ASP B C 1
ATOM 5859 O O . ASP B 1 43 ? -3.578 -28.703 6.762 1 94.75 43 ASP B O 1
ATOM 5863 N N . LEU B 1 44 ? -5.48 -29.109 7.949 1 93.62 44 LEU B N 1
ATOM 5864 C CA . LEU B 1 44 ? -6.012 -27.75 7.828 1 93.62 44 LEU B CA 1
ATOM 5865 C C . LEU B 1 44 ? -5.012 -26.734 8.352 1 93.62 44 LEU B C 1
ATOM 5867 O O . LEU B 1 44 ? -4.977 -25.594 7.879 1 93.62 44 LEU B O 1
ATOM 5871 N N . LYS B 1 45 ? -4.234 -27.062 9.281 1 94.81 45 LYS B N 1
ATOM 5872 C CA . LYS B 1 45 ? -3.307 -26.141 9.922 1 94.81 45 LYS B CA 1
ATOM 5873 C C . LYS B 1 45 ? -1.925 -26.219 9.281 1 94.81 45 LYS B C 1
ATOM 5875 O O . LYS B 1 45 ? -1.052 -25.391 9.578 1 94.81 45 LYS B O 1
ATOM 5880 N N . ARG B 1 46 ? -1.763 -27.109 8.352 1 94.31 46 ARG B N 1
ATOM 5881 C CA . ARG B 1 46 ? -0.454 -27.312 7.738 1 94.31 46 ARG B CA 1
ATOM 5882 C C . ARG B 1 46 ? -0.489 -26.953 6.254 1 94.31 46 ARG B C 1
ATOM 5884 O O . ARG B 1 46 ? 0.471 -26.391 5.723 1 94.31 46 ARG B O 1
ATOM 5891 N N . ASP B 1 47 ? -1.57 -27.359 5.613 1 95.06 47 ASP B N 1
ATOM 5892 C CA . ASP B 1 47 ? -1.647 -27.281 4.156 1 95.06 47 ASP B CA 1
ATOM 5893 C C . ASP B 1 47 ? -2.605 -26.172 3.719 1 95.06 47 ASP B C 1
ATOM 5895 O O . ASP B 1 47 ? -3.822 -26.312 3.861 1 95.06 47 ASP B O 1
ATOM 5899 N N . PRO B 1 48 ? -2.051 -25.094 3.203 1 93.94 48 PRO B N 1
ATOM 5900 C CA . PRO B 1 48 ? -2.932 -23.984 2.816 1 93.94 48 PRO B CA 1
ATOM 5901 C C . PRO B 1 48 ? -3.947 -24.391 1.75 1 93.94 48 PRO B C 1
ATOM 5903 O O . PRO B 1 48 ? -3.604 -25.094 0.799 1 93.94 48 PRO B O 1
ATOM 5906 N N . ALA B 1 49 ? -5.129 -23.828 1.806 1 94.62 49 ALA B N 1
ATOM 5907 C CA . ALA B 1 49 ? -6.242 -24.25 0.956 1 94.62 49 ALA B CA 1
ATOM 5908 C C . ALA B 1 49 ? -6.055 -23.75 -0.475 1 94.62 49 ALA B C 1
ATOM 5910 O O . ALA B 1 49 ? -6.512 -24.391 -1.426 1 94.62 49 ALA B O 1
ATOM 5911 N N . TYR B 1 50 ? -5.398 -22.609 -0.647 1 95.25 50 TYR B N 1
ATOM 5912 C CA . TYR B 1 50 ? -5.312 -22.016 -1.979 1 95.25 50 TYR B CA 1
ATOM 5913 C C . TYR B 1 50 ? -4.59 -22.953 -2.941 1 95.25 50 TYR B C 1
ATOM 5915 O O . TYR B 1 50 ? -4.961 -23.062 -4.113 1 95.25 50 TYR B O 1
ATOM 5923 N N . ILE B 1 51 ? -3.555 -23.656 -2.484 1 95.56 51 ILE B N 1
ATOM 5924 C CA . ILE B 1 51 ? -2.764 -24.5 -3.373 1 95.56 51 ILE B CA 1
ATOM 5925 C C . ILE B 1 51 ? -3.537 -25.766 -3.705 1 95.56 51 ILE B C 1
ATOM 5927 O O . ILE B 1 51 ? -3.406 -26.312 -4.801 1 95.56 51 ILE B O 1
ATOM 5931 N N . ILE B 1 52 ? -4.324 -26.266 -2.787 1 96.38 52 ILE B N 1
ATOM 5932 C CA . ILE B 1 52 ? -5.18 -27.422 -3.049 1 96.38 52 ILE B CA 1
ATOM 5933 C C . ILE B 1 52 ? -6.246 -27.047 -4.074 1 96.38 52 ILE B C 1
ATOM 5935 O O . ILE B 1 52 ? -6.496 -27.797 -5.023 1 96.38 52 ILE B O 1
ATOM 5939 N N . ASP B 1 53 ? -6.852 -25.875 -3.812 1 97 53 ASP B N 1
ATOM 5940 C CA . ASP B 1 53 ? -7.84 -25.375 -4.766 1 97 53 ASP B CA 1
ATOM 5941 C C . ASP B 1 53 ? -7.234 -25.234 -6.16 1 97 53 ASP B C 1
ATOM 5943 O O . ASP B 1 53 ? -7.84 -25.641 -7.152 1 97 53 ASP B O 1
ATOM 5947 N N . TYR B 1 54 ? -6.066 -24.625 -6.262 1 96.5 54 TYR B N 1
ATOM 5948 C CA . TYR B 1 54 ? -5.355 -24.453 -7.523 1 96.5 54 TYR B CA 1
ATOM 5949 C C . TYR B 1 54 ? -5.105 -25.797 -8.203 1 96.5 54 TYR B C 1
ATOM 5951 O O . TYR B 1 54 ? -5.332 -25.938 -9.406 1 96.5 54 TYR B O 1
ATOM 5959 N N . ALA B 1 55 ? -4.629 -26.734 -7.461 1 96.94 55 ALA B N 1
ATOM 5960 C CA . ALA B 1 55 ? -4.336 -28.078 -7.992 1 96.94 55 ALA B CA 1
ATOM 5961 C C . ALA B 1 55 ? -5.598 -28.734 -8.539 1 96.94 55 ALA B C 1
ATOM 5963 O O . ALA B 1 55 ? -5.59 -29.266 -9.648 1 96.94 55 ALA B O 1
ATOM 5964 N N . CYS B 1 56 ? -6.66 -28.656 -7.82 1 96.88 56 CYS B N 1
ATOM 5965 C CA . CYS B 1 56 ? -7.875 -29.359 -8.219 1 96.88 56 CYS B CA 1
ATOM 5966 C C . CYS B 1 56 ? -8.562 -28.656 -9.383 1 96.88 56 CYS B C 1
ATOM 5968 O O . CYS B 1 56 ? -9.148 -29.297 -10.25 1 96.88 56 CYS B O 1
ATOM 5970 N N . ALA B 1 57 ? -8.508 -27.344 -9.375 1 95.94 57 ALA B N 1
ATOM 5971 C CA . ALA B 1 57 ? -9 -26.594 -10.531 1 95.94 57 ALA B CA 1
ATOM 5972 C C . ALA B 1 57 ? -8.234 -27 -11.797 1 95.94 57 ALA B C 1
ATOM 5974 O O . ALA B 1 57 ? -8.844 -27.25 -12.836 1 95.94 57 ALA B O 1
ATOM 5975 N N . ASN B 1 58 ? -6.938 -27.078 -11.711 1 95 58 ASN B N 1
ATOM 5976 C CA . ASN B 1 58 ? -6.121 -27.422 -12.867 1 95 58 ASN B CA 1
ATOM 5977 C C . ASN B 1 58 ? -6.285 -28.906 -13.242 1 95 58 ASN B C 1
ATOM 5979 O O . ASN B 1 58 ? -6.227 -29.25 -14.422 1 95 58 ASN B O 1
ATOM 5983 N N . LYS B 1 59 ? -6.434 -29.719 -12.211 1 94.38 59 LYS B N 1
ATOM 5984 C CA . LYS B 1 59 ? -6.734 -31.109 -12.516 1 94.38 59 LYS B CA 1
ATOM 5985 C C . LYS B 1 59 ? -7.996 -31.234 -13.359 1 94.38 59 LYS B C 1
ATOM 5987 O O . LYS B 1 59 ? -8.016 -31.969 -14.359 1 94.38 59 LYS B O 1
ATOM 5992 N N . PHE B 1 60 ? -9.016 -30.562 -13.023 1 94.06 60 PHE B N 1
ATOM 5993 C CA . PHE B 1 60 ? -10.242 -30.531 -13.805 1 94.06 60 PHE B CA 1
ATOM 5994 C C . PHE B 1 60 ? -9.977 -30.016 -15.219 1 94.06 60 PHE B C 1
ATOM 5996 O O . PHE B 1 60 ? -10.367 -30.656 -16.203 1 94.06 60 PHE B O 1
ATOM 6003 N N . LEU B 1 61 ? -9.266 -28.891 -15.336 1 90.38 61 LEU B N 1
ATOM 6004 C CA . LEU B 1 61 ? -9.023 -28.25 -16.625 1 90.38 61 LEU B CA 1
ATOM 6005 C C . LEU B 1 61 ? -8.203 -29.141 -17.531 1 90.38 61 LEU B C 1
ATOM 6007 O O . LEU B 1 61 ? -8.461 -29.203 -18.734 1 90.38 61 LEU B O 1
ATOM 6011 N N . THR B 1 62 ? -7.254 -29.844 -17.016 1 88.75 62 THR B N 1
ATOM 6012 C CA . THR B 1 62 ? -6.344 -30.641 -17.828 1 88.75 62 THR B CA 1
ATOM 6013 C C . THR B 1 62 ? -6.949 -32 -18.141 1 88.75 62 THR B C 1
ATOM 6015 O O . THR B 1 62 ? -6.547 -32.656 -19.094 1 88.75 62 THR B O 1
ATOM 6018 N N . SER B 1 63 ? -7.914 -32.406 -17.344 1 87.88 63 SER B N 1
ATOM 6019 C CA . SER B 1 63 ? -8.531 -33.719 -17.547 1 87.88 63 SER B CA 1
ATOM 6020 C C . SER B 1 63 ? -9.633 -33.656 -18.594 1 87.88 63 SER B C 1
ATOM 6022 O O . SER B 1 63 ? -10.062 -34.688 -19.125 1 87.88 63 SER B O 1
ATOM 6024 N N . THR B 1 64 ? -10.094 -32.469 -18.844 1 85.44 64 THR B N 1
ATOM 6025 C CA . THR B 1 64 ? -11.234 -32.312 -19.734 1 85.44 64 THR B CA 1
ATOM 6026 C C . THR B 1 64 ? -10.938 -31.328 -20.844 1 85.44 64 THR B C 1
ATOM 6028 O O . THR B 1 64 ? -11.75 -30.438 -21.141 1 85.44 64 THR B O 1
ATOM 6031 N N . PRO B 1 65 ? -9.812 -31.484 -21.406 1 78.12 65 PRO B N 1
ATOM 6032 C CA . PRO B 1 65 ? -9.445 -30.438 -22.375 1 78.12 65 PRO B CA 1
ATOM 6033 C C . PRO B 1 65 ? -10.391 -30.375 -23.562 1 78.12 65 PRO B C 1
ATOM 6035 O O . PRO B 1 65 ? -10.586 -29.297 -24.141 1 78.12 65 PRO B O 1
ATOM 6038 N N . ASN B 1 66 ? -11.039 -31.453 -23.906 1 80.75 66 ASN B N 1
ATOM 6039 C CA . ASN B 1 66 ? -11.859 -31.5 -25.109 1 80.75 66 ASN B CA 1
ATOM 6040 C C . ASN B 1 66 ? -13.312 -31.141 -24.812 1 80.75 66 ASN B C 1
ATOM 6042 O O . ASN B 1 66 ? -14.117 -31.016 -25.734 1 80.75 66 ASN B O 1
ATOM 6046 N N . LYS B 1 67 ? -13.641 -31.016 -23.516 1 83.62 67 LYS B N 1
ATOM 6047 C CA . LYS B 1 67 ? -15 -30.625 -23.141 1 83.62 67 LYS B CA 1
ATOM 6048 C C . LYS B 1 67 ? -15.172 -29.109 -23.25 1 83.62 67 LYS B C 1
ATOM 6050 O O . LYS B 1 67 ? -16.297 -28.594 -23.172 1 83.62 67 LYS B O 1
ATOM 6055 N N . ARG B 1 68 ? -14.094 -28.531 -23.438 1 88.69 68 ARG B N 1
ATOM 6056 C CA . ARG B 1 68 ? -14.078 -27.078 -23.656 1 88.69 68 ARG B CA 1
ATOM 6057 C C . ARG B 1 68 ? -13.398 -26.75 -24.984 1 88.69 68 ARG B C 1
ATOM 6059 O O . ARG B 1 68 ? -13.43 -27.547 -25.922 1 88.69 68 ARG B O 1
ATOM 6066 N N . TRP B 1 69 ? -12.883 -25.672 -25.125 1 84.75 69 TRP B N 1
ATOM 6067 C CA . TRP B 1 69 ? -12.141 -25.281 -26.312 1 84.75 69 TRP B CA 1
ATOM 6068 C C . TRP B 1 69 ? -10.719 -25.828 -26.266 1 84.75 69 TRP B C 1
ATOM 6070 O O . TRP B 1 69 ? -10.07 -25.812 -25.219 1 84.75 69 TRP B O 1
ATOM 6080 N N . ALA B 1 70 ? -10.281 -26.5 -27.359 1 81.88 70 ALA B N 1
ATOM 6081 C CA . ALA B 1 70 ? -8.898 -26.953 -27.547 1 81.88 70 ALA B CA 1
ATOM 6082 C C . ALA B 1 70 ? -8.352 -26.516 -28.906 1 81.88 70 ALA B C 1
ATOM 6084 O O . ALA B 1 70 ? -9.094 -26.438 -29.875 1 81.88 70 ALA B O 1
ATOM 6085 N N . PRO B 1 71 ? -7.066 -26.25 -28.891 1 79.31 71 PRO B N 1
ATOM 6086 C CA . PRO B 1 71 ? -6.492 -25.828 -30.172 1 79.31 71 PRO B CA 1
ATOM 6087 C C . PRO B 1 71 ? -6.453 -26.969 -31.203 1 79.31 71 PRO B C 1
ATOM 6089 O O . PRO B 1 71 ? -6.355 -28.141 -30.828 1 79.31 71 PRO B O 1
ATOM 6092 N N . GLU B 1 72 ? -6.539 -26.516 -32.469 1 74.31 72 GLU B N 1
ATOM 6093 C CA . GLU B 1 72 ? -6.438 -27.5 -33.562 1 74.31 72 GLU B CA 1
ATOM 6094 C C . GLU B 1 72 ? -5.059 -28.156 -33.562 1 74.31 72 GLU B C 1
ATOM 6096 O O . GLU B 1 72 ? -4.047 -27.484 -33.344 1 74.31 72 GLU B O 1
ATOM 6101 N N . LYS B 1 73 ? -5.098 -29.516 -33.719 1 71.12 73 LYS B N 1
ATOM 6102 C CA . LYS B 1 73 ? -3.854 -30.281 -33.781 1 71.12 73 LYS B CA 1
ATOM 6103 C C . LYS B 1 73 ? -3.16 -30.125 -35.125 1 71.12 73 LYS B C 1
ATOM 6105 O O . LYS B 1 73 ? -3.816 -30.109 -36.156 1 71.12 73 LYS B O 1
ATOM 6110 N N . ASP B 1 74 ? -1.929 -29.641 -35.062 1 66.94 74 ASP B N 1
ATOM 6111 C CA . ASP B 1 74 ? -1.155 -29.578 -36.312 1 66.94 74 ASP B CA 1
ATOM 6112 C C . ASP B 1 74 ? -0.262 -30.812 -36.438 1 66.94 74 ASP B C 1
ATOM 6114 O O . ASP B 1 74 ? 0.624 -31.047 -35.625 1 66.94 74 ASP B O 1
ATOM 6118 N N . GLU B 1 75 ? -0.51 -31.672 -37.375 1 62.19 75 GLU B N 1
ATOM 6119 C CA . GLU B 1 75 ? 0.225 -32.906 -37.625 1 62.19 75 GLU B CA 1
ATOM 6120 C C . GLU B 1 75 ? 1.707 -32.625 -37.875 1 62.19 75 GLU B C 1
ATOM 6122 O O . GLU B 1 75 ? 2.564 -33.406 -37.438 1 62.19 75 GLU B O 1
ATOM 6127 N N . GLU B 1 76 ? 2.014 -31.625 -38.562 1 61.44 76 GLU B N 1
ATOM 6128 C CA . GLU B 1 76 ? 3.402 -31.312 -38.875 1 61.44 76 GLU B CA 1
ATOM 6129 C C . GLU B 1 76 ? 4.207 -31 -37.625 1 61.44 76 GLU B C 1
ATOM 6131 O O . GLU B 1 76 ? 5.414 -31.25 -37.594 1 61.44 76 GLU B O 1
ATOM 6136 N N . GLU B 1 77 ? 3.584 -30.625 -36.625 1 62.66 77 GLU B N 1
ATOM 6137 C CA . GLU B 1 77 ? 4.219 -30.281 -35.375 1 62.66 77 GLU B CA 1
ATOM 6138 C C . GLU B 1 77 ? 4.859 -31.516 -34.719 1 62.66 77 GLU B C 1
ATOM 6140 O O . GLU B 1 77 ? 5.98 -31.438 -34.219 1 62.66 77 GLU B O 1
ATOM 6145 N N . PHE B 1 78 ? 4.184 -32.531 -34.875 1 62.62 78 PHE B N 1
ATOM 6146 C CA . PHE B 1 78 ? 4.574 -33.75 -34.219 1 62.62 78 PHE B CA 1
ATOM 6147 C C . PHE B 1 78 ? 5.824 -34.344 -34.844 1 62.62 78 PHE B C 1
ATOM 6149 O O . PHE B 1 78 ? 6.715 -34.844 -34.156 1 62.62 78 PHE B O 1
ATOM 6156 N N . THR B 1 79 ? 5.879 -34.188 -36.094 1 62.56 79 THR B N 1
ATOM 6157 C CA . THR B 1 79 ? 7.016 -34.781 -36.812 1 62.56 79 THR B CA 1
ATOM 6158 C C . THR B 1 79 ? 8.312 -34.062 -36.438 1 62.56 79 THR B C 1
ATOM 6160 O O . THR B 1 79 ? 9.352 -34.688 -36.281 1 62.56 79 THR B O 1
ATOM 6163 N N . LEU B 1 80 ? 8.25 -32.844 -36.375 1 61.69 80 LEU B N 1
ATOM 6164 C CA . LEU B 1 80 ? 9.43 -32.031 -36.094 1 61.69 80 LEU B CA 1
ATOM 6165 C C . LEU B 1 80 ? 10.031 -32.375 -34.75 1 61.69 80 LEU B C 1
ATOM 6167 O O . LEU B 1 80 ? 11.25 -32.5 -34.594 1 61.69 80 LEU B O 1
ATOM 6171 N N . ILE B 1 81 ? 9.156 -32.625 -33.781 1 59.47 81 ILE B N 1
ATOM 6172 C CA . ILE B 1 81 ? 9.625 -32.844 -32.406 1 59.47 81 ILE B CA 1
ATOM 6173 C C . ILE B 1 81 ? 10.133 -34.281 -32.281 1 59.47 81 ILE B C 1
ATOM 6175 O O . ILE B 1 81 ? 11.18 -34.531 -31.656 1 59.47 81 ILE B O 1
ATOM 6179 N N . THR B 1 82 ? 9.359 -35.156 -32.875 1 57.47 82 THR B N 1
ATOM 6180 C CA . THR B 1 82 ? 9.711 -36.562 -32.781 1 57.47 82 THR B CA 1
ATOM 6181 C C . THR B 1 82 ? 11.125 -36.812 -33.312 1 57.47 82 THR B C 1
ATOM 6183 O O . THR B 1 82 ? 11.875 -37.594 -32.75 1 57.47 82 THR B O 1
ATOM 6186 N N . ASN B 1 83 ? 11.5 -36.031 -34.25 1 58.28 83 ASN B N 1
ATOM 6187 C CA . ASN B 1 83 ? 12.836 -36.188 -34.812 1 58.28 83 ASN B CA 1
ATOM 6188 C C . ASN B 1 83 ? 13.922 -35.781 -33.844 1 58.28 83 ASN B C 1
ATOM 6190 O O . ASN B 1 83 ? 15 -36.344 -33.812 1 58.28 83 ASN B O 1
ATOM 6194 N N . LYS B 1 84 ? 13.578 -34.844 -33.031 1 57.97 84 LYS B N 1
ATOM 6195 C CA . LYS B 1 84 ? 14.57 -34.375 -32.094 1 57.97 84 LYS B CA 1
ATOM 6196 C C . LYS B 1 84 ? 14.742 -35.344 -30.922 1 57.97 84 LYS B C 1
ATOM 6198 O O . LYS B 1 84 ? 15.844 -35.469 -30.391 1 57.97 84 LYS B O 1
ATOM 6203 N N . ILE B 1 85 ? 13.75 -36.062 -30.609 1 53.28 85 ILE B N 1
ATOM 6204 C CA . ILE B 1 85 ? 13.766 -37 -29.5 1 53.28 85 ILE B CA 1
ATOM 6205 C C . ILE B 1 85 ? 14.461 -38.281 -29.922 1 53.28 85 ILE B C 1
ATOM 6207 O O . ILE B 1 85 ? 15.133 -38.938 -29.109 1 53.28 85 ILE B O 1
ATOM 6211 N N . ASN B 1 86 ? 14.227 -38.719 -31.078 1 51.69 86 ASN B N 1
ATOM 6212 C CA . ASN B 1 86 ? 14.805 -39.969 -31.547 1 51.69 86 ASN B CA 1
ATOM 6213 C C . ASN B 1 86 ? 16.328 -39.969 -31.391 1 51.69 86 ASN B C 1
ATOM 6215 O O . ASN B 1 86 ? 16.938 -41.031 -31.375 1 51.69 86 ASN B O 1
ATOM 6219 N N . LYS B 1 87 ? 16.891 -38.844 -31.125 1 50.09 87 LYS B N 1
ATOM 6220 C CA . LYS B 1 87 ? 18.328 -38.781 -30.938 1 50.09 87 LYS B CA 1
ATOM 6221 C C . LYS B 1 87 ? 18.719 -39.062 -29.5 1 50.09 87 LYS B C 1
ATOM 6223 O O . LYS B 1 87 ? 19.906 -39.156 -29.172 1 50.09 87 LYS B O 1
ATOM 6228 N N . LEU B 1 88 ? 17.766 -39.219 -28.688 1 48.28 88 LEU B N 1
ATOM 6229 C CA . LEU B 1 88 ? 18.078 -39.562 -27.297 1 48.28 88 LEU B CA 1
ATOM 6230 C C . LEU B 1 88 ? 18.359 -41.031 -27.141 1 48.28 88 LEU B C 1
ATOM 6232 O O . LEU B 1 88 ? 17.625 -41.875 -27.672 1 48.28 88 LEU B O 1
ATOM 6236 N N . ASP B 1 89 ? 19.578 -41.438 -26.781 1 43.03 89 ASP B N 1
ATOM 6237 C CA . ASP B 1 89 ? 19.953 -42.812 -26.516 1 43.03 89 ASP B CA 1
ATOM 6238 C C . ASP B 1 89 ? 19.25 -43.344 -25.25 1 43.03 89 ASP B C 1
ATOM 6240 O O . ASP B 1 89 ? 19.516 -42.875 -24.156 1 43.03 89 ASP B O 1
ATOM 6244 N N . ILE B 1 90 ? 18.062 -43.844 -25.5 1 40.72 90 ILE B N 1
ATOM 6245 C CA . ILE B 1 90 ? 17.391 -44.531 -24.391 1 40.72 90 ILE B CA 1
ATOM 6246 C C . ILE B 1 90 ? 18.141 -45.781 -24.016 1 40.72 90 ILE B C 1
ATOM 6248 O O . ILE B 1 90 ? 18.406 -46.656 -24.875 1 40.72 90 ILE B O 1
ATOM 6252 N N . HIS B 1 91 ? 18.766 -45.875 -23 1 33.5 91 HIS B N 1
ATOM 6253 C CA . HIS B 1 91 ? 19.422 -47.094 -22.578 1 33.5 91 HIS B CA 1
ATOM 6254 C C . HIS B 1 91 ? 18.406 -48.219 -22.422 1 33.5 91 HIS B C 1
ATOM 6256 O O . HIS B 1 91 ? 17.469 -48.125 -21.609 1 33.5 91 HIS B O 1
ATOM 6262 N N . THR B 1 92 ? 17.922 -48.719 -23.5 1 31.05 92 THR B N 1
ATOM 6263 C CA . THR B 1 92 ? 17.062 -49.906 -23.422 1 31.05 92 THR B CA 1
ATOM 6264 C C . THR B 1 92 ? 17.828 -51.094 -22.828 1 31.05 92 THR B C 1
ATOM 6266 O O . THR B 1 92 ? 17.391 -52.25 -22.953 1 31.05 92 THR B O 1
ATOM 6269 N N . SER B 1 93 ? 18.953 -51.031 -22.266 1 28.61 93 SER B N 1
ATOM 6270 C CA . SER B 1 93 ? 19.422 -52.344 -21.859 1 28.61 93 SER B CA 1
ATOM 6271 C C . SER B 1 93 ? 18.391 -53.062 -20.984 1 28.61 93 SER B C 1
ATOM 6273 O O . SER B 1 93 ? 17.969 -52.5 -19.969 1 28.61 93 SER B O 1
ATOM 6275 N N . SER B 1 94 ? 17.406 -53.75 -21.547 1 27.83 94 SER B N 1
ATOM 6276 C CA . SER B 1 94 ? 16.547 -54.781 -20.984 1 27.83 94 SER B CA 1
ATOM 6277 C C . SER B 1 94 ? 17.297 -55.625 -19.938 1 27.83 94 SER B C 1
ATOM 6279 O O . SER B 1 94 ? 16.859 -56.688 -19.562 1 27.83 94 SER B O 1
ATOM 6281 N N . GLU B 1 95 ? 18.641 -55.594 -19.766 1 27.34 95 GLU B N 1
ATOM 6282 C CA . GLU B 1 95 ? 19.031 -56.594 -18.797 1 27.34 95 GLU B CA 1
ATOM 6283 C C . GLU B 1 95 ? 18.234 -56.438 -17.5 1 27.34 95 GLU B C 1
ATOM 6285 O O . GLU B 1 95 ? 18.156 -55.375 -16.922 1 27.34 95 GLU B O 1
ATOM 6290 N N . ASN B 1 96 ? 17.188 -57.156 -17.344 1 26.94 96 ASN B N 1
ATOM 6291 C CA . ASN B 1 96 ? 16.531 -57.531 -16.094 1 26.94 96 ASN B CA 1
ATOM 6292 C C . ASN B 1 96 ? 17.516 -57.594 -14.93 1 26.94 96 ASN B C 1
ATOM 6294 O O . ASN B 1 96 ? 18.25 -58.562 -14.781 1 26.94 96 ASN B O 1
ATOM 6298 N N . VAL B 1 97 ? 18.312 -56.656 -14.68 1 28.19 97 VAL B N 1
ATOM 6299 C CA . VAL B 1 97 ? 19.047 -56.75 -13.43 1 28.19 97 VAL B CA 1
ATOM 6300 C C . VAL B 1 97 ? 18.094 -57.094 -12.289 1 28.19 97 VAL B C 1
ATOM 6302 O O . VAL B 1 97 ? 17.234 -56.312 -11.914 1 28.19 97 VAL B O 1
ATOM 6305 N N . ARG B 1 98 ? 17.625 -58.281 -12.258 1 28.64 98 ARG B N 1
ATOM 6306 C CA . ARG B 1 98 ? 17.188 -58.906 -11.016 1 28.64 98 ARG B CA 1
ATOM 6307 C C . ARG B 1 98 ? 18 -58.406 -9.828 1 28.64 98 ARG B C 1
ATOM 6309 O O . ARG B 1 98 ? 19.219 -58.219 -9.953 1 28.64 98 ARG B O 1
ATOM 6316 N N . TYR B 1 99 ? 17.406 -57.938 -8.727 1 29.02 99 TYR B N 1
ATOM 6317 C CA . TYR B 1 99 ? 17.75 -57.469 -7.395 1 29.02 99 TYR B CA 1
ATOM 6318 C C . TYR B 1 99 ? 18.797 -58.375 -6.75 1 29.02 99 TYR B C 1
ATOM 6320 O O . TYR B 1 99 ? 18.969 -58.375 -5.527 1 29.02 99 TYR B O 1
ATOM 6328 N N . GLU B 1 100 ? 19.344 -59.5 -7.336 1 27.91 100 GLU B N 1
ATOM 6329 C CA . GLU B 1 100 ? 20.219 -60.031 -6.309 1 27.91 100 GLU B CA 1
ATOM 6330 C C . GLU B 1 100 ? 21.375 -59.094 -5.996 1 27.91 100 GLU B C 1
ATOM 6332 O O . GLU B 1 100 ? 21.859 -58.375 -6.879 1 27.91 100 GLU B O 1
ATOM 6337 N N . LYS B 1 101 ? 21.844 -58.875 -4.742 1 32.12 101 LYS B N 1
ATOM 6338 C CA . LYS B 1 101 ? 22.875 -58.062 -4.121 1 32.12 101 LYS B CA 1
ATOM 6339 C C . LYS B 1 101 ? 24.109 -57.969 -5.02 1 32.12 101 LYS B C 1
ATOM 6341 O O . LYS B 1 101 ? 24.688 -56.875 -5.172 1 32.12 101 LYS B O 1
ATOM 6346 N N . ARG B 1 102 ? 24.516 -59.062 -5.512 1 34.12 102 ARG B N 1
ATOM 6347 C CA . ARG B 1 102 ? 25.844 -59.25 -6.102 1 34.12 102 ARG B CA 1
ATOM 6348 C C . ARG B 1 102 ? 25.922 -58.562 -7.469 1 34.12 102 ARG B C 1
ATOM 6350 O O . ARG B 1 102 ? 26.969 -58.062 -7.852 1 34.12 102 ARG B O 1
ATOM 6357 N N . SER B 1 103 ? 24.859 -58.594 -8.164 1 32.78 103 SER B N 1
ATOM 6358 C CA . SER B 1 103 ? 24.953 -58.125 -9.547 1 32.78 103 SER B CA 1
ATOM 6359 C C . SER B 1 103 ? 24.969 -56.625 -9.641 1 32.78 103 SER B C 1
ATOM 6361 O O . SER B 1 103 ? 25.453 -56.031 -10.617 1 32.78 103 SER B O 1
ATOM 6363 N N . ILE B 1 104 ? 24.359 -55.875 -8.773 1 35.31 104 ILE B N 1
ATOM 6364 C CA . ILE B 1 104 ? 24.469 -54.406 -8.75 1 35.31 104 ILE B CA 1
ATOM 6365 C C . ILE B 1 104 ? 25.938 -54 -8.57 1 35.31 104 ILE B C 1
ATOM 6367 O O . ILE B 1 104 ? 26.422 -53.094 -9.242 1 35.31 104 ILE B O 1
ATOM 6371 N N . GLN B 1 105 ? 26.719 -54.781 -7.758 1 33.38 105 GLN B N 1
ATOM 6372 C CA . GLN B 1 105 ? 28.125 -54.469 -7.543 1 33.38 105 GLN B CA 1
ATOM 6373 C C . GLN B 1 105 ? 28.938 -54.656 -8.82 1 33.38 105 GLN B C 1
ATOM 6375 O O . GLN B 1 105 ? 29.781 -53.844 -9.164 1 33.38 105 GLN B O 1
ATOM 6380 N N . ASN B 1 106 ? 28.688 -55.75 -9.477 1 35.94 106 ASN B N 1
ATOM 6381 C CA . ASN B 1 106 ? 29.5 -56.062 -10.656 1 35.94 106 ASN B CA 1
ATOM 6382 C C . ASN B 1 106 ? 29.219 -55.094 -11.797 1 35.94 106 ASN B C 1
ATOM 6384 O O . ASN B 1 106 ? 30.141 -54.688 -12.523 1 35.94 106 ASN B O 1
ATOM 6388 N N . HIS B 1 107 ? 28 -54.688 -12.07 1 35.84 107 HIS B N 1
ATOM 6389 C CA . HIS B 1 107 ? 27.688 -53.688 -13.102 1 35.84 107 HIS B CA 1
ATOM 6390 C C . HIS B 1 107 ? 28.25 -52.312 -12.75 1 35.84 107 HIS B C 1
ATOM 6392 O O . HIS B 1 107 ? 28.797 -51.625 -13.609 1 35.84 107 HIS B O 1
ATOM 6398 N N . LEU B 1 108 ? 28.25 -51.906 -11.531 1 38.28 108 LEU B N 1
ATOM 6399 C CA . LEU B 1 108 ? 28.953 -50.688 -11.094 1 38.28 108 LEU B CA 1
ATOM 6400 C C . LEU B 1 108 ? 30.453 -50.844 -11.281 1 38.28 108 LEU B C 1
ATOM 6402 O O . LEU B 1 108 ? 31.141 -49.875 -11.656 1 38.28 108 LEU B O 1
ATOM 6406 N N . ASP B 1 109 ? 30.984 -52.031 -11.133 1 38.88 109 ASP B N 1
ATOM 6407 C CA . ASP B 1 109 ? 32.406 -52.25 -11.289 1 38.88 109 ASP B CA 1
ATOM 6408 C C . ASP B 1 109 ? 32.812 -52.25 -12.758 1 38.88 109 ASP B C 1
ATOM 6410 O O . ASP B 1 109 ? 33.906 -51.781 -13.102 1 38.88 109 ASP B O 1
ATOM 6414 N N . ASN B 1 110 ? 32.031 -52.844 -13.656 1 37.38 110 ASN B N 1
ATOM 6415 C CA . ASN B 1 110 ? 32.406 -52.875 -15.062 1 37.38 110 ASN B CA 1
ATOM 6416 C C . ASN B 1 110 ? 32.219 -51.531 -15.734 1 37.38 110 ASN B C 1
ATOM 6418 O O . ASN B 1 110 ? 32.812 -51.25 -16.766 1 37.38 110 ASN B O 1
ATOM 6422 N N . ARG B 1 111 ? 31.219 -50.719 -15.422 1 38.19 111 ARG B N 1
ATOM 6423 C CA . ARG B 1 111 ? 31.094 -49.344 -15.898 1 38.19 111 ARG B CA 1
ATOM 6424 C C . ARG B 1 111 ? 32.25 -48.469 -15.414 1 38.19 111 ARG B C 1
ATOM 6426 O O . ARG B 1 111 ? 32.438 -47.375 -15.891 1 38.19 111 ARG B O 1
ATOM 6433 N N . HIS B 1 112 ? 33 -48.938 -14.484 1 36.91 112 HIS B N 1
ATOM 6434 C CA . HIS B 1 112 ? 34.219 -48.188 -14.156 1 36.91 112 HIS B CA 1
ATOM 6435 C C . HIS B 1 112 ? 35.281 -48.344 -15.25 1 36.91 112 HIS B C 1
ATOM 6437 O O . HIS B 1 112 ? 36.25 -47.562 -15.297 1 36.91 112 HIS B O 1
ATOM 6443 N N . LYS B 1 113 ? 35.5 -49.531 -15.93 1 36.09 113 LYS B N 1
ATOM 6444 C CA . LYS B 1 113 ? 36.656 -49.625 -16.812 1 36.09 113 LYS B CA 1
ATOM 6445 C C . LYS B 1 113 ? 36.469 -48.812 -18.078 1 36.09 113 LYS B C 1
ATOM 6447 O O . LYS B 1 113 ? 37.406 -48.156 -18.562 1 36.09 113 LYS B O 1
ATOM 6452 N N . LYS B 1 114 ? 35.531 -49.188 -18.938 1 40.66 114 LYS B N 1
ATOM 6453 C CA . LYS B 1 114 ? 35.562 -48.531 -20.219 1 40.66 114 LYS B CA 1
ATOM 6454 C C . LYS B 1 114 ? 34.812 -47.188 -20.156 1 40.66 114 LYS B C 1
ATOM 6456 O O . LYS B 1 114 ? 33.625 -47.125 -20.5 1 40.66 114 LYS B O 1
ATOM 6461 N N . ARG B 1 115 ? 34.906 -46.5 -19.109 1 37.88 115 ARG B N 1
ATOM 6462 C CA . ARG B 1 115 ? 34.438 -45.125 -19.047 1 37.88 115 ARG B CA 1
ATOM 6463 C C . ARG B 1 115 ? 35 -44.281 -20.188 1 37.88 115 ARG B C 1
ATOM 6465 O O . ARG B 1 115 ? 36.094 -43.75 -20.094 1 37.88 115 ARG B O 1
ATOM 6472 N N . SER B 1 116 ? 34.875 -44.656 -21.234 1 34.31 116 SER B N 1
ATOM 6473 C CA . SER B 1 116 ? 35.094 -43.531 -22.125 1 34.31 116 SER B CA 1
ATOM 6474 C C . SER B 1 116 ? 34.344 -42.281 -21.641 1 34.31 116 SER B C 1
ATOM 6476 O O . SER B 1 116 ? 33.125 -42.312 -21.453 1 34.31 116 SER B O 1
ATOM 6478 N N . ALA B 1 117 ? 34.75 -41.375 -20.75 1 40.97 117 ALA B N 1
ATOM 6479 C CA . ALA B 1 117 ? 34.375 -40.125 -20.094 1 40.97 117 ALA B CA 1
ATOM 6480 C C . ALA B 1 117 ? 33.594 -39.219 -21.047 1 40.97 117 ALA B C 1
ATOM 6482 O O . ALA B 1 117 ? 34.188 -38.438 -21.812 1 40.97 117 ALA B O 1
ATOM 6483 N N . VAL B 1 118 ? 32.656 -39.625 -21.734 1 44.47 118 VAL B N 1
ATOM 6484 C CA . VAL B 1 118 ? 31.922 -38.625 -22.484 1 44.47 118 VAL B CA 1
ATOM 6485 C C . VAL B 1 118 ? 31.438 -37.531 -21.531 1 44.47 118 VAL B C 1
ATOM 6487 O O . VAL B 1 118 ? 30.672 -37.781 -20.609 1 44.47 118 VAL B O 1
ATOM 6490 N N . ASN B 1 119 ? 32.219 -36.531 -21.219 1 54.09 119 ASN B N 1
ATOM 6491 C CA . ASN B 1 119 ? 31.953 -35.344 -20.453 1 54.09 119 ASN B CA 1
ATOM 6492 C C . ASN B 1 119 ? 30.719 -34.594 -20.969 1 54.09 119 ASN B C 1
ATOM 6494 O O . ASN B 1 119 ? 30.578 -34.375 -22.172 1 54.09 119 ASN B O 1
ATOM 6498 N N . PRO B 1 120 ? 29.594 -34.531 -20.125 1 67.25 120 PRO B N 1
ATOM 6499 C CA . PRO B 1 120 ? 28.438 -33.75 -20.578 1 67.25 120 PRO B CA 1
ATOM 6500 C C . PRO B 1 120 ? 28.844 -32.438 -21.25 1 67.25 120 PRO B C 1
ATOM 6502 O O . PRO B 1 120 ? 29.797 -31.781 -20.812 1 67.25 120 PRO B O 1
ATOM 6505 N N . THR B 1 121 ? 28.281 -32.25 -22.391 1 68.88 121 THR B N 1
ATOM 6506 C CA . THR B 1 121 ? 28.594 -31.062 -23.156 1 68.88 121 THR B CA 1
ATOM 6507 C C . THR B 1 121 ? 27.734 -29.891 -22.703 1 68.88 121 THR B C 1
ATOM 6509 O O . THR B 1 121 ? 28.016 -28.734 -23.031 1 68.88 121 THR B O 1
ATOM 6512 N N . ILE B 1 122 ? 26.734 -30.172 -21.859 1 89.69 122 ILE B N 1
ATOM 6513 C CA . ILE B 1 122 ? 25.812 -29.094 -21.484 1 89.69 122 ILE B CA 1
ATOM 6514 C C . ILE B 1 122 ? 25.938 -28.812 -20 1 89.69 122 ILE B C 1
ATOM 6516 O O . ILE B 1 122 ? 25.828 -29.719 -19.172 1 89.69 122 ILE B O 1
ATOM 6520 N N . ARG B 1 123 ? 26.281 -27.688 -19.641 1 93.31 123 ARG B N 1
ATOM 6521 C CA . ARG B 1 123 ? 26.328 -27.25 -18.25 1 93.31 123 ARG B CA 1
ATOM 6522 C C . ARG B 1 123 ? 25.219 -26.234 -17.969 1 93.31 123 ARG B C 1
ATOM 6524 O O . ARG B 1 123 ? 25.25 -25.125 -18.516 1 93.31 123 ARG B O 1
ATOM 6531 N N . ARG B 1 124 ? 24.281 -26.641 -17.188 1 97.25 124 ARG B N 1
ATOM 6532 C CA . ARG B 1 124 ? 23.172 -25.766 -16.812 1 97.25 124 ARG B CA 1
ATOM 6533 C C . ARG B 1 124 ? 23.484 -24.984 -15.547 1 97.25 124 ARG B C 1
ATOM 6535 O O . ARG B 1 124 ? 23.938 -25.562 -14.555 1 97.25 124 ARG B O 1
ATOM 6542 N N . LYS B 1 125 ? 23.266 -23.672 -15.617 1 96.81 125 LYS B N 1
ATOM 6543 C CA . LYS B 1 125 ? 23.562 -22.781 -14.492 1 96.81 125 LYS B CA 1
ATOM 6544 C C . LYS B 1 125 ? 22.344 -21.953 -14.102 1 96.81 125 LYS B C 1
ATOM 6546 O O . LYS B 1 125 ? 21.359 -21.906 -14.844 1 96.81 125 LYS B O 1
ATOM 6551 N N . GLU B 1 126 ? 22.453 -21.453 -12.805 1 98.19 126 GLU B N 1
ATOM 6552 C CA . GLU B 1 126 ? 21.438 -20.469 -12.445 1 98.19 126 GLU B CA 1
ATOM 6553 C C . GLU B 1 126 ? 21.484 -19.266 -13.375 1 98.19 126 GLU B C 1
ATOM 6555 O O . GLU B 1 126 ? 22.562 -18.75 -13.656 1 98.19 126 GLU B O 1
ATOM 6560 N N . TYR B 1 127 ? 20.344 -18.828 -13.859 1 98 127 TYR B N 1
ATOM 6561 C CA . TYR B 1 127 ? 20.188 -17.828 -14.922 1 98 127 TYR B CA 1
ATOM 6562 C C . TYR B 1 127 ? 21.062 -16.609 -14.672 1 98 127 TYR B C 1
ATOM 6564 O O . TYR B 1 127 ? 21.734 -16.125 -15.578 1 98 127 TYR B O 1
ATOM 6572 N N . ARG B 1 128 ? 21.078 -16.125 -13.453 1 96.94 128 ARG B N 1
ATOM 6573 C CA . ARG B 1 128 ? 21.797 -14.891 -13.125 1 96.94 128 ARG B CA 1
ATOM 6574 C C . ARG B 1 128 ? 23.297 -15.156 -12.953 1 96.94 128 ARG B C 1
ATOM 6576 O O . ARG B 1 128 ? 24.078 -14.219 -12.797 1 96.94 128 ARG B O 1
ATOM 6583 N N . ARG B 1 129 ? 23.719 -16.391 -12.992 1 96.19 129 ARG B N 1
ATOM 6584 C CA . ARG B 1 129 ? 25.141 -16.75 -12.938 1 96.19 129 ARG B CA 1
ATOM 6585 C C . ARG B 1 129 ? 25.734 -16.828 -14.344 1 96.19 129 ARG B C 1
ATOM 6587 O O . ARG B 1 129 ? 26.953 -16.875 -14.508 1 96.19 129 ARG B O 1
ATOM 6594 N N . MET B 1 130 ? 24.859 -16.891 -15.297 1 96.25 130 MET B N 1
ATOM 6595 C CA . MET B 1 130 ? 25.375 -16.844 -16.672 1 96.25 130 MET B CA 1
ATOM 6596 C C . MET B 1 130 ? 26.188 -15.57 -16.891 1 96.25 130 MET B C 1
ATOM 6598 O O . MET B 1 130 ? 25.859 -14.508 -16.375 1 96.25 130 MET B O 1
ATOM 6602 N N . SER B 1 131 ? 27.281 -15.664 -17.672 1 94.38 131 SER B N 1
ATOM 6603 C CA . SER B 1 131 ? 27.984 -14.461 -18.109 1 94.38 131 SER B CA 1
ATOM 6604 C C . SER B 1 131 ? 27.094 -13.609 -19 1 94.38 131 SER B C 1
ATOM 6606 O O . SER B 1 131 ? 26.078 -14.086 -19.531 1 94.38 131 SER B O 1
ATOM 6608 N N . PRO B 1 132 ? 27.406 -12.336 -19.094 1 93.44 132 PRO B N 1
ATOM 6609 C CA . PRO B 1 132 ? 26.609 -11.5 -19.984 1 93.44 132 PRO B CA 1
ATOM 6610 C C . PRO B 1 132 ? 26.5 -12.062 -21.406 1 93.44 132 PRO B C 1
ATOM 6612 O O . PRO B 1 132 ? 25.438 -11.992 -22.031 1 93.44 132 PRO B O 1
ATOM 6615 N N . GLU B 1 133 ? 27.578 -12.695 -21.859 1 95.25 133 GLU B N 1
ATOM 6616 C CA . GLU B 1 133 ? 27.578 -13.273 -23.203 1 95.25 133 GLU B CA 1
ATOM 6617 C C . GLU B 1 133 ? 26.672 -14.5 -23.266 1 95.25 133 GLU B C 1
ATOM 6619 O O . GLU B 1 133 ? 25.922 -14.672 -24.234 1 95.25 133 GLU B O 1
ATOM 6624 N N . GLU B 1 134 ? 26.766 -15.359 -22.25 1 96.06 134 GLU B N 1
ATOM 6625 C CA . GLU B 1 134 ? 25.906 -16.547 -22.188 1 96.06 134 GLU B CA 1
ATOM 6626 C C . GLU B 1 134 ? 24.438 -16.156 -22.172 1 96.06 134 GLU B C 1
ATOM 6628 O O . GLU B 1 134 ? 23.609 -16.781 -22.828 1 96.06 134 GLU B O 1
ATOM 6633 N N . ARG B 1 135 ? 24.141 -15.156 -21.422 1 96.75 135 ARG B N 1
ATOM 6634 C CA . ARG B 1 135 ? 22.75 -14.711 -21.281 1 96.75 135 ARG B CA 1
ATOM 6635 C C . ARG B 1 135 ? 22.234 -14.117 -22.594 1 96.75 135 ARG B C 1
ATOM 6637 O O . ARG B 1 135 ? 21.094 -14.352 -22.969 1 96.75 135 ARG B O 1
ATOM 6644 N N . THR B 1 136 ? 23.094 -13.336 -23.188 1 96.81 136 THR B N 1
ATOM 6645 C CA . THR B 1 136 ? 22.734 -12.766 -24.484 1 96.81 136 THR B CA 1
ATOM 6646 C C . THR B 1 136 ? 22.453 -13.875 -25.5 1 96.81 136 THR B C 1
ATOM 6648 O O . THR B 1 136 ? 21.484 -13.797 -26.266 1 96.81 136 THR B O 1
ATOM 6651 N N . ASP B 1 137 ? 23.297 -14.945 -25.453 1 97.31 137 ASP B N 1
ATOM 6652 C CA . ASP B 1 137 ? 23.109 -16.078 -26.359 1 97.31 137 ASP B CA 1
ATOM 6653 C C . ASP B 1 137 ? 21.797 -16.797 -26.062 1 97.31 137 ASP B C 1
ATOM 6655 O O . ASP B 1 137 ? 21.094 -17.219 -26.984 1 97.31 137 ASP B O 1
ATOM 6659 N N . PHE B 1 138 ? 21.516 -16.938 -24.859 1 97.75 138 PHE B N 1
ATOM 6660 C CA . PHE B 1 138 ? 20.281 -17.578 -24.453 1 97.75 138 PHE B CA 1
ATOM 6661 C C . PHE B 1 138 ? 19.078 -16.812 -24.953 1 97.75 138 PHE B C 1
ATOM 6663 O O . PHE B 1 138 ? 18.172 -17.391 -25.562 1 97.75 138 PHE B O 1
ATOM 6670 N N . HIS B 1 139 ? 19.062 -15.461 -24.734 1 97.88 139 HIS B N 1
ATOM 6671 C CA . HIS B 1 139 ? 17.969 -14.617 -25.203 1 97.88 139 HIS B CA 1
ATOM 6672 C C . HIS B 1 139 ? 17.859 -14.633 -26.719 1 97.88 139 HIS B C 1
ATOM 6674 O O . HIS B 1 139 ? 16.75 -14.664 -27.266 1 97.88 139 HIS B O 1
ATOM 6680 N N . ARG B 1 140 ? 19.016 -14.617 -27.328 1 97.31 140 ARG B N 1
ATOM 6681 C CA . ARG B 1 140 ? 19.047 -14.656 -28.797 1 97.31 140 ARG B CA 1
ATOM 6682 C C . ARG B 1 140 ? 18.453 -15.969 -29.312 1 97.31 140 ARG B C 1
ATOM 6684 O O . ARG B 1 140 ? 17.703 -15.969 -30.281 1 97.31 140 ARG B O 1
ATOM 6691 N N . ALA B 1 141 ? 18.781 -17.062 -28.625 1 96.94 141 ALA B N 1
ATOM 6692 C CA . ALA B 1 141 ? 18.25 -18.359 -29.031 1 96.94 141 ALA B CA 1
ATOM 6693 C C . ALA B 1 141 ? 16.734 -18.391 -28.922 1 96.94 141 ALA B C 1
ATOM 6695 O O . ALA B 1 141 ? 16.047 -18.906 -29.797 1 96.94 141 ALA B O 1
ATOM 6696 N N . LEU B 1 142 ? 16.234 -17.875 -27.859 1 97.19 142 LEU B N 1
ATOM 6697 C CA . LEU B 1 142 ? 14.789 -17.812 -27.656 1 97.19 142 LEU B CA 1
ATOM 6698 C C . LEU B 1 142 ? 14.125 -16.984 -28.766 1 97.19 142 LEU B C 1
ATOM 6700 O O . LEU B 1 142 ? 13.109 -17.406 -29.328 1 97.19 142 LEU B O 1
ATOM 6704 N N . GLN B 1 143 ? 14.734 -15.867 -29.047 1 95.88 143 GLN B N 1
ATOM 6705 C CA . GLN B 1 143 ? 14.18 -14.984 -30.062 1 95.88 143 GLN B CA 1
ATOM 6706 C C . GLN B 1 143 ? 14.195 -15.648 -31.438 1 95.88 143 GLN B C 1
ATOM 6708 O O . GLN B 1 143 ? 13.258 -15.5 -32.219 1 95.88 143 GLN B O 1
ATOM 6713 N N . LEU B 1 144 ? 15.258 -16.359 -31.688 1 94.44 144 LEU B N 1
ATOM 6714 C CA . LEU B 1 144 ? 15.375 -17.031 -32.969 1 94.44 144 LEU B CA 1
ATOM 6715 C C . LEU B 1 144 ? 14.336 -18.141 -33.125 1 94.44 144 LEU B C 1
ATOM 6717 O O . LEU B 1 144 ? 13.828 -18.406 -34.219 1 94.44 144 LEU B O 1
ATOM 6721 N N . LEU B 1 145 ? 14 -18.844 -31.984 1 92.31 145 LEU B N 1
ATOM 6722 C CA . LEU B 1 145 ? 12.922 -19.828 -32 1 92.31 145 LEU B CA 1
ATOM 6723 C C . LEU B 1 145 ? 11.586 -19.172 -32.312 1 92.31 145 LEU B C 1
ATOM 6725 O O . LEU B 1 145 ? 10.758 -19.734 -33.031 1 92.31 145 LEU B O 1
ATOM 6729 N N . LYS B 1 146 ? 11.43 -18.016 -31.766 1 92.38 146 LYS B N 1
ATOM 6730 C CA . LYS B 1 146 ? 10.188 -17.281 -31.938 1 92.38 146 LYS B CA 1
ATOM 6731 C C . LYS B 1 146 ? 10.062 -16.75 -33.375 1 92.38 146 LYS B C 1
ATOM 6733 O O . LYS B 1 146 ? 8.961 -16.641 -33.906 1 92.38 146 LYS B O 1
ATOM 6738 N N . ASP B 1 147 ? 11.188 -16.484 -34 1 90.5 147 ASP B N 1
ATOM 6739 C CA . ASP B 1 147 ? 11.219 -15.898 -35.344 1 90.5 147 ASP B CA 1
ATOM 6740 C C . ASP B 1 147 ? 11.164 -16.984 -36.406 1 90.5 147 ASP B C 1
ATOM 6742 O O . ASP B 1 147 ? 10.914 -16.703 -37.594 1 90.5 147 ASP B O 1
ATOM 6746 N N . ASP B 1 148 ? 11.469 -18.094 -35.969 1 81.88 148 ASP B N 1
ATOM 6747 C CA . ASP B 1 148 ? 11.562 -19.203 -36.906 1 81.88 148 ASP B CA 1
ATOM 6748 C C . ASP B 1 148 ? 10.188 -19.547 -37.469 1 81.88 148 ASP B C 1
ATOM 6750 O O . ASP B 1 148 ? 9.398 -20.234 -36.844 1 81.88 148 ASP B O 1
ATOM 6754 N N . ALA B 1 149 ? 9.742 -18.703 -38.5 1 70.38 149 ALA B N 1
ATOM 6755 C CA . ALA B 1 149 ? 8.477 -19.047 -39.156 1 70.38 149 ALA B CA 1
ATOM 6756 C C . ALA B 1 149 ? 8.641 -20.25 -40.062 1 70.38 149 ALA B C 1
ATOM 6758 O O . ALA B 1 149 ? 9.328 -20.156 -41.094 1 70.38 149 ALA B O 1
ATOM 6759 N N . GLU B 1 150 ? 8.945 -21.344 -39.469 1 59.78 150 GLU B N 1
ATOM 6760 C CA . GLU B 1 150 ? 9.023 -22.5 -40.344 1 59.78 150 GLU B CA 1
ATOM 6761 C C . GLU B 1 150 ? 7.695 -22.734 -41.062 1 59.78 150 GLU B C 1
ATOM 6763 O O . GLU B 1 150 ? 6.684 -22.125 -40.719 1 59.78 150 GLU B O 1
ATOM 6768 N N . ARG B 1 151 ? 7.664 -23.578 -42.031 1 55.75 151 ARG B N 1
ATOM 6769 C CA . ARG B 1 151 ? 6.617 -23.969 -42.969 1 55.75 151 ARG B CA 1
ATOM 6770 C C . ARG B 1 151 ? 5.336 -24.344 -42.25 1 55.75 151 ARG B C 1
ATOM 6772 O O . ARG B 1 151 ? 4.402 -24.875 -42.844 1 55.75 151 ARG B O 1
ATOM 6779 N N . THR B 1 152 ? 5.398 -23.984 -40.812 1 61.16 152 THR B N 1
ATOM 6780 C CA . THR B 1 152 ? 4.199 -24.328 -40.062 1 61.16 152 THR B CA 1
ATOM 6781 C C . THR B 1 152 ? 3.434 -23.078 -39.656 1 61.16 152 THR B C 1
ATOM 6783 O O . THR B 1 152 ? 3.934 -21.953 -39.844 1 61.16 152 THR B O 1
ATOM 6786 N N . LYS B 1 153 ? 2.215 -23.281 -39.406 1 70.88 153 LYS B N 1
ATOM 6787 C CA . LYS B 1 153 ? 1.295 -22.25 -38.906 1 70.88 153 LYS B CA 1
ATOM 6788 C C . LYS B 1 153 ? 1.854 -21.547 -37.688 1 70.88 153 LYS B C 1
ATOM 6790 O O . LYS B 1 153 ? 1.555 -20.375 -37.438 1 70.88 153 LYS B O 1
ATOM 6795 N N . PHE B 1 154 ? 2.838 -22.297 -37 1 83.06 154 PHE B N 1
ATOM 6796 C CA . PHE B 1 154 ? 3.395 -21.766 -35.781 1 83.06 154 PHE B CA 1
ATOM 6797 C C . PHE B 1 154 ? 4.918 -21.734 -35.812 1 83.06 154 PHE B C 1
ATOM 6799 O O . PHE B 1 154 ? 5.531 -22.578 -36.5 1 83.06 154 PHE B O 1
ATOM 6806 N N . ASN B 1 155 ? 5.484 -20.719 -35.25 1 86.12 155 ASN B N 1
ATOM 6807 C CA . ASN B 1 155 ? 6.934 -20.734 -35.062 1 86.12 155 ASN B CA 1
ATOM 6808 C C . ASN B 1 155 ? 7.375 -21.859 -34.125 1 86.12 155 ASN B C 1
ATOM 6810 O O . ASN B 1 155 ? 6.547 -22.453 -33.438 1 86.12 155 ASN B O 1
ATOM 6814 N N . LEU B 1 156 ? 8.625 -22.172 -34.125 1 86.81 156 LEU B N 1
ATOM 6815 C CA . LEU B 1 156 ? 9.117 -23.344 -33.406 1 86.81 156 LEU B CA 1
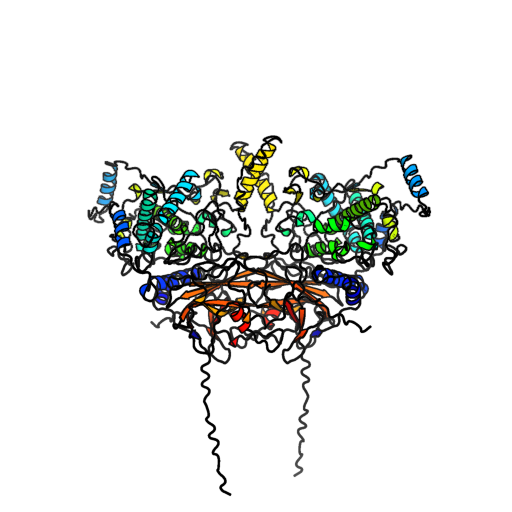ATOM 6816 C C . LEU B 1 156 ? 8.898 -23.188 -31.891 1 86.81 156 LEU B C 1
ATOM 6818 O O . LEU B 1 156 ? 8.617 -24.172 -31.203 1 86.81 156 LEU B O 1
ATOM 6822 N N . TYR B 1 157 ? 9.086 -21.984 -31.359 1 92.06 157 TYR B N 1
ATOM 6823 C CA . TYR B 1 157 ? 8.844 -21.781 -29.938 1 92.06 157 TYR B CA 1
ATOM 6824 C C . TYR B 1 157 ? 7.406 -22.141 -29.562 1 92.06 157 TYR B C 1
ATOM 6826 O O . TYR B 1 157 ? 7.16 -22.844 -28.594 1 92.06 157 TYR B O 1
ATOM 6834 N N . ASP B 1 158 ? 6.477 -21.672 -30.312 1 90.19 158 ASP B N 1
ATOM 6835 C CA . ASP B 1 158 ? 5.059 -21.875 -30.031 1 90.19 158 ASP B CA 1
ATOM 6836 C C . ASP B 1 158 ? 4.672 -23.344 -30.203 1 90.19 158 ASP B C 1
ATOM 6838 O O . ASP B 1 158 ? 3.799 -23.844 -29.484 1 90.19 158 ASP B O 1
ATOM 6842 N N . ILE B 1 159 ? 5.316 -23.938 -31.078 1 86.12 159 ILE B N 1
ATOM 6843 C CA . ILE B 1 159 ? 5.082 -25.359 -31.25 1 86.12 159 ILE B CA 1
ATOM 6844 C C . ILE B 1 159 ? 5.488 -26.109 -29.984 1 86.12 159 ILE B C 1
ATOM 6846 O O . ILE B 1 159 ? 4.742 -26.953 -29.5 1 86.12 159 ILE B O 1
ATOM 6850 N N . LEU B 1 160 ? 6.641 -25.797 -29.484 1 88.06 160 LEU B N 1
ATOM 6851 C CA . LEU B 1 160 ? 7.133 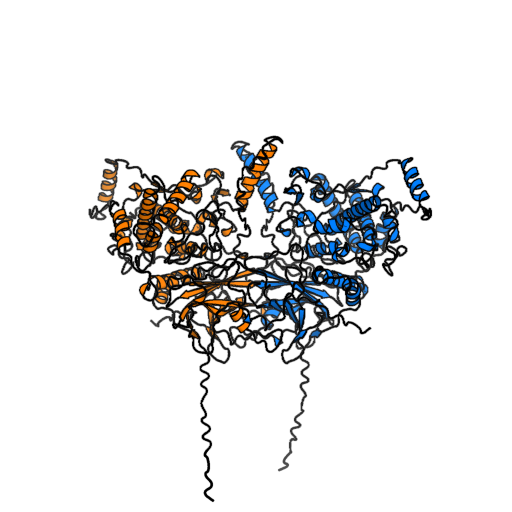-26.438 -28.281 1 88.06 160 LEU B CA 1
ATOM 6852 C C . LEU B 1 160 ? 6.219 -26.141 -27.094 1 88.06 160 LEU B C 1
ATOM 6854 O O . LEU B 1 160 ? 6.023 -26.984 -26.219 1 88.06 160 LEU B O 1
ATOM 6858 N N . CYS B 1 161 ? 5.648 -24.969 -27.078 1 91 161 CYS B N 1
ATOM 6859 C CA . CYS B 1 161 ? 4.676 -24.594 -26.047 1 91 161 CYS B CA 1
ATOM 6860 C C . CYS B 1 161 ? 3.422 -25.469 -26.156 1 91 161 CYS B C 1
ATOM 6862 O O . CYS B 1 161 ? 2.902 -25.938 -25.156 1 91 161 CYS B O 1
ATOM 6864 N N . ASN B 1 162 ? 2.996 -25.688 -27.328 1 87.62 162 ASN B N 1
ATOM 6865 C CA . ASN B 1 162 ? 1.752 -26.406 -27.578 1 87.62 162 ASN B CA 1
ATOM 6866 C C . ASN B 1 162 ? 1.844 -27.859 -27.125 1 87.62 162 ASN B C 1
ATOM 6868 O O . ASN B 1 162 ? 0.831 -28.484 -26.781 1 87.62 162 ASN B O 1
ATOM 6872 N N . PHE B 1 163 ? 3.031 -28.406 -27.031 1 86.38 163 PHE B N 1
ATOM 6873 C CA . PHE B 1 163 ? 3.221 -29.781 -26.594 1 86.38 163 PHE B CA 1
ATOM 6874 C C . PHE B 1 163 ? 2.779 -29.953 -25.141 1 86.38 163 PHE B C 1
ATOM 6876 O O . PHE B 1 163 ? 2.41 -31.047 -24.719 1 86.38 163 PHE B O 1
ATOM 6883 N N . HIS B 1 164 ? 2.75 -28.906 -24.469 1 91.81 164 HIS B N 1
ATOM 6884 C CA . HIS B 1 164 ? 2.459 -28.969 -23.047 1 91.81 164 HIS B CA 1
ATOM 6885 C C . HIS B 1 164 ? 0.957 -28.938 -22.781 1 91.81 164 HIS B C 1
ATOM 6887 O O . HIS B 1 164 ? 0.502 -29.328 -21.703 1 91.81 164 HIS B O 1
ATOM 6893 N N . HIS B 1 165 ? 0.183 -28.562 -23.766 1 90.25 165 HIS B N 1
ATOM 6894 C CA . HIS B 1 165 ? -1.264 -28.516 -23.594 1 90.25 165 HIS B CA 1
ATOM 6895 C C . HIS B 1 165 ? -1.833 -29.906 -23.328 1 90.25 165 HIS B C 1
ATOM 6897 O O . HIS B 1 165 ? -1.401 -30.891 -23.938 1 90.25 165 HIS B O 1
ATOM 6903 N N . ALA B 1 166 ? -2.83 -29.969 -22.547 1 90.25 166 ALA B N 1
ATOM 6904 C CA . ALA B 1 166 ? -3.359 -31.234 -22.047 1 90.25 166 ALA B CA 1
ATOM 6905 C C . ALA B 1 166 ? -3.947 -32.062 -23.188 1 90.25 166 ALA B C 1
ATOM 6907 O O . ALA B 1 166 ? -4.02 -33.281 -23.094 1 90.25 166 ALA B O 1
ATOM 6908 N N . SER B 1 167 ? -4.359 -31.453 -24.25 1 87.69 167 SER B N 1
ATOM 6909 C CA . SER B 1 167 ? -4.863 -32.188 -25.406 1 87.69 167 SER B CA 1
ATOM 6910 C C . SER B 1 167 ? -3.75 -33 -26.062 1 87.69 167 SER B C 1
ATOM 6912 O O . SER B 1 167 ? -4.012 -34 -26.734 1 87.69 167 SER B O 1
ATOM 6914 N N . ARG B 1 168 ? -2.543 -32.594 -25.875 1 85.75 168 ARG B N 1
ATOM 6915 C CA . ARG B 1 168 ? -1.386 -33.281 -26.438 1 85.75 168 ARG B CA 1
ATOM 6916 C C . ARG B 1 168 ? -0.672 -34.094 -25.375 1 85.75 168 ARG B C 1
ATOM 6918 O O . ARG B 1 168 ? -0.228 -35.219 -25.656 1 85.75 168 ARG B O 1
ATOM 6925 N N . ALA B 1 169 ? -0.625 -33.531 -24.25 1 88.06 169 ALA B N 1
ATOM 6926 C CA . ALA B 1 169 ? 0.068 -34.156 -23.125 1 88.06 169 ALA B CA 1
ATOM 6927 C C . ALA B 1 169 ? -0.87 -34.375 -21.938 1 88.06 169 ALA B C 1
ATOM 6929 O O . ALA B 1 169 ? -0.655 -33.781 -20.875 1 88.06 169 ALA B O 1
ATOM 6930 N N . PRO B 1 170 ? -1.805 -35.219 -22.031 1 85.44 170 PRO B N 1
ATOM 6931 C CA . PRO B 1 170 ? -2.826 -35.375 -20.984 1 85.44 170 PRO B CA 1
ATOM 6932 C C . PRO B 1 170 ? -2.246 -35.844 -19.656 1 85.44 170 PRO B C 1
ATOM 6934 O O . PRO B 1 170 ? -2.865 -35.656 -18.609 1 85.44 170 PRO B O 1
ATOM 6937 N N . HIS B 1 171 ? -1.028 -36.438 -19.688 1 90.5 171 HIS B N 1
ATOM 6938 C CA . HIS B 1 171 ? -0.505 -37.031 -18.453 1 90.5 171 HIS B CA 1
ATOM 6939 C C . HIS B 1 171 ? 0.845 -36.438 -18.078 1 90.5 171 HIS B C 1
ATOM 6941 O O . HIS B 1 171 ? 1.701 -37.125 -17.516 1 90.5 171 HIS B O 1
ATOM 6947 N N . ALA B 1 172 ? 0.998 -35.156 -18.469 1 93.38 172 ALA B N 1
ATOM 6948 C CA . ALA B 1 172 ? 2.191 -34.438 -18.062 1 93.38 172 ALA B CA 1
ATOM 6949 C C . ALA B 1 172 ? 2.1 -34 -16.594 1 93.38 172 ALA B C 1
ATOM 6951 O O . ALA B 1 172 ? 3.109 -33.656 -15.984 1 93.38 172 ALA B O 1
ATOM 6952 N N . HIS B 1 173 ? 0.883 -34.062 -16.062 1 95.12 173 HIS B N 1
ATOM 6953 C CA . HIS B 1 173 ? 0.665 -33.562 -14.711 1 95.12 173 HIS B CA 1
ATOM 6954 C C . HIS B 1 173 ? -0.141 -34.562 -13.875 1 95.12 173 HIS B C 1
ATOM 6956 O O . HIS B 1 173 ? -0.76 -35.469 -14.414 1 95.12 173 HIS B O 1
ATOM 6962 N N . PHE B 1 174 ? -0.072 -34.406 -12.555 1 94.38 174 PHE B N 1
ATOM 6963 C CA . PHE B 1 174 ? -0.903 -35.062 -11.539 1 94.38 174 PHE B CA 1
ATOM 6964 C C . PHE B 1 174 ? -0.637 -36.562 -11.492 1 94.38 174 PHE B C 1
ATOM 6966 O O . PHE B 1 174 ? -1.573 -37.344 -11.422 1 94.38 174 PHE B O 1
ATOM 6973 N N . GLY B 1 175 ? 0.697 -36.906 -11.578 1 94.5 175 GLY B N 1
ATOM 6974 C CA . GLY B 1 175 ? 1.145 -38.281 -11.453 1 94.5 175 GLY B CA 1
ATOM 6975 C C . GLY B 1 175 ? 2.654 -38.406 -11.516 1 94.5 175 GLY B C 1
ATOM 6976 O O . GLY B 1 175 ? 3.373 -37.406 -11.633 1 94.5 175 GLY B O 1
ATOM 6977 N N . PRO B 1 176 ? 3.131 -39.625 -11.43 1 95.06 176 PRO B N 1
ATOM 6978 C CA . PRO B 1 176 ? 4.578 -39.844 -11.406 1 95.06 176 PRO B CA 1
ATOM 6979 C C . PRO B 1 176 ? 5.258 -39.5 -12.719 1 95.06 176 PRO B C 1
ATOM 6981 O O . PRO B 1 176 ? 6.473 -39.281 -12.758 1 95.06 176 PRO B O 1
ATOM 6984 N N . ALA B 1 177 ? 4.473 -39.438 -13.789 1 96.19 177 ALA B N 1
ATOM 6985 C CA . ALA B 1 177 ? 5.047 -39.094 -15.094 1 96.19 177 ALA B CA 1
ATOM 6986 C C . ALA B 1 177 ? 5.48 -37.656 -15.156 1 96.19 177 ALA B C 1
ATOM 6988 O O . ALA B 1 177 ? 6.215 -37.25 -16.062 1 96.19 177 ALA B O 1
ATOM 6989 N N . PHE B 1 178 ? 5.07 -36.906 -14.211 1 97.25 178 PHE B N 1
ATOM 6990 C CA . PHE B 1 178 ? 5.363 -35.469 -14.172 1 97.25 178 PHE B CA 1
ATOM 6991 C C . PHE B 1 178 ? 6.852 -35.219 -14.359 1 97.25 178 PHE B C 1
ATOM 6993 O O . PHE B 1 178 ? 7.242 -34.375 -15.18 1 97.25 178 PHE B O 1
ATOM 7000 N N . LEU B 1 179 ? 7.703 -35.875 -13.625 1 97.38 179 LEU B N 1
ATOM 7001 C CA . LEU B 1 179 ? 9.141 -35.625 -13.609 1 97.38 179 LEU B CA 1
ATOM 7002 C C . LEU B 1 179 ? 9.781 -36.062 -14.922 1 97.38 179 LEU B C 1
ATOM 7004 O O . LEU B 1 179 ? 10.523 -35.281 -15.539 1 97.38 179 LEU B O 1
ATOM 7008 N N . SER B 1 180 ? 9.5 -37.281 -15.359 1 95.69 180 SER B N 1
ATOM 7009 C CA . SER B 1 180 ? 10.102 -37.812 -16.578 1 95.69 180 SER B CA 1
ATOM 7010 C C . SER B 1 180 ? 9.656 -37 -17.797 1 95.69 180 SER B C 1
ATOM 7012 O O . SER B 1 180 ? 10.461 -36.688 -18.672 1 95.69 180 SER B O 1
ATOM 7014 N N . TRP B 1 181 ? 8.391 -36.719 -17.844 1 96.19 181 TRP B N 1
ATOM 7015 C CA . TRP B 1 181 ? 7.859 -36 -18.984 1 96.19 181 TRP B CA 1
ATOM 7016 C C . TRP B 1 181 ? 8.555 -34.656 -19.125 1 96.19 181 TRP B C 1
ATOM 7018 O O . TRP B 1 181 ? 8.992 -34.281 -20.219 1 96.19 181 TRP B O 1
ATOM 7028 N N . HIS B 1 182 ? 8.664 -33.875 -18.078 1 97.62 182 HIS B N 1
ATOM 7029 C CA . HIS B 1 182 ? 9.242 -32.531 -18.141 1 97.62 182 HIS B CA 1
ATOM 7030 C C . HIS B 1 182 ? 10.742 -32.594 -18.406 1 97.62 182 HIS B C 1
ATOM 7032 O O . HIS B 1 182 ? 11.281 -31.719 -19.109 1 97.62 182 HIS B O 1
ATOM 7038 N N . ARG B 1 183 ? 11.422 -33.531 -17.844 1 96.31 183 ARG B N 1
ATOM 7039 C CA . ARG B 1 183 ? 12.836 -33.688 -18.156 1 96.31 183 ARG B CA 1
ATOM 7040 C C . ARG B 1 183 ? 13.055 -33.875 -19.656 1 96.31 183 ARG B C 1
ATOM 7042 O O . ARG B 1 183 ? 13.938 -33.281 -20.25 1 96.31 183 ARG B O 1
ATOM 7049 N N . VAL B 1 184 ? 12.258 -34.75 -20.234 1 93.12 184 VAL B N 1
ATOM 7050 C CA . VAL B 1 184 ? 12.352 -35 -21.672 1 93.12 184 VAL B CA 1
ATOM 7051 C C . VAL B 1 184 ? 12 -33.719 -22.438 1 93.12 184 VAL B C 1
ATOM 7053 O O . VAL B 1 184 ? 12.672 -33.375 -23.406 1 93.12 184 VAL B O 1
ATOM 7056 N N . SER B 1 185 ? 10.938 -33.125 -22.016 1 94.19 185 SER B N 1
ATOM 7057 C CA . SER B 1 185 ? 10.523 -31.859 -22.641 1 94.19 185 SER B CA 1
ATOM 7058 C C . SER B 1 185 ? 11.633 -30.812 -22.594 1 94.19 185 SER B C 1
ATOM 7060 O O . SER B 1 185 ? 11.859 -30.094 -23.562 1 94.19 185 SER B O 1
ATOM 7062 N N . LEU B 1 186 ? 12.328 -30.672 -21.438 1 96 186 LEU B N 1
ATOM 7063 C CA . LEU B 1 186 ? 13.43 -29.734 -21.281 1 96 186 LEU B CA 1
ATOM 7064 C C . LEU B 1 186 ? 14.57 -30.062 -22.234 1 96 186 LEU B C 1
ATOM 7066 O O . LEU B 1 186 ? 15.188 -29.156 -22.797 1 96 186 LEU B O 1
ATOM 7070 N N . TYR B 1 187 ? 14.844 -31.297 -22.359 1 92.75 187 TYR B N 1
ATOM 7071 C CA . TYR B 1 187 ? 15.891 -31.719 -23.281 1 92.75 187 TYR B CA 1
ATOM 7072 C C . TYR B 1 187 ? 15.555 -31.312 -24.703 1 92.75 187 TYR B C 1
ATOM 7074 O O . TYR B 1 187 ? 16.406 -30.766 -25.422 1 92.75 187 TYR B O 1
ATOM 7082 N N . ILE B 1 188 ? 14.32 -31.609 -25.109 1 90.5 188 ILE B N 1
ATOM 7083 C CA . ILE B 1 188 ? 13.875 -31.266 -26.453 1 90.5 188 ILE B CA 1
ATOM 7084 C C . ILE B 1 188 ? 13.984 -29.75 -26.656 1 90.5 188 ILE B C 1
ATOM 7086 O O . ILE B 1 188 ? 14.484 -29.297 -27.688 1 90.5 188 ILE B O 1
ATOM 7090 N N . PHE B 1 189 ? 13.602 -29 -25.734 1 93.62 189 PHE B N 1
ATOM 7091 C CA . PHE B 1 189 ? 13.648 -27.547 -25.797 1 93.62 189 PHE B CA 1
ATOM 7092 C C . PHE B 1 189 ? 15.094 -27.062 -25.906 1 93.62 189 PHE B C 1
ATOM 7094 O O . PHE B 1 189 ? 15.391 -26.172 -26.719 1 93.62 189 PHE B O 1
ATOM 7101 N N . GLU B 1 190 ? 15.93 -27.578 -25.062 1 94.44 190 GLU B N 1
ATOM 7102 C CA . GLU B 1 190 ? 17.344 -27.203 -25.062 1 94.44 190 GLU B CA 1
ATOM 7103 C C . GLU B 1 190 ? 18 -27.531 -26.391 1 94.44 190 GLU B C 1
ATOM 7105 O O . GLU B 1 190 ? 18.828 -26.766 -26.875 1 94.44 190 GLU B O 1
ATOM 7110 N N . GLN B 1 191 ? 17.641 -28.656 -27 1 90 191 GLN B N 1
ATOM 7111 C CA . GLN B 1 191 ? 18.156 -29 -28.328 1 90 191 GLN B CA 1
ATOM 7112 C C . GLN B 1 191 ? 17.672 -28 -29.375 1 90 191 GLN B C 1
ATOM 7114 O O . GLN B 1 191 ? 18.406 -27.656 -30.297 1 90 191 GLN B O 1
ATOM 7119 N N . ALA B 1 192 ? 16.422 -27.578 -29.219 1 89.94 192 ALA B N 1
ATOM 7120 C CA . ALA B 1 192 ? 15.898 -26.547 -30.109 1 89.94 192 ALA B CA 1
ATOM 7121 C C . ALA B 1 192 ? 16.688 -25.234 -29.969 1 89.94 192 ALA B C 1
ATOM 7123 O O . ALA B 1 192 ? 17.031 -24.609 -30.953 1 89.94 192 ALA B O 1
ATOM 7124 N N . LEU B 1 193 ? 17.016 -24.844 -28.766 1 94 193 LEU B N 1
ATOM 7125 C CA . LEU B 1 193 ? 17.828 -23.656 -28.531 1 94 193 LEU B CA 1
ATOM 7126 C C . LEU B 1 193 ? 19.188 -23.797 -29.203 1 94 193 LEU B C 1
ATOM 7128 O O . LEU B 1 193 ? 19.641 -22.875 -29.891 1 94 193 LEU B O 1
ATOM 7132 N N . ARG B 1 194 ? 19.797 -24.922 -29.062 1 91.94 194 ARG B N 1
ATOM 7133 C CA . ARG B 1 194 ? 21.156 -25.156 -29.547 1 91.94 194 ARG B CA 1
ATOM 7134 C C . ARG B 1 194 ? 21.188 -25.234 -31.078 1 91.94 194 ARG B C 1
ATOM 7136 O O . ARG B 1 194 ? 22.219 -25 -31.688 1 91.94 194 ARG B O 1
ATOM 7143 N N . SER B 1 195 ? 20.047 -25.594 -31.625 1 88 195 SER B N 1
ATOM 7144 C CA . SER B 1 195 ? 19.969 -25.594 -33.094 1 88 195 SER B CA 1
ATOM 7145 C C . SER B 1 195 ? 20.047 -24.172 -33.656 1 88 195 SER B C 1
ATOM 7147 O O . SER B 1 195 ? 20.422 -23.969 -34.812 1 88 195 SER B O 1
ATOM 7149 N N . LYS B 1 196 ? 19.656 -23.156 -32.875 1 91.62 196 LYS B N 1
ATOM 7150 C CA . LYS B 1 196 ? 19.688 -21.766 -33.312 1 91.62 196 LYS B CA 1
ATOM 7151 C C . LYS B 1 196 ? 21 -21.094 -32.906 1 91.62 196 LYS B C 1
ATOM 7153 O O . LYS B 1 196 ? 21.578 -20.344 -33.688 1 91.62 196 LYS B O 1
ATOM 7158 N N . VAL B 1 197 ? 21.422 -21.391 -31.672 1 95.5 197 VAL B N 1
ATOM 7159 C CA . VAL B 1 197 ? 22.688 -20.859 -31.156 1 95.5 197 VAL B CA 1
ATOM 7160 C C . VAL B 1 197 ? 23.516 -22 -30.562 1 95.5 197 VAL B C 1
ATOM 7162 O O . VAL B 1 197 ? 23.328 -22.359 -29.391 1 95.5 197 VAL B O 1
ATOM 7165 N N . PRO B 1 198 ? 24.531 -22.453 -31.281 1 92.94 198 PRO B N 1
ATOM 7166 C CA . PRO B 1 198 ? 25.344 -23.562 -30.781 1 92.94 198 PRO B CA 1
ATOM 7167 C C . PRO B 1 198 ? 26.047 -23.234 -29.453 1 92.94 198 PRO B C 1
ATOM 7169 O O . PRO B 1 198 ? 26.547 -22.125 -29.281 1 92.94 198 PRO B O 1
ATOM 7172 N N . GLY B 1 199 ? 25.953 -24.141 -28.547 1 90.56 199 GLY B N 1
ATOM 7173 C CA . GLY B 1 199 ? 26.672 -24 -27.297 1 90.56 199 GLY B CA 1
ATOM 7174 C C . GLY B 1 199 ? 25.828 -23.422 -26.172 1 90.56 199 GLY B C 1
ATOM 7175 O O . GLY B 1 199 ? 26.234 -23.438 -25.016 1 90.56 199 GLY B O 1
ATOM 7176 N N . VAL B 1 200 ? 24.656 -22.953 -26.531 1 95.56 200 VAL B N 1
ATOM 7177 C CA . VAL B 1 200 ? 23.797 -22.359 -25.531 1 95.56 200 VAL B CA 1
ATOM 7178 C C . VAL B 1 200 ? 23.266 -23.438 -24.594 1 95.56 200 VAL B C 1
ATOM 7180 O O . VAL B 1 200 ? 23.094 -24.594 -25 1 95.56 200 VAL B O 1
ATOM 7183 N N . SER B 1 201 ? 23.125 -23.156 -23.312 1 95.75 201 SER B N 1
ATOM 7184 C CA . SER B 1 201 ? 22.516 -24.047 -22.344 1 95.75 201 SER B CA 1
ATOM 7185 C C . SER B 1 201 ? 21.25 -23.438 -21.75 1 95.75 201 SER B C 1
ATOM 7187 O O . SER B 1 201 ? 21.125 -22.203 -21.672 1 95.75 201 SER B O 1
ATOM 7189 N N . LEU B 1 202 ? 20.344 -24.281 -21.391 1 97.56 202 LEU B N 1
ATOM 7190 C CA . LEU B 1 202 ? 19.156 -23.828 -20.688 1 97.56 202 LEU B CA 1
ATOM 7191 C C . LEU B 1 202 ? 19.469 -23.562 -19.219 1 97.56 202 LEU B C 1
ATOM 7193 O O . LEU B 1 202 ? 19.891 -24.469 -18.484 1 97.56 202 LEU B O 1
ATOM 7197 N N . PRO B 1 203 ? 19.328 -22.297 -18.812 1 98.38 203 PRO B N 1
ATOM 7198 C CA . PRO B 1 203 ? 19.547 -22.031 -17.391 1 98.38 203 PRO B CA 1
ATOM 7199 C C . PRO B 1 203 ? 18.359 -22.438 -16.516 1 98.38 203 PRO B C 1
ATOM 7201 O O . PRO B 1 203 ? 17.281 -22.719 -17.031 1 98.38 203 PRO B O 1
ATOM 7204 N N . PHE B 1 204 ? 18.641 -22.594 -15.242 1 98.62 204 PHE B N 1
ATOM 7205 C CA . PHE B 1 204 ? 17.531 -22.781 -14.297 1 98.62 204 PHE B CA 1
ATOM 7206 C C . PHE B 1 204 ? 17.344 -21.547 -13.438 1 98.62 204 PHE B C 1
ATOM 7208 O O . PHE B 1 204 ? 18.25 -20.734 -13.297 1 98.62 204 PHE B O 1
ATOM 7215 N N . TRP B 1 205 ? 16.125 -21.328 -12.969 1 98.81 205 TRP B N 1
ATOM 7216 C CA . TRP B 1 205 ? 15.758 -20.25 -12.055 1 98.81 205 TRP B CA 1
ATOM 7217 C C . TRP B 1 205 ? 15.398 -20.797 -10.68 1 98.81 205 TRP B C 1
ATOM 7219 O O . TRP B 1 205 ? 14.336 -21.406 -10.508 1 98.81 205 TRP B O 1
ATOM 7229 N N . ASP B 1 206 ? 16.25 -20.562 -9.68 1 98.75 206 ASP B N 1
ATOM 7230 C CA . ASP B 1 206 ? 16.016 -20.969 -8.297 1 98.75 206 ASP B CA 1
ATOM 7231 C C . ASP B 1 206 ? 15.281 -19.875 -7.523 1 98.75 206 ASP B C 1
ATOM 7233 O O . ASP B 1 206 ? 15.906 -18.984 -6.941 1 98.75 206 ASP B O 1
ATOM 7237 N N . SER B 1 207 ? 13.969 -20.062 -7.41 1 98.5 207 SER B N 1
ATOM 7238 C CA . SER B 1 207 ? 13.141 -19 -6.832 1 98.5 207 SER B CA 1
ATOM 7239 C C . SER B 1 207 ? 13.336 -18.922 -5.32 1 98.5 207 SER B C 1
ATOM 7241 O O . SER B 1 207 ? 12.797 -18.016 -4.672 1 98.5 207 SER B O 1
ATOM 7243 N N . ARG B 1 208 ? 14.141 -19.844 -4.684 1 97.56 208 ARG B N 1
ATOM 7244 C CA . ARG B 1 208 ? 14.484 -19.703 -3.271 1 97.56 208 ARG B CA 1
ATOM 7245 C C . ARG B 1 208 ? 15.266 -18.422 -3.02 1 97.56 208 ARG B C 1
ATOM 7247 O O . ARG B 1 208 ? 15.273 -17.906 -1.903 1 97.56 208 ARG B O 1
ATOM 7254 N N . LEU B 1 209 ? 15.938 -17.953 -4.109 1 98.06 209 LEU B N 1
ATOM 7255 C CA . LEU B 1 209 ? 16.656 -16.688 -4.023 1 98.06 209 LEU B CA 1
ATOM 7256 C C . LEU B 1 209 ? 15.688 -15.539 -3.721 1 98.06 209 LEU B C 1
ATOM 7258 O O . LEU B 1 209 ? 16 -14.656 -2.918 1 98.06 209 LEU B O 1
ATOM 7262 N N . GLU B 1 210 ? 14.547 -15.523 -4.336 1 96.31 210 GLU B N 1
ATOM 7263 C CA . GLU B 1 210 ? 13.508 -14.523 -4.086 1 96.31 210 GLU B CA 1
ATOM 7264 C C . GLU B 1 210 ? 12.836 -14.758 -2.734 1 96.31 210 GLU B C 1
ATOM 7266 O O . GLU B 1 210 ? 12.469 -13.797 -2.047 1 96.31 210 GLU B O 1
ATOM 7271 N N . ALA B 1 211 ? 12.648 -16.016 -2.4 1 96.81 211 ALA B N 1
ATOM 7272 C CA . ALA B 1 211 ? 12.016 -16.359 -1.131 1 96.81 211 ALA B CA 1
ATOM 7273 C C . ALA B 1 211 ? 12.805 -15.797 0.047 1 96.81 211 ALA B C 1
ATOM 7275 O O . ALA B 1 211 ? 12.25 -15.562 1.121 1 96.81 211 ALA B O 1
ATOM 7276 N N . ALA B 1 212 ? 14.07 -15.562 -0.126 1 95.12 212 ALA B N 1
ATOM 7277 C CA . ALA B 1 212 ? 14.953 -15.086 0.939 1 95.12 212 ALA B CA 1
ATOM 7278 C C . ALA B 1 212 ? 14.812 -13.578 1.13 1 95.12 212 ALA B C 1
ATOM 7280 O O . ALA B 1 212 ? 15.273 -13.031 2.131 1 95.12 212 ALA B O 1
ATOM 7281 N N . LEU B 1 213 ? 14.125 -12.945 0.22 1 91.31 213 LEU B N 1
ATOM 7282 C CA . LEU B 1 213 ? 13.906 -11.508 0.334 1 91.31 213 LEU B CA 1
ATOM 7283 C C . LEU B 1 213 ? 12.758 -11.203 1.286 1 91.31 213 LEU B C 1
ATOM 7285 O O . LEU B 1 213 ? 11.836 -12.016 1.428 1 91.31 213 LEU B O 1
ATOM 7289 N N . GLU B 1 214 ? 12.805 -10.047 1.908 1 84.5 214 GLU B N 1
ATOM 7290 C CA . GLU B 1 214 ? 11.664 -9.602 2.705 1 84.5 214 GLU B CA 1
ATOM 7291 C C . GLU B 1 214 ? 10.414 -9.43 1.841 1 84.5 214 GLU B C 1
ATOM 7293 O O . GLU B 1 214 ? 9.328 -9.875 2.217 1 84.5 214 GLU B O 1
ATOM 7298 N N . ASN B 1 215 ? 10.57 -8.805 0.808 1 86.56 215 ASN B N 1
ATOM 7299 C CA . ASN B 1 215 ? 9.57 -8.711 -0.248 1 86.56 215 ASN B CA 1
ATOM 7300 C C . ASN B 1 215 ? 10.047 -9.367 -1.538 1 86.56 215 ASN B C 1
ATOM 7302 O O . ASN B 1 215 ? 10.711 -8.727 -2.355 1 86.56 215 ASN B O 1
ATOM 7306 N N . PRO B 1 216 ? 9.625 -10.508 -1.798 1 92.75 216 PRO B N 1
ATOM 7307 C CA . PRO B 1 216 ? 10.141 -11.266 -2.941 1 92.75 216 PRO B CA 1
ATOM 7308 C C . PRO B 1 216 ? 9.898 -10.562 -4.273 1 92.75 216 PRO B C 1
ATOM 7310 O O . PRO B 1 216 ? 10.719 -10.672 -5.191 1 92.75 216 PRO B O 1
ATOM 7313 N N . SER B 1 217 ? 8.812 -9.836 -4.375 1 91.19 217 SER B N 1
ATOM 7314 C CA . SER B 1 217 ? 8.461 -9.234 -5.656 1 91.19 217 SER B CA 1
ATOM 7315 C C . SER B 1 217 ? 9.367 -8.047 -5.977 1 91.19 217 SER B C 1
ATOM 7317 O O . SER B 1 217 ? 9.359 -7.539 -7.098 1 91.19 217 SER B O 1
ATOM 7319 N N . ALA B 1 218 ? 10.18 -7.598 -5.027 1 89 218 ALA B N 1
ATOM 7320 C CA . ALA B 1 218 ? 11.125 -6.504 -5.242 1 89 218 ALA B CA 1
ATOM 7321 C C . ALA B 1 218 ? 12.375 -6.992 -5.969 1 89 218 ALA B C 1
ATOM 7323 O O . ALA B 1 218 ? 13.281 -6.207 -6.258 1 89 218 ALA B O 1
ATOM 7324 N N . THR B 1 219 ? 12.461 -8.234 -6.355 1 94.06 219 THR B N 1
ATOM 7325 C CA . THR B 1 219 ? 13.617 -8.875 -6.957 1 94.06 219 THR B CA 1
ATOM 7326 C C . THR B 1 219 ? 14.047 -8.148 -8.227 1 94.06 219 THR B C 1
ATOM 7328 O O . THR B 1 219 ? 13.211 -7.566 -8.93 1 94.06 219 THR B O 1
ATOM 7331 N N . SER B 1 220 ? 15.336 -8.211 -8.531 1 93.44 220 SER B N 1
ATOM 7332 C CA . SER B 1 220 ? 15.883 -7.633 -9.758 1 93.44 220 SER B CA 1
ATOM 7333 C C . SER B 1 220 ? 15.594 -8.523 -10.961 1 93.44 220 SER B C 1
ATOM 7335 O O . SER B 1 220 ? 15.766 -8.109 -12.102 1 93.44 220 SER B O 1
ATOM 7337 N N . LEU B 1 221 ? 15.062 -9.703 -10.734 1 96.25 221 LEU B N 1
ATOM 7338 C CA . LEU B 1 221 ? 14.82 -10.664 -11.805 1 96.25 221 LEU B CA 1
ATOM 7339 C C . LEU B 1 221 ? 13.859 -10.094 -12.844 1 96.25 221 LEU B C 1
ATOM 7341 O O . LEU B 1 221 ? 14.055 -10.297 -14.047 1 96.25 221 LEU B O 1
ATOM 7345 N N . PHE B 1 222 ? 12.852 -9.406 -12.359 1 95.81 222 PHE B N 1
ATOM 7346 C CA . PHE B 1 222 ? 11.805 -8.93 -13.258 1 95.81 222 PHE B CA 1
ATOM 7347 C C . PHE B 1 222 ? 12.039 -7.465 -13.617 1 95.81 222 PHE B C 1
ATOM 7349 O O . PHE B 1 222 ? 11.18 -6.613 -13.367 1 95.81 222 PHE B O 1
ATOM 7356 N N . THR B 1 223 ? 13.148 -7.215 -14.148 1 92.94 223 THR B N 1
ATOM 7357 C CA . THR B 1 223 ? 13.547 -5.934 -14.719 1 92.94 223 THR B CA 1
ATOM 7358 C C . THR B 1 223 ? 13.836 -6.07 -16.203 1 92.94 223 THR B C 1
ATOM 7360 O O . THR B 1 223 ? 13.961 -7.188 -16.719 1 92.94 223 THR B O 1
ATOM 7363 N N . ASP B 1 224 ? 13.945 -4.996 -16.953 1 92.56 224 ASP B N 1
ATOM 7364 C CA . ASP B 1 224 ? 14.148 -5.004 -18.391 1 92.56 224 ASP B CA 1
ATOM 7365 C C . ASP B 1 224 ? 15.469 -5.68 -18.766 1 92.56 224 ASP B C 1
ATOM 7367 O O . ASP B 1 224 ? 15.609 -6.242 -19.844 1 92.56 224 ASP B O 1
ATOM 7371 N N . GLU B 1 225 ? 16.375 -5.691 -17.828 1 91.62 225 GLU B N 1
ATOM 7372 C CA . GLU B 1 225 ? 17.703 -6.25 -18.094 1 91.62 225 GLU B CA 1
ATOM 7373 C C . GLU B 1 225 ? 17.672 -7.773 -18.047 1 91.62 225 GLU B C 1
ATOM 7375 O O . GLU B 1 225 ? 18.547 -8.43 -18.625 1 91.62 225 GLU B O 1
ATOM 7380 N N . LEU B 1 226 ? 16.734 -8.273 -17.328 1 95.44 226 LEU B N 1
ATOM 7381 C CA . LEU B 1 226 ? 16.672 -9.719 -17.172 1 95.44 226 LEU B CA 1
ATOM 7382 C C . LEU B 1 226 ? 15.391 -10.281 -17.797 1 95.44 226 LEU B C 1
ATOM 7384 O O . LEU B 1 226 ? 15.219 -10.242 -19.016 1 95.44 226 LEU B O 1
ATOM 7388 N N . MET B 1 227 ? 14.375 -10.609 -17.031 1 96.56 227 MET B N 1
ATOM 7389 C CA . MET B 1 227 ? 13.211 -11.336 -17.547 1 96.56 227 MET B CA 1
ATOM 7390 C C . MET B 1 227 ? 12.109 -10.367 -17.969 1 96.56 227 MET B C 1
ATOM 7392 O O . MET B 1 227 ? 11.094 -10.781 -18.531 1 96.56 227 MET B O 1
ATOM 7396 N N . GLY B 1 228 ? 12.352 -9.094 -17.828 1 94.75 228 GLY B N 1
ATOM 7397 C CA . GLY B 1 228 ? 11.328 -8.109 -18.141 1 94.75 228 GLY B CA 1
ATOM 7398 C C . GLY B 1 228 ? 10.398 -7.82 -16.969 1 94.75 228 GLY B C 1
ATOM 7399 O O . GLY B 1 228 ? 10.555 -8.398 -15.898 1 94.75 228 GLY B O 1
ATOM 7400 N N . PRO B 1 229 ? 9.43 -6.926 -17.172 1 92.81 229 PRO B N 1
ATOM 7401 C CA . PRO B 1 229 ? 8.547 -6.496 -16.078 1 92.81 229 PRO B CA 1
ATOM 7402 C C . PRO B 1 229 ? 7.754 -7.652 -15.477 1 92.81 229 PRO B C 1
ATOM 7404 O O . PRO B 1 229 ? 7.332 -8.562 -16.188 1 92.81 229 PRO B O 1
ATOM 7407 N N . GLY B 1 230 ? 7.527 -7.512 -14.133 1 94.19 230 GLY B N 1
ATOM 7408 C CA . GLY B 1 230 ? 6.809 -8.547 -13.406 1 94.19 230 GLY B CA 1
ATOM 7409 C C . GLY B 1 230 ? 5.324 -8.258 -13.266 1 94.19 230 GLY B C 1
ATOM 7410 O O . GLY B 1 230 ? 4.582 -9.055 -12.695 1 94.19 230 GLY B O 1
ATOM 7411 N N . ASN B 1 231 ? 4.887 -7.117 -13.781 1 92.19 231 ASN B N 1
ATOM 7412 C CA . ASN B 1 231 ? 3.482 -6.742 -13.656 1 92.19 231 ASN B CA 1
ATOM 7413 C C . ASN B 1 231 ? 2.922 -6.223 -14.977 1 92.19 231 ASN B C 1
ATOM 7415 O O . ASN B 1 231 ? 3.578 -5.445 -15.672 1 92.19 231 ASN B O 1
ATOM 7419 N N . GLY B 1 232 ? 1.763 -6.734 -15.328 1 94.25 232 GLY B N 1
ATOM 7420 C CA . GLY B 1 232 ? 1.086 -6.227 -16.516 1 94.25 232 GLY B CA 1
ATOM 7421 C C . GLY B 1 232 ? 1.497 -6.941 -17.781 1 94.25 232 GLY B C 1
ATOM 7422 O O . GLY B 1 232 ? 2.004 -8.062 -17.734 1 94.25 232 GLY B O 1
ATOM 7423 N N . VAL B 1 233 ? 1.143 -6.336 -18.922 1 96.5 233 VAL B N 1
ATOM 7424 C CA . VAL B 1 233 ? 1.57 -6.824 -20.234 1 96.5 233 VAL B CA 1
ATOM 7425 C C . VAL B 1 233 ? 3.051 -6.512 -20.438 1 96.5 233 VAL B C 1
ATOM 7427 O O . VAL B 1 233 ? 3.486 -5.375 -20.234 1 96.5 233 VAL B O 1
ATOM 7430 N N . VAL B 1 234 ? 3.799 -7.492 -20.812 1 96.19 234 VAL B N 1
ATOM 7431 C CA . VAL B 1 234 ? 5.238 -7.301 -20.969 1 96.19 234 VAL B CA 1
ATOM 7432 C C . VAL B 1 234 ? 5.523 -6.574 -22.281 1 96.19 234 VAL B C 1
ATOM 7434 O O . VAL B 1 234 ? 5.438 -7.168 -23.359 1 96.19 234 VAL B O 1
ATOM 7437 N N . LYS B 1 235 ? 5.898 -5.293 -22.156 1 95.06 235 LYS B N 1
ATOM 7438 C CA . LYS B 1 235 ? 6.07 -4.473 -23.359 1 95.06 235 LYS B CA 1
ATOM 7439 C C . LYS B 1 235 ? 7.512 -3.992 -23.484 1 95.06 235 LYS B C 1
ATOM 7441 O O . LYS B 1 235 ? 7.871 -3.35 -24.484 1 95.06 235 LYS B O 1
ATOM 7446 N N . THR B 1 236 ? 8.312 -4.289 -22.5 1 95.06 236 THR B N 1
ATOM 7447 C CA . THR B 1 236 ? 9.719 -3.9 -22.531 1 95.06 236 THR B CA 1
ATOM 7448 C C . THR B 1 236 ? 10.609 -5.074 -22.141 1 95.06 236 THR B C 1
ATOM 7450 O O . THR B 1 236 ? 10.117 -6.133 -21.75 1 95.06 236 THR B O 1
ATOM 7453 N N . GLY B 1 237 ? 11.898 -4.906 -22.391 1 94.94 237 GLY B N 1
ATOM 7454 C CA . GLY B 1 237 ? 12.859 -5.957 -22.078 1 94.94 237 GLY B CA 1
ATOM 7455 C C . GLY B 1 237 ? 13.023 -6.973 -23.188 1 94.94 237 GLY B C 1
ATOM 7456 O O . GLY B 1 237 ? 12.57 -6.742 -24.312 1 94.94 237 GLY B O 1
ATOM 7457 N N . HIS B 1 238 ? 13.68 -8.031 -22.875 1 95.62 238 HIS B N 1
ATOM 7458 C CA . HIS B 1 238 ? 14.055 -9.031 -23.875 1 95.62 238 HIS B CA 1
ATOM 7459 C C . HIS B 1 238 ? 12.828 -9.742 -24.438 1 95.62 238 HIS B C 1
ATOM 7461 O O . HIS B 1 238 ? 12.875 -10.281 -25.547 1 95.62 238 HIS B O 1
ATOM 7467 N N . PHE B 1 239 ? 11.773 -9.68 -23.641 1 97.12 239 PHE B N 1
ATOM 7468 C CA . PHE B 1 239 ? 10.578 -10.398 -24.062 1 97.12 239 PHE B CA 1
ATOM 7469 C C . PHE B 1 239 ? 9.438 -9.438 -24.344 1 97.12 239 PHE B C 1
ATOM 7471 O O . PHE B 1 239 ? 8.266 -9.773 -24.156 1 97.12 239 PHE B O 1
ATOM 7478 N N . ALA B 1 240 ? 9.805 -8.242 -24.734 1 95.62 240 ALA B N 1
ATOM 7479 C CA . ALA B 1 240 ? 8.828 -7.234 -25.125 1 95.62 240 ALA B CA 1
ATOM 7480 C C . ALA B 1 240 ? 7.926 -7.746 -26.25 1 95.62 240 ALA B C 1
ATOM 7482 O O . ALA B 1 240 ? 8.414 -8.289 -27.25 1 95.62 240 ALA B O 1
ATOM 7483 N N . ASN B 1 241 ? 6.625 -7.688 -26.062 1 94.06 241 ASN B N 1
ATOM 7484 C CA . ASN B 1 241 ? 5.609 -8.031 -27.047 1 94.06 241 ASN B CA 1
ATOM 7485 C C . ASN B 1 241 ? 5.602 -9.531 -27.344 1 94.06 241 ASN B C 1
ATOM 7487 O O . ASN B 1 241 ? 5.211 -9.953 -28.438 1 94.06 241 ASN B O 1
ATOM 7491 N N . TRP B 1 242 ? 6.188 -10.281 -26.422 1 96 242 TRP B N 1
ATOM 7492 C CA . TRP B 1 242 ? 6.125 -11.734 -26.531 1 96 242 TRP B CA 1
ATOM 7493 C C . TRP B 1 242 ? 4.68 -12.219 -26.5 1 96 242 TRP B C 1
ATOM 7495 O O . TRP B 1 242 ? 3.859 -11.703 -25.75 1 96 242 TRP B O 1
ATOM 7505 N N . SER B 1 243 ? 4.285 -13.109 -27.391 1 93.88 243 SER B N 1
ATOM 7506 C CA . SER B 1 243 ? 2.896 -13.547 -27.469 1 93.88 243 SER B CA 1
ATOM 7507 C C . SER B 1 243 ? 2.797 -14.977 -27.984 1 93.88 243 SER B C 1
ATOM 7509 O O . SER B 1 243 ? 3.771 -15.523 -28.516 1 93.88 243 SER B O 1
ATOM 7511 N N . HIS B 1 244 ? 1.773 -15.594 -27.75 1 93.12 244 HIS B N 1
ATOM 7512 C CA . HIS B 1 244 ? 1.395 -16.922 -28.219 1 93.12 244 HIS B CA 1
ATOM 7513 C C . HIS B 1 244 ? -0.021 -16.922 -28.781 1 93.12 244 HIS B C 1
ATOM 7515 O O . HIS B 1 244 ? -0.913 -16.266 -28.234 1 93.12 244 HIS B O 1
ATOM 7521 N N . PRO B 1 245 ? -0.287 -17.641 -29.828 1 88.19 245 PRO B N 1
ATOM 7522 C CA . PRO B 1 245 ? -1.585 -17.547 -30.5 1 88.19 245 PRO B CA 1
ATOM 7523 C C . PRO B 1 245 ? -2.746 -17.953 -29.594 1 88.19 245 PRO B C 1
ATOM 7525 O O . PRO B 1 245 ? -3.852 -17.422 -29.734 1 88.19 245 PRO B O 1
ATOM 7528 N N . PHE B 1 246 ? -2.471 -18.828 -28.656 1 88.75 246 PHE B N 1
ATOM 7529 C CA . PHE B 1 246 ? -3.568 -19.344 -27.844 1 88.75 246 PHE B CA 1
ATOM 7530 C C . PHE B 1 246 ? -3.422 -18.906 -26.391 1 88.75 246 PHE B C 1
ATOM 7532 O O . PHE B 1 246 ? -4.312 -19.141 -25.578 1 88.75 246 PHE B O 1
ATOM 7539 N N . ALA B 1 247 ? -2.33 -18.297 -26.047 1 91.5 247 ALA B N 1
ATOM 7540 C CA . ALA B 1 247 ? -2.119 -17.812 -24.688 1 91.5 247 ALA B CA 1
ATOM 7541 C C . ALA B 1 247 ? -2.176 -16.281 -24.656 1 91.5 247 ALA B C 1
ATOM 7543 O O . ALA B 1 247 ? -2.334 -15.688 -23.578 1 91.5 247 ALA B O 1
ATOM 7544 N N . GLY B 1 248 ? -2.146 -15.672 -25.859 1 93.44 248 GLY B N 1
ATOM 7545 C CA . GLY B 1 248 ? -2.178 -14.219 -25.922 1 93.44 248 GLY B CA 1
ATOM 7546 C C . GLY B 1 248 ? -0.843 -13.578 -25.594 1 93.44 248 GLY B C 1
ATOM 7547 O O . GLY B 1 248 ? 0.2 -14.227 -25.672 1 93.44 248 GLY B O 1
ATOM 7548 N N . ASP B 1 249 ? -0.885 -12.273 -25.328 1 95.94 249 ASP B N 1
ATOM 7549 C CA . ASP B 1 249 ? 0.307 -11.539 -24.922 1 95.94 249 ASP B CA 1
ATOM 7550 C C . ASP B 1 249 ? 0.858 -12.07 -23.609 1 95.94 249 ASP B C 1
ATOM 7552 O O . ASP B 1 249 ? 0.105 -12.578 -22.766 1 95.94 249 ASP B O 1
ATOM 7556 N N . LEU B 1 250 ? 2.121 -11.961 -23.484 1 97.25 250 LEU B N 1
ATOM 7557 C CA . LEU B 1 250 ? 2.738 -12.328 -22.219 1 97.25 250 LEU B CA 1
ATOM 7558 C C . LEU B 1 250 ? 2.32 -11.367 -21.109 1 97.25 250 LEU B C 1
ATOM 7560 O O . LEU B 1 250 ? 2.535 -10.156 -21.219 1 97.25 250 LEU B O 1
ATOM 7564 N N . VAL B 1 251 ? 1.653 -11.875 -20.094 1 97.06 251 VAL B N 1
ATOM 7565 C CA . VAL B 1 251 ? 1.192 -11.109 -18.938 1 97.06 251 VAL B CA 1
ATOM 7566 C C . VAL B 1 251 ? 1.775 -11.711 -17.656 1 97.06 251 VAL B C 1
ATOM 7568 O O . VAL B 1 251 ? 1.875 -12.93 -17.531 1 97.06 251 VAL B O 1
ATOM 7571 N N . ARG B 1 252 ? 2.23 -10.859 -16.719 1 96.31 252 ARG B N 1
ATOM 7572 C CA . ARG B 1 252 ? 2.697 -11.289 -15.398 1 96.31 252 ARG B CA 1
ATOM 7573 C C . ARG B 1 252 ? 2.053 -10.461 -14.297 1 96.31 252 ARG B C 1
ATOM 7575 O O . ARG B 1 252 ? 1.599 -9.336 -14.531 1 96.31 252 ARG B O 1
ATOM 7582 N N . ASN B 1 253 ? 1.841 -10.992 -13.148 1 95.81 253 ASN B N 1
ATOM 7583 C CA . ASN B 1 253 ? 1.371 -10.359 -11.922 1 95.81 253 ASN B CA 1
ATOM 7584 C C . ASN B 1 253 ? 2.139 -10.859 -10.703 1 95.81 253 ASN B C 1
ATOM 7586 O O . ASN B 1 253 ? 1.536 -11.344 -9.742 1 95.81 253 ASN B O 1
ATOM 7590 N N . VAL B 1 254 ? 3.414 -10.648 -10.68 1 95.56 254 VAL B N 1
ATOM 7591 C CA . VAL B 1 254 ? 4.336 -11.273 -9.742 1 95.56 254 VAL B CA 1
ATOM 7592 C C . VAL B 1 254 ? 4.004 -10.836 -8.32 1 95.56 254 VAL B C 1
ATOM 7594 O O . VAL B 1 254 ? 3.844 -9.648 -8.055 1 95.56 254 VAL B O 1
ATOM 7597 N N . GLY B 1 255 ? 3.863 -11.828 -7.441 1 92.25 255 GLY B N 1
ATOM 7598 C CA . GLY B 1 255 ? 3.789 -11.562 -6.016 1 92.25 255 GLY B CA 1
ATOM 7599 C C . GLY B 1 255 ? 2.365 -11.516 -5.488 1 92.25 255 GLY B C 1
ATOM 7600 O O . GLY B 1 255 ? 2.145 -11.516 -4.277 1 92.25 255 GLY B O 1
ATOM 7601 N N . ASN B 1 256 ? 1.387 -11.477 -6.355 1 87.81 256 ASN B N 1
ATOM 7602 C CA . ASN B 1 256 ? -0.004 -11.344 -5.934 1 87.81 256 ASN B CA 1
ATOM 7603 C C . ASN B 1 256 ? -0.542 -12.648 -5.352 1 87.81 256 ASN B C 1
ATOM 7605 O O . ASN B 1 256 ? -1.214 -12.641 -4.32 1 87.81 256 ASN B O 1
ATOM 7609 N N . LEU B 1 257 ? -0.203 -13.719 -5.988 1 89.38 257 LEU B N 1
ATOM 7610 C CA . LEU B 1 257 ? -0.647 -15.039 -5.562 1 89.38 257 LEU B CA 1
ATOM 7611 C C . LEU B 1 257 ? 0.543 -15.961 -5.328 1 89.38 257 LEU B C 1
ATOM 7613 O O . LEU B 1 257 ? 1.674 -15.625 -5.688 1 89.38 257 LEU B O 1
ATOM 7617 N N . GLY B 1 258 ? 0.283 -17 -4.691 1 93.75 258 GLY B N 1
ATOM 7618 C CA . GLY B 1 258 ? 1.332 -18 -4.539 1 93.75 258 GLY B CA 1
ATOM 7619 C C . GLY B 1 258 ? 2.527 -17.5 -3.758 1 93.75 258 GLY B C 1
ATOM 7620 O O . GLY B 1 258 ? 2.396 -16.594 -2.928 1 93.75 258 GLY B O 1
ATOM 7621 N N . GLU B 1 259 ? 3.65 -18.125 -3.92 1 95.5 259 GLU B N 1
ATOM 7622 C CA . GLU B 1 259 ? 4.922 -17.781 -3.293 1 95.5 259 GLU B CA 1
ATOM 7623 C C . GLU B 1 259 ? 6.078 -18.531 -3.938 1 95.5 259 GLU B C 1
ATOM 7625 O O . GLU B 1 259 ? 5.875 -19.594 -4.551 1 95.5 259 GLU B O 1
ATOM 7630 N N . PRO B 1 260 ? 7.281 -17.953 -3.883 1 97.19 260 PRO B N 1
ATOM 7631 C CA . PRO B 1 260 ? 8.453 -18.703 -4.34 1 97.19 260 PRO B CA 1
ATOM 7632 C C . PRO B 1 260 ? 8.703 -19.953 -3.5 1 97.19 260 PRO B C 1
ATOM 7634 O O . PRO B 1 260 ? 8.156 -20.094 -2.402 1 97.19 260 PRO B O 1
ATOM 7637 N N . ILE B 1 261 ? 9.453 -20.859 -4.082 1 98.12 261 ILE B N 1
ATOM 7638 C CA . ILE B 1 261 ? 9.844 -22.062 -3.338 1 98.12 261 ILE B CA 1
ATOM 7639 C C . ILE B 1 261 ? 10.703 -21.656 -2.137 1 98.12 261 ILE B C 1
ATOM 7641 O O . ILE B 1 261 ? 11.586 -20.812 -2.252 1 98.12 261 ILE B O 1
ATOM 7645 N N . GLN B 1 262 ? 10.398 -22.25 -0.967 1 96.75 262 GLN B N 1
ATOM 7646 C CA . GLN B 1 262 ? 11.148 -21.984 0.254 1 96.75 262 GLN B CA 1
ATOM 7647 C C . GLN B 1 262 ? 12.281 -22.984 0.434 1 96.75 262 GLN B C 1
ATOM 7649 O O . GLN B 1 262 ? 12.195 -24.109 -0.042 1 96.75 262 GLN B O 1
ATOM 7654 N N . ARG B 1 263 ? 13.344 -22.547 1.14 1 96.06 263 ARG B N 1
ATOM 7655 C CA . ARG B 1 263 ? 14.445 -23.453 1.44 1 96.06 263 ARG B CA 1
ATOM 7656 C C . ARG B 1 263 ? 13.953 -24.688 2.184 1 96.06 263 ARG B C 1
ATOM 7658 O O . ARG B 1 263 ? 14.383 -25.812 1.894 1 96.06 263 ARG B O 1
ATOM 7665 N N . ARG B 1 264 ? 13.023 -24.547 3.064 1 95.44 264 ARG B N 1
ATOM 7666 C CA . ARG B 1 264 ? 12.516 -25.641 3.889 1 95.44 264 ARG B CA 1
ATOM 7667 C C . ARG B 1 264 ? 11.75 -26.656 3.043 1 95.44 264 ARG B C 1
ATOM 7669 O O . ARG B 1 264 ? 11.711 -27.844 3.375 1 95.44 264 ARG B O 1
ATOM 7676 N N . ASP B 1 265 ? 11.102 -26.172 1.97 1 96.56 265 ASP B N 1
ATOM 7677 C CA . ASP B 1 265 ? 10.43 -27.094 1.052 1 96.56 265 ASP B CA 1
ATOM 7678 C C . ASP B 1 265 ? 11.406 -28.125 0.489 1 96.56 265 ASP B C 1
ATOM 7680 O O . ASP B 1 265 ? 11.133 -29.328 0.503 1 96.56 265 ASP B O 1
ATOM 7684 N N . ILE B 1 266 ? 12.531 -27.609 -0.003 1 97.69 266 ILE B N 1
ATOM 7685 C CA . ILE B 1 266 ? 13.523 -28.469 -0.651 1 97.69 266 ILE B CA 1
ATOM 7686 C C . ILE B 1 266 ? 14.195 -29.359 0.39 1 97.69 266 ILE B C 1
ATOM 7688 O O . ILE B 1 266 ? 14.43 -30.547 0.143 1 97.69 266 ILE B O 1
ATOM 7692 N N . GLU B 1 267 ? 14.469 -28.797 1.583 1 97 267 GLU B N 1
ATOM 7693 C CA . GLU B 1 267 ? 15.055 -29.594 2.658 1 97 267 GLU B CA 1
ATOM 7694 C C . GLU B 1 267 ? 14.164 -30.781 3.025 1 97 267 GLU B C 1
ATOM 7696 O O . GLU B 1 267 ? 14.664 -31.875 3.268 1 97 267 GLU B O 1
ATOM 7701 N N . ARG B 1 268 ? 12.922 -30.562 3.043 1 97.06 268 ARG B N 1
ATOM 7702 C CA . ARG B 1 268 ? 11.969 -31.625 3.34 1 97.06 268 ARG B CA 1
ATOM 7703 C C . ARG B 1 268 ? 11.953 -32.688 2.236 1 97.06 268 ARG B C 1
ATOM 7705 O O . ARG B 1 268 ? 11.961 -33.875 2.518 1 97.06 268 ARG B O 1
ATOM 7712 N N . LEU B 1 269 ? 12 -32.281 1.001 1 97.94 269 LEU B N 1
ATOM 7713 C CA . LEU B 1 269 ? 11.953 -33.188 -0.143 1 97.94 269 LEU B CA 1
ATOM 7714 C C . LEU B 1 269 ? 13.203 -34.062 -0.193 1 97.94 269 LEU B C 1
ATOM 7716 O O . LEU B 1 269 ? 13.133 -35.219 -0.585 1 97.94 269 LEU B O 1
ATOM 7720 N N . LEU B 1 270 ? 14.328 -33.531 0.209 1 97.62 270 LEU B N 1
ATOM 7721 C CA . LEU B 1 270 ? 15.602 -34.25 0.142 1 97.62 270 LEU B CA 1
ATOM 7722 C C . LEU B 1 270 ? 15.633 -35.406 1.142 1 97.62 270 LEU B C 1
ATOM 7724 O O . LEU B 1 270 ? 16.5 -36.281 1.056 1 97.62 270 LEU B O 1
ATOM 7728 N N . LYS B 1 271 ? 14.672 -35.438 1.981 1 96.25 271 LYS B N 1
ATOM 7729 C CA . LYS B 1 271 ? 14.602 -36.5 2.969 1 96.25 271 LYS B CA 1
ATOM 7730 C C . LYS B 1 271 ? 13.789 -37.688 2.441 1 96.25 271 LYS B C 1
ATOM 7732 O O . LYS B 1 271 ? 13.789 -38.781 3.043 1 96.25 271 LYS B O 1
ATOM 7737 N N . ALA B 1 272 ? 13.156 -37.531 1.33 1 96.75 272 ALA B N 1
ATOM 7738 C CA . ALA B 1 272 ? 12.352 -38.594 0.764 1 96.75 272 ALA B CA 1
ATOM 7739 C C . ALA B 1 272 ? 13.227 -39.781 0.348 1 96.75 272 ALA B C 1
ATOM 7741 O O . ALA B 1 272 ? 14.328 -39.594 -0.177 1 96.75 272 ALA B O 1
ATOM 7742 N N . ARG B 1 273 ? 12.727 -41 0.529 1 96.25 273 ARG B N 1
ATOM 7743 C CA . ARG B 1 273 ? 13.461 -42.219 0.17 1 96.25 273 ARG B CA 1
ATOM 7744 C C . ARG B 1 273 ? 13.023 -42.719 -1.193 1 96.25 273 ARG B C 1
ATOM 7746 O O . ARG B 1 273 ? 13.844 -43.25 -1.954 1 96.25 273 ARG B O 1
ATOM 7753 N N . TYR B 1 274 ? 11.727 -42.625 -1.401 1 96.88 274 TYR B N 1
ATOM 7754 C CA . TYR B 1 274 ? 11.148 -43.125 -2.645 1 96.88 274 TYR B CA 1
ATOM 7755 C C . TYR B 1 274 ? 10.359 -42.062 -3.361 1 96.88 274 TYR B C 1
ATOM 7757 O O . TYR B 1 274 ? 9.844 -41.125 -2.725 1 96.88 274 TYR B O 1
ATOM 7765 N N . THR B 1 275 ? 10.281 -42.219 -4.664 1 97.25 275 THR B N 1
ATOM 7766 C CA . THR B 1 275 ? 9.602 -41.219 -5.504 1 97.25 275 THR B CA 1
ATOM 7767 C C . THR B 1 275 ? 8.148 -41.062 -5.078 1 97.25 275 THR B C 1
ATOM 7769 O O . THR B 1 275 ? 7.605 -39.969 -5.09 1 97.25 275 THR B O 1
ATOM 7772 N N . LYS B 1 276 ? 7.473 -42.125 -4.676 1 96.5 276 LYS B N 1
ATOM 7773 C CA . LYS B 1 276 ? 6.062 -42.094 -4.297 1 96.5 276 LYS B CA 1
ATOM 7774 C C . LYS B 1 276 ? 5.828 -41.188 -3.109 1 96.5 276 LYS B C 1
ATOM 7776 O O . LYS B 1 276 ? 4.707 -40.719 -2.879 1 96.5 276 LYS B O 1
ATOM 7781 N N . GLU B 1 277 ? 6.875 -40.844 -2.391 1 96.88 277 GLU B N 1
ATOM 7782 C CA . GLU B 1 277 ? 6.754 -40.031 -1.181 1 96.88 277 GLU B CA 1
ATOM 7783 C C . GLU B 1 277 ? 6.645 -38.562 -1.518 1 96.88 277 GLU B C 1
ATOM 7785 O O . GLU B 1 277 ? 6.266 -37.75 -0.667 1 96.88 277 GLU B O 1
ATOM 7790 N N . PHE B 1 278 ? 6.996 -38.156 -2.775 1 97.75 278 PHE B N 1
ATOM 7791 C CA . PHE B 1 278 ? 6.977 -36.75 -3.072 1 97.75 278 PHE B CA 1
ATOM 7792 C C . PHE B 1 278 ? 6.25 -36.469 -4.387 1 97.75 278 PHE B C 1
ATOM 7794 O O . PHE B 1 278 ? 6.348 -35.375 -4.941 1 97.75 278 PHE B O 1
ATOM 7801 N N . MET B 1 279 ? 5.551 -37.438 -4.898 1 97.06 279 MET B N 1
ATOM 7802 C CA . MET B 1 279 ? 4.789 -37.25 -6.133 1 97.06 279 MET B CA 1
ATOM 7803 C C . MET B 1 279 ? 3.35 -37.719 -5.957 1 97.06 279 MET B C 1
ATOM 7805 O O . MET B 1 279 ? 3.064 -38.562 -5.09 1 97.06 279 MET B O 1
ATOM 7809 N N . PHE B 1 280 ? 2.416 -37.094 -6.777 1 95.19 280 PHE B N 1
ATOM 7810 C CA . PHE B 1 280 ? 1.062 -37.656 -6.859 1 95.19 280 PHE B CA 1
ATOM 7811 C C . PHE B 1 280 ? 1.085 -39.094 -7.289 1 95.19 280 PHE B C 1
ATOM 7813 O O . PHE B 1 280 ? 1.968 -39.531 -8.047 1 95.19 280 PHE B O 1
ATOM 7820 N N . PRO B 1 281 ? 0.162 -39.969 -6.816 1 94.75 281 PRO B N 1
ATOM 7821 C CA . PRO B 1 281 ? -1.005 -39.594 -6.008 1 94.75 281 PRO B CA 1
ATOM 7822 C C . PRO B 1 281 ? -0.785 -39.844 -4.516 1 94.75 281 PRO B C 1
ATOM 7824 O O . PRO B 1 281 ? -1.675 -39.594 -3.703 1 94.75 281 PRO B O 1
ATOM 7827 N N . SER B 1 282 ? 0.341 -40.25 -4.086 1 93.81 282 SER B N 1
ATOM 7828 C CA . SER B 1 282 ? 0.501 -40.812 -2.746 1 93.81 282 SER B CA 1
ATOM 7829 C C . SER B 1 282 ? 1.072 -39.781 -1.781 1 93.81 282 SER B C 1
ATOM 7831 O O . SER B 1 282 ? 0.889 -39.875 -0.567 1 93.81 282 SER B O 1
ATOM 7833 N N . ALA B 1 283 ? 1.723 -38.844 -2.283 1 96.06 283 ALA B N 1
ATOM 7834 C CA . ALA B 1 283 ? 2.48 -37.906 -1.434 1 96.06 283 ALA B CA 1
ATOM 7835 C C . ALA B 1 283 ? 1.546 -37.031 -0.611 1 96.06 283 ALA B C 1
ATOM 7837 O O . ALA B 1 283 ? 0.501 -36.594 -1.101 1 96.06 283 ALA B O 1
ATOM 7838 N N . TYR B 1 284 ? 1.947 -36.719 0.6 1 95.56 284 TYR B N 1
ATOM 7839 C CA . TYR B 1 284 ? 1.309 -35.688 1.374 1 95.56 284 TYR B CA 1
ATOM 7840 C C . TYR B 1 284 ? 1.477 -34.312 0.692 1 95.56 284 TYR B C 1
ATOM 7842 O O . TYR B 1 284 ? 2.479 -34.094 0.014 1 95.56 284 TYR B O 1
ATOM 7850 N N . PRO B 1 285 ? 0.5 -33.438 0.865 1 95.12 285 PRO B N 1
ATOM 7851 C CA . PRO B 1 285 ? 0.567 -32.125 0.173 1 95.12 285 PRO B CA 1
ATOM 7852 C C . PRO B 1 285 ? 1.871 -31.391 0.443 1 95.12 285 PRO B C 1
ATOM 7854 O O . PRO B 1 285 ? 2.479 -30.844 -0.484 1 95.12 285 PRO B O 1
ATOM 7857 N N . HIS B 1 286 ? 2.357 -31.406 1.679 1 94.25 286 HIS B N 1
ATOM 7858 C CA . HIS B 1 286 ? 3.547 -30.641 2.029 1 94.25 286 HIS B CA 1
ATOM 7859 C C . HIS B 1 286 ? 4.809 -31.297 1.473 1 94.25 286 HIS B C 1
ATOM 7861 O O . HIS B 1 286 ? 5.871 -30.672 1.446 1 94.25 286 HIS B O 1
ATOM 7867 N N . MET B 1 287 ? 4.719 -32.531 0.986 1 96.88 287 MET B N 1
ATOM 7868 C CA . MET B 1 287 ? 5.836 -33.281 0.407 1 96.88 287 MET B CA 1
ATOM 7869 C C . MET B 1 287 ? 5.703 -33.375 -1.108 1 96.88 287 MET B C 1
ATOM 7871 O O . MET B 1 287 ? 6.605 -33.875 -1.787 1 96.88 287 MET B O 1
ATOM 7875 N N . ASN B 1 288 ? 4.621 -32.906 -1.59 1 97.88 288 ASN B N 1
ATOM 7876 C CA . ASN B 1 288 ? 4.336 -33.094 -3.01 1 97.88 288 ASN B CA 1
ATOM 7877 C C . ASN B 1 288 ? 5.039 -32.031 -3.859 1 97.88 288 ASN B C 1
ATOM 7879 O O . ASN B 1 288 ? 4.656 -30.875 -3.842 1 97.88 288 ASN B O 1
ATOM 7883 N N . LEU B 1 289 ? 6.016 -32.406 -4.645 1 98.31 289 LEU B N 1
ATOM 7884 C CA . LEU B 1 289 ? 6.844 -31.516 -5.441 1 98.31 289 LEU B CA 1
ATOM 7885 C C . LEU B 1 289 ? 6.004 -30.781 -6.484 1 98.31 289 LEU B C 1
ATOM 7887 O O . LEU B 1 289 ? 6.273 -29.625 -6.801 1 98.31 289 LEU B O 1
ATOM 7891 N N . GLU B 1 290 ? 5.012 -31.453 -7.039 1 97.38 290 GLU B N 1
ATOM 7892 C CA . GLU B 1 290 ? 4.16 -30.812 -8.039 1 97.38 290 GLU B CA 1
ATOM 7893 C C . GLU B 1 290 ? 3.338 -29.688 -7.418 1 97.38 290 GLU B C 1
ATOM 7895 O O . GLU B 1 290 ? 3.121 -28.656 -8.047 1 97.38 290 GLU B O 1
ATOM 7900 N N . LEU B 1 291 ? 2.826 -29.875 -6.176 1 97.25 291 LEU B N 1
ATOM 7901 C CA . LEU B 1 291 ? 2.123 -28.812 -5.473 1 97.25 291 LEU B CA 1
ATOM 7902 C C . LEU B 1 291 ? 3.062 -27.641 -5.168 1 97.25 291 LEU B C 1
ATOM 7904 O O . LEU B 1 291 ? 2.709 -26.484 -5.375 1 97.25 291 LEU B O 1
ATOM 7908 N N . ILE B 1 292 ? 4.25 -27.969 -4.715 1 97.62 292 ILE B N 1
ATOM 7909 C CA . ILE B 1 292 ? 5.246 -26.953 -4.383 1 97.62 292 ILE B CA 1
ATOM 7910 C C . ILE B 1 292 ? 5.602 -26.156 -5.633 1 97.62 292 ILE B C 1
ATOM 7912 O O . ILE B 1 292 ? 5.66 -24.922 -5.594 1 97.62 292 ILE B O 1
ATOM 7916 N N . HIS B 1 293 ? 5.82 -26.891 -6.711 1 97.81 293 HIS B N 1
ATOM 7917 C CA . HIS B 1 293 ? 6.113 -26.266 -7.996 1 97.81 293 HIS B CA 1
ATOM 7918 C C . HIS B 1 293 ? 4.984 -25.328 -8.422 1 97.81 293 HIS B C 1
ATOM 7920 O O . HIS B 1 293 ? 5.234 -24.281 -9.023 1 97.81 293 HIS B O 1
ATOM 7926 N N . GLY B 1 294 ? 3.744 -25.672 -8.133 1 97.44 294 GLY B N 1
ATOM 7927 C CA . GLY B 1 294 ? 2.572 -24.891 -8.523 1 97.44 294 GLY B CA 1
ATOM 7928 C C . GLY B 1 294 ? 2.494 -23.547 -7.84 1 97.44 294 GLY B C 1
ATOM 7929 O O . GLY B 1 294 ? 1.929 -22.594 -8.391 1 97.44 294 GLY B O 1
ATOM 7930 N N . LYS B 1 295 ? 3.08 -23.438 -6.633 1 97.12 295 LYS B N 1
ATOM 7931 C CA . LYS B 1 295 ? 3.098 -22.172 -5.91 1 97.12 295 LYS B CA 1
ATOM 7932 C C . LYS B 1 295 ? 3.764 -21.078 -6.742 1 97.12 295 LYS B C 1
ATOM 7934 O O . LYS B 1 295 ? 3.33 -19.922 -6.715 1 97.12 295 LYS B O 1
ATOM 7939 N N . VAL B 1 296 ? 4.762 -21.453 -7.469 1 98.12 296 VAL B N 1
ATOM 7940 C CA . VAL B 1 296 ? 5.535 -20.484 -8.25 1 98.12 296 VAL B CA 1
ATOM 7941 C C . VAL B 1 296 ? 4.75 -20.078 -9.492 1 98.12 296 VAL B C 1
ATOM 7943 O O . VAL B 1 296 ? 4.824 -18.922 -9.93 1 98.12 296 VAL B O 1
ATOM 7946 N N . HIS B 1 297 ? 4.008 -21.031 -10.078 1 98 297 HIS B N 1
ATOM 7947 C CA . HIS B 1 297 ? 3.1 -20.688 -11.164 1 98 297 HIS B CA 1
ATOM 7948 C C . HIS B 1 297 ? 2.146 -19.562 -10.75 1 98 297 HIS B C 1
ATOM 7950 O O . HIS B 1 297 ? 2.002 -18.578 -11.461 1 98 297 HIS B O 1
ATOM 7956 N N . MET B 1 298 ? 1.605 -19.734 -9.586 1 96.75 298 MET B N 1
ATOM 7957 C CA . MET B 1 298 ? 0.664 -18.75 -9.062 1 96.75 298 MET B CA 1
ATOM 7958 C C . MET B 1 298 ? 1.373 -17.438 -8.727 1 96.75 298 MET B C 1
ATOM 7960 O O . MET B 1 298 ? 0.813 -16.359 -8.922 1 96.75 298 MET B O 1
ATOM 7964 N N . TRP B 1 299 ? 2.574 -17.531 -8.234 1 96.5 299 TRP B N 1
ATOM 7965 C CA . TRP B 1 299 ? 3.32 -16.359 -7.789 1 96.5 299 TRP B CA 1
ATOM 7966 C C . TRP B 1 299 ? 3.686 -15.461 -8.969 1 96.5 299 TRP B C 1
ATOM 7968 O O . TRP B 1 299 ? 3.584 -14.234 -8.883 1 96.5 299 TRP B O 1
ATOM 7978 N N . VAL B 1 300 ? 4.137 -16.047 -10.047 1 97.31 300 VAL B N 1
ATOM 7979 C CA . VAL B 1 300 ? 4.418 -15.281 -11.258 1 97.31 300 VAL B CA 1
ATOM 7980 C C . VAL B 1 300 ? 3.111 -14.789 -11.867 1 97.31 300 VAL B C 1
ATOM 7982 O O . VAL B 1 300 ? 3.037 -13.656 -12.359 1 97.31 300 VAL B O 1
ATOM 7985 N N . SER B 1 301 ? 2.109 -15.664 -11.812 1 96 301 SER B N 1
ATOM 7986 C CA . SER B 1 301 ? 0.736 -15.398 -12.227 1 96 301 SER B CA 1
ATOM 7987 C C . SER B 1 301 ? 0.662 -15.07 -13.719 1 96 301 SER B C 1
ATOM 7989 O O . SER B 1 301 ? 1.526 -15.477 -14.492 1 96 301 SER B O 1
ATOM 7991 N N . GLY B 1 302 ? -0.398 -14.43 -14.227 1 95.62 302 GLY B N 1
ATOM 7992 C CA . GLY B 1 302 ? -0.565 -14.156 -15.641 1 95.62 302 GLY B CA 1
ATOM 7993 C C . GLY B 1 302 ? -0.532 -15.406 -16.5 1 95.62 302 GLY B C 1
ATOM 7994 O O . GLY B 1 302 ? -1.266 -16.359 -16.234 1 95.62 302 GLY B O 1
ATOM 7995 N N . THR B 1 303 ? 0.369 -15.383 -17.438 1 97.12 303 THR B N 1
ATOM 7996 C CA . THR B 1 303 ? 0.508 -16.484 -18.375 1 97.12 303 THR B CA 1
ATOM 7997 C C . THR B 1 303 ? 0.966 -17.75 -17.672 1 97.12 303 THR B C 1
ATOM 7999 O O . THR B 1 303 ? 0.483 -18.844 -17.969 1 97.12 303 THR B O 1
ATOM 8002 N N . MET B 1 304 ? 1.78 -17.594 -16.688 1 96.88 304 MET B N 1
ATOM 8003 C CA . MET B 1 304 ? 2.311 -18.719 -15.914 1 96.88 304 MET B CA 1
ATOM 8004 C C . MET B 1 304 ? 1.206 -19.406 -15.117 1 96.88 304 MET B C 1
ATOM 8006 O O . MET B 1 304 ? 1.312 -20.594 -14.797 1 96.88 304 MET B O 1
ATOM 8010 N N . ASN B 1 305 ? 0.173 -18.672 -14.836 1 95.19 305 ASN B N 1
ATOM 8011 C CA . ASN B 1 305 ? -0.876 -19.172 -13.961 1 95.19 305 ASN B CA 1
ATOM 8012 C C . ASN B 1 305 ? -1.799 -20.141 -14.688 1 95.19 305 ASN B C 1
ATOM 8014 O O . ASN B 1 305 ? -2.529 -20.906 -14.055 1 95.19 305 ASN B O 1
ATOM 8018 N N . ASN B 1 306 ? -1.84 -20.109 -15.961 1 92.31 306 ASN B N 1
ATOM 8019 C CA . ASN B 1 306 ? -2.559 -21.062 -16.797 1 92.31 306 ASN B CA 1
ATOM 8020 C C . ASN B 1 306 ? -1.704 -22.297 -17.094 1 92.31 306 ASN B C 1
ATOM 8022 O O . ASN B 1 306 ? -0.789 -22.219 -17.922 1 92.31 306 ASN B O 1
ATOM 8026 N N . LEU B 1 307 ? -2.027 -23.359 -16.547 1 92.81 307 LEU B N 1
ATOM 8027 C CA . LEU B 1 307 ? -1.178 -24.531 -16.625 1 92.81 307 LEU B CA 1
ATOM 8028 C C . LEU B 1 307 ? -1.025 -25 -18.078 1 92.81 307 LEU B C 1
ATOM 8030 O O . LEU B 1 307 ? 0.059 -25.422 -18.484 1 92.81 307 LEU B O 1
ATOM 8034 N N . ASN B 1 308 ? -2.088 -24.922 -18.859 1 90.38 308 ASN B N 1
ATOM 8035 C CA . ASN B 1 308 ? -2.031 -25.375 -20.234 1 90.38 308 ASN B CA 1
ATOM 8036 C C . ASN B 1 308 ? -1.037 -24.547 -21.062 1 90.38 308 ASN B C 1
ATOM 8038 O O . ASN B 1 308 ? -0.325 -25.094 -21.906 1 90.38 308 ASN B O 1
ATOM 8042 N N . TYR B 1 309 ? -0.917 -23.297 -20.734 1 92 309 TYR B N 1
ATOM 8043 C CA . TYR B 1 309 ? -0.15 -22.422 -21.609 1 92 309 TYR B CA 1
ATOM 8044 C C . TYR B 1 309 ? 0.986 -21.75 -20.844 1 92 309 TYR B C 1
ATOM 8046 O O . TYR B 1 309 ? 1.581 -20.781 -21.328 1 92 309 TYR B O 1
ATOM 8054 N N . SER B 1 310 ? 1.3 -22.219 -19.719 1 96.75 310 SER B N 1
ATOM 8055 C CA . SER B 1 310 ? 2.355 -21.641 -18.891 1 96.75 310 SER B CA 1
ATOM 8056 C C . SER B 1 310 ? 3.672 -21.562 -19.656 1 96.75 310 SER B C 1
ATOM 8058 O O . SER B 1 310 ? 4.438 -20.609 -19.484 1 96.75 310 SER B O 1
ATOM 8060 N N . PRO B 1 311 ? 3.984 -22.5 -20.641 1 97.31 311 PRO B N 1
ATOM 8061 C CA . PRO B 1 311 ? 5.258 -22.406 -21.359 1 97.31 311 PRO B CA 1
ATOM 8062 C C . PRO B 1 311 ? 5.336 -21.172 -22.266 1 97.31 311 PRO B C 1
ATOM 8064 O O . PRO B 1 311 ? 6.41 -20.859 -22.781 1 97.31 311 PRO B O 1
ATOM 8067 N N . ALA B 1 312 ? 4.18 -20.562 -22.453 1 96.94 312 ALA B N 1
ATOM 8068 C CA . ALA B 1 312 ? 4.203 -19.344 -23.266 1 96.94 312 ALA B CA 1
ATOM 8069 C C . ALA B 1 312 ? 5.004 -18.25 -22.578 1 96.94 312 ALA B C 1
ATOM 8071 O O . ALA B 1 312 ? 5.406 -17.266 -23.203 1 96.94 312 ALA B O 1
ATOM 8072 N N . ASP B 1 313 ? 5.16 -18.297 -21.344 1 98.31 313 ASP B N 1
ATOM 8073 C CA . ASP B 1 313 ? 6.129 -17.484 -20.625 1 98.31 313 ASP B CA 1
ATOM 8074 C C . ASP B 1 313 ? 7.504 -18.156 -20.594 1 98.31 313 ASP B C 1
ATOM 8076 O O . ASP B 1 313 ? 7.66 -19.234 -20.016 1 98.31 313 ASP B O 1
ATOM 8080 N N . PRO B 1 314 ? 8.484 -17.5 -21.094 1 98.12 314 PRO B N 1
ATOM 8081 C CA . PRO B 1 314 ? 9.805 -18.125 -21.172 1 98.12 314 PRO B CA 1
ATOM 8082 C C . PRO B 1 314 ? 10.336 -18.547 -19.797 1 98.12 314 PRO B C 1
ATOM 8084 O O . PRO B 1 314 ? 11.141 -19.469 -19.703 1 98.12 314 PRO B O 1
ATOM 8087 N N . ILE B 1 315 ? 9.859 -17.953 -18.75 1 98.5 315 ILE B N 1
ATOM 8088 C CA . ILE B 1 315 ? 10.359 -18.266 -17.422 1 98.5 315 ILE B CA 1
ATOM 8089 C C . ILE B 1 315 ? 9.938 -19.672 -17.031 1 98.5 315 ILE B C 1
ATOM 8091 O O . ILE B 1 315 ? 10.5 -20.266 -16.094 1 98.5 315 ILE B O 1
ATOM 8095 N N . PHE B 1 316 ? 8.969 -20.234 -17.703 1 98.69 316 PHE B N 1
ATOM 8096 C CA . PHE B 1 316 ? 8.484 -21.578 -17.484 1 98.69 316 PHE B CA 1
ATOM 8097 C C . PHE B 1 316 ? 9.625 -22.594 -17.578 1 98.69 316 PHE B C 1
ATOM 8099 O O . PHE B 1 316 ? 9.766 -23.469 -16.734 1 98.69 316 PHE B O 1
ATOM 8106 N N . TRP B 1 317 ? 10.406 -22.5 -18.609 1 98.56 317 TRP B N 1
ATOM 8107 C CA . TRP B 1 317 ? 11.469 -23.453 -18.906 1 98.56 317 TRP B CA 1
ATOM 8108 C C . TRP B 1 317 ? 12.547 -23.422 -17.828 1 98.56 317 TRP B C 1
ATOM 8110 O O . TRP B 1 317 ? 13.055 -24.469 -17.406 1 98.56 317 TRP B O 1
ATOM 8120 N N . MET B 1 318 ? 12.836 -22.219 -17.375 1 98.75 318 MET B N 1
ATOM 8121 C CA . MET B 1 318 ? 13.844 -22.094 -16.328 1 98.75 318 MET B CA 1
ATOM 8122 C C . MET B 1 318 ? 13.328 -22.609 -14.992 1 98.75 318 MET B C 1
ATOM 8124 O O . MET B 1 318 ? 14.078 -23.188 -14.211 1 98.75 318 MET B O 1
ATOM 8128 N N . HIS B 1 319 ? 12.055 -22.344 -14.727 1 98.81 319 HIS B N 1
ATOM 8129 C CA . HIS B 1 319 ? 11.414 -22.859 -13.523 1 98.81 319 HIS B CA 1
ATOM 8130 C C . HIS B 1 319 ? 11.445 -24.391 -13.492 1 98.81 319 HIS B C 1
ATOM 8132 O O . HIS B 1 319 ? 11.844 -24.984 -12.492 1 98.81 319 HIS B O 1
ATOM 8138 N N . HIS B 1 320 ? 11.086 -25.031 -14.578 1 98.75 320 HIS B N 1
ATOM 8139 C CA . HIS B 1 320 ? 11.07 -26.484 -14.633 1 98.75 320 HIS B CA 1
ATOM 8140 C C . HIS B 1 320 ? 12.484 -27.047 -14.664 1 98.75 320 HIS B C 1
ATOM 8142 O O . HIS B 1 320 ? 12.711 -28.172 -14.219 1 98.75 320 HIS B O 1
ATOM 8148 N N . CYS B 1 321 ? 13.43 -26.266 -15.25 1 98.69 321 CYS B N 1
ATOM 8149 C CA . CYS B 1 321 ? 14.82 -26.688 -15.156 1 98.69 321 CYS B CA 1
ATOM 8150 C C . CYS B 1 321 ? 15.273 -26.75 -13.695 1 98.69 321 CYS B C 1
ATOM 8152 O O . CYS B 1 321 ? 16.047 -27.641 -13.32 1 98.69 321 CYS B O 1
ATOM 8154 N N . PHE B 1 322 ? 14.812 -25.891 -12.906 1 98.81 322 PHE B N 1
ATOM 8155 C CA . PHE B 1 322 ? 15.117 -25.953 -11.477 1 98.81 322 PHE B CA 1
ATOM 8156 C C . PHE B 1 322 ? 14.445 -27.141 -10.82 1 98.81 322 PHE B C 1
ATOM 8158 O O . PHE B 1 322 ? 15.031 -27.797 -9.945 1 98.81 322 PHE B O 1
ATOM 8165 N N . ILE B 1 323 ? 13.148 -27.344 -11.133 1 98.81 323 ILE B N 1
ATOM 8166 C CA . ILE B 1 323 ? 12.461 -28.516 -10.594 1 98.81 323 ILE B CA 1
ATOM 8167 C C . ILE B 1 323 ? 13.242 -29.781 -10.922 1 98.81 323 ILE B C 1
ATOM 8169 O O . ILE B 1 323 ? 13.391 -30.656 -10.078 1 98.81 323 ILE B O 1
ATOM 8173 N N . ASP B 1 324 ? 13.734 -29.844 -12.148 1 98.38 324 ASP B N 1
ATOM 8174 C CA . ASP B 1 324 ? 14.578 -30.969 -12.547 1 98.38 324 ASP B CA 1
ATOM 8175 C C . ASP B 1 324 ? 15.875 -31 -11.734 1 98.38 324 ASP B C 1
ATOM 8177 O O . ASP B 1 324 ? 16.359 -32.094 -11.383 1 98.38 324 ASP B O 1
ATOM 8181 N N . TYR B 1 325 ? 16.469 -29.844 -11.477 1 98.38 325 TYR B N 1
ATOM 8182 C CA . TYR B 1 325 ? 17.641 -29.734 -10.602 1 98.38 325 TYR B CA 1
ATOM 8183 C C . TYR B 1 325 ? 17.344 -30.359 -9.242 1 98.38 325 TYR B C 1
ATOM 8185 O O . TYR B 1 325 ? 18.141 -31.125 -8.719 1 98.38 325 TYR B O 1
ATOM 8193 N N . VAL B 1 326 ? 16.219 -30.016 -8.68 1 98.5 326 VAL B N 1
ATOM 8194 C CA . VAL B 1 326 ? 15.805 -30.547 -7.379 1 98.5 326 VAL B CA 1
ATOM 8195 C C . VAL B 1 326 ? 15.648 -32.062 -7.457 1 98.5 326 VAL B C 1
ATOM 8197 O O . VAL B 1 326 ? 16.094 -32.781 -6.559 1 98.5 326 VAL B O 1
ATOM 8200 N N . TRP B 1 327 ? 15 -32.531 -8.531 1 98.25 327 TRP B N 1
ATOM 8201 C CA . TRP B 1 327 ? 14.82 -33.969 -8.703 1 98.25 327 TRP B CA 1
ATOM 8202 C C . TRP B 1 327 ? 16.172 -34.688 -8.781 1 98.25 327 TRP B C 1
ATOM 8204 O O . TRP B 1 327 ? 16.359 -35.75 -8.203 1 98.25 327 TRP B O 1
ATOM 8214 N N . GLU B 1 328 ? 17.156 -34.125 -9.5 1 96.44 328 GLU B N 1
ATOM 8215 C CA . GLU B 1 328 ? 18.484 -34.688 -9.586 1 96.44 328 GLU B CA 1
ATOM 8216 C C . GLU B 1 328 ? 19.141 -34.781 -8.211 1 96.44 328 GLU B C 1
ATOM 8218 O O . GLU B 1 328 ? 19.859 -35.719 -7.906 1 96.44 328 GLU B O 1
ATOM 8223 N N . LYS B 1 329 ? 18.922 -33.75 -7.445 1 97.19 329 LYS B N 1
ATOM 8224 C CA . LYS B 1 329 ? 19.453 -33.781 -6.082 1 97.19 329 LYS B CA 1
ATOM 8225 C C . LYS B 1 329 ? 18.812 -34.875 -5.262 1 97.19 329 LYS B C 1
ATOM 8227 O O . LYS B 1 329 ? 19.484 -35.562 -4.477 1 97.19 329 LYS B O 1
ATOM 8232 N N . ILE B 1 330 ? 17.531 -35.094 -5.387 1 97.81 330 ILE B N 1
ATOM 8233 C CA . ILE B 1 330 ? 16.828 -36.156 -4.68 1 97.81 330 ILE B CA 1
ATOM 8234 C C . ILE B 1 330 ? 17.359 -37.5 -5.121 1 97.81 330 ILE B C 1
ATOM 8236 O O . ILE B 1 330 ? 17.594 -38.375 -4.289 1 97.81 330 ILE B O 1
ATOM 8240 N N . ARG B 1 331 ? 17.562 -37.719 -6.43 1 96.5 331 ARG B N 1
ATOM 8241 C CA . ARG B 1 331 ? 18.078 -38.969 -6.973 1 96.5 331 ARG B CA 1
ATOM 8242 C C . ARG B 1 331 ? 19.469 -39.281 -6.398 1 96.5 331 ARG B C 1
ATOM 8244 O O . ARG B 1 331 ? 19.766 -40.406 -6.059 1 96.5 331 ARG B O 1
ATOM 8251 N N . GLN B 1 332 ? 20.297 -38.25 -6.285 1 95.44 332 GLN B N 1
ATOM 8252 C CA . GLN B 1 332 ? 21.609 -38.406 -5.695 1 95.44 332 GLN B CA 1
ATOM 8253 C C . GLN B 1 332 ? 21.516 -38.875 -4.242 1 95.44 332 GLN B C 1
ATOM 8255 O O . GLN B 1 332 ? 22.25 -39.75 -3.811 1 95.44 332 GLN B O 1
ATOM 8260 N N . ARG B 1 333 ? 20.609 -38.25 -3.561 1 96.75 333 ARG B N 1
ATOM 8261 C CA . ARG B 1 333 ? 20.422 -38.625 -2.162 1 96.75 333 ARG B CA 1
ATOM 8262 C C . ARG B 1 333 ? 19.875 -40.062 -2.047 1 96.75 333 ARG B C 1
ATOM 8264 O O . ARG B 1 333 ? 20.203 -40.781 -1.101 1 96.75 333 ARG B O 1
ATOM 8271 N N . GLN B 1 334 ? 18.922 -40.406 -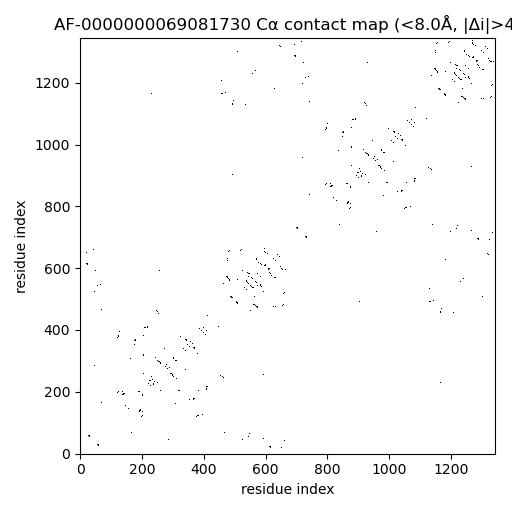2.973 1 95.94 334 GLN B N 1
ATOM 8272 C CA . GLN B 1 334 ? 18.422 -41.781 -3.02 1 95.94 334 GLN B CA 1
ATOM 8273 C C . GLN B 1 334 ? 19.578 -42.75 -3.164 1 95.94 334 GLN B C 1
ATOM 8275 O O . GLN B 1 334 ? 19.641 -43.75 -2.432 1 95.94 334 GLN B O 1
ATOM 8280 N N . LYS B 1 335 ? 20.484 -42.531 -4.055 1 94.94 335 LYS B N 1
ATOM 8281 C CA . LYS B 1 335 ? 21.625 -43.375 -4.277 1 94.94 335 LYS B CA 1
ATOM 8282 C C . LYS B 1 335 ? 22.484 -43.5 -3.016 1 94.94 335 LYS B C 1
ATOM 8284 O O . LYS B 1 335 ? 22.922 -44.594 -2.662 1 94.94 335 LYS B O 1
ATOM 8289 N N . GLU B 1 336 ? 22.641 -42.438 -2.434 1 95.62 336 GLU B N 1
ATOM 8290 C CA . GLU B 1 336 ? 23.406 -42.438 -1.194 1 95.62 336 GLU B CA 1
ATOM 8291 C C . GLU B 1 336 ? 22.734 -43.281 -0.129 1 95.62 336 GLU B C 1
ATOM 8293 O O . GLU B 1 336 ? 23.422 -43.844 0.738 1 95.62 336 GLU B O 1
ATOM 8298 N N . ARG B 1 337 ? 21.469 -43.469 -0.261 1 95.62 337 ARG B N 1
ATOM 8299 C CA . ARG B 1 337 ? 20.719 -44.219 0.724 1 95.62 337 ARG B CA 1
ATOM 8300 C C . ARG B 1 337 ? 20.5 -45.656 0.244 1 95.62 337 ARG B C 1
ATOM 8302 O O . ARG B 1 337 ? 19.734 -46.406 0.855 1 95.62 337 ARG B O 1
ATOM 8309 N N . GLY B 1 338 ? 21 -45.969 -0.838 1 94.06 338 GLY B N 1
ATOM 8310 C CA . GLY B 1 338 ? 20.953 -47.344 -1.325 1 94.06 338 GLY B CA 1
ATOM 8311 C C . GLY B 1 338 ? 19.766 -47.625 -2.229 1 94.06 338 GLY B C 1
ATOM 8312 O O . GLY B 1 338 ? 19.391 -48.781 -2.445 1 94.06 338 GLY B O 1
ATOM 8313 N N . VAL B 1 339 ? 19.094 -46.594 -2.67 1 95.44 339 VAL B N 1
ATOM 8314 C CA . VAL B 1 339 ? 17.969 -46.719 -3.594 1 95.44 339 VAL B CA 1
ATOM 8315 C C . VAL B 1 339 ? 18.406 -46.312 -5 1 95.44 339 VAL B C 1
ATOM 8317 O O . VAL B 1 339 ? 19.016 -45.281 -5.195 1 95.44 339 VAL B O 1
ATOM 8320 N N . ASP B 1 340 ? 18.172 -47.188 -5.984 1 94.25 340 ASP B N 1
ATOM 8321 C CA . ASP B 1 340 ? 18.438 -46.812 -7.379 1 94.25 340 ASP B CA 1
ATOM 8322 C C . ASP B 1 340 ? 17.25 -46.062 -7.973 1 94.25 340 ASP B C 1
ATOM 8324 O O . ASP B 1 340 ? 16.219 -46.656 -8.297 1 94.25 340 ASP B O 1
ATOM 8328 N N . PRO B 1 341 ? 17.453 -44.812 -8.188 1 94.88 341 PRO B N 1
ATOM 8329 C CA . PRO B 1 341 ? 16.328 -44 -8.617 1 94.88 341 PRO B CA 1
ATOM 8330 C C . PRO B 1 341 ? 15.82 -44.375 -10.008 1 94.88 341 PRO B C 1
ATOM 8332 O O . PRO B 1 341 ? 14.688 -44.062 -10.367 1 94.88 341 PRO B O 1
ATOM 8335 N N . SER B 1 342 ? 16.562 -45.094 -10.812 1 91.94 342 SER B N 1
ATOM 8336 C CA . SER B 1 342 ? 16.172 -45.5 -12.156 1 91.94 342 SER B CA 1
ATOM 8337 C C . SER B 1 342 ? 14.992 -46.469 -12.109 1 91.94 342 SER B C 1
ATOM 8339 O O . SER B 1 342 ? 14.18 -46.5 -13.039 1 91.94 342 SER B O 1
ATOM 8341 N N . TYR B 1 343 ? 14.844 -47.156 -11.023 1 92.5 343 TYR B N 1
ATOM 8342 C CA . TYR B 1 343 ? 13.82 -48.188 -10.914 1 92.5 343 TYR B CA 1
ATOM 8343 C C . TYR B 1 343 ? 12.781 -47.812 -9.859 1 92.5 343 TYR B C 1
ATOM 8345 O O . TYR B 1 343 ? 12.078 -48.688 -9.352 1 92.5 343 TYR B O 1
ATOM 8353 N N . ASP B 1 344 ? 12.766 -46.656 -9.516 1 95.31 344 ASP B N 1
ATOM 8354 C CA . ASP B 1 344 ? 11.875 -46.219 -8.438 1 95.31 344 ASP B CA 1
ATOM 8355 C C . ASP B 1 344 ? 10.648 -45.5 -8.992 1 95.31 344 ASP B C 1
ATOM 8357 O O . ASP B 1 344 ? 10.094 -44.625 -8.344 1 95.31 344 ASP B O 1
ATOM 8361 N N . TYR B 1 345 ? 10.195 -45.75 -10.203 1 95.94 345 TYR B N 1
ATOM 8362 C CA . TYR B 1 345 ? 8.945 -45.219 -10.727 1 95.94 345 TYR B CA 1
ATOM 8363 C C . TYR B 1 345 ? 7.75 -45.75 -9.961 1 95.94 345 TYR B C 1
ATOM 8365 O O . TYR B 1 345 ? 7.59 -46.969 -9.836 1 95.94 345 TYR B O 1
ATOM 8373 N N . PRO B 1 346 ? 6.875 -44.969 -9.523 1 95.12 346 PRO B N 1
ATOM 8374 C CA . PRO B 1 346 ? 5.727 -45.438 -8.742 1 95.12 346 PRO B CA 1
ATOM 8375 C C . PRO B 1 346 ? 4.742 -46.25 -9.594 1 95.12 346 PRO B C 1
ATOM 8377 O O . PRO B 1 346 ? 4.465 -45.875 -10.734 1 95.12 346 PRO B O 1
ATOM 8380 N N . MET B 1 347 ? 4.082 -47.25 -9.039 1 91.94 347 MET B N 1
ATOM 8381 C CA . MET B 1 347 ? 3.211 -48.156 -9.766 1 91.94 347 MET B CA 1
ATOM 8382 C C . MET B 1 347 ? 1.744 -47.781 -9.578 1 91.94 347 MET B C 1
ATOM 8384 O O . MET B 1 347 ? 0.872 -48.312 -10.273 1 91.94 347 MET B O 1
ATOM 8388 N N . ASN B 1 348 ? 1.449 -46.812 -8.859 1 87.38 348 ASN B N 1
ATOM 8389 C CA . ASN B 1 348 ? 0.072 -46.531 -8.469 1 87.38 348 ASN B CA 1
ATOM 8390 C C . ASN B 1 348 ? -0.447 -45.25 -9.133 1 87.38 348 ASN B C 1
ATOM 8392 O O . ASN B 1 348 ? -1.34 -44.594 -8.602 1 87.38 348 ASN B O 1
ATOM 8396 N N . GLY B 1 349 ? 0.033 -44.812 -10.258 1 88.38 349 GLY B N 1
ATOM 8397 C CA . GLY B 1 349 ? -0.336 -43.562 -10.898 1 88.38 349 GLY B CA 1
ATOM 8398 C C . GLY B 1 349 ? -1.645 -43.625 -11.656 1 88.38 349 GLY B C 1
ATOM 8399 O O . GLY B 1 349 ? -2.225 -42.594 -12.016 1 88.38 349 GLY B O 1
ATOM 8400 N N . GLY B 1 350 ? -2.186 -44.781 -11.914 1 87.5 350 GLY B N 1
ATOM 8401 C CA . GLY B 1 350 ? -3.41 -44.938 -12.688 1 87.5 350 GLY B CA 1
ATOM 8402 C C . GLY B 1 350 ? -3.184 -44.906 -14.18 1 87.5 350 GLY B C 1
ATOM 8403 O O . GLY B 1 350 ? -2.041 -44.875 -14.641 1 87.5 350 GLY B O 1
ATOM 8404 N N . ILE B 1 351 ? -4.266 -44.812 -14.891 1 89.94 351 ILE B N 1
ATOM 8405 C CA . ILE B 1 351 ? -4.207 -44.844 -16.344 1 89.94 351 ILE B CA 1
ATOM 8406 C C . ILE B 1 351 ? -3.486 -43.625 -16.875 1 89.94 351 ILE B C 1
ATOM 8408 O O . ILE B 1 351 ? -3.789 -42.5 -16.469 1 89.94 351 ILE B O 1
ATOM 8412 N N . GLY B 1 352 ? -2.525 -43.812 -17.703 1 92.62 352 GLY B N 1
ATOM 8413 C CA . GLY B 1 352 ? -1.747 -42.719 -18.297 1 92.62 352 GLY B CA 1
ATOM 8414 C C . GLY B 1 352 ? -0.485 -42.406 -17.516 1 92.62 352 GLY B C 1
ATOM 8415 O O . GLY B 1 352 ? 0.439 -41.781 -18.047 1 92.62 352 GLY B O 1
ATOM 8416 N N . HIS B 1 353 ? -0.446 -42.938 -16.266 1 94.88 353 HIS B N 1
ATOM 8417 C CA . HIS B 1 353 ? 0.699 -42.625 -15.398 1 94.88 353 HIS B CA 1
ATOM 8418 C C . HIS B 1 353 ? 1.426 -43.938 -15.008 1 94.88 353 HIS B C 1
ATOM 8420 O O . HIS B 1 353 ? 2.33 -43.906 -14.172 1 94.88 353 HIS B O 1
ATOM 8426 N N . ARG B 1 354 ? 1.051 -45.062 -15.633 1 95.38 354 ARG B N 1
ATOM 8427 C CA . ARG B 1 354 ? 1.761 -46.312 -15.375 1 95.38 354 ARG B CA 1
ATOM 8428 C C . ARG B 1 354 ? 3.135 -46.281 -16.047 1 95.38 354 ARG B C 1
ATOM 8430 O O . ARG B 1 354 ? 3.357 -45.562 -17.016 1 95.38 354 ARG B O 1
ATOM 8437 N N . PRO B 1 355 ? 4.012 -47.031 -15.453 1 95.19 355 PRO B N 1
ATOM 8438 C CA . PRO B 1 355 ? 5.383 -47 -15.961 1 95.19 355 PRO B CA 1
ATOM 8439 C C . PRO B 1 355 ? 5.473 -47.344 -17.438 1 95.19 355 PRO B C 1
ATOM 8441 O O . PRO B 1 355 ? 6.312 -46.812 -18.156 1 95.19 355 PRO B O 1
ATOM 8444 N N . TYR B 1 356 ? 4.512 -48.156 -17.969 1 94.81 356 TYR B N 1
ATOM 8445 C CA . TYR B 1 356 ? 4.609 -48.625 -19.344 1 94.81 356 TYR B CA 1
ATOM 8446 C C . TYR B 1 356 ? 3.666 -47.875 -20.25 1 94.81 356 TYR B C 1
ATOM 8448 O O . TYR B 1 356 ? 3.652 -48.094 -21.469 1 94.81 356 TYR B O 1
ATOM 8456 N N . ASP B 1 357 ? 2.912 -46.969 -19.703 1 95.88 357 ASP B N 1
ATOM 8457 C CA . ASP B 1 357 ? 2.068 -46.125 -20.531 1 95.88 357 ASP B CA 1
ATOM 8458 C C . ASP B 1 357 ? 2.916 -45.188 -21.391 1 95.88 357 ASP B C 1
ATOM 8460 O O . ASP B 1 357 ? 4.055 -44.875 -21.047 1 95.88 357 ASP B O 1
ATOM 8464 N N . LYS B 1 358 ? 2.35 -44.75 -22.516 1 93.38 358 LYS B N 1
ATOM 8465 C CA . LYS B 1 358 ? 3.045 -43.844 -23.422 1 93.38 358 LYS B CA 1
ATOM 8466 C C . LYS B 1 358 ? 3.191 -42.438 -22.812 1 93.38 358 LYS B C 1
ATOM 8468 O O . LYS B 1 358 ? 2.246 -41.906 -22.234 1 93.38 358 LYS B O 1
ATOM 8473 N N . MET B 1 359 ? 4.379 -41.938 -22.953 1 92.69 359 MET B N 1
ATOM 8474 C CA . MET B 1 359 ? 4.629 -40.562 -22.562 1 92.69 359 MET B CA 1
ATOM 8475 C C . MET B 1 359 ? 4.215 -39.594 -23.672 1 92.69 359 MET B C 1
ATOM 8477 O O . MET B 1 359 ? 5.066 -39 -24.328 1 92.69 359 MET B O 1
ATOM 8481 N N . LYS B 1 360 ? 2.986 -39.469 -23.781 1 88.12 360 LYS B N 1
ATOM 8482 C CA . LYS B 1 360 ? 2.486 -38.656 -24.891 1 88.12 360 LYS B CA 1
ATOM 8483 C C . LYS B 1 360 ? 2.957 -37.219 -24.75 1 88.12 360 LYS B C 1
ATOM 8485 O O . LYS B 1 360 ? 2.98 -36.656 -23.656 1 88.12 360 LYS B O 1
ATOM 8490 N N . PRO B 1 361 ? 3.217 -36.531 -25.922 1 87.12 361 PRO B N 1
ATOM 8491 C CA . PRO B 1 361 ? 3.225 -37 -27.297 1 87.12 361 PRO B CA 1
ATOM 8492 C C . PRO B 1 361 ? 4.562 -37.625 -27.703 1 87.12 361 PRO B C 1
ATOM 8494 O O . PRO B 1 361 ? 4.793 -37.875 -28.891 1 87.12 361 PRO B O 1
ATOM 8497 N N . PHE B 1 362 ? 5.395 -37.875 -26.75 1 86.31 362 PHE B N 1
ATOM 8498 C CA . PHE B 1 362 ? 6.723 -38.406 -27.062 1 86.31 362 PHE B CA 1
ATOM 8499 C C . PHE B 1 362 ? 6.672 -39.906 -27.297 1 86.31 362 PHE B C 1
ATOM 8501 O O . PHE B 1 362 ? 5.926 -40.625 -26.625 1 86.31 362 PHE B O 1
ATOM 8508 N N . ASP B 1 363 ? 7.43 -40.344 -28.188 1 84.19 363 ASP B N 1
ATOM 8509 C CA . ASP B 1 363 ? 7.496 -41.781 -28.438 1 84.19 363 ASP B CA 1
ATOM 8510 C C . ASP B 1 363 ? 8.375 -42.5 -27.406 1 84.19 363 ASP B C 1
ATOM 8512 O O . ASP B 1 363 ? 9.383 -43.094 -27.75 1 84.19 363 ASP B O 1
ATOM 8516 N N . LEU B 1 364 ? 7.988 -42.344 -26.156 1 89.81 364 LEU B N 1
ATOM 8517 C CA . LEU B 1 364 ? 8.633 -42.938 -24.984 1 89.81 364 LEU B CA 1
ATOM 8518 C C . LEU B 1 364 ? 7.586 -43.469 -24.016 1 89.81 364 LEU B C 1
ATOM 8520 O O . LEU B 1 364 ? 6.398 -43.188 -24.141 1 89.81 364 LEU B O 1
ATOM 8524 N N . LYS B 1 365 ? 8.055 -44.344 -23.172 1 93 365 LYS B N 1
ATOM 8525 C CA . LYS B 1 365 ? 7.242 -44.75 -22.031 1 93 365 LYS B CA 1
ATOM 8526 C C . LYS B 1 365 ? 7.547 -43.875 -20.812 1 93 365 LYS B C 1
ATOM 8528 O O . LYS B 1 365 ? 8.633 -43.312 -20.703 1 93 365 LYS B O 1
ATOM 8533 N N . ASN B 1 366 ? 6.582 -43.812 -19.859 1 94.88 366 ASN B N 1
ATOM 8534 C CA . ASN B 1 366 ? 6.738 -42.938 -18.703 1 94.88 366 ASN B CA 1
ATOM 8535 C C . ASN B 1 366 ? 8 -43.281 -17.906 1 94.88 366 ASN B C 1
ATOM 8537 O O . ASN B 1 366 ? 8.703 -42.375 -17.453 1 94.88 366 ASN B O 1
ATOM 8541 N N . ARG B 1 367 ? 8.375 -44.5 -17.797 1 94 367 ARG B N 1
ATOM 8542 C CA . ARG B 1 367 ? 9.5 -44.938 -16.984 1 94 367 ARG B CA 1
ATOM 8543 C C . ARG B 1 367 ? 10.828 -44.625 -17.656 1 94 367 ARG B C 1
ATOM 8545 O O . ARG B 1 367 ? 11.875 -44.594 -17.016 1 94 367 ARG B O 1
ATOM 8552 N N . ASP B 1 368 ? 10.844 -44.406 -19 1 92.38 368 ASP B N 1
ATOM 8553 C CA . ASP B 1 368 ? 12.07 -44.219 -19.766 1 92.38 368 ASP B CA 1
ATOM 8554 C C . ASP B 1 368 ? 12.844 -43 -19.266 1 92.38 368 ASP B C 1
ATOM 8556 O O . ASP B 1 368 ? 14.078 -43.031 -19.203 1 92.38 368 ASP B O 1
ATOM 8560 N N . GLY B 1 369 ? 12.117 -42.031 -18.859 1 91.81 369 GLY B N 1
ATOM 8561 C CA . GLY B 1 369 ? 12.758 -40.844 -18.344 1 91.81 369 GLY B CA 1
ATOM 8562 C C . GLY B 1 369 ? 13.539 -41.062 -17.078 1 91.81 369 GLY B C 1
ATOM 8563 O O . GLY B 1 369 ? 14.453 -40.312 -16.75 1 91.81 369 GLY B O 1
ATOM 8564 N N . TYR B 1 370 ? 13.211 -42.062 -16.344 1 93.38 370 TYR B N 1
ATOM 8565 C CA . TYR B 1 370 ? 13.93 -42.438 -15.133 1 93.38 370 TYR B CA 1
ATOM 8566 C C . TYR B 1 370 ? 15.172 -43.25 -15.477 1 93.38 370 TYR B C 1
ATOM 8568 O O . TYR B 1 370 ? 16.156 -43.25 -14.742 1 93.38 370 TYR B O 1
ATOM 8576 N N . LEU B 1 371 ? 15.094 -43.906 -16.641 1 91 371 LEU B N 1
ATOM 8577 C CA . LEU B 1 371 ? 16.062 -44.938 -16.969 1 91 371 LEU B CA 1
ATOM 8578 C C . LEU B 1 371 ? 17.203 -44.375 -17.797 1 91 371 LEU B C 1
ATOM 8580 O O . LEU B 1 371 ? 18.312 -44.938 -17.812 1 91 371 LEU B O 1
ATOM 8584 N N . ILE B 1 372 ? 16.953 -43.312 -18.422 1 86.69 372 ILE B N 1
ATOM 8585 C CA . ILE B 1 372 ? 17.984 -42.688 -19.25 1 86.69 372 ILE B CA 1
ATOM 8586 C C . ILE B 1 372 ? 19.109 -42.156 -18.359 1 86.69 372 ILE B C 1
ATOM 8588 O O . ILE B 1 372 ? 18.844 -41.594 -17.297 1 86.69 372 ILE B O 1
ATOM 8592 N N . ASP B 1 373 ? 20.391 -42.344 -18.812 1 86.31 373 ASP B N 1
ATOM 8593 C CA . ASP B 1 373 ? 21.531 -41.75 -18.125 1 86.31 373 ASP B CA 1
ATOM 8594 C C . ASP B 1 373 ? 21.75 -40.312 -18.562 1 86.31 373 ASP B C 1
ATOM 8596 O O . ASP B 1 373 ? 22.609 -40.031 -19.406 1 86.31 373 ASP B O 1
ATOM 8600 N N . TRP B 1 374 ? 21.109 -39.469 -17.906 1 89.19 374 TRP B N 1
ATOM 8601 C CA . TRP B 1 374 ? 21.109 -38.062 -18.266 1 89.19 374 TRP B CA 1
ATOM 8602 C C . TRP B 1 374 ? 22.453 -37.406 -17.953 1 89.19 374 TRP B C 1
ATOM 8604 O O . TRP B 1 374 ? 22.75 -36.312 -18.438 1 89.19 374 TRP B O 1
ATOM 8614 N N . SER B 1 375 ? 23.344 -38.031 -17.109 1 83.62 375 SER B N 1
ATOM 8615 C CA . SER B 1 375 ? 24.656 -37.5 -16.75 1 83.62 375 SER B CA 1
ATOM 8616 C C . SER B 1 375 ? 25.562 -37.375 -17.984 1 83.62 375 SER B C 1
ATOM 8618 O O . SER B 1 375 ? 26.531 -36.625 -17.969 1 83.62 375 SER B O 1
ATOM 8620 N N . LYS B 1 376 ? 25.25 -38.094 -18.984 1 84.75 376 LYS B N 1
ATOM 8621 C CA . LYS B 1 376 ? 26.016 -38.062 -20.219 1 84.75 376 LYS B CA 1
ATOM 8622 C C . LYS B 1 376 ? 25.516 -36.938 -21.125 1 84.75 376 LYS B C 1
ATOM 8624 O O . LYS B 1 376 ? 26.156 -36.594 -22.125 1 84.75 376 LYS B O 1
ATOM 8629 N N . VAL B 1 377 ? 24.438 -36.375 -20.734 1 87.38 377 VAL B N 1
ATOM 8630 C CA . VAL B 1 377 ? 23.797 -35.375 -21.562 1 87.38 377 VAL B CA 1
ATOM 8631 C C . VAL B 1 377 ? 24.047 -33.969 -20.984 1 87.38 377 VAL B C 1
ATOM 8633 O O . VAL B 1 377 ? 24.516 -33.094 -21.688 1 87.38 377 VAL B O 1
ATOM 8636 N N . TYR B 1 378 ? 23.797 -33.844 -19.734 1 91.56 378 TYR B N 1
ATOM 8637 C CA . TYR B 1 378 ? 23.969 -32.531 -19.094 1 91.56 378 TYR B CA 1
ATOM 8638 C C . TYR B 1 378 ? 24.453 -32.688 -17.656 1 91.56 378 TYR B C 1
ATOM 8640 O O . TYR B 1 378 ? 24.406 -33.781 -17.094 1 91.56 378 TYR B O 1
ATOM 8648 N N . GLN B 1 379 ? 25 -31.562 -17.109 1 93.44 379 GLN B N 1
ATOM 8649 C CA . GLN B 1 379 ? 25.344 -31.406 -15.703 1 93.44 379 GLN B CA 1
ATOM 8650 C C . GLN B 1 379 ? 24.859 -30.062 -15.164 1 93.44 379 GLN B C 1
ATOM 8652 O O . GLN B 1 379 ? 24.781 -29.094 -15.906 1 93.44 379 GLN B O 1
ATOM 8657 N N . TYR B 1 380 ? 24.453 -30.109 -13.93 1 96.38 380 TYR B N 1
ATOM 8658 C CA . TYR B 1 380 ? 24.016 -28.875 -13.289 1 96.38 380 TYR B CA 1
ATOM 8659 C C . TYR B 1 380 ? 25.156 -28.266 -12.469 1 96.38 380 TYR B C 1
ATOM 8661 O O . TYR B 1 380 ? 25.875 -28.984 -11.781 1 96.38 380 TYR B O 1
ATOM 8669 N N . GLU B 1 381 ? 25.344 -26.969 -12.703 1 95.94 381 GLU B N 1
ATOM 8670 C CA . GLU B 1 381 ? 26.094 -26.234 -11.68 1 95.94 381 GLU B CA 1
ATOM 8671 C C . GLU B 1 381 ? 25.312 -26.141 -10.375 1 95.94 381 GLU B C 1
ATOM 8673 O O . GLU B 1 381 ? 24.094 -25.953 -10.398 1 95.94 381 GLU B O 1
ATOM 8678 N N . THR B 1 382 ? 26.047 -26.25 -9.266 1 96.62 382 THR B N 1
ATOM 8679 C CA . THR B 1 382 ? 25.359 -26.141 -7.98 1 96.62 382 THR B CA 1
ATOM 8680 C C . THR B 1 382 ? 24.734 -24.766 -7.82 1 96.62 382 THR B C 1
ATOM 8682 O O . THR B 1 382 ? 25.391 -23.75 -8.086 1 96.62 382 THR B O 1
ATOM 8685 N N . SER B 1 383 ? 23.5 -24.766 -7.438 1 97.62 383 SER B N 1
ATOM 8686 C CA . SER B 1 383 ? 22.828 -23.484 -7.195 1 97.62 383 SER B CA 1
ATOM 8687 C C . SER B 1 383 ? 23.516 -22.688 -6.094 1 97.62 383 SER B C 1
ATOM 8689 O O . SER B 1 383 ? 23.969 -23.266 -5.105 1 97.62 383 SER B O 1
ATOM 8691 N N . PRO B 1 384 ? 23.516 -21.359 -6.199 1 96.75 384 PRO B N 1
ATOM 8692 C CA . PRO B 1 384 ? 24.125 -20.547 -5.141 1 96.75 384 PRO B CA 1
ATOM 8693 C C . PRO B 1 384 ? 23.453 -20.734 -3.785 1 96.75 384 PRO B C 1
ATOM 8695 O O . PRO B 1 384 ? 24.094 -20.562 -2.744 1 96.75 384 PRO B O 1
ATOM 8698 N N . VAL B 1 385 ? 22.203 -21.078 -3.771 1 97.31 385 VAL B N 1
ATOM 8699 C CA . VAL B 1 385 ? 21.469 -21.234 -2.527 1 97.31 385 VAL B CA 1
ATOM 8700 C C . VAL B 1 385 ? 21.984 -22.453 -1.77 1 97.31 385 VAL B C 1
ATOM 8702 O O . VAL B 1 385 ? 21.844 -22.531 -0.546 1 97.31 385 VAL B O 1
ATOM 8705 N N . ASP B 1 386 ? 22.562 -23.453 -2.467 1 96.44 386 ASP B N 1
ATOM 8706 C CA . ASP B 1 386 ? 22.984 -24.719 -1.869 1 96.44 386 ASP B CA 1
ATOM 8707 C C . ASP B 1 386 ? 24.453 -24.656 -1.445 1 96.44 386 ASP B C 1
ATOM 8709 O O . ASP B 1 386 ? 25.031 -25.656 -1.038 1 96.44 386 ASP B O 1
ATOM 8713 N N . SER B 1 387 ? 25.062 -23.5 -1.562 1 93.31 387 SER B N 1
ATOM 8714 C CA . SER B 1 387 ? 26.438 -23.281 -1.134 1 93.31 387 SER B CA 1
ATOM 8715 C C . SER B 1 387 ? 26.531 -22.156 -0.101 1 93.31 387 SER B C 1
ATOM 8717 O O . SER B 1 387 ? 25.766 -21.203 -0.153 1 93.31 387 SER B O 1
ATOM 8719 N N . LYS B 1 388 ? 27.406 -22.281 0.822 1 94.25 388 LYS B N 1
ATOM 8720 C CA . LYS B 1 388 ? 27.672 -21.188 1.763 1 94.25 388 LYS B CA 1
ATOM 8721 C C . LYS B 1 388 ? 28.531 -20.109 1.125 1 94.25 388 LYS B C 1
ATOM 8723 O O . LYS B 1 388 ? 29.312 -20.375 0.223 1 94.25 388 LYS B O 1
ATOM 8728 N N . CYS B 1 389 ? 28.203 -18.906 1.544 1 93.94 389 CYS B N 1
ATOM 8729 C CA . CYS B 1 389 ? 28.938 -17.797 0.968 1 93.94 389 CYS B CA 1
ATOM 8730 C C . CYS B 1 389 ? 29.625 -16.969 2.055 1 93.94 389 CYS B C 1
ATOM 8732 O O . CYS B 1 389 ? 29.172 -16.969 3.203 1 93.94 389 CYS B O 1
ATOM 8734 N N . ARG B 1 390 ? 30.766 -16.406 1.719 1 87.69 390 ARG B N 1
ATOM 8735 C CA . ARG B 1 390 ? 31.469 -15.461 2.586 1 87.69 390 ARG B CA 1
ATOM 8736 C C . ARG B 1 390 ? 31.359 -14.039 2.049 1 87.69 390 ARG B C 1
ATOM 8738 O O . ARG B 1 390 ? 31.516 -13.07 2.801 1 87.69 390 ARG B O 1
ATOM 8745 N N . SER B 1 391 ? 31.141 -13.953 0.713 1 86.12 391 SER B N 1
ATOM 8746 C CA . SER B 1 391 ? 31 -12.672 0.028 1 86.12 391 SER B CA 1
ATOM 8747 C C . SER B 1 391 ? 30.016 -12.766 -1.133 1 86.12 391 SER B C 1
ATOM 8749 O O . SER B 1 391 ? 29.641 -13.867 -1.544 1 86.12 391 SER B O 1
ATOM 8751 N N . ASP B 1 392 ? 29.625 -11.609 -1.62 1 87.31 392 ASP B N 1
ATOM 8752 C CA . ASP B 1 392 ? 28.672 -11.57 -2.732 1 87.31 392 ASP B CA 1
ATOM 8753 C C . ASP B 1 392 ? 29.219 -12.328 -3.941 1 87.31 392 ASP B C 1
ATOM 8755 O O . ASP B 1 392 ? 28.453 -12.961 -4.676 1 87.31 392 ASP B O 1
ATOM 8759 N N . SER B 1 393 ? 30.531 -12.281 -4.188 1 88.12 393 SER B N 1
ATOM 8760 C CA . SER B 1 393 ? 31.141 -12.883 -5.363 1 88.12 393 SER B CA 1
ATOM 8761 C C . SER B 1 393 ? 31.031 -14.406 -5.328 1 88.12 393 SER B C 1
ATOM 8763 O O . SER B 1 393 ? 31.047 -15.062 -6.371 1 88.12 393 SER B O 1
ATOM 8765 N N . ASP B 1 394 ? 30.875 -14.992 -4.078 1 92.19 394 ASP B N 1
ATOM 8766 C CA . ASP B 1 394 ? 30.688 -16.438 -3.938 1 92.19 394 ASP B CA 1
ATOM 8767 C C . ASP B 1 394 ? 29.328 -16.859 -4.504 1 92.19 394 ASP B C 1
ATOM 8769 O O . ASP B 1 394 ? 29.172 -18 -4.953 1 92.19 394 ASP B O 1
ATOM 8773 N N . CYS B 1 395 ? 28.422 -15.945 -4.453 1 95 395 CYS B N 1
ATOM 8774 C CA . CYS B 1 395 ? 27.078 -16.234 -4.949 1 95 395 CYS B CA 1
ATOM 8775 C C . CYS B 1 395 ? 27.016 -16.062 -6.461 1 95 395 CYS B C 1
ATOM 8777 O O . CYS B 1 395 ? 26.406 -16.875 -7.156 1 95 395 CYS B O 1
ATOM 8779 N N . GLY B 1 396 ? 27.656 -15.039 -6.902 1 91.06 396 GLY B N 1
ATOM 8780 C CA . GLY B 1 396 ? 27.641 -14.688 -8.312 1 91.06 396 GLY B CA 1
ATOM 8781 C C . GLY B 1 396 ? 27.859 -13.211 -8.57 1 91.06 396 GLY B C 1
ATOM 8782 O O . GLY B 1 396 ? 28.078 -12.438 -7.633 1 91.06 396 GLY B O 1
ATOM 8783 N N . PRO B 1 397 ? 27.906 -12.742 -9.672 1 80.5 397 PRO B N 1
ATOM 8784 C CA . PRO B 1 397 ? 28.406 -11.406 -10 1 80.5 397 PRO B CA 1
ATOM 8785 C C . PRO B 1 397 ? 27.484 -10.289 -9.508 1 80.5 397 PRO B C 1
ATOM 8787 O O . PRO B 1 397 ? 27.797 -9.617 -8.523 1 80.5 397 PRO B O 1
ATOM 8790 N N . GLU B 1 398 ? 26.375 -9.812 -10.234 1 88.12 398 GLU B N 1
ATOM 8791 C CA . GLU B 1 398 ? 25.734 -8.516 -10.031 1 88.12 398 GLU B CA 1
ATOM 8792 C C . GLU B 1 398 ? 24.375 -8.664 -9.359 1 88.12 398 GLU B C 1
ATOM 8794 O O . GLU B 1 398 ? 23.891 -7.746 -8.695 1 88.12 398 GLU B O 1
ATOM 8799 N N . TYR B 1 399 ? 23.844 -9.773 -9.242 1 94.12 399 TYR B N 1
ATOM 8800 C CA . TYR B 1 399 ? 22.422 -9.867 -8.898 1 94.12 399 TYR B CA 1
ATOM 8801 C C . TYR B 1 399 ? 22.234 -10.625 -7.59 1 94.12 399 TYR B C 1
ATOM 8803 O O . TYR B 1 399 ? 21.109 -11.008 -7.246 1 94.12 399 TYR B O 1
ATOM 8811 N N . TYR B 1 400 ? 23.406 -10.883 -6.852 1 94.56 400 TYR B N 1
ATOM 8812 C CA . TYR B 1 400 ? 23.344 -11.672 -5.625 1 94.56 400 TYR B CA 1
ATOM 8813 C C . TYR B 1 400 ? 23.922 -10.891 -4.449 1 94.56 400 TYR B C 1
ATOM 8815 O O . TYR B 1 400 ? 24.719 -9.969 -4.633 1 94.56 400 TYR B O 1
ATOM 8823 N N . VAL B 1 401 ? 23.406 -11.234 -3.271 1 90.19 401 VAL B N 1
ATOM 8824 C CA . VAL B 1 401 ? 23.953 -10.758 -2.006 1 90.19 401 VAL B CA 1
ATOM 8825 C C . VAL B 1 401 ? 24.219 -11.938 -1.079 1 90.19 401 VAL B C 1
ATOM 8827 O O . VAL B 1 401 ? 23.422 -12.883 -1.018 1 90.19 401 VAL B O 1
ATOM 8830 N N . CYS B 1 402 ? 25.375 -11.961 -0.526 1 91.19 402 CYS B N 1
ATOM 8831 C CA . CYS B 1 402 ? 25.656 -12.906 0.545 1 91.19 402 CYS B CA 1
ATOM 8832 C C . CYS B 1 402 ? 25.234 -12.344 1.898 1 91.19 402 CYS B C 1
ATOM 8834 O O . CYS B 1 402 ? 25.781 -11.328 2.348 1 91.19 402 CYS B O 1
ATOM 8836 N N . GLU B 1 403 ? 24.234 -12.883 2.482 1 86.75 403 GLU B N 1
ATOM 8837 C CA . GLU B 1 403 ? 23.734 -12.438 3.775 1 86.75 403 GLU B CA 1
ATOM 8838 C C . GLU B 1 403 ? 23.703 -13.586 4.781 1 86.75 403 GLU B C 1
ATOM 8840 O O . GLU B 1 403 ? 22.984 -14.578 4.578 1 86.75 403 GLU B O 1
ATOM 8845 N N . ASN B 1 404 ? 24.484 -13.5 5.855 1 86.19 404 ASN B N 1
ATOM 8846 C CA . ASN B 1 404 ? 24.562 -14.5 6.922 1 86.19 404 ASN B CA 1
ATOM 8847 C C . ASN B 1 404 ? 24.953 -15.867 6.379 1 86.19 404 ASN B C 1
ATOM 8849 O O . ASN B 1 404 ? 24.328 -16.875 6.719 1 86.19 404 ASN B O 1
ATOM 8853 N N . GLY B 1 405 ? 25.828 -15.852 5.402 1 91.38 405 GLY B N 1
ATOM 8854 C CA . GLY B 1 405 ? 26.375 -17.094 4.871 1 91.38 405 GLY B CA 1
ATOM 8855 C C . GLY B 1 405 ? 25.516 -17.703 3.781 1 91.38 405 GLY B C 1
ATOM 8856 O O . GLY B 1 405 ? 25.828 -18.781 3.264 1 91.38 405 GLY B O 1
ATOM 8857 N N . ASN B 1 406 ? 24.406 -17.047 3.455 1 95.06 406 ASN B N 1
ATOM 8858 C CA . ASN B 1 406 ? 23.5 -17.562 2.447 1 95.06 406 ASN B CA 1
ATOM 8859 C C . ASN B 1 406 ? 23.328 -16.594 1.286 1 95.06 406 ASN B C 1
ATOM 8861 O O . ASN B 1 406 ? 23.359 -15.375 1.481 1 95.06 406 ASN B O 1
ATOM 8865 N N . CYS B 1 407 ? 23.172 -17.125 0.143 1 96.56 407 CYS B N 1
ATOM 8866 C CA . CYS B 1 407 ? 22.969 -16.297 -1.04 1 96.56 407 CYS B CA 1
ATOM 8867 C C . CYS B 1 407 ? 21.5 -15.969 -1.231 1 96.56 407 CYS B C 1
ATOM 8869 O O . CYS B 1 407 ? 20.641 -16.828 -1.02 1 96.56 407 CYS B O 1
ATOM 8871 N N . ARG B 1 408 ? 21.188 -14.727 -1.514 1 95.62 408 ARG B N 1
ATOM 8872 C CA . ARG B 1 408 ? 19.844 -14.289 -1.913 1 95.62 408 ARG B CA 1
ATOM 8873 C C . ARG B 1 408 ? 19.922 -13.352 -3.117 1 95.62 408 ARG B C 1
ATOM 8875 O O . ARG B 1 408 ? 20.984 -12.852 -3.457 1 95.62 408 ARG B O 1
ATOM 8882 N N . ALA B 1 409 ? 18.781 -13.188 -3.766 1 95.94 409 ALA B N 1
ATOM 8883 C CA . ALA B 1 409 ? 18.703 -12.25 -4.887 1 95.94 409 ALA B CA 1
ATOM 8884 C C . ALA B 1 409 ? 18.828 -10.805 -4.406 1 95.94 409 ALA B C 1
ATOM 8886 O O . ALA B 1 409 ? 18.531 -10.508 -3.25 1 95.94 409 ALA B O 1
ATOM 8887 N N . LYS B 1 410 ? 19.312 -9.93 -5.289 1 92.25 410 LYS B N 1
ATOM 8888 C CA . LYS B 1 410 ? 19.219 -8.5 -5.047 1 92.25 410 LYS B CA 1
ATOM 8889 C C . LYS B 1 410 ? 17.875 -7.945 -5.488 1 92.25 410 LYS B C 1
ATOM 8891 O O . LYS B 1 410 ? 17.297 -8.414 -6.473 1 92.25 410 LYS B O 1
ATOM 8896 N N . THR B 1 411 ? 17.406 -6.965 -4.703 1 89.94 411 THR B N 1
ATOM 8897 C CA . THR B 1 411 ? 16.266 -6.199 -5.195 1 89.94 411 THR B CA 1
ATOM 8898 C C . THR B 1 411 ? 16.672 -5.293 -6.352 1 89.94 411 THR B C 1
ATOM 8900 O O . THR B 1 411 ? 17.859 -5.039 -6.551 1 89.94 411 THR B O 1
ATOM 8903 N N . ALA B 1 412 ? 15.703 -4.848 -7.113 1 89 412 ALA B N 1
ATOM 8904 C CA . ALA B 1 412 ? 15.977 -3.898 -8.188 1 89 412 ALA B CA 1
ATOM 8905 C C . ALA B 1 412 ? 16.656 -2.645 -7.648 1 89 412 ALA B C 1
ATOM 8907 O O . ALA B 1 412 ? 17.594 -2.119 -8.273 1 89 412 ALA B O 1
ATOM 8908 N N . GLU B 1 413 ? 16.219 -2.176 -6.523 1 81.31 413 GLU B N 1
ATOM 8909 C CA . GLU B 1 413 ? 16.797 -0.977 -5.91 1 81.31 413 GLU B CA 1
ATOM 8910 C C . GLU B 1 413 ? 18.25 -1.204 -5.492 1 81.31 413 GLU B C 1
ATOM 8912 O O . GLU B 1 413 ? 19.078 -0.315 -5.641 1 81.31 413 GLU B O 1
ATOM 8917 N N . GLU B 1 414 ? 18.5 -2.328 -4.918 1 83.25 414 GLU B N 1
ATOM 8918 C CA . GLU B 1 414 ? 19.859 -2.654 -4.516 1 83.25 414 GLU B CA 1
ATOM 8919 C C . GLU B 1 414 ? 20.812 -2.637 -5.715 1 83.25 414 GLU B C 1
ATOM 8921 O O . GLU B 1 414 ? 21.953 -2.168 -5.609 1 83.25 414 GLU B O 1
ATOM 8926 N N . VAL B 1 415 ? 20.328 -3.191 -6.812 1 87.5 415 VAL B N 1
ATOM 8927 C CA . VAL B 1 415 ? 21.141 -3.217 -8.023 1 87.5 415 VAL B CA 1
ATOM 8928 C C . VAL B 1 415 ? 21.406 -1.79 -8.492 1 87.5 415 VAL B C 1
ATOM 8930 O O . VAL B 1 415 ? 22.547 -1.446 -8.844 1 87.5 415 VAL B O 1
ATOM 8933 N N . LEU B 1 416 ? 20.375 -0.96 -8.523 1 81.56 416 LEU B N 1
ATOM 8934 C CA . LEU B 1 416 ? 20.5 0.425 -8.969 1 81.56 416 LEU B CA 1
ATOM 8935 C C . LEU B 1 416 ? 21.438 1.202 -8.055 1 81.56 416 LEU B C 1
ATOM 8937 O O . LEU B 1 416 ? 22.234 2.016 -8.523 1 81.56 416 LEU B O 1
ATOM 8941 N N . PHE B 1 417 ? 21.25 1.023 -6.836 1 76.31 417 PHE B N 1
ATOM 8942 C CA . PHE B 1 417 ? 22.078 1.72 -5.863 1 76.31 417 PHE B CA 1
ATOM 8943 C C . PHE B 1 417 ? 23.547 1.345 -6.047 1 76.31 417 PHE B C 1
ATOM 8945 O O . PHE B 1 417 ? 24.422 2.205 -5.965 1 76.31 417 PHE B O 1
ATOM 8952 N N . ASP B 1 418 ? 23.797 0.061 -6.219 1 78.44 418 ASP B N 1
ATOM 8953 C CA . ASP B 1 418 ? 25.156 -0.406 -6.434 1 78.44 418 ASP B CA 1
ATOM 8954 C C . ASP B 1 418 ? 25.781 0.245 -7.672 1 78.44 418 ASP B C 1
ATOM 8956 O O . ASP B 1 418 ? 26.938 0.636 -7.66 1 78.44 418 ASP B O 1
ATOM 8960 N N . ARG B 1 419 ? 25.031 0.44 -8.625 1 80 419 ARG B N 1
ATOM 8961 C CA . ARG B 1 419 ? 25.531 1.006 -9.875 1 80 419 ARG B CA 1
ATOM 8962 C C . ARG B 1 419 ? 25.781 2.504 -9.734 1 80 419 ARG B C 1
ATOM 8964 O O . ARG B 1 419 ? 26.75 3.027 -10.273 1 80 419 ARG B O 1
ATOM 8971 N N . ARG B 1 420 ? 24.828 3.154 -9.133 1 71.56 420 ARG B N 1
ATOM 8972 C CA . ARG B 1 420 ? 25 4.586 -8.914 1 71.56 420 ARG B CA 1
ATOM 8973 C C . ARG B 1 420 ? 26.219 4.871 -8.062 1 71.56 420 ARG B C 1
ATOM 8975 O O . ARG B 1 420 ? 26.953 5.836 -8.312 1 71.56 420 ARG B O 1
ATOM 8982 N N . SER B 1 421 ? 26.359 4.113 -7.062 1 67.69 421 SER B N 1
ATOM 8983 C CA . SER B 1 421 ? 27.516 4.277 -6.18 1 67.69 421 SER B CA 1
ATOM 8984 C C . SER B 1 421 ? 28.812 4.055 -6.93 1 67.69 421 SER B C 1
ATOM 8986 O O . SER B 1 421 ? 29.797 4.77 -6.703 1 67.69 421 SER B O 1
ATOM 8988 N N . ARG B 1 422 ? 28.859 3.207 -7.867 1 68.81 422 ARG B N 1
ATOM 8989 C CA . ARG B 1 422 ? 30.047 2.941 -8.664 1 68.81 422 ARG B CA 1
ATOM 8990 C C . ARG B 1 422 ? 30.344 4.102 -9.609 1 68.81 422 ARG B C 1
ATOM 8992 O O . ARG B 1 422 ? 31.516 4.469 -9.797 1 68.81 422 ARG B O 1
ATOM 8999 N N . ARG B 1 423 ? 29.281 4.699 -10.062 1 64.81 423 ARG B N 1
ATOM 9000 C CA . ARG B 1 423 ? 29.438 5.832 -10.977 1 64.81 423 ARG B CA 1
ATOM 9001 C C . ARG B 1 423 ? 29.969 7.055 -10.242 1 64.81 423 ARG B C 1
ATOM 9003 O O . ARG B 1 423 ? 30.828 7.773 -10.766 1 64.81 423 ARG B O 1
ATOM 9010 N N . ARG B 1 424 ? 29.375 7.281 -9.18 1 60.28 424 ARG B N 1
ATOM 9011 C CA . ARG B 1 424 ? 29.797 8.438 -8.391 1 60.28 424 ARG B CA 1
ATOM 9012 C C . ARG B 1 424 ? 31.25 8.32 -7.984 1 60.28 424 ARG B C 1
ATOM 9014 O O . ARG B 1 424 ? 32 9.305 -8.008 1 60.28 424 ARG B O 1
ATOM 9021 N N . ARG B 1 425 ? 31.719 7.23 -7.668 1 57.56 425 ARG B N 1
ATOM 9022 C CA . ARG B 1 425 ? 33.125 6.996 -7.305 1 57.56 425 ARG B CA 1
ATOM 9023 C C . ARG B 1 425 ? 34.031 7.227 -8.5 1 57.56 425 ARG B C 1
ATOM 9025 O O . ARG B 1 425 ? 35.125 7.777 -8.344 1 57.56 425 ARG B O 1
ATOM 9032 N N . SER B 1 426 ? 33.531 6.844 -9.586 1 52.53 426 SER B N 1
ATOM 9033 C CA . SER B 1 426 ? 34.344 7.02 -10.789 1 52.53 426 SER B CA 1
ATOM 9034 C C . SER B 1 426 ? 34.5 8.5 -11.133 1 52.53 426 SER B C 1
ATOM 9036 O O . SER B 1 426 ? 35.562 8.922 -11.578 1 52.53 426 SER B O 1
ATOM 9038 N N . ILE B 1 427 ? 33.438 9.258 -10.805 1 50.44 427 ILE B N 1
ATOM 9039 C CA . ILE B 1 427 ? 33.5 10.688 -11.07 1 50.44 427 ILE B CA 1
ATOM 9040 C C . ILE B 1 427 ? 34.469 11.367 -10.094 1 50.44 427 ILE B C 1
ATOM 9042 O O . ILE B 1 427 ? 35.219 12.25 -10.477 1 50.44 427 ILE B O 1
ATOM 9046 N N . THR B 1 428 ? 34.344 11.031 -8.828 1 49.41 428 THR B N 1
ATOM 9047 C CA . THR B 1 428 ? 35.219 11.617 -7.828 1 49.41 428 THR B CA 1
ATOM 9048 C C . THR B 1 428 ? 36.688 11.25 -8.109 1 49.41 428 THR B C 1
ATOM 9050 O O . THR B 1 428 ? 37.594 12.062 -7.898 1 49.41 428 THR B O 1
ATOM 9053 N N . ASP B 1 429 ? 36.906 10.023 -8.57 1 49.59 429 ASP B N 1
ATOM 9054 C CA . ASP B 1 429 ? 38.25 9.578 -8.836 1 49.59 429 ASP B CA 1
ATOM 9055 C C . ASP B 1 429 ? 38.781 10.188 -10.133 1 49.59 429 ASP B C 1
ATOM 9057 O O . ASP B 1 429 ? 40 10.453 -10.25 1 49.59 429 ASP B O 1
ATOM 9061 N N . MET B 1 430 ? 38 10.102 -11.164 1 41.94 430 MET B N 1
ATOM 9062 C CA . MET B 1 430 ? 38.531 10.523 -12.461 1 41.94 430 MET B CA 1
ATOM 9063 C C . MET B 1 430 ? 38.562 12.039 -12.562 1 41.94 430 MET B C 1
ATOM 9065 O O . MET B 1 430 ? 39.125 12.594 -13.5 1 41.94 430 MET B O 1
ATOM 9069 N N . GLY B 1 431 ? 38.969 13.008 -11.586 1 36.09 431 GLY B N 1
ATOM 9070 C CA . GLY B 1 431 ? 39 14.453 -11.781 1 36.09 431 GLY B CA 1
ATOM 9071 C C . GLY B 1 431 ? 37.906 14.969 -12.68 1 36.09 431 GLY B C 1
ATOM 9072 O O . GLY B 1 431 ? 37.188 14.18 -13.32 1 36.09 431 GLY B O 1
ATOM 9073 N N . THR B 1 432 ? 37.625 16.516 -12.812 1 37.5 432 THR B N 1
ATOM 9074 C CA . THR B 1 432 ? 36.5 17.281 -13.359 1 37.5 432 THR B CA 1
ATOM 9075 C C . THR B 1 432 ? 36.25 16.875 -14.805 1 37.5 432 THR B C 1
ATOM 9077 O O . THR B 1 432 ? 35.344 17.422 -15.445 1 37.5 432 THR B O 1
ATOM 9080 N N . SER B 1 433 ? 37.406 16.594 -15.656 1 30.34 433 SER B N 1
ATOM 9081 C CA . SER B 1 433 ? 37.219 16.984 -17.047 1 30.34 433 SER B CA 1
ATOM 9082 C C . SER B 1 433 ? 36 16.328 -17.656 1 30.34 433 SER B C 1
ATOM 9084 O O . SER B 1 433 ? 35.094 17.016 -18.172 1 30.34 433 SER B O 1
ATOM 9086 N N . ASP B 1 434 ? 36.25 15.523 -18.844 1 29.66 434 ASP B N 1
ATOM 9087 C CA . ASP B 1 434 ? 35.5 15.25 -20.078 1 29.66 434 ASP B CA 1
ATOM 9088 C C . ASP B 1 434 ? 34.438 14.188 -19.844 1 29.66 434 ASP B C 1
ATOM 9090 O O . ASP B 1 434 ? 33.875 13.641 -20.797 1 29.66 434 ASP B O 1
ATOM 9094 N N . LEU B 1 435 ? 34.531 13.57 -18.797 1 30.17 435 LEU B N 1
ATOM 9095 C CA . LEU B 1 435 ? 33.75 12.344 -18.906 1 30.17 435 LEU B CA 1
ATOM 9096 C C . LEU B 1 435 ? 32.25 12.633 -18.828 1 30.17 435 LEU B C 1
ATOM 9098 O O . LEU B 1 435 ? 31.469 11.789 -18.391 1 30.17 435 LEU B O 1
ATOM 9102 N N . LEU B 1 436 ? 31.891 13.844 -19.188 1 31.39 436 LEU B N 1
ATOM 9103 C CA . LEU B 1 436 ? 30.484 13.906 -19.578 1 31.39 436 LEU B CA 1
ATOM 9104 C C . LEU B 1 436 ? 30.188 12.875 -20.656 1 31.39 436 LEU B C 1
ATOM 9106 O O . LEU B 1 436 ? 29.578 13.203 -21.688 1 31.39 436 LEU B O 1
ATOM 9110 N N . SER B 1 437 ? 31.172 12.062 -21.016 1 25.28 437 SER B N 1
ATOM 9111 C CA . SER B 1 437 ? 30.672 11.195 -22.078 1 25.28 437 SER B CA 1
ATOM 9112 C C . SER B 1 437 ? 29.344 10.57 -21.703 1 25.28 437 SER B C 1
ATOM 9114 O O . SER B 1 437 ? 29.125 10.188 -20.547 1 25.28 437 SER B O 1
ATOM 9116 N N . LYS B 1 438 ? 28.375 10.781 -22.609 1 29.11 438 LYS B N 1
ATOM 9117 C CA . LYS B 1 438 ? 27.031 10.242 -22.812 1 29.11 438 LYS B CA 1
ATOM 9118 C C . LYS B 1 438 ? 27.016 8.734 -22.578 1 29.11 438 LYS B C 1
ATOM 9120 O O . LYS B 1 438 ? 26.891 7.949 -23.516 1 29.11 438 LYS B O 1
ATOM 9125 N N . ASP B 1 439 ? 28.094 8.219 -22.094 1 28.73 439 ASP B N 1
ATOM 9126 C CA . ASP B 1 439 ? 27.656 6.828 -22.062 1 28.73 439 ASP B CA 1
ATOM 9127 C C . ASP B 1 439 ? 26.203 6.723 -21.625 1 28.73 439 ASP B C 1
ATOM 9129 O O . ASP B 1 439 ? 25.828 7.242 -20.562 1 28.73 439 ASP B O 1
ATOM 9133 N N . HIS B 1 440 ? 25.391 6.848 -22.594 1 25.27 440 HIS B N 1
ATOM 9134 C CA . HIS B 1 440 ? 24.016 6.41 -22.734 1 25.27 440 HIS B CA 1
ATOM 9135 C C . HIS B 1 440 ? 23.734 5.203 -21.844 1 25.27 440 HIS B C 1
ATOM 9137 O O . HIS B 1 440 ? 23.531 4.09 -22.344 1 25.27 440 HIS B O 1
ATOM 9143 N N . TYR B 1 441 ? 24.766 4.867 -21.047 1 28.34 441 TYR B N 1
ATOM 9144 C CA . TYR B 1 441 ? 23.984 3.863 -20.344 1 28.34 441 TYR B CA 1
ATOM 9145 C C . TYR B 1 441 ? 22.562 4.359 -20.078 1 28.34 441 TYR B C 1
ATOM 9147 O O . TYR B 1 441 ? 22.375 5.418 -19.469 1 28.34 441 TYR B O 1
ATOM 9155 N N . ASN B 1 442 ? 21.781 4.383 -21.141 1 28.38 442 ASN B N 1
ATOM 9156 C CA . ASN B 1 442 ? 20.328 4.391 -20.969 1 28.38 442 ASN B CA 1
ATOM 9157 C C . ASN B 1 442 ? 19.938 4.062 -19.531 1 28.38 442 ASN B C 1
ATOM 9159 O O . ASN B 1 442 ? 20.156 2.943 -19.062 1 28.38 442 ASN B O 1
ATOM 9163 N N . ASP B 1 443 ? 20.531 4.867 -18.703 1 33.56 443 ASP B N 1
ATOM 9164 C CA . ASP B 1 443 ? 19.75 4.699 -17.484 1 33.56 443 ASP B CA 1
ATOM 9165 C C . ASP B 1 443 ? 18.406 4.031 -17.766 1 33.56 443 ASP B C 1
ATOM 9167 O O . ASP B 1 443 ? 17.5 4.652 -18.344 1 33.56 443 ASP B O 1
ATOM 9171 N N . LEU B 1 444 ? 18.609 2.967 -18.578 1 31.59 444 LEU B N 1
ATOM 9172 C CA . LEU B 1 444 ? 17.375 2.193 -18.641 1 31.59 444 LEU B CA 1
ATOM 9173 C C . LEU B 1 444 ? 16.344 2.713 -17.641 1 31.59 444 LEU B C 1
ATOM 9175 O O . LEU B 1 444 ? 16.641 2.828 -16.453 1 31.59 444 LEU B O 1
ATOM 9179 N N . GLN B 1 445 ? 15.734 3.787 -18.047 1 31.53 445 GLN B N 1
ATOM 9180 C CA . GLN B 1 445 ? 14.469 4.055 -17.375 1 31.53 445 GLN B CA 1
ATOM 9181 C C . GLN B 1 445 ? 14 2.842 -16.578 1 31.53 445 GLN B C 1
ATOM 9183 O O . GLN B 1 445 ? 13.328 1.962 -17.125 1 31.53 445 GLN B O 1
ATOM 9188 N N . THR B 1 446 ? 15.016 2.127 -16.078 1 33.19 446 THR B N 1
ATOM 9189 C CA . THR B 1 446 ? 14.438 1.173 -15.141 1 33.19 446 THR B CA 1
ATOM 9190 C C . THR B 1 446 ? 13.156 1.73 -14.523 1 33.19 446 THR B C 1
ATOM 9192 O O . THR B 1 446 ? 13.18 2.775 -13.867 1 33.19 446 THR B O 1
ATOM 9195 N N . SER B 1 447 ? 12.25 1.859 -15.289 1 33.19 447 SER B N 1
ATOM 9196 C CA . SER B 1 447 ? 10.969 2.018 -14.609 1 33.19 447 SER B CA 1
ATOM 9197 C C . SER B 1 447 ? 11.031 1.479 -13.188 1 33.19 447 SER B C 1
ATOM 9199 O O . SER B 1 447 ? 11.094 0.266 -12.977 1 33.19 447 SER B O 1
ATOM 9201 N N . THR B 1 448 ? 12.078 1.846 -12.469 1 35.56 448 THR B N 1
ATOM 9202 C CA . THR B 1 448 ? 11.93 1.43 -11.078 1 35.56 448 THR B CA 1
ATOM 9203 C C . THR B 1 448 ? 10.477 1.556 -10.625 1 35.56 448 THR B C 1
ATOM 9205 O O . THR B 1 448 ? 10.086 2.582 -10.07 1 35.56 448 THR B O 1
ATOM 9208 N N . ASP B 1 449 ? 9.641 1.404 -11.43 1 38.12 449 ASP B N 1
ATOM 9209 C CA . ASP B 1 449 ? 8.414 1.242 -10.648 1 38.12 449 ASP B CA 1
ATOM 9210 C C . ASP B 1 449 ? 8.695 0.534 -9.328 1 38.12 449 ASP B C 1
ATOM 9212 O O . ASP B 1 449 ? 8.734 -0.697 -9.273 1 38.12 449 ASP B O 1
ATOM 9216 N N . ALA B 1 450 ? 9.852 0.922 -8.719 1 41.88 450 ALA B N 1
ATOM 9217 C CA . ALA B 1 450 ? 10.227 0.46 -7.383 1 41.88 450 ALA B CA 1
ATOM 9218 C C . ALA B 1 450 ? 9.023 -0.102 -6.637 1 41.88 450 ALA B C 1
ATOM 9220 O O . ALA B 1 450 ? 9.172 -0.845 -5.664 1 41.88 450 ALA B O 1
ATOM 9221 N N . GLN B 1 451 ? 7.863 0.572 -6.793 1 50.25 451 GLN B N 1
ATOM 9222 C CA . GLN B 1 451 ? 6.82 0.14 -5.867 1 50.25 451 GLN B CA 1
ATOM 9223 C C . GLN B 1 451 ? 6.324 -1.262 -6.211 1 50.25 451 GLN B C 1
ATOM 9225 O O . GLN B 1 451 ? 5.309 -1.416 -6.887 1 50.25 451 GLN B O 1
ATOM 9230 N N . THR B 1 452 ? 7.395 -2.295 -6.145 1 61.53 452 THR B N 1
ATOM 9231 C CA . THR B 1 452 ? 7.273 -3.688 -6.566 1 61.53 452 THR B CA 1
ATOM 9232 C C . THR B 1 452 ? 6.348 -4.457 -5.629 1 61.53 452 THR B C 1
ATOM 9234 O O . THR B 1 452 ? 6.219 -5.676 -5.738 1 61.53 452 THR B O 1
ATOM 9237 N N . THR B 1 453 ? 5.691 -3.629 -4.828 1 76 453 THR B N 1
ATOM 9238 C CA . THR B 1 453 ? 4.785 -4.406 -3.988 1 76 453 THR B CA 1
ATOM 9239 C C . THR B 1 453 ? 3.447 -4.617 -4.691 1 76 453 THR B C 1
ATOM 9241 O O . THR B 1 453 ? 2.92 -3.703 -5.324 1 76 453 THR B O 1
ATOM 9244 N N . PRO B 1 454 ? 3.061 -5.809 -4.652 1 82.31 454 PRO B N 1
ATOM 9245 C CA . PRO B 1 454 ? 1.778 -6.125 -5.285 1 82.31 454 PRO B CA 1
ATOM 9246 C C . PRO B 1 454 ? 0.667 -5.156 -4.883 1 82.31 454 PRO B C 1
ATOM 9248 O O . PRO B 1 454 ? -0.266 -4.93 -5.656 1 82.31 454 PRO B O 1
ATOM 9251 N N . MET B 1 455 ? 0.801 -4.492 -3.779 1 86.81 455 MET B N 1
ATOM 9252 C CA . MET B 1 455 ? -0.213 -3.564 -3.285 1 86.81 455 MET B CA 1
ATOM 9253 C C . MET B 1 455 ? -0.334 -2.354 -4.203 1 86.81 455 MET B C 1
ATOM 9255 O O . MET B 1 455 ? -1.357 -1.665 -4.199 1 86.81 455 MET B O 1
ATOM 9259 N N . PHE B 1 456 ? 0.624 -2.119 -5.047 1 85.25 456 PHE B N 1
ATOM 9260 C CA . PHE B 1 456 ? 0.643 -0.888 -5.828 1 85.25 456 PHE B CA 1
ATOM 9261 C C . PHE B 1 456 ? 0.249 -1.16 -7.273 1 85.25 456 PHE B C 1
ATOM 9263 O O . PHE B 1 456 ? 0.181 -0.237 -8.086 1 85.25 456 PHE B O 1
ATOM 9270 N N . HIS B 1 457 ? -0.092 -2.43 -7.57 1 86.38 457 HIS B N 1
ATOM 9271 C CA . HIS B 1 457 ? -0.473 -2.777 -8.93 1 86.38 457 HIS B CA 1
ATOM 9272 C C . HIS B 1 457 ? -1.767 -3.586 -8.953 1 86.38 457 HIS B C 1
ATOM 9274 O O . HIS B 1 457 ? -2.057 -4.324 -8.016 1 86.38 457 HIS B O 1
ATOM 9280 N N . SER B 1 458 ? -2.469 -3.414 -10.039 1 92.38 458 SER B N 1
ATOM 9281 C CA . SER B 1 458 ? -3.689 -4.191 -10.234 1 92.38 458 SER B CA 1
ATOM 9282 C C . SER B 1 458 ? -3.408 -5.473 -11.016 1 92.38 458 SER B C 1
ATOM 9284 O O . SER B 1 458 ? -2.412 -5.559 -11.734 1 92.38 458 SER B O 1
ATOM 9286 N N . MET B 1 459 ? -4.281 -6.414 -10.852 1 95 459 MET B N 1
ATOM 9287 C CA . MET B 1 459 ? -4.215 -7.629 -11.664 1 95 459 MET B CA 1
ATOM 9288 C C . MET B 1 459 ? -4.469 -7.324 -13.133 1 95 459 MET B C 1
ATOM 9290 O O . MET B 1 459 ? -5.434 -6.637 -13.469 1 95 459 MET B O 1
ATOM 9294 N N . GLN B 1 460 ? -3.57 -7.742 -13.984 1 96.31 460 GLN B N 1
ATOM 9295 C CA . GLN B 1 460 ? -3.771 -7.711 -15.43 1 96.31 460 GLN B CA 1
ATOM 9296 C C . GLN B 1 460 ? -4.195 -9.078 -15.961 1 96.31 460 GLN B C 1
ATOM 9298 O O . GLN B 1 460 ? -3.52 -10.078 -15.719 1 96.31 460 GLN B O 1
ATOM 9303 N N . ASN B 1 461 ? -5.332 -9.141 -16.594 1 96.31 461 ASN B N 1
ATOM 9304 C CA . ASN B 1 461 ? -5.816 -10.375 -17.188 1 96.31 461 ASN B CA 1
ATOM 9305 C C . ASN B 1 461 ? -5.496 -10.438 -18.688 1 96.31 461 ASN B C 1
ATOM 9307 O O . ASN B 1 461 ? -5.309 -9.406 -19.328 1 96.31 461 ASN B O 1
ATOM 9311 N N . THR B 1 462 ? -5.434 -11.633 -19.219 1 94.38 462 THR B N 1
ATOM 9312 C CA . THR B 1 462 ? -5.148 -11.82 -20.641 1 94.38 462 THR B CA 1
ATOM 9313 C C . THR B 1 462 ? -6.41 -11.648 -21.469 1 94.38 462 THR B C 1
ATOM 9315 O O . THR B 1 462 ? -6.336 -11.438 -22.688 1 94.38 462 THR B O 1
ATOM 9318 N N . PHE B 1 463 ? -7.562 -11.914 -20.859 1 95.44 463 PHE B N 1
ATOM 9319 C CA . PHE B 1 463 ? -8.875 -11.891 -21.5 1 95.44 463 PHE B CA 1
ATOM 9320 C C . PHE B 1 463 ? -8.938 -12.922 -22.625 1 95.44 463 PHE B C 1
ATOM 9322 O O . PHE B 1 463 ? -9.609 -12.695 -23.641 1 95.44 463 PHE B O 1
ATOM 9329 N N . MET B 1 464 ? -8.133 -13.93 -22.484 1 93.44 464 MET B N 1
ATOM 9330 C CA . MET B 1 464 ? -8.195 -15.055 -23.422 1 93.44 464 MET B CA 1
ATOM 9331 C C . MET B 1 464 ? -9.414 -15.922 -23.141 1 93.44 464 MET B C 1
ATOM 9333 O O . MET B 1 464 ? -9.641 -16.344 -22 1 93.44 464 MET B O 1
ATOM 9337 N N . ILE B 1 465 ? -10.219 -16.141 -24.125 1 92.38 465 ILE B N 1
ATOM 9338 C CA . ILE B 1 465 ? -11.383 -17.016 -24.031 1 92.38 465 ILE B CA 1
ATOM 9339 C C . ILE B 1 465 ? -11.516 -17.844 -25.312 1 92.38 465 ILE B C 1
ATOM 9341 O O . ILE B 1 465 ? -11.672 -17.281 -26.391 1 92.38 465 ILE B O 1
ATOM 9345 N N . ASP B 1 466 ? -11.422 -19.125 -25.188 1 90.5 466 ASP B N 1
ATOM 9346 C CA . ASP B 1 466 ? -11.547 -20.047 -26.297 1 90.5 466 ASP B CA 1
ATOM 9347 C C . ASP B 1 466 ? -10.633 -19.641 -27.453 1 90.5 466 ASP B C 1
ATOM 9349 O O . ASP B 1 466 ? -11.07 -19.547 -28.609 1 90.5 466 ASP B O 1
ATOM 9353 N N . GLY B 1 467 ? -9.453 -19.266 -27.109 1 87.81 467 GLY B N 1
ATOM 9354 C CA . GLY B 1 467 ? -8.398 -19.047 -28.094 1 87.81 467 GLY B CA 1
ATOM 9355 C C . GLY B 1 467 ? -8.398 -17.625 -28.641 1 87.81 467 GLY B C 1
ATOM 9356 O O . GLY B 1 467 ? -7.676 -17.328 -29.594 1 87.81 467 GLY B O 1
ATOM 9357 N N . ARG B 1 468 ? -9.172 -16.734 -28.062 1 90.12 468 ARG B N 1
ATOM 9358 C CA . ARG B 1 468 ? -9.234 -15.359 -28.547 1 90.12 468 ARG B CA 1
ATOM 9359 C C . ARG B 1 468 ? -9.148 -14.359 -27.406 1 90.12 468 ARG B C 1
ATOM 9361 O O . ARG B 1 468 ? -9.781 -14.547 -26.359 1 90.12 468 ARG B O 1
ATOM 9368 N N . GLU B 1 469 ? -8.305 -13.336 -27.656 1 93.19 469 GLU B N 1
ATOM 9369 C CA . GLU B 1 469 ? -8.203 -12.25 -26.688 1 93.19 469 GLU B CA 1
ATOM 9370 C C . GLU B 1 469 ? -9.242 -11.164 -26.969 1 93.19 469 GLU B C 1
ATOM 9372 O O . GLU B 1 469 ? -9.125 -10.43 -27.938 1 93.19 469 GLU B O 1
ATOM 9377 N N . ASP B 1 470 ? -10.188 -11.047 -26.062 1 93.88 470 ASP B N 1
ATOM 9378 C CA . ASP B 1 470 ? -11.219 -10.023 -26.234 1 93.88 470 ASP B CA 1
ATOM 9379 C C . ASP B 1 470 ? -11.969 -9.773 -24.938 1 93.88 470 ASP B C 1
ATOM 9381 O O . ASP B 1 470 ? -12.695 -10.641 -24.453 1 93.88 470 ASP B O 1
ATOM 9385 N N . SER B 1 471 ? -11.852 -8.57 -24.531 1 94.62 471 SER B N 1
ATOM 9386 C CA . SER B 1 471 ? -12.523 -8.219 -23.281 1 94.62 471 SER B CA 1
ATOM 9387 C C . SER B 1 471 ? -14.039 -8.219 -23.453 1 94.62 471 SER B C 1
ATOM 9389 O O . SER B 1 471 ? -14.781 -8.422 -22.484 1 94.62 471 SER B O 1
ATOM 9391 N N . ASN B 1 472 ? -14.516 -8.109 -24.703 1 93.12 472 ASN B N 1
ATOM 9392 C CA . ASN B 1 472 ? -15.945 -8.062 -24.953 1 93.12 472 ASN B CA 1
ATOM 9393 C C . ASN B 1 472 ? -16.594 -9.445 -24.812 1 93.12 472 ASN B C 1
ATOM 9395 O O . ASN B 1 472 ? -17.812 -9.555 -24.734 1 93.12 472 ASN B O 1
ATOM 9399 N N . SER B 1 473 ? -15.828 -10.438 -24.781 1 94.69 473 SER B N 1
ATOM 9400 C CA . SER B 1 473 ? -16.344 -11.797 -24.625 1 94.69 473 SER B CA 1
ATOM 9401 C C . SER B 1 473 ? -16.594 -12.125 -23.156 1 94.69 473 SER B C 1
ATOM 9403 O O . SER B 1 473 ? -17.016 -13.234 -22.828 1 94.69 473 SER B O 1
ATOM 9405 N N . TRP B 1 474 ? -16.391 -11.148 -22.328 1 95.94 474 TRP B N 1
ATOM 9406 C CA . TRP B 1 474 ? -16.578 -11.312 -20.891 1 95.94 474 TRP B CA 1
ATOM 9407 C C . TRP B 1 474 ? -17.672 -10.391 -20.375 1 95.94 474 TRP B C 1
ATOM 9409 O O . TRP B 1 474 ? -17.953 -9.344 -20.969 1 95.94 474 TRP B O 1
ATOM 9419 N N . VAL B 1 475 ? -18.312 -10.789 -19.344 1 95.31 475 VAL B N 1
ATOM 9420 C CA . VAL B 1 475 ? -19.234 -9.945 -18.594 1 95.31 475 VAL B CA 1
ATOM 9421 C C . VAL B 1 475 ? -18.859 -9.945 -17.109 1 95.31 475 VAL B C 1
ATOM 9423 O O . VAL B 1 475 ? -18.125 -10.836 -16.656 1 95.31 475 VAL B O 1
ATOM 9426 N N . ASN B 1 476 ? -19.297 -8.914 -16.422 1 95.75 476 ASN B N 1
ATOM 9427 C CA . ASN B 1 476 ? -18.938 -8.742 -15.023 1 95.75 476 ASN B CA 1
ATOM 9428 C C . ASN B 1 476 ? -20.094 -9.109 -14.094 1 95.75 476 ASN B C 1
ATOM 9430 O O . ASN B 1 476 ? -21.234 -8.711 -14.328 1 95.75 476 ASN B O 1
ATOM 9434 N N . LEU B 1 477 ? -19.797 -9.859 -13.109 1 96.25 477 LEU B N 1
ATOM 9435 C CA . LEU B 1 477 ? -20.719 -10.195 -12.031 1 96.25 477 LEU B CA 1
ATOM 9436 C C . LEU B 1 477 ? -20.422 -9.375 -10.781 1 96.25 477 LEU B C 1
ATOM 9438 O O . LEU B 1 477 ? -19.281 -9.305 -10.336 1 96.25 477 LEU B O 1
ATOM 9442 N N . PRO B 1 478 ? -21.5 -8.75 -10.234 1 95.44 478 PRO B N 1
ATOM 9443 C CA . PRO B 1 478 ? -21.266 -8.094 -8.945 1 95.44 478 PRO B CA 1
ATOM 9444 C C . PRO B 1 478 ? -21.016 -9.086 -7.812 1 95.44 478 PRO B C 1
ATOM 9446 O O . PRO B 1 478 ? -21.625 -10.156 -7.773 1 95.44 478 PRO B O 1
ATOM 9449 N N . LEU B 1 479 ? -20.109 -8.719 -6.953 1 96.06 479 LEU B N 1
ATOM 9450 C CA . LEU B 1 479 ? -19.719 -9.57 -5.836 1 96.06 479 LEU B CA 1
ATOM 9451 C C . LEU B 1 479 ? -19.453 -8.742 -4.582 1 96.06 479 LEU B C 1
ATOM 9453 O O . LEU B 1 479 ? -19 -7.598 -4.68 1 96.06 479 LEU B O 1
ATOM 9457 N N . ILE B 1 480 ? -19.844 -9.312 -3.398 1 97.44 480 ILE B N 1
ATOM 9458 C CA . ILE B 1 480 ? -19.453 -8.734 -2.113 1 97.44 480 ILE B CA 1
ATOM 9459 C C . ILE B 1 480 ? -18.422 -9.625 -1.431 1 97.44 480 ILE B C 1
ATOM 9461 O O . ILE B 1 480 ? -18.547 -10.852 -1.449 1 97.44 480 ILE B O 1
ATOM 9465 N N . VAL B 1 481 ? -17.422 -9.047 -0.902 1 98.25 481 VAL B N 1
ATOM 9466 C CA . VAL B 1 481 ? -16.453 -9.727 -0.038 1 98.25 481 VAL B CA 1
ATOM 9467 C C . VAL B 1 481 ? -16.578 -9.195 1.387 1 98.25 481 VAL B C 1
ATOM 9469 O O . VAL B 1 481 ? -16.344 -8.008 1.631 1 98.25 481 VAL B O 1
ATOM 9472 N N . TYR B 1 482 ? -17.031 -10.055 2.271 1 97.69 482 TYR B N 1
ATOM 9473 C CA . TYR B 1 482 ? -16.922 -9.781 3.699 1 97.69 482 TYR B CA 1
ATOM 9474 C C . TYR B 1 482 ? -15.617 -10.312 4.266 1 97.69 482 TYR B C 1
ATOM 9476 O O . TYR B 1 482 ? -15.227 -11.445 3.979 1 97.69 482 TYR B O 1
ATOM 9484 N N . SER B 1 483 ? -14.914 -9.539 4.984 1 96.75 483 SER B N 1
ATOM 9485 C CA . SER B 1 483 ? -13.672 -9.961 5.613 1 96.75 483 SER B CA 1
ATOM 9486 C C . SER B 1 483 ? -13.68 -9.664 7.109 1 96.75 483 SER B C 1
ATOM 9488 O O . SER B 1 483 ? -13.93 -8.531 7.523 1 96.75 483 SER B O 1
ATOM 9490 N N . LYS B 1 484 ? -13.414 -10.633 7.832 1 94.88 484 LYS B N 1
ATOM 9491 C CA . LYS B 1 484 ? -13.305 -10.5 9.281 1 94.88 484 LYS B CA 1
ATOM 9492 C C . LYS B 1 484 ? -11.867 -10.188 9.695 1 94.88 484 LYS B C 1
ATOM 9494 O O . LYS B 1 484 ? -10.922 -10.734 9.133 1 94.88 484 LYS B O 1
ATOM 9499 N N . ARG B 1 485 ? -11.727 -9.359 10.711 1 93.56 485 ARG B N 1
ATOM 9500 C CA . ARG B 1 485 ? -10.422 -9.016 11.266 1 93.56 485 ARG B CA 1
ATOM 9501 C C . ARG B 1 485 ? -9.727 -10.258 11.82 1 93.56 485 ARG B C 1
ATOM 9503 O O . ARG B 1 485 ? -10.336 -11.039 12.562 1 93.56 485 ARG B O 1
ATOM 9510 N N . PRO B 1 486 ? -8.398 -10.453 11.484 1 89.62 486 PRO B N 1
ATOM 9511 C CA . PRO B 1 486 ? -7.672 -11.531 12.156 1 89.62 486 PRO B CA 1
ATOM 9512 C C . PRO B 1 486 ? -7.441 -11.25 13.641 1 89.62 486 PRO B C 1
ATOM 9514 O O . PRO B 1 486 ? -6.895 -10.203 13.992 1 89.62 486 PRO B O 1
ATOM 9517 N N . ASP B 1 487 ? -7.723 -12.078 14.492 1 82 487 ASP B N 1
ATOM 9518 C CA . ASP B 1 487 ? -7.789 -11.875 15.938 1 82 487 ASP B CA 1
ATOM 9519 C C . ASP B 1 487 ? -6.395 -11.648 16.531 1 82 487 ASP B C 1
ATOM 9521 O O . ASP B 1 487 ? -6.25 -10.969 17.547 1 82 487 ASP B O 1
ATOM 9525 N N . HIS B 1 488 ? -5.414 -12.172 15.93 1 83.69 488 HIS B N 1
ATOM 9526 C CA . HIS B 1 488 ? -4.105 -12.188 16.578 1 83.69 488 HIS B CA 1
ATOM 9527 C C . HIS B 1 488 ? -3.273 -10.977 16.172 1 83.69 488 HIS B C 1
ATOM 9529 O O . HIS B 1 488 ? -2.195 -10.75 16.734 1 83.69 488 HIS B O 1
ATOM 9535 N N . LEU B 1 489 ? -3.809 -10.18 15.359 1 88.69 489 LEU B N 1
ATOM 9536 C CA . LEU B 1 489 ? -3 -9.078 14.844 1 88.69 489 LEU B CA 1
ATOM 9537 C C . LEU B 1 489 ? -3.234 -7.809 15.648 1 88.69 489 LEU B C 1
ATOM 9539 O O . LEU B 1 489 ? -4.336 -7.582 16.156 1 88.69 489 LEU B O 1
ATOM 9543 N N . VAL B 1 490 ? -2.172 -7.039 15.852 1 92.25 490 VAL B N 1
ATOM 9544 C CA . VAL B 1 490 ? -2.197 -5.695 16.422 1 92.25 490 VAL B CA 1
ATOM 9545 C C . VAL B 1 490 ? -1.707 -4.684 15.391 1 92.25 490 VAL B C 1
ATOM 9547 O O . VAL B 1 490 ? -0.553 -4.738 14.961 1 92.25 490 VAL B O 1
ATOM 9550 N N . PHE B 1 491 ? -2.547 -3.826 15.008 1 91.75 491 PHE B N 1
ATOM 9551 C CA . PHE B 1 491 ? -2.207 -2.83 13.992 1 91.75 491 PHE B CA 1
ATOM 9552 C C . PHE B 1 491 ? -1.654 -1.567 14.641 1 91.75 491 PHE B C 1
ATOM 9554 O O . PHE B 1 491 ? -1.687 -1.427 15.867 1 91.75 491 PHE B O 1
ATOM 9561 N N . SER B 1 492 ? -1.082 -0.636 13.766 1 88.44 492 SER B N 1
ATOM 9562 C CA . SER B 1 492 ? -0.314 0.5 14.266 1 88.44 492 SER B CA 1
ATOM 9563 C C . SER B 1 492 ? -1.23 1.638 14.711 1 88.44 492 SER B C 1
ATOM 9565 O O . SER B 1 492 ? -1.138 2.752 14.188 1 88.44 492 SER B O 1
ATOM 9567 N N . ALA B 1 493 ? -2.133 1.524 15.539 1 94.69 493 ALA B N 1
ATOM 9568 C CA . ALA B 1 493 ? -3.023 2.486 16.188 1 94.69 493 ALA B CA 1
ATOM 9569 C C . ALA B 1 493 ? -3.32 2.076 17.625 1 94.69 493 ALA B C 1
ATOM 9571 O O . ALA B 1 493 ? -4.273 1.339 17.891 1 94.69 493 ALA B O 1
ATOM 9572 N N . HIS B 1 494 ? -2.562 2.625 18.547 1 95.94 494 HIS B N 1
ATOM 9573 C CA . HIS B 1 494 ? -2.545 2.129 19.922 1 95.94 494 HIS B CA 1
ATOM 9574 C C . HIS B 1 494 ? -3.357 3.029 20.844 1 95.94 494 HIS B C 1
ATOM 9576 O O . HIS B 1 494 ? -3.309 4.258 20.719 1 95.94 494 HIS B O 1
ATOM 9582 N N . PRO B 1 495 ? -4.16 2.467 21.703 1 95.81 495 PRO B N 1
ATOM 9583 C CA . PRO B 1 495 ? -4.918 3.246 22.688 1 95.81 495 PRO B CA 1
ATOM 9584 C C . PRO B 1 495 ? -4.051 3.73 23.844 1 95.81 495 PRO B C 1
ATOM 9586 O O . PRO B 1 495 ? -2.916 3.277 24 1 95.81 495 PRO B O 1
ATOM 9589 N N . TYR B 1 496 ? -4.574 4.746 24.531 1 95.56 496 TYR B N 1
ATOM 9590 C CA . TYR B 1 496 ? -3.967 5.254 25.75 1 95.56 496 TYR B CA 1
ATOM 9591 C C . TYR B 1 496 ? -4.836 4.93 26.953 1 95.56 496 TYR B C 1
ATOM 9593 O O . TYR B 1 496 ? -6.062 5.012 26.891 1 95.56 496 TYR B O 1
ATOM 9601 N N . ARG B 1 497 ? -4.188 4.586 28.047 1 92.06 497 ARG B N 1
ATOM 9602 C CA . ARG B 1 497 ? -4.832 4.438 29.344 1 92.06 497 ARG B CA 1
ATOM 9603 C C . ARG B 1 497 ? -4.023 5.121 30.438 1 92.06 497 ARG B C 1
ATOM 9605 O O . ARG B 1 497 ? -2.852 4.793 30.641 1 92.06 497 ARG B O 1
ATOM 9612 N N . ARG B 1 498 ? -4.656 6.012 31.094 1 87.75 498 ARG B N 1
ATOM 9613 C CA . ARG B 1 498 ? -4.051 6.754 32.188 1 87.75 498 ARG B CA 1
ATOM 9614 C C . ARG B 1 498 ? -2.701 7.332 31.781 1 87.75 498 ARG B C 1
ATOM 9616 O O . ARG B 1 498 ? -1.701 7.145 32.469 1 87.75 498 ARG B O 1
ATOM 9623 N N . GLY B 1 499 ? -2.666 7.77 30.578 1 89.81 499 GLY B N 1
ATOM 9624 C CA . GLY B 1 499 ? -1.501 8.516 30.125 1 89.81 499 GLY B CA 1
ATOM 9625 C C . GLY B 1 499 ? -0.453 7.633 29.469 1 89.81 499 GLY B C 1
ATOM 9626 O O . GLY B 1 499 ? 0.59 8.125 29.031 1 89.81 499 GLY B O 1
ATOM 9627 N N . GLU B 1 500 ? -0.741 6.352 29.328 1 92.56 500 GLU B N 1
ATOM 9628 C CA . GLU B 1 500 ? 0.24 5.426 28.766 1 92.56 500 GLU B CA 1
ATOM 9629 C C . GLU B 1 500 ? -0.312 4.723 27.531 1 92.56 500 GLU B C 1
ATOM 9631 O O . GLU B 1 500 ? -1.443 4.234 27.547 1 92.56 500 GLU B O 1
ATOM 9636 N N . ALA B 1 501 ? 0.542 4.688 26.516 1 94.62 501 ALA B N 1
ATOM 9637 C CA . ALA B 1 501 ? 0.155 3.955 25.312 1 94.62 501 ALA B CA 1
ATOM 9638 C C . ALA B 1 501 ? 0.248 2.447 25.531 1 94.62 501 ALA B C 1
ATOM 9640 O O . ALA B 1 501 ? 1.196 1.962 26.156 1 94.62 501 ALA B O 1
ATOM 9641 N N . ASN B 1 502 ? -0.704 1.751 25.109 1 95.38 502 ASN B N 1
ATOM 9642 C CA . ASN B 1 502 ? -0.686 0.293 25.141 1 95.38 502 ASN B CA 1
ATOM 9643 C C . ASN B 1 502 ? -0.296 -0.289 23.781 1 95.38 502 ASN B C 1
ATOM 9645 O O . ASN B 1 502 ? -1.134 -0.404 22.891 1 95.38 502 ASN B O 1
ATOM 9649 N N . PHE B 1 503 ? 0.949 -0.756 23.672 1 93.31 503 PHE B N 1
ATOM 9650 C CA . PHE B 1 503 ? 1.489 -1.181 22.375 1 93.31 503 PHE B CA 1
ATOM 9651 C C . PHE B 1 503 ? 1.107 -2.627 22.078 1 93.31 503 PHE B C 1
ATOM 9653 O O . PHE B 1 503 ? 1.372 -3.131 20.984 1 93.31 503 PHE B O 1
ATOM 9660 N N . THR B 1 504 ? 0.436 -3.322 22.906 1 92.81 504 THR B N 1
ATOM 9661 C CA . THR B 1 504 ? 0.023 -4.703 22.688 1 92.81 504 THR B CA 1
ATOM 9662 C C . THR B 1 504 ? -1.425 -4.766 22.219 1 92.81 504 THR B C 1
ATOM 9664 O O . THR B 1 504 ? -1.965 -5.852 21.984 1 92.81 504 THR B O 1
ATOM 9667 N N . ALA B 1 505 ? -2.008 -3.566 22.047 1 92.75 505 ALA B N 1
ATOM 9668 C CA . ALA B 1 505 ? -3.385 -3.482 21.562 1 92.75 505 ALA B CA 1
ATOM 9669 C C . ALA B 1 505 ? -3.537 -2.375 20.531 1 92.75 505 ALA B C 1
ATOM 9671 O O . ALA B 1 505 ? -2.676 -1.498 20.422 1 92.75 505 ALA B O 1
ATOM 9672 N N . ASP B 1 506 ? -4.48 -2.492 19.703 1 94 506 ASP B N 1
ATOM 9673 C CA . ASP B 1 506 ? -4.871 -1.402 18.812 1 94 506 ASP B CA 1
ATOM 9674 C C . ASP B 1 506 ? -6.332 -1.017 19.016 1 94 506 ASP B C 1
ATOM 9676 O O . ASP B 1 506 ? -7.082 -1.735 19.688 1 94 506 ASP B O 1
ATOM 9680 N N . ILE B 1 507 ? -6.785 0.052 18.5 1 94 507 ILE B N 1
ATOM 9681 C CA . ILE B 1 507 ? -8.062 0.66 18.859 1 94 507 ILE B CA 1
ATOM 9682 C C . ILE B 1 507 ? -9.195 -0.061 18.125 1 94 507 ILE B C 1
ATOM 9684 O O . ILE B 1 507 ? -10.367 0.168 18.406 1 94 507 ILE B O 1
ATOM 9688 N N . PHE B 1 508 ? -8.859 -0.964 17.203 1 93 508 PHE B N 1
ATOM 9689 C CA . PHE B 1 508 ? -9.875 -1.629 16.406 1 93 508 PHE B CA 1
ATOM 9690 C C . PHE B 1 508 ? -10.242 -2.979 17 1 93 508 PHE B C 1
ATOM 9692 O O . PHE B 1 508 ? -11.18 -3.633 16.547 1 93 508 PHE B O 1
ATOM 9699 N N . GLN B 1 509 ? -9.5 -3.422 18 1 88.88 509 GLN B N 1
ATOM 9700 C CA . GLN B 1 509 ? -9.742 -4.727 18.609 1 88.88 509 GLN B CA 1
ATOM 9701 C C . GLN B 1 509 ? -11.078 -4.746 19.359 1 88.88 509 GLN B C 1
ATOM 9703 O O . GLN B 1 509 ? -11.383 -3.832 20.125 1 88.88 509 GLN B O 1
ATOM 9708 N N . PRO B 1 510 ? -11.828 -5.781 19.016 1 82 510 PRO B N 1
ATOM 9709 C CA . PRO B 1 510 ? -13.109 -5.883 19.719 1 82 510 PRO B CA 1
ATOM 9710 C C . PRO B 1 510 ? -12.945 -6.258 21.188 1 82 510 PRO B C 1
ATOM 9712 O O . PRO B 1 510 ? -11.992 -6.961 21.547 1 82 510 PRO B O 1
ATOM 9715 N N . THR B 1 511 ? -13.75 -5.664 21.938 1 69.38 511 THR B N 1
ATOM 9716 C CA . THR B 1 511 ? -13.797 -6.121 23.312 1 69.38 511 THR B CA 1
ATOM 9717 C C . THR B 1 511 ? -14.531 -7.453 23.422 1 69.38 511 THR B C 1
ATOM 9719 O O . THR B 1 511 ? -15.336 -7.793 22.547 1 69.38 511 THR B O 1
ATOM 9722 N N . LEU B 1 512 ? -13.977 -8.484 24.188 1 57.41 512 LEU B N 1
ATOM 9723 C CA . LEU B 1 512 ? -14.414 -9.875 24.344 1 57.41 512 LEU B CA 1
ATOM 9724 C C . LEU B 1 512 ? -15.93 -9.977 24.281 1 57.41 512 LEU B C 1
ATOM 9726 O O . LEU B 1 512 ? -16.469 -10.914 23.688 1 57.41 512 LEU B O 1
ATOM 9730 N N . LYS B 1 513 ? -16.641 -9.125 24.828 1 51.5 513 LYS B N 1
ATOM 9731 C CA . LYS B 1 513 ? -18.078 -9.281 24.969 1 51.5 513 LYS B CA 1
ATOM 9732 C C . LYS B 1 513 ? -18.766 -9.297 23.594 1 51.5 513 LYS B C 1
ATOM 9734 O O . LYS B 1 513 ? -19.797 -9.938 23.422 1 51.5 513 LYS B O 1
ATOM 9739 N N . GLU B 1 514 ? -18.188 -8.883 22.562 1 52.56 514 GLU B N 1
ATOM 9740 C CA . GLU B 1 514 ? -18.844 -8.648 21.266 1 52.56 514 GLU B CA 1
ATOM 9741 C C . GLU B 1 514 ? -18.547 -9.781 20.281 1 52.56 514 GLU B C 1
ATOM 9743 O O . GLU B 1 514 ? -19.172 -9.875 19.234 1 52.56 514 GLU B O 1
ATOM 9748 N N . GLU B 1 515 ? -17.719 -10.766 20.562 1 56.88 515 GLU B N 1
ATOM 9749 C CA . GLU B 1 515 ? -17.172 -11.836 19.734 1 56.88 515 GLU B CA 1
ATOM 9750 C C . GLU B 1 515 ? -18.219 -12.898 19.438 1 56.88 515 GLU B C 1
ATOM 9752 O O . GLU B 1 515 ? -18.047 -13.703 18.516 1 56.88 515 GLU B O 1
ATOM 9757 N N . ASN B 1 516 ? -19.516 -12.617 19.672 1 64.31 516 ASN B N 1
ATOM 9758 C CA . ASN B 1 516 ? -20.438 -13.727 19.406 1 64.31 516 ASN B CA 1
ATOM 9759 C C . ASN B 1 516 ? -21.344 -13.43 18.219 1 64.31 516 ASN B C 1
ATOM 9761 O O . ASN B 1 516 ? -22.312 -14.148 17.969 1 64.31 516 ASN B O 1
ATOM 9765 N N . VAL B 1 517 ? -20.891 -12.539 17.375 1 78.62 517 VAL B N 1
ATOM 9766 C CA . VAL B 1 517 ? -21.812 -12.188 16.281 1 78.62 517 VAL B CA 1
ATOM 9767 C C . VAL B 1 517 ? -21.312 -12.789 14.977 1 78.62 517 VAL B C 1
ATOM 9769 O O . VAL B 1 517 ? -22.109 -13.18 14.117 1 78.62 517 VAL B O 1
ATOM 9772 N N . LEU B 1 518 ? -20.094 -13.039 14.789 1 86.62 518 LEU B N 1
ATOM 9773 C CA . LEU B 1 518 ? -19.516 -13.57 13.562 1 86.62 518 LEU B CA 1
ATOM 9774 C C . LEU B 1 518 ? -19.078 -15.023 13.758 1 86.62 518 LEU B C 1
ATOM 9776 O O . LEU B 1 518 ? -18.75 -15.43 14.875 1 86.62 518 LEU B O 1
ATOM 9780 N N . PRO B 1 519 ? -19.125 -15.789 12.641 1 87.5 519 PRO B N 1
ATOM 9781 C CA . PRO B 1 519 ? -18.578 -17.141 12.742 1 87.5 519 PRO B CA 1
ATOM 9782 C C . PRO B 1 519 ? -17.188 -17.172 13.359 1 87.5 519 PRO B C 1
ATOM 9784 O O . PRO B 1 519 ? -16.391 -16.266 13.125 1 87.5 519 PRO B O 1
ATOM 9787 N N . LEU B 1 520 ? -16.922 -18.219 14.055 1 87.31 520 LEU B N 1
ATOM 9788 C CA . LEU B 1 520 ? -15.648 -18.328 14.773 1 87.31 520 LEU B CA 1
ATOM 9789 C C . LEU B 1 520 ? -14.484 -18.5 13.797 1 87.31 520 LEU B C 1
ATOM 9791 O O . LEU B 1 520 ? -14.602 -19.203 12.797 1 87.31 520 LEU B O 1
ATOM 9795 N N . SER B 1 521 ? -13.5 -17.781 14.141 1 89.75 521 SER B N 1
ATOM 9796 C CA . SER B 1 521 ? -12.25 -17.922 13.398 1 89.75 521 SER B CA 1
ATOM 9797 C C . SER B 1 521 ? -11.391 -19.047 13.961 1 89.75 521 SER B C 1
ATOM 9799 O O . SER B 1 521 ? -11.547 -19.422 15.125 1 89.75 521 SER B O 1
ATOM 9801 N N . GLY B 1 522 ? -10.617 -19.625 13.094 1 91.19 522 GLY B N 1
ATOM 9802 C CA . GLY B 1 522 ? -9.602 -20.594 13.5 1 91.19 522 GLY B CA 1
ATOM 9803 C C . GLY B 1 522 ? -8.211 -20.234 13.031 1 91.19 522 GLY B C 1
ATOM 9804 O O . GLY B 1 522 ? -7.848 -19.047 12.992 1 91.19 522 GLY B O 1
ATOM 9805 N N . ASN B 1 523 ? -7.387 -21.234 12.891 1 90.94 523 ASN B N 1
ATOM 9806 C CA . ASN B 1 523 ? -6.012 -21.031 12.453 1 90.94 523 ASN B CA 1
ATOM 9807 C C . ASN B 1 523 ? -5.672 -21.875 11.234 1 90.94 523 ASN B C 1
ATOM 9809 O O . ASN B 1 523 ? -4.719 -22.656 11.266 1 90.94 523 ASN B O 1
ATOM 9813 N N . PRO B 1 524 ? -6.449 -21.656 10.18 1 94.75 524 PRO B N 1
ATOM 9814 C CA . PRO B 1 524 ? -6.074 -22.406 8.977 1 94.75 524 PRO B CA 1
ATOM 9815 C C . PRO B 1 524 ? -4.684 -22.031 8.461 1 94.75 524 PRO B C 1
ATOM 9817 O O . PRO B 1 524 ? -4.195 -20.938 8.734 1 94.75 524 PRO B O 1
ATOM 9820 N N . ALA B 1 525 ? -4.086 -22.969 7.715 1 95 525 ALA B N 1
ATOM 9821 C CA . ALA B 1 525 ? -2.729 -22.781 7.211 1 95 525 ALA B CA 1
ATOM 9822 C C . ALA B 1 525 ? -2.654 -21.578 6.281 1 95 525 ALA B C 1
ATOM 9824 O O . ALA B 1 525 ? -3.6 -21.297 5.539 1 95 525 ALA B O 1
ATOM 9825 N N . ILE B 1 526 ? -1.547 -20.875 6.344 1 93.62 526 ILE B N 1
ATOM 9826 C CA . ILE B 1 526 ? -1.265 -19.734 5.48 1 93.62 526 ILE B CA 1
ATOM 9827 C C . ILE B 1 526 ? 0.008 -20 4.68 1 93.62 526 ILE B C 1
ATOM 9829 O O . ILE B 1 526 ? 0.732 -20.969 4.945 1 93.62 526 ILE B O 1
ATOM 9833 N N . LYS B 1 527 ? 0.209 -19.172 3.658 1 92.06 527 LYS B N 1
ATOM 9834 C CA . LYS B 1 527 ? 1.487 -19.25 2.955 1 92.06 527 LYS B CA 1
ATOM 9835 C C . LYS B 1 527 ? 2.652 -18.969 3.902 1 92.06 527 LYS B C 1
ATOM 9837 O O . LYS B 1 527 ? 2.477 -18.328 4.938 1 92.06 527 LYS B O 1
ATOM 9842 N N . GLN B 1 528 ? 3.756 -19.422 3.518 1 84.38 528 GLN B N 1
ATOM 9843 C CA . GLN B 1 528 ? 4.918 -19.312 4.395 1 84.38 528 GLN B CA 1
ATOM 9844 C C . GLN B 1 528 ? 5.383 -17.859 4.512 1 84.38 528 GLN B C 1
ATOM 9846 O O . GLN B 1 528 ? 5.84 -17.438 5.574 1 84.38 528 GLN B O 1
ATOM 9851 N N . LYS B 1 529 ? 5.195 -17.156 3.451 1 80 529 LYS B N 1
ATOM 9852 C CA . LYS B 1 529 ? 5.633 -15.758 3.451 1 80 529 LYS B CA 1
ATOM 9853 C C . LYS B 1 529 ? 4.438 -14.805 3.398 1 80 529 LYS B C 1
ATOM 9855 O O . LYS B 1 529 ? 4.156 -14.211 2.357 1 80 529 LYS B O 1
ATOM 9860 N N . CYS B 1 530 ? 3.717 -14.719 4.465 1 85.12 530 CYS B N 1
ATOM 9861 C CA . CYS B 1 530 ? 2.619 -13.758 4.539 1 85.12 530 CYS B CA 1
ATOM 9862 C C . CYS B 1 530 ? 2.998 -12.562 5.402 1 85.12 530 CYS B C 1
ATOM 9864 O O . CYS B 1 530 ? 3.504 -12.727 6.512 1 85.12 530 CYS B O 1
ATOM 9866 N N . LYS B 1 531 ? 2.842 -11.367 4.816 1 77.56 531 LYS B N 1
ATOM 9867 C CA . LYS B 1 531 ? 3.182 -10.141 5.543 1 77.56 531 LYS B CA 1
ATOM 9868 C C . LYS B 1 531 ? 1.941 -9.297 5.805 1 77.56 531 LYS B C 1
ATOM 9870 O O . LYS B 1 531 ? 1.11 -9.109 4.914 1 77.56 531 LYS B O 1
ATOM 9875 N N . TYR B 1 532 ? 1.823 -8.914 7.039 1 83.94 532 TYR B N 1
ATOM 9876 C CA . TYR B 1 532 ? 0.764 -7.988 7.418 1 83.94 532 TYR B CA 1
ATOM 9877 C C . TYR B 1 532 ? 1.296 -6.562 7.516 1 83.94 532 TYR B C 1
ATOM 9879 O O . TYR B 1 532 ? 2.402 -6.34 8.008 1 83.94 532 TYR B O 1
ATOM 9887 N N . MET B 1 533 ? 0.475 -5.668 6.961 1 83.94 533 MET B N 1
ATOM 9888 C CA . MET B 1 533 ? 0.86 -4.262 7.004 1 83.94 533 MET B CA 1
ATOM 9889 C C . MET B 1 533 ? 0.276 -3.576 8.234 1 83.94 533 MET B C 1
ATOM 9891 O O . MET B 1 533 ? -0.859 -3.854 8.625 1 83.94 533 MET B O 1
ATOM 9895 N N . GLY B 1 534 ? 1.054 -2.666 8.773 1 82.19 534 GLY B N 1
ATOM 9896 C CA . GLY B 1 534 ? 0.606 -1.944 9.953 1 82.19 534 GLY B CA 1
ATOM 9897 C C . GLY B 1 534 ? -0.662 -1.146 9.719 1 82.19 534 GLY B C 1
ATOM 9898 O O . GLY B 1 534 ? -1.44 -0.923 10.648 1 82.19 534 GLY B O 1
ATOM 9899 N N . SER B 1 535 ? -0.894 -0.761 8.5 1 85.56 535 SER B N 1
ATOM 9900 C CA . SER B 1 535 ? -2.084 0.008 8.156 1 85.56 535 SER B CA 1
ATOM 9901 C C . SER B 1 535 ? -3.305 -0.894 8.016 1 85.56 535 SER B C 1
ATOM 9903 O O . SER B 1 535 ? -4.43 -0.409 7.891 1 85.56 535 SER B O 1
ATOM 9905 N N . GLY B 1 536 ? -3.041 -2.178 7.992 1 90.5 536 GLY B N 1
ATOM 9906 C CA . GLY B 1 536 ? -4.121 -3.133 7.801 1 90.5 536 GLY B CA 1
ATOM 9907 C C . GLY B 1 536 ? -4.527 -3.287 6.348 1 90.5 536 GLY B C 1
ATOM 9908 O O . GLY B 1 536 ? -5.41 -4.086 6.023 1 90.5 536 GLY B O 1
ATOM 9909 N N . VAL B 1 537 ? -3.947 -2.521 5.422 1 92.69 537 VAL B N 1
ATOM 9910 C CA . VAL B 1 537 ? -4.293 -2.645 4.008 1 92.69 537 VAL B CA 1
ATOM 9911 C C . VAL B 1 537 ? -3.916 -4.035 3.504 1 92.69 537 VAL B C 1
ATOM 9913 O O . VAL B 1 537 ? -2.84 -4.547 3.82 1 92.69 537 VAL B O 1
ATOM 9916 N N . SER B 1 538 ? -4.773 -4.652 2.859 1 93.38 538 SER B N 1
ATOM 9917 C CA . SER B 1 538 ? -4.582 -5.996 2.322 1 93.38 538 SER B CA 1
ATOM 9918 C C . SER B 1 538 ? -5.441 -6.223 1.084 1 93.38 538 SER B C 1
ATOM 9920 O O . SER B 1 538 ? -6.086 -5.297 0.59 1 93.38 538 SER B O 1
ATOM 9922 N N . LYS B 1 539 ? -5.312 -7.441 0.504 1 95.06 539 LYS B N 1
ATOM 9923 C CA . LYS B 1 539 ? -6.098 -7.785 -0.675 1 95.06 539 LYS B CA 1
ATOM 9924 C C . LYS B 1 539 ? -6.762 -9.156 -0.512 1 95.06 539 LYS B C 1
ATOM 9926 O O . LYS B 1 539 ? -6.246 -10.016 0.202 1 95.06 539 LYS B O 1
ATOM 9931 N N . VAL B 1 540 ? -7.898 -9.305 -1.048 1 97.25 540 VAL B N 1
ATOM 9932 C CA . VAL B 1 540 ? -8.523 -10.594 -1.328 1 97.25 540 VAL B CA 1
ATOM 9933 C C . VAL B 1 540 ? -8.578 -10.828 -2.836 1 97.25 540 VAL B C 1
ATOM 9935 O O . VAL B 1 540 ? -9 -9.945 -3.592 1 97.25 540 VAL B O 1
ATOM 9938 N N . TYR B 1 541 ? -8.109 -11.945 -3.236 1 97.12 541 TYR B N 1
ATOM 9939 C CA . TYR B 1 541 ? -8.102 -12.281 -4.656 1 97.12 541 TYR B CA 1
ATOM 9940 C C . TYR B 1 541 ? -9.258 -13.203 -5.012 1 97.12 541 TYR B C 1
ATOM 9942 O O . TYR B 1 541 ? -9.547 -14.148 -4.277 1 97.12 541 TYR B O 1
ATOM 9950 N N . ILE B 1 542 ? -9.953 -12.867 -6.07 1 98.06 542 ILE B N 1
ATOM 9951 C CA . ILE B 1 542 ? -11.07 -13.656 -6.57 1 98.06 542 ILE B CA 1
ATOM 9952 C C . ILE B 1 542 ? -10.742 -14.195 -7.961 1 98.06 542 ILE B C 1
ATOM 9954 O O . ILE B 1 542 ? -10.352 -13.438 -8.852 1 98.06 542 ILE B O 1
ATOM 9958 N N . ARG B 1 543 ? -10.867 -15.422 -8.125 1 97.19 543 ARG B N 1
ATOM 9959 C CA . ARG B 1 543 ? -10.5 -16.062 -9.383 1 97.19 543 ARG B CA 1
ATOM 9960 C C . ARG B 1 543 ? -11.695 -16.797 -9.984 1 97.19 543 ARG B C 1
ATOM 9962 O O . ARG B 1 543 ? -12.406 -17.516 -9.273 1 97.19 543 ARG B O 1
ATOM 9969 N N . SER B 1 544 ? -11.945 -16.609 -11.242 1 97.75 544 SER B N 1
ATOM 9970 C CA . SER B 1 544 ? -12.922 -17.391 -11.992 1 97.75 544 SER B CA 1
ATOM 9971 C C . SER B 1 544 ? -12.242 -18.25 -13.047 1 97.75 544 SER B C 1
ATOM 9973 O O . SER B 1 544 ? -11.305 -17.812 -13.711 1 97.75 544 SER B O 1
ATOM 9975 N N . ILE B 1 545 ? -12.648 -19.5 -13.164 1 96.5 545 ILE B N 1
ATOM 9976 C CA . ILE B 1 545 ? -12.195 -20.406 -14.219 1 96.5 545 ILE B CA 1
ATOM 9977 C C . ILE B 1 545 ? -13.398 -20.938 -14.992 1 96.5 545 ILE B C 1
ATOM 9979 O O . ILE B 1 545 ? -14.445 -21.203 -14.406 1 96.5 545 ILE B O 1
ATOM 9983 N N . GLY B 1 546 ? -13.242 -21.094 -16.234 1 95.75 546 GLY B N 1
ATOM 9984 C CA . GLY B 1 546 ? -14.32 -21.609 -17.078 1 95.75 546 GLY B CA 1
ATOM 9985 C C . GLY B 1 546 ? -14.523 -23.109 -16.906 1 95.75 546 GLY B C 1
ATOM 9986 O O . GLY B 1 546 ? -13.578 -23.891 -17.047 1 95.75 546 GLY B O 1
ATOM 9987 N N . VAL B 1 547 ? -15.75 -23.453 -16.609 1 95.94 547 VAL B N 1
ATOM 9988 C CA . VAL B 1 547 ? -16.094 -24.875 -16.5 1 95.94 547 VAL B CA 1
ATOM 9989 C C . VAL B 1 547 ? -16.5 -25.406 -17.875 1 95.94 547 VAL B C 1
ATOM 9991 O O . VAL B 1 547 ? -16.188 -26.547 -18.219 1 95.94 547 VAL B O 1
ATOM 9994 N N . ASN B 1 548 ? -17.172 -24.594 -18.688 1 94.38 548 ASN B N 1
ATOM 9995 C CA . ASN B 1 548 ? -17.578 -25.016 -20.031 1 94.38 548 ASN B CA 1
ATOM 9996 C C . ASN B 1 548 ? -16.984 -24.109 -21.109 1 94.38 548 ASN B C 1
ATOM 9998 O O . ASN B 1 548 ? -17.531 -24.031 -22.219 1 94.38 548 ASN B O 1
ATOM 10002 N N . TYR B 1 549 ? -16.031 -23.312 -20.828 1 93.31 549 TYR B N 1
ATOM 10003 C CA . TYR B 1 549 ? -15.203 -22.531 -21.75 1 93.31 549 TYR B CA 1
ATOM 10004 C C . TYR B 1 549 ? -13.758 -22.484 -21.281 1 93.31 549 TYR B C 1
ATOM 10006 O O . TYR B 1 549 ? -13.469 -22.781 -20.109 1 93.31 549 TYR B O 1
ATOM 10014 N N . GLU B 1 550 ? -12.797 -22.188 -22.188 1 92.69 550 GLU B N 1
ATOM 10015 C CA . GLU B 1 550 ? -11.398 -22.031 -21.828 1 92.69 550 GLU B CA 1
ATOM 10016 C C . GLU B 1 550 ? -11.062 -20.578 -21.531 1 92.69 550 GLU B C 1
ATOM 10018 O O . GLU B 1 550 ? -11.164 -19.719 -22.406 1 92.69 550 GLU B O 1
ATOM 10023 N N . GLY B 1 551 ? -10.812 -20.297 -20.312 1 93 551 GLY B N 1
ATOM 10024 C CA . GLY B 1 551 ? -10.477 -18.953 -19.875 1 93 551 GLY B CA 1
ATOM 10025 C C . GLY B 1 551 ? -10.523 -18.797 -18.375 1 93 551 GLY B C 1
ATOM 10026 O O . GLY B 1 551 ? -11.242 -19.531 -17.688 1 93 551 GLY B O 1
ATOM 10027 N N . ASP B 1 552 ? -9.758 -17.906 -17.875 1 94.94 552 ASP B N 1
ATOM 10028 C CA . ASP B 1 552 ? -9.75 -17.578 -16.453 1 94.94 552 ASP B CA 1
ATOM 10029 C C . ASP B 1 552 ? -9.602 -16.078 -16.234 1 94.94 552 ASP B C 1
ATOM 10031 O O . ASP B 1 552 ? -9.188 -15.352 -17.141 1 94.94 552 ASP B O 1
ATOM 10035 N N . TYR B 1 553 ? -10.031 -15.625 -15.188 1 96.5 553 TYR B N 1
ATOM 10036 C CA . TYR B 1 553 ? -10.016 -14.219 -14.805 1 96.5 553 TYR B CA 1
ATOM 10037 C C . TYR B 1 553 ? -9.758 -14.07 -13.305 1 96.5 553 TYR B C 1
ATOM 10039 O O . TYR B 1 553 ? -10.281 -14.836 -12.5 1 96.5 553 TYR B O 1
ATOM 10047 N N . THR B 1 554 ? -8.852 -13.141 -12.93 1 96.62 554 THR B N 1
ATOM 10048 C CA . THR B 1 554 ? -8.586 -12.875 -11.523 1 96.62 554 THR B CA 1
ATOM 10049 C C . THR B 1 554 ? -8.859 -11.414 -11.188 1 96.62 554 THR B C 1
ATOM 10051 O O . THR B 1 554 ? -8.375 -10.516 -11.883 1 96.62 554 THR B O 1
ATOM 10054 N N . SER B 1 555 ? -9.656 -11.211 -10.219 1 96 555 SER B N 1
ATOM 10055 C CA . SER B 1 555 ? -9.922 -9.891 -9.656 1 96 555 SER B CA 1
ATOM 10056 C C . SER B 1 555 ? -9.336 -9.75 -8.258 1 96 555 SER B C 1
ATOM 10058 O O . SER B 1 555 ? -8.719 -10.688 -7.742 1 96 555 SER B O 1
ATOM 10060 N N . GLU B 1 556 ? -9.367 -8.516 -7.742 1 96.31 556 GLU B N 1
ATOM 10061 C CA . GLU B 1 556 ? -8.844 -8.297 -6.395 1 96.31 556 GLU B CA 1
ATOM 10062 C C . GLU B 1 556 ? -9.664 -7.238 -5.656 1 96.31 556 GLU B C 1
ATOM 10064 O O . GLU B 1 556 ? -10.117 -6.262 -6.258 1 96.31 556 GLU B O 1
ATOM 10069 N N . ALA B 1 557 ? -9.93 -7.469 -4.41 1 96.75 557 ALA B N 1
ATOM 10070 C CA . ALA B 1 557 ? -10.586 -6.535 -3.498 1 96.75 557 ALA B CA 1
ATOM 10071 C C . ALA B 1 557 ? -9.586 -5.93 -2.518 1 96.75 557 ALA B C 1
ATOM 10073 O O . ALA B 1 557 ? -8.789 -6.652 -1.913 1 96.75 557 ALA B O 1
ATOM 10074 N N . ILE B 1 558 ? -9.57 -4.625 -2.389 1 96.12 558 ILE B N 1
ATOM 10075 C CA . ILE B 1 558 ? -8.766 -3.957 -1.376 1 96.12 558 ILE B CA 1
ATOM 10076 C C . ILE B 1 558 ? -9.508 -3.941 -0.045 1 96.12 558 ILE B C 1
ATOM 10078 O O . ILE B 1 558 ? -10.656 -3.48 0.028 1 96.12 558 ILE B O 1
ATOM 10082 N N . ILE B 1 559 ? -8.797 -4.426 0.988 1 95.88 559 ILE B N 1
ATOM 10083 C CA . ILE B 1 559 ? -9.453 -4.645 2.273 1 95.88 559 ILE B CA 1
ATOM 10084 C C . ILE B 1 559 ? -8.742 -3.84 3.359 1 95.88 559 ILE B C 1
ATOM 10086 O O . ILE B 1 559 ? -7.535 -3.604 3.273 1 95.88 559 ILE B O 1
ATOM 10090 N N . ASP B 1 560 ? -9.523 -3.387 4.344 1 95.88 560 ASP B N 1
ATOM 10091 C CA . ASP B 1 560 ? -9 -2.871 5.605 1 95.88 560 ASP B CA 1
ATOM 10092 C C . ASP B 1 560 ? -9.102 -3.92 6.711 1 95.88 560 ASP B C 1
ATOM 10094 O O . ASP B 1 560 ? -10.141 -4.039 7.371 1 95.88 560 ASP B O 1
ATOM 10098 N N . GLU B 1 561 ? -8.039 -4.582 7.035 1 94.5 561 GLU B N 1
ATOM 10099 C CA . GLU B 1 561 ? -8.047 -5.695 7.984 1 94.5 561 GLU B CA 1
ATOM 10100 C C . GLU B 1 561 ? -8.195 -5.195 9.414 1 94.5 561 GLU B C 1
ATOM 10102 O O . GLU B 1 561 ? -8.383 -5.992 10.336 1 94.5 561 GLU B O 1
ATOM 10107 N N . ARG B 1 562 ? -8.117 -3.926 9.625 1 95.06 562 ARG B N 1
ATOM 10108 C CA . ARG B 1 562 ? -8.227 -3.379 10.969 1 95.06 562 ARG B CA 1
ATOM 10109 C C . ARG B 1 562 ? -9.648 -3.508 11.5 1 95.06 562 ARG B C 1
ATOM 10111 O O . ARG B 1 562 ? -9.859 -3.699 12.703 1 95.06 562 ARG B O 1
ATOM 10118 N N . GLN B 1 563 ? -10.578 -3.377 10.562 1 94.81 563 GLN B N 1
ATOM 10119 C CA . GLN B 1 563 ? -11.984 -3.322 10.961 1 94.81 563 GLN B CA 1
ATOM 10120 C C . GLN B 1 563 ? -12.492 -4.699 11.367 1 94.81 563 GLN B C 1
ATOM 10122 O O . GLN B 1 563 ? -12.109 -5.711 10.781 1 94.81 563 GLN B O 1
ATOM 10127 N N . ALA B 1 564 ? -13.391 -4.719 12.344 1 92.56 564 ALA B N 1
ATOM 10128 C CA . ALA B 1 564 ? -13.945 -5.984 12.82 1 92.56 564 ALA B CA 1
ATOM 10129 C C . ALA B 1 564 ? -14.57 -6.777 11.68 1 92.56 564 ALA B C 1
ATOM 10131 O O . ALA B 1 564 ? -14.461 -8.008 11.633 1 92.56 564 ALA B O 1
ATOM 10132 N N . LEU B 1 565 ? -15.234 -6.105 10.844 1 94.56 565 LEU B N 1
ATOM 10133 C CA . LEU B 1 565 ? -15.844 -6.645 9.625 1 94.56 565 LEU B CA 1
ATOM 10134 C C . LEU B 1 565 ? -15.82 -5.613 8.508 1 94.56 565 LEU B C 1
ATOM 10136 O O . LEU B 1 565 ? -16.141 -4.445 8.719 1 94.56 565 LEU B O 1
ATOM 10140 N N . THR B 1 566 ? -15.352 -6.02 7.387 1 95.94 566 THR B N 1
ATOM 10141 C CA . THR B 1 566 ? -15.352 -5.133 6.227 1 95.94 566 THR B CA 1
ATOM 10142 C C . THR B 1 566 ? -16.266 -5.672 5.129 1 95.94 566 THR B C 1
ATOM 10144 O O . THR B 1 566 ? -16.422 -6.883 4.988 1 95.94 566 THR B O 1
ATOM 10147 N N . ILE B 1 567 ? -16.906 -4.785 4.441 1 96.94 567 ILE B N 1
ATOM 10148 C CA . ILE B 1 567 ? -17.672 -5.094 3.236 1 96.94 567 ILE B CA 1
ATOM 10149 C C . ILE B 1 567 ? -17.031 -4.414 2.029 1 96.94 567 ILE B C 1
ATOM 10151 O O . ILE B 1 567 ? -16.812 -3.201 2.041 1 96.94 567 ILE B O 1
ATOM 10155 N N . THR B 1 568 ? -16.688 -5.129 1.05 1 97.31 568 THR B N 1
ATOM 10156 C CA . THR B 1 568 ? -16.078 -4.602 -0.171 1 97.31 568 THR B CA 1
ATOM 10157 C C . THR B 1 568 ? -16.859 -5.059 -1.399 1 97.31 568 THR B C 1
ATOM 10159 O O . THR B 1 568 ? -17.156 -6.246 -1.552 1 97.31 568 THR B O 1
ATOM 10162 N N . LEU B 1 569 ? -17.234 -4.105 -2.215 1 96.94 569 LEU B N 1
ATOM 10163 C CA . LEU B 1 569 ? -17.922 -4.395 -3.467 1 96.94 569 LEU B CA 1
ATOM 10164 C C . LEU B 1 569 ? -16.938 -4.527 -4.617 1 96.94 569 LEU B C 1
ATOM 10166 O O . LEU B 1 569 ? -16.078 -3.658 -4.805 1 96.94 569 LEU B O 1
ATOM 10170 N N . ILE B 1 570 ? -17.031 -5.613 -5.305 1 96.19 570 ILE B N 1
ATOM 10171 C CA . ILE B 1 570 ? -16.141 -5.848 -6.43 1 96.19 570 ILE B CA 1
ATOM 10172 C C . ILE B 1 570 ? -16.891 -6.562 -7.551 1 96.19 570 ILE B C 1
ATOM 10174 O O . ILE B 1 570 ? -18.109 -6.641 -7.531 1 96.19 570 ILE B O 1
ATOM 10178 N N . GLN B 1 571 ? -16.203 -6.828 -8.586 1 95.69 571 GLN B N 1
ATOM 10179 C CA . GLN B 1 571 ? -16.75 -7.586 -9.703 1 95.69 571 GLN B CA 1
ATOM 10180 C C . GLN B 1 571 ? -15.805 -8.703 -10.133 1 95.69 571 GLN B C 1
ATOM 10182 O O . GLN B 1 571 ? -14.609 -8.656 -9.82 1 95.69 571 GLN B O 1
ATOM 10187 N N . ILE B 1 572 ? -16.297 -9.68 -10.719 1 97.38 572 ILE B N 1
ATOM 10188 C CA . ILE B 1 572 ? -15.539 -10.773 -11.32 1 97.38 572 ILE B CA 1
ATOM 10189 C C . ILE B 1 572 ? -16.062 -11.055 -12.727 1 97.38 572 ILE B C 1
ATOM 10191 O O . ILE B 1 572 ? -17.266 -10.945 -12.984 1 97.38 572 ILE B O 1
ATOM 10195 N N . ALA B 1 573 ? -15.172 -11.305 -13.617 1 97.38 573 ALA B N 1
ATOM 10196 C CA . ALA B 1 573 ? -15.594 -11.516 -15 1 97.38 573 ALA B CA 1
ATOM 10197 C C . ALA B 1 573 ? -15.727 -13 -15.32 1 97.38 573 ALA B C 1
ATOM 10199 O O . ALA B 1 573 ? -14.945 -13.82 -14.82 1 97.38 573 ALA B O 1
ATOM 10200 N N . VAL B 1 574 ? -16.719 -13.328 -16.109 1 97.31 574 VAL B N 1
ATOM 10201 C CA . VAL B 1 574 ? -16.938 -14.648 -16.688 1 97.31 574 VAL B CA 1
ATOM 10202 C C . VAL B 1 574 ? -17.297 -14.516 -18.156 1 97.31 574 VAL B C 1
ATOM 10204 O O . VAL B 1 574 ? -17.469 -13.406 -18.672 1 97.31 574 VAL B O 1
ATOM 10207 N N . GLN B 1 575 ? -17.344 -15.641 -18.828 1 96.5 575 GLN B N 1
ATOM 10208 C CA . GLN B 1 575 ? -17.719 -15.609 -20.234 1 96.5 575 GLN B CA 1
ATOM 10209 C C . GLN B 1 575 ? -19.109 -15 -20.422 1 96.5 575 GLN B C 1
ATOM 10211 O O . GLN B 1 575 ? -20.016 -15.281 -19.641 1 96.5 575 GLN B O 1
ATOM 10216 N N . ASN B 1 576 ? -19.219 -14.125 -21.438 1 95.44 576 ASN B N 1
ATOM 10217 C CA . ASN B 1 576 ? -20.516 -13.578 -21.812 1 95.44 576 ASN B CA 1
ATOM 10218 C C . ASN B 1 576 ? -21.516 -14.672 -22.156 1 95.44 576 ASN B C 1
ATOM 10220 O O . ASN B 1 576 ? -21.312 -15.438 -23.109 1 95.44 576 ASN B O 1
ATOM 10224 N N . PRO B 1 577 ? -22.656 -14.758 -21.391 1 94.62 577 PRO B N 1
ATOM 10225 C CA . PRO B 1 577 ? -23.594 -15.852 -21.594 1 94.62 577 PRO B CA 1
ATOM 10226 C C . PRO B 1 577 ? -24.547 -15.609 -22.781 1 94.62 577 PRO B C 1
ATOM 10228 O O . PRO B 1 577 ? -25.453 -16.391 -23.016 1 94.62 577 PRO B O 1
ATOM 10231 N N . TYR B 1 578 ? -24.375 -14.57 -23.484 1 89.62 578 TYR B N 1
ATOM 10232 C CA . TYR B 1 578 ? -25.297 -14.195 -24.547 1 89.62 578 TYR B CA 1
ATOM 10233 C C . TYR B 1 578 ? -25.469 -15.336 -25.547 1 89.62 578 TYR B C 1
ATOM 10235 O O . TYR B 1 578 ? -26.578 -15.633 -25.984 1 89.62 578 TYR B O 1
ATOM 10243 N N . LYS B 1 579 ? -24.438 -16 -25.953 1 85.62 579 LYS B N 1
ATOM 10244 C CA . LYS B 1 579 ? -24.5 -17.047 -26.984 1 85.62 579 LYS B CA 1
ATOM 10245 C C . LYS B 1 579 ? -24.672 -18.422 -26.344 1 85.62 579 LYS B C 1
ATOM 10247 O O . LYS B 1 579 ? -25.266 -19.312 -26.953 1 85.62 579 LYS B O 1
ATOM 10252 N N . LYS B 1 580 ? -24.125 -18.547 -25.234 1 86.81 580 LYS B N 1
ATOM 10253 C CA . LYS B 1 580 ? -24.109 -19.844 -24.578 1 86.81 580 LYS B CA 1
ATOM 10254 C C . LYS B 1 580 ? -24.141 -19.703 -23.062 1 86.81 580 LYS B C 1
ATOM 10256 O O . LYS B 1 580 ? -23.547 -18.781 -22.516 1 86.81 580 LYS B O 1
ATOM 10261 N N . TYR B 1 581 ? -24.969 -20.703 -22.516 1 91.56 581 TYR B N 1
ATOM 10262 C CA . TYR B 1 581 ? -24.969 -20.812 -21.062 1 91.56 581 TYR B CA 1
ATOM 10263 C C . TYR B 1 581 ? -23.547 -20.875 -20.516 1 91.56 581 TYR B C 1
ATOM 10265 O O . TYR B 1 581 ? -22.688 -21.578 -21.062 1 91.56 581 TYR B O 1
ATOM 10273 N N . THR B 1 582 ? -23.266 -20.031 -19.469 1 95.19 582 THR B N 1
ATOM 10274 C CA . THR B 1 582 ? -21.922 -19.938 -18.906 1 95.19 582 THR B CA 1
ATOM 10275 C C . THR B 1 582 ? -21.844 -20.641 -17.562 1 95.19 582 THR B C 1
ATOM 10277 O O . THR B 1 582 ? -22.688 -20.406 -16.688 1 95.19 582 THR B O 1
ATOM 10280 N N . LYS B 1 583 ? -20.906 -21.531 -17.406 1 96.06 583 LYS B N 1
ATOM 10281 C CA . LYS B 1 583 ? -20.578 -22.141 -16.125 1 96.06 583 LYS B CA 1
ATOM 10282 C C . LYS B 1 583 ? -19.156 -21.75 -15.688 1 96.06 583 LYS B C 1
ATOM 10284 O O . LYS B 1 583 ? -18.203 -21.906 -16.453 1 96.06 583 LYS B O 1
ATOM 10289 N N . SER B 1 584 ? -19.047 -21.219 -14.477 1 97.38 584 SER B N 1
ATOM 10290 C CA . SER B 1 584 ? -17.75 -20.781 -13.977 1 97.38 584 SER B CA 1
ATOM 10291 C C . SER B 1 584 ? -17.578 -21.141 -12.5 1 97.38 584 SER B C 1
ATOM 10293 O O . SER B 1 584 ? -18.5 -20.969 -11.703 1 97.38 584 SER B O 1
ATOM 10295 N N . TYR B 1 585 ? -16.453 -21.703 -12.172 1 97.56 585 TYR B N 1
ATOM 10296 C CA . TYR B 1 585 ? -16.062 -21.891 -10.781 1 97.56 585 TYR B CA 1
ATOM 10297 C C . TYR B 1 585 ? -15.32 -20.672 -10.25 1 97.56 585 TYR B C 1
ATOM 10299 O O . TYR B 1 585 ? -14.32 -20.234 -10.836 1 97.56 585 TYR B O 1
ATOM 10307 N N . ILE B 1 586 ? -15.859 -20.062 -9.188 1 98.19 586 ILE B N 1
ATOM 10308 C CA . ILE B 1 586 ? -15.289 -18.844 -8.609 1 98.19 586 ILE B CA 1
ATOM 10309 C C . ILE B 1 586 ? -14.828 -19.109 -7.18 1 98.19 586 ILE B C 1
ATOM 10311 O O . ILE B 1 586 ? -15.578 -19.688 -6.379 1 98.19 586 ILE B O 1
ATOM 10315 N N . SER B 1 587 ? -13.617 -18.828 -6.875 1 97.75 587 SER B N 1
ATOM 10316 C CA . SER B 1 587 ? -13.031 -18.969 -5.547 1 97.75 587 SER B CA 1
ATOM 10317 C C . SER B 1 587 ? -12.367 -17.672 -5.098 1 97.75 587 SER B C 1
ATOM 10319 O O . SER B 1 587 ? -12.125 -16.766 -5.906 1 97.75 587 SER B O 1
ATOM 10321 N N . ALA B 1 588 ? -12.195 -17.516 -3.818 1 97.88 588 ALA B N 1
ATOM 10322 C CA . ALA B 1 588 ? -11.578 -16.312 -3.254 1 97.88 588 ALA B CA 1
ATOM 10323 C C . ALA B 1 588 ? -10.594 -16.688 -2.143 1 97.88 588 ALA B C 1
ATOM 10325 O O . ALA B 1 588 ? -10.836 -17.609 -1.371 1 97.88 588 ALA B O 1
ATOM 10326 N N . TYR B 1 589 ? -9.453 -15.93 -2.098 1 95.38 589 TYR B N 1
ATOM 10327 C CA . TYR B 1 589 ? -8.383 -16.125 -1.13 1 95.38 589 TYR B CA 1
ATOM 10328 C C . TYR B 1 589 ? -7.934 -14.789 -0.541 1 95.38 589 TYR B C 1
ATOM 10330 O O . TYR B 1 589 ? -7.812 -13.797 -1.261 1 95.38 589 TYR B O 1
ATOM 10338 N N . ASP B 1 590 ? -7.75 -14.82 0.766 1 94.38 590 ASP B N 1
ATOM 10339 C CA . ASP B 1 590 ? -7.117 -13.625 1.309 1 94.38 590 ASP B CA 1
ATOM 10340 C C . ASP B 1 590 ? -5.629 -13.586 0.967 1 94.38 590 ASP B C 1
ATOM 10342 O O . ASP B 1 590 ? -5.117 -14.492 0.308 1 94.38 590 ASP B O 1
ATOM 10346 N N . GLN B 1 591 ? -4.941 -12.547 1.276 1 91.38 591 GLN B N 1
ATOM 10347 C CA . GLN B 1 591 ? -3.57 -12.312 0.84 1 91.38 591 GLN B CA 1
ATOM 10348 C C . GLN B 1 591 ? -2.633 -13.398 1.359 1 91.38 591 GLN B C 1
ATOM 10350 O O . GLN B 1 591 ? -1.553 -13.609 0.804 1 91.38 591 GLN B O 1
ATOM 10355 N N . CYS B 1 592 ? -3.02 -14.141 2.383 1 92.75 592 CYS B N 1
ATOM 10356 C CA . CYS B 1 592 ? -2.18 -15.18 2.973 1 92.75 592 CYS B CA 1
ATOM 10357 C C . CYS B 1 592 ? -2.555 -16.547 2.439 1 92.75 592 CYS B C 1
ATOM 10359 O O . CYS B 1 592 ? -1.986 -17.562 2.857 1 92.75 592 CYS B O 1
ATOM 10361 N N . GLY B 1 593 ? -3.492 -16.609 1.541 1 93.38 593 GLY B N 1
ATOM 10362 C CA . GLY B 1 593 ? -3.816 -17.859 0.882 1 93.38 593 GLY B CA 1
ATOM 10363 C C . GLY B 1 593 ? -4.938 -18.625 1.565 1 93.38 593 GLY B C 1
ATOM 10364 O O . GLY B 1 593 ? -5.234 -19.766 1.2 1 93.38 593 GLY B O 1
ATOM 10365 N N . ARG B 1 594 ? -5.586 -18.109 2.582 1 93.94 594 ARG B N 1
ATOM 10366 C CA . ARG B 1 594 ? -6.754 -18.734 3.186 1 93.94 594 ARG B CA 1
ATOM 10367 C C . ARG B 1 594 ? -7.988 -18.562 2.307 1 93.94 594 ARG B C 1
ATOM 10369 O O . ARG B 1 594 ? -8.281 -17.453 1.849 1 93.94 594 ARG B O 1
ATOM 10376 N N . MET B 1 595 ? -8.648 -19.5 2.096 1 95.88 595 MET B N 1
ATOM 10377 C CA . MET B 1 595 ? -9.805 -19.453 1.205 1 95.88 595 MET B CA 1
ATOM 10378 C C . MET B 1 595 ? -11.016 -18.859 1.918 1 95.88 595 MET B C 1
ATOM 10380 O O . MET B 1 595 ? -11.227 -19.109 3.105 1 95.88 595 MET B O 1
ATOM 10384 N N . CYS B 1 596 ? -11.805 -18.109 1.245 1 97.19 596 CYS B N 1
ATOM 10385 C CA . CYS B 1 596 ? -13.07 -17.547 1.716 1 97.19 596 CYS B CA 1
ATOM 10386 C C . CYS B 1 596 ? -14.227 -18.5 1.402 1 97.19 596 CYS B C 1
ATOM 10388 O O . CYS B 1 596 ? -14.156 -19.281 0.456 1 97.19 596 CYS B O 1
ATOM 10390 N N . SER B 1 597 ? -15.25 -18.406 2.178 1 96.62 597 SER B N 1
ATOM 10391 C CA . SER B 1 597 ? -16.422 -19.234 1.97 1 96.62 597 SER B CA 1
ATOM 10392 C C . SER B 1 597 ? -17.438 -18.562 1.057 1 96.62 597 SER B C 1
ATOM 10394 O O . SER B 1 597 ? -17.828 -17.422 1.3 1 96.62 597 SER B O 1
ATOM 10396 N N . PRO B 1 598 ? -17.859 -19.25 0.063 1 97.12 598 PRO B N 1
ATOM 10397 C CA . PRO B 1 598 ? -18.859 -18.672 -0.831 1 97.12 598 PRO B CA 1
ATOM 10398 C C . PRO B 1 598 ? -20.281 -18.844 -0.31 1 97.12 598 PRO B C 1
ATOM 10400 O O . PRO B 1 598 ? -20.609 -19.891 0.26 1 97.12 598 PRO B O 1
ATOM 10403 N N . TYR B 1 599 ? -21.109 -17.859 -0.419 1 96.62 599 TYR B N 1
ATOM 10404 C CA . TYR B 1 599 ? -22.531 -17.844 -0.141 1 96.62 599 TYR B CA 1
ATOM 10405 C C . TYR B 1 599 ? -23.328 -17.391 -1.363 1 96.62 599 TYR B C 1
ATOM 10407 O O . TYR B 1 599 ? -22.969 -16.406 -2.008 1 96.62 599 TYR B O 1
ATOM 10415 N N . CYS B 1 600 ? -24.359 -18.109 -1.733 1 95.75 600 CYS B N 1
ATOM 10416 C CA . CYS B 1 600 ? -25.203 -17.766 -2.881 1 95.75 600 CYS B CA 1
ATOM 10417 C C . CYS B 1 600 ? -26.594 -17.359 -2.432 1 95.75 600 CYS B C 1
ATOM 10419 O O . CYS B 1 600 ? -27.109 -17.859 -1.435 1 95.75 600 CYS B O 1
ATOM 10421 N N . LEU B 1 601 ? -27.109 -16.469 -3.199 1 93.88 601 LEU B N 1
ATOM 10422 C CA . LEU B 1 601 ? -28.469 -15.992 -2.955 1 93.88 601 LEU B CA 1
ATOM 10423 C C . LEU B 1 601 ? -29.484 -17.109 -3.16 1 93.88 601 LEU B C 1
ATOM 10425 O O . LEU B 1 601 ? -29.438 -17.812 -4.168 1 93.88 601 LEU B O 1
ATOM 10429 N N . THR B 1 602 ? -30.375 -17.406 -2.188 1 87.81 602 THR B N 1
ATOM 10430 C CA . THR B 1 602 ? -31.312 -18.516 -2.248 1 87.81 602 THR B CA 1
ATOM 10431 C C . THR B 1 602 ? -32.656 -18.047 -2.77 1 87.81 602 THR B C 1
ATOM 10433 O O . THR B 1 602 ? -33.469 -18.844 -3.266 1 87.81 602 THR B O 1
ATOM 10436 N N . GLY B 1 603 ? -33 -16.766 -2.471 1 75.56 603 GLY B N 1
ATOM 10437 C CA . GLY B 1 603 ? -34.312 -16.359 -2.922 1 75.56 603 GLY B CA 1
ATOM 10438 C C . GLY B 1 603 ? -34.562 -14.859 -2.838 1 75.56 603 GLY B C 1
ATOM 10439 O O . GLY B 1 603 ? -33.594 -14.094 -2.723 1 75.56 603 GLY B O 1
ATOM 10440 N N . ARG B 1 604 ? -35.781 -14.578 -2.924 1 65.81 604 ARG B N 1
ATOM 10441 C CA . ARG B 1 604 ? -36.188 -13.18 -2.998 1 65.81 604 ARG B CA 1
ATOM 10442 C C . ARG B 1 604 ? -36.125 -12.516 -1.627 1 65.81 604 ARG B C 1
ATOM 10444 O O . ARG B 1 604 ? -36.125 -11.289 -1.524 1 65.81 604 ARG B O 1
ATOM 10451 N N . ASP B 1 605 ? -35.969 -13.398 -0.752 1 72.94 605 ASP B N 1
ATOM 10452 C CA . ASP B 1 605 ? -35.969 -12.82 0.588 1 72.94 605 ASP B CA 1
ATOM 10453 C C . ASP B 1 605 ? -34.625 -12.203 0.938 1 72.94 605 ASP B C 1
ATOM 10455 O O . ASP B 1 605 ? -34.438 -11.664 2.031 1 72.94 605 ASP B O 1
ATOM 10459 N N . GLY B 1 606 ? -33.781 -12.289 -0.001 1 81.38 606 GLY B N 1
ATOM 10460 C CA . GLY B 1 606 ? -32.5 -11.664 0.218 1 81.38 606 GLY B CA 1
ATOM 10461 C C . GLY B 1 606 ? -31.594 -12.461 1.14 1 81.38 606 GLY B C 1
ATOM 10462 O O . GLY B 1 606 ? -30.641 -11.922 1.709 1 81.38 606 GLY B O 1
ATOM 10463 N N . THR B 1 607 ? -31.922 -13.719 1.231 1 90.56 607 THR B N 1
ATOM 10464 C CA . THR B 1 607 ? -31.109 -14.562 2.111 1 90.56 607 THR B CA 1
ATOM 10465 C C . THR B 1 607 ? -30.062 -15.328 1.312 1 90.56 607 THR B C 1
ATOM 10467 O O . THR B 1 607 ? -30.188 -15.484 0.096 1 90.56 607 THR B O 1
ATOM 10470 N N . TYR B 1 608 ? -29.047 -15.727 2.008 1 94.81 608 TYR B N 1
ATOM 10471 C CA . TYR B 1 608 ? -27.938 -16.438 1.405 1 94.81 608 TYR B CA 1
ATOM 10472 C C . TYR B 1 608 ? -27.688 -17.766 2.113 1 94.81 608 TYR B C 1
ATOM 10474 O O . TYR B 1 608 ? -28.062 -17.938 3.275 1 94.81 608 TYR B O 1
ATOM 10482 N N . LYS B 1 609 ? -27.141 -18.703 1.414 1 93.94 609 LYS B N 1
ATOM 10483 C CA . LYS B 1 609 ? -26.656 -19.969 1.971 1 93.94 609 LYS B CA 1
ATOM 10484 C C . LYS B 1 609 ? -25.281 -20.312 1.42 1 93.94 609 LYS B C 1
ATOM 10486 O O . LYS B 1 609 ? -24.922 -19.922 0.305 1 93.94 609 LYS B O 1
ATOM 10491 N N . LYS B 1 610 ? -24.547 -21.016 2.287 1 94.44 610 LYS B N 1
ATOM 10492 C CA . LYS B 1 610 ? -23.25 -21.516 1.804 1 94.44 610 LYS B CA 1
ATOM 10493 C C . LYS B 1 610 ? -23.422 -22.328 0.526 1 94.44 610 LYS B C 1
ATOM 10495 O O . LYS B 1 610 ? -24.359 -23.125 0.411 1 94.44 610 LYS B O 1
ATOM 10500 N N . CYS B 1 611 ? -22.5 -22.125 -0.439 1 95.5 611 CYS B N 1
ATOM 10501 C CA . CYS B 1 611 ? -22.641 -22.797 -1.727 1 95.5 611 CYS B CA 1
ATOM 10502 C C . CYS B 1 611 ? -21.297 -23.25 -2.258 1 95.5 611 CYS B C 1
ATOM 10504 O O . CYS B 1 611 ? -20.281 -23.188 -1.551 1 95.5 611 CYS B O 1
ATOM 10506 N N . SER B 1 612 ? -21.203 -23.797 -3.51 1 95.5 612 SER B N 1
ATOM 10507 C CA . SER B 1 612 ? -20.016 -24.453 -4.059 1 95.5 612 SER B CA 1
ATOM 10508 C C . SER B 1 612 ? -19.062 -23.438 -4.695 1 95.5 612 SER B C 1
ATOM 10510 O O . SER B 1 612 ? -17.891 -23.719 -4.922 1 95.5 612 SER B O 1
ATOM 10512 N N . GLY B 1 613 ? -19.547 -22.25 -4.957 1 96.19 613 GLY B N 1
ATOM 10513 C CA . GLY B 1 613 ? -18.766 -21.297 -5.727 1 96.19 613 GLY B CA 1
ATOM 10514 C C . GLY B 1 613 ? -18.828 -21.531 -7.223 1 96.19 613 GLY B C 1
ATOM 10515 O O . GLY B 1 613 ? -18.391 -20.688 -8.008 1 96.19 613 GLY B O 1
ATOM 10516 N N . ASN B 1 614 ? -19.281 -22.734 -7.602 1 97 614 ASN B N 1
ATOM 10517 C CA . ASN B 1 614 ? -19.562 -23.016 -9.008 1 97 614 ASN B CA 1
ATOM 10518 C C . ASN B 1 614 ? -20.922 -22.484 -9.43 1 97 614 ASN B C 1
ATOM 10520 O O . ASN B 1 614 ? -21.953 -22.859 -8.852 1 97 614 ASN B O 1
ATOM 10524 N N . ILE B 1 615 ? -20.953 -21.594 -10.445 1 96.56 615 ILE B N 1
ATOM 10525 C CA . ILE B 1 615 ? -22.203 -20.906 -10.742 1 96.56 615 ILE B CA 1
ATOM 10526 C C . ILE B 1 615 ? -22.516 -21.031 -12.234 1 96.56 615 ILE B C 1
ATOM 10528 O O . ILE B 1 615 ? -21.594 -21.188 -13.055 1 96.56 615 ILE B O 1
ATOM 10532 N N . GLY B 1 616 ? -23.734 -21 -12.531 1 95.5 616 GLY B N 1
ATOM 10533 C CA . GLY B 1 616 ? -24.266 -20.875 -13.883 1 95.5 616 GLY B CA 1
ATOM 10534 C C . GLY B 1 616 ? -24.906 -19.531 -14.156 1 95.5 616 GLY B C 1
ATOM 10535 O O . GLY B 1 616 ? -25.594 -18.969 -13.289 1 95.5 616 GLY B O 1
ATOM 10536 N N . VAL B 1 617 ? -24.594 -18.953 -15.297 1 94.5 617 VAL B N 1
ATOM 10537 C CA . VAL B 1 617 ? -25.125 -17.656 -15.68 1 94.5 617 VAL B CA 1
ATOM 10538 C C . VAL B 1 617 ? -25.891 -17.781 -17 1 94.5 617 VAL B C 1
ATOM 10540 O O . VAL B 1 617 ? -25.344 -18.297 -17.984 1 94.5 617 VAL B O 1
ATOM 10543 N N . ASP B 1 618 ? -27.094 -17.312 -16.969 1 89.56 618 ASP B N 1
ATOM 10544 C CA . ASP B 1 618 ? -27.922 -17.328 -18.172 1 89.56 618 ASP B CA 1
ATOM 10545 C C . ASP B 1 618 ? -28.172 -15.914 -18.688 1 89.56 618 ASP B C 1
ATOM 10547 O O . ASP B 1 618 ? -27.953 -14.938 -17.969 1 89.56 618 ASP B O 1
ATOM 10551 N N . SER B 1 619 ? -28.484 -15.797 -19.953 1 85.88 619 SER B N 1
ATOM 10552 C CA . SER B 1 619 ? -28.641 -14.492 -20.578 1 85.88 619 SER B CA 1
ATOM 10553 C C . SER B 1 619 ? -30.078 -13.992 -20.453 1 85.88 619 SER B C 1
ATOM 10555 O O . SER B 1 619 ? -30.406 -12.891 -20.906 1 85.88 619 SER B O 1
ATOM 10557 N N . ARG B 1 620 ? -31.016 -14.781 -19.891 1 80.19 620 ARG B N 1
ATOM 10558 C CA . ARG B 1 620 ? -32.406 -14.367 -19.797 1 80.19 620 ARG B CA 1
ATOM 10559 C C . ARG B 1 620 ? -32.562 -13.234 -18.781 1 80.19 620 ARG B C 1
ATOM 10561 O O . ARG B 1 620 ? -31.719 -13.039 -17.922 1 80.19 620 ARG B O 1
ATOM 10568 N N . ILE B 1 621 ? -33.469 -12.469 -18.797 1 77.19 621 ILE B N 1
ATOM 10569 C CA . ILE B 1 621 ? -33.812 -11.359 -17.906 1 77.19 621 ILE B CA 1
ATOM 10570 C C . ILE B 1 621 ? -34.438 -11.898 -16.625 1 77.19 621 ILE B C 1
ATOM 10572 O O . ILE B 1 621 ? -35.25 -12.836 -16.672 1 77.19 621 ILE B O 1
ATOM 10576 N N . PRO B 1 622 ? -34.281 -11.242 -15.516 1 77.81 622 PRO B N 1
ATOM 10577 C CA . PRO B 1 622 ? -33.406 -10.086 -15.336 1 77.81 622 PRO B CA 1
ATOM 10578 C C . PRO B 1 622 ? -31.922 -10.469 -15.344 1 77.81 622 PRO B C 1
ATOM 10580 O O . PRO B 1 622 ? -31.547 -11.469 -14.727 1 77.81 622 PRO B O 1
ATOM 10583 N N . ARG B 1 623 ? -31.156 -9.562 -15.977 1 80.62 623 ARG B N 1
ATOM 10584 C CA . ARG B 1 623 ? -29.734 -9.82 -16.062 1 80.62 623 ARG B CA 1
ATOM 10585 C C . ARG B 1 623 ? -29.031 -9.523 -14.742 1 80.62 623 ARG B C 1
ATOM 10587 O O . ARG B 1 623 ? -29.266 -8.477 -14.133 1 80.62 623 ARG B O 1
ATOM 10594 N N . MET B 1 624 ? -28.297 -10.469 -14.344 1 85.94 624 MET B N 1
ATOM 10595 C CA . MET B 1 624 ? -27.531 -10.297 -13.109 1 85.94 624 MET B CA 1
ATOM 10596 C C . MET B 1 624 ? -26.047 -10.094 -13.414 1 85.94 624 MET B C 1
ATOM 10598 O O . MET B 1 624 ? -25.188 -10.508 -12.633 1 85.94 624 MET B O 1
ATOM 10602 N N . TYR B 1 625 ? -25.781 -9.711 -14.617 1 91.19 625 TYR B N 1
ATOM 10603 C CA . TYR B 1 625 ? -24.438 -9.414 -15.062 1 91.19 625 TYR B CA 1
ATOM 10604 C C . TYR B 1 625 ? -24.406 -8.133 -15.891 1 91.19 625 TYR B C 1
ATOM 10606 O O . TYR B 1 625 ? -25.453 -7.637 -16.312 1 91.19 625 TYR B O 1
ATOM 10614 N N . ASN B 1 626 ? -23.188 -7.574 -16.031 1 91.31 626 ASN B N 1
ATOM 10615 C CA . ASN B 1 626 ? -23.016 -6.324 -16.766 1 91.31 626 ASN B CA 1
ATOM 10616 C C . ASN B 1 626 ? -21.859 -6.406 -17.766 1 91.31 626 ASN B C 1
ATOM 10618 O O . ASN B 1 626 ? -20.938 -7.199 -17.578 1 91.31 626 ASN B O 1
ATOM 10622 N N . THR B 1 627 ? -21.891 -5.598 -18.781 1 90 627 THR B N 1
ATOM 10623 C CA . THR B 1 627 ? -20.891 -5.617 -19.844 1 90 627 THR B CA 1
ATOM 10624 C C . THR B 1 627 ? -19.703 -4.719 -19.484 1 90 627 THR B C 1
ATOM 10626 O O . THR B 1 627 ? -18.656 -4.766 -20.125 1 90 627 THR B O 1
ATOM 10629 N N . ASP B 1 628 ? -19.844 -3.955 -18.484 1 88.56 628 ASP B N 1
ATOM 10630 C CA . ASP B 1 628 ? -18.719 -3.154 -18.016 1 88.56 628 ASP B CA 1
ATOM 10631 C C . ASP B 1 628 ? -18.641 -3.16 -16.484 1 88.56 628 ASP B C 1
ATOM 10633 O O . ASP B 1 628 ? -19.656 -3.391 -15.82 1 88.56 628 ASP B O 1
ATOM 10637 N N . ALA B 1 629 ? -17.438 -2.971 -16.047 1 88.88 629 ALA B N 1
ATOM 10638 C CA . ALA B 1 629 ? -17.172 -3.076 -14.609 1 88.88 629 ALA B CA 1
ATOM 10639 C C . ALA B 1 629 ? -17.875 -1.958 -13.836 1 88.88 629 ALA B C 1
ATOM 10641 O O . ALA B 1 629 ? -18.391 -2.182 -12.742 1 88.88 629 ALA B O 1
ATOM 10642 N N . ALA B 1 630 ? -17.875 -0.786 -14.406 1 87.31 630 ALA B N 1
ATOM 10643 C CA . ALA B 1 630 ? -18.5 0.348 -13.734 1 87.31 630 ALA B CA 1
ATOM 10644 C C . ALA B 1 630 ? -20 0.125 -13.57 1 87.31 630 ALA B C 1
ATOM 10646 O O . ALA B 1 630 ? -20.562 0.375 -12.5 1 87.31 630 ALA B O 1
ATOM 10647 N N . GLY B 1 631 ? -20.594 -0.333 -14.609 1 86.94 631 GLY B N 1
ATOM 10648 C CA . GLY B 1 631 ? -22.016 -0.625 -14.547 1 86.94 631 GLY B CA 1
ATOM 10649 C C . GLY B 1 631 ? -22.375 -1.667 -13.508 1 86.94 631 GLY B C 1
ATOM 10650 O O . GLY B 1 631 ? -23.422 -1.582 -12.859 1 86.94 631 GLY B O 1
ATOM 10651 N N . THR B 1 632 ? -21.531 -2.566 -13.305 1 90.94 632 THR B N 1
ATOM 10652 C CA . THR B 1 632 ? -21.734 -3.631 -12.336 1 90.94 632 THR B CA 1
ATOM 10653 C C . THR B 1 632 ? -21.75 -3.07 -10.914 1 90.94 632 THR B C 1
ATOM 10655 O O . THR B 1 632 ? -22.625 -3.412 -10.117 1 90.94 632 THR B O 1
ATOM 10658 N N . ILE B 1 633 ? -20.797 -2.232 -10.609 1 90.56 633 ILE B N 1
ATOM 10659 C CA . ILE B 1 633 ? -20.703 -1.638 -9.281 1 90.56 633 ILE B CA 1
ATOM 10660 C C . ILE B 1 633 ? -21.891 -0.706 -9.047 1 90.56 633 ILE B C 1
ATOM 10662 O O . ILE B 1 633 ? -22.5 -0.72 -7.973 1 90.56 633 ILE B O 1
ATOM 10666 N N . LEU B 1 634 ? -22.266 0.007 -10.031 1 87.12 634 LEU B N 1
ATOM 10667 C CA . LEU B 1 634 ? -23.359 0.961 -9.898 1 87.12 634 LEU B CA 1
ATOM 10668 C C . LEU B 1 634 ? -24.703 0.24 -9.781 1 87.12 634 LEU B C 1
ATOM 10670 O O . LEU B 1 634 ? -25.625 0.747 -9.148 1 87.12 634 LEU B O 1
ATOM 10674 N N . GLN B 1 635 ? -24.75 -0.941 -10.305 1 87.06 635 GLN B N 1
ATOM 10675 C CA . GLN B 1 635 ? -25.969 -1.741 -10.219 1 87.06 635 GLN B CA 1
ATOM 10676 C C . GLN B 1 635 ? -26.25 -2.172 -8.781 1 87.06 635 GLN B C 1
ATOM 10678 O O . GLN B 1 635 ? -27.406 -2.436 -8.422 1 87.06 635 GLN B O 1
ATOM 10683 N N . MET B 1 636 ? -25.297 -2.205 -8.039 1 92.31 636 MET B N 1
ATOM 10684 C CA . MET B 1 636 ? -25.422 -2.734 -6.684 1 92.31 636 MET B CA 1
ATOM 10685 C C . MET B 1 636 ? -26.094 -1.721 -5.762 1 92.31 636 MET B C 1
ATOM 10687 O O . MET B 1 636 ? -26.406 -2.033 -4.613 1 92.31 636 MET B O 1
ATOM 10691 N N . PHE B 1 637 ? -26.344 -0.516 -6.273 1 92.69 637 PHE B N 1
ATOM 10692 C CA . PHE B 1 637 ? -26.859 0.555 -5.426 1 92.69 637 PHE B CA 1
ATOM 10693 C C . PHE B 1 637 ? -28.25 0.984 -5.879 1 92.69 637 PHE B C 1
ATOM 10695 O O . PHE B 1 637 ? -28.578 0.916 -7.066 1 92.69 637 PHE B O 1
ATOM 10702 N N . ASP B 1 638 ? -29.078 1.343 -4.945 1 91.88 638 ASP B N 1
ATOM 10703 C CA . ASP B 1 638 ? -30.344 2.025 -5.18 1 91.88 638 ASP B CA 1
ATOM 10704 C C . ASP B 1 638 ? -30.172 3.541 -5.168 1 91.88 638 ASP B C 1
ATOM 10706 O O . ASP B 1 638 ? -29.875 4.129 -4.125 1 91.88 638 ASP B O 1
ATOM 10710 N N . PHE B 1 639 ? -30.453 4.207 -6.297 1 90.56 639 PHE B N 1
ATOM 10711 C CA . PHE B 1 639 ? -30.141 5.625 -6.453 1 90.56 639 PHE B CA 1
ATOM 10712 C C . PHE B 1 639 ? -31.406 6.469 -6.293 1 90.56 639 PHE B C 1
ATOM 10714 O O . PHE B 1 639 ? -31.453 7.613 -6.746 1 90.56 639 PHE B O 1
ATOM 10721 N N . LYS B 1 640 ? -32.438 5.953 -5.688 1 88.56 640 LYS B N 1
ATOM 10722 C CA . LYS B 1 640 ? -33.656 6.73 -5.438 1 88.56 640 LYS B CA 1
ATOM 10723 C C . LYS B 1 640 ? -33.344 7.938 -4.551 1 88.56 640 LYS B C 1
ATOM 10725 O O . LYS B 1 640 ? -34.062 8.938 -4.602 1 88.56 640 LYS B O 1
ATOM 10730 N N . SER B 1 641 ? -32.344 7.758 -3.729 1 88.62 641 SER B N 1
ATOM 10731 C CA . SER B 1 641 ? -31.844 8.852 -2.906 1 88.62 641 SER B CA 1
ATOM 10732 C C . SER B 1 641 ? -30.328 8.984 -3.039 1 88.62 641 SER B C 1
ATOM 10734 O O . SER B 1 641 ? -29.672 8.109 -3.615 1 88.62 641 SER B O 1
ATOM 10736 N N . PHE B 1 642 ? -29.922 10.125 -2.699 1 91.81 642 PHE B N 1
ATOM 10737 C CA . PHE B 1 642 ? -28.469 10.336 -2.629 1 91.81 642 PHE B CA 1
ATOM 10738 C C . PHE B 1 642 ? -28.062 10.789 -1.234 1 91.81 642 PHE B C 1
ATOM 10740 O O . PHE B 1 642 ? -28.656 11.711 -0.673 1 91.81 642 PHE B O 1
ATOM 10747 N N . PRO B 1 643 ? -27 10.297 -0.735 1 93.44 643 PRO B N 1
ATOM 10748 C CA . PRO B 1 643 ? -26.203 9.172 -1.22 1 93.44 643 PRO B CA 1
ATOM 10749 C C . PRO B 1 643 ? -27.016 7.891 -1.376 1 93.44 643 PRO B C 1
ATOM 10751 O O . PRO B 1 643 ? -28.031 7.719 -0.697 1 93.44 643 PRO B O 1
ATOM 10754 N N . PRO B 1 644 ? -26.547 7.043 -2.27 1 94.06 644 PRO B N 1
ATOM 10755 C CA . PRO B 1 644 ? -27.328 5.848 -2.568 1 94.06 644 PRO B CA 1
ATOM 10756 C C . PRO B 1 644 ? -27.266 4.805 -1.453 1 94.06 644 PRO B C 1
ATOM 10758 O O . PRO B 1 644 ? -26.547 4.984 -0.476 1 94.06 644 PRO B O 1
ATOM 10761 N N . LYS B 1 645 ? -28.109 3.799 -1.579 1 93.31 645 LYS B N 1
ATOM 10762 C CA . LYS B 1 645 ? -28.125 2.68 -0.641 1 93.31 645 LYS B CA 1
ATOM 10763 C C . LYS B 1 645 ? -27.734 1.377 -1.333 1 93.31 645 LYS B C 1
ATOM 10765 O O . LYS B 1 645 ? -28.156 1.118 -2.463 1 93.31 645 LYS B O 1
ATOM 10770 N N . LEU B 1 646 ? -26.891 0.614 -0.647 1 93.62 646 LEU B N 1
ATOM 10771 C CA . LEU B 1 646 ? -26.516 -0.699 -1.165 1 93.62 646 LEU B CA 1
ATOM 10772 C C . LEU B 1 646 ? -27.719 -1.639 -1.166 1 93.62 646 LEU B C 1
ATOM 10774 O O . LEU B 1 646 ? -28.438 -1.739 -0.166 1 93.62 646 LEU B O 1
ATOM 10778 N N . ASP B 1 647 ? -27.922 -2.275 -2.27 1 90.88 647 ASP B N 1
ATOM 10779 C CA . ASP B 1 647 ? -28.953 -3.309 -2.365 1 90.88 647 ASP B CA 1
ATOM 10780 C C . ASP B 1 647 ? -28.328 -4.691 -2.527 1 90.88 647 ASP B C 1
ATOM 10782 O O . ASP B 1 647 ? -28.156 -5.172 -3.648 1 90.88 647 ASP B O 1
ATOM 10786 N N . GLN B 1 648 ? -28.156 -5.383 -1.499 1 91.38 648 GLN B N 1
ATOM 10787 C CA . GLN B 1 648 ? -27.469 -6.668 -1.461 1 91.38 648 GLN B CA 1
ATOM 10788 C C . GLN B 1 648 ? -28.281 -7.742 -2.186 1 91.38 648 GLN B C 1
ATOM 10790 O O . GLN B 1 648 ? -27.719 -8.766 -2.602 1 91.38 648 GLN B O 1
ATOM 10795 N N . SER B 1 649 ? -29.516 -7.523 -2.381 1 87.06 649 SER B N 1
ATOM 10796 C CA . SER B 1 649 ? -30.359 -8.523 -3.016 1 87.06 649 SER B CA 1
ATOM 10797 C C . SER B 1 649 ? -30.078 -8.625 -4.512 1 87.06 649 SER B C 1
ATOM 10799 O O . SER B 1 649 ? -30.5 -9.578 -5.168 1 87.06 649 SER B O 1
ATOM 10801 N N . ASN B 1 650 ? -29.359 -7.66 -5.004 1 88.81 650 ASN B N 1
ATOM 10802 C CA . ASN B 1 650 ? -28.969 -7.672 -6.414 1 88.81 650 ASN B CA 1
ATOM 10803 C C . ASN B 1 650 ? -27.656 -8.414 -6.633 1 88.81 650 ASN B C 1
ATOM 10805 O O . ASN B 1 650 ? -27.156 -8.469 -7.758 1 88.81 650 ASN B O 1
ATOM 10809 N N . ILE B 1 651 ? -27.172 -9.016 -5.641 1 93.69 651 ILE B N 1
ATOM 10810 C CA . ILE B 1 651 ? -25.875 -9.68 -5.715 1 93.69 651 ILE B CA 1
ATOM 10811 C C . ILE B 1 651 ? -26.047 -11.172 -5.418 1 93.69 651 ILE B C 1
ATOM 10813 O O . ILE B 1 651 ? -26.5 -11.547 -4.332 1 93.69 651 ILE B O 1
ATOM 10817 N N . PHE B 1 652 ? -25.703 -12.008 -6.316 1 94.25 652 PHE B N 1
ATOM 10818 C CA . PHE B 1 652 ? -25.938 -13.438 -6.199 1 94.25 652 PHE B CA 1
ATOM 10819 C C . PHE B 1 652 ? -24.875 -14.102 -5.324 1 94.25 652 PHE B C 1
ATOM 10821 O O . PHE B 1 652 ? -25.188 -15.023 -4.566 1 94.25 652 PHE B O 1
ATOM 10828 N N . LEU B 1 653 ? -23.672 -13.664 -5.441 1 96.62 653 LEU B N 1
ATOM 10829 C CA . LEU B 1 653 ? -22.547 -14.359 -4.828 1 96.62 653 LEU B CA 1
ATOM 10830 C C . LEU B 1 653 ? -21.828 -13.461 -3.822 1 96.62 653 LEU B C 1
ATOM 10832 O O . LEU B 1 653 ? -21.5 -12.312 -4.133 1 96.62 653 LEU B O 1
ATOM 10836 N N . ILE B 1 654 ? -21.656 -13.945 -2.604 1 97.62 654 ILE B N 1
ATOM 10837 C CA . ILE B 1 654 ? -20.938 -13.281 -1.529 1 97.62 654 ILE B CA 1
ATOM 10838 C C . ILE B 1 654 ? -19.828 -14.195 -1.017 1 97.62 654 ILE B C 1
ATOM 10840 O O . ILE B 1 654 ? -20.031 -15.398 -0.854 1 97.62 654 ILE B O 1
ATOM 10844 N N . PHE B 1 655 ? -18.641 -13.664 -0.833 1 98.25 655 PHE B N 1
ATOM 10845 C CA . PHE B 1 655 ? -17.562 -14.398 -0.17 1 98.25 655 PHE B CA 1
ATOM 10846 C C . PHE B 1 655 ? -17.344 -13.875 1.243 1 98.25 655 PHE B C 1
ATOM 10848 O O . PHE B 1 655 ? -17.312 -12.664 1.463 1 98.25 655 PHE B O 1
ATOM 10855 N N . TYR B 1 656 ? -17.219 -14.773 2.182 1 97.56 656 TYR B N 1
ATOM 10856 C CA . TYR B 1 656 ? -16.891 -14.445 3.562 1 97.56 656 TYR B CA 1
ATOM 10857 C C . TYR B 1 656 ? -15.5 -14.961 3.924 1 97.56 656 TYR B C 1
ATOM 10859 O O . TYR B 1 656 ? -15.273 -16.172 3.955 1 97.56 656 TYR B O 1
ATOM 10867 N N . CYS B 1 657 ? -14.586 -14.055 4.184 1 97.25 657 CYS B N 1
ATOM 10868 C CA . CYS B 1 657 ? -13.227 -14.383 4.605 1 97.25 657 CYS B CA 1
ATOM 10869 C C . CYS B 1 657 ? -13.094 -14.281 6.117 1 97.25 657 CYS B C 1
ATOM 10871 O O . CYS B 1 657 ? -12.641 -13.258 6.637 1 97.25 657 CYS B O 1
ATOM 10873 N N . GLY B 1 658 ? -13.352 -15.352 6.801 1 95.19 658 GLY B N 1
ATOM 10874 C CA . GLY B 1 658 ? -13.398 -15.328 8.25 1 95.19 658 GLY B CA 1
ATOM 10875 C C . GLY B 1 658 ? -12.344 -16.203 8.898 1 95.19 658 GLY B C 1
ATOM 10876 O O . GLY B 1 658 ? -12.43 -16.516 10.086 1 95.19 658 GLY B O 1
ATOM 10877 N N . GLN B 1 659 ? -11.352 -16.703 8.109 1 94.38 659 GLN B N 1
ATOM 10878 C CA . GLN B 1 659 ? -10.289 -17.562 8.602 1 94.38 659 GLN B CA 1
ATOM 10879 C C . GLN B 1 659 ? -10.867 -18.797 9.289 1 94.38 659 GLN B C 1
ATOM 10881 O O . GLN B 1 659 ? -10.43 -19.172 10.383 1 94.38 659 GLN B O 1
ATOM 10886 N N . GLU B 1 660 ? -11.82 -19.328 8.68 1 91.25 660 GLU B N 1
ATOM 10887 C CA . GLU B 1 660 ? -12.5 -20.484 9.266 1 91.25 660 GLU B CA 1
ATOM 10888 C C . GLU B 1 660 ? -11.625 -21.719 9.227 1 91.25 660 GLU B C 1
ATOM 10890 O O . GLU B 1 660 ? -10.914 -21.953 8.25 1 91.25 660 GLU B O 1
ATOM 10895 N N . GLU B 1 661 ? -11.688 -22.531 10.281 1 90.38 661 GLU B N 1
ATOM 10896 C CA . GLU B 1 661 ? -10.891 -23.75 10.359 1 90.38 661 GLU B CA 1
ATOM 10897 C C . GLU B 1 661 ? -11.641 -24.938 9.781 1 90.38 661 GLU B C 1
ATOM 10899 O O . GLU B 1 661 ? -11.789 -25.969 10.438 1 90.38 661 GLU B O 1
ATOM 10904 N N . LYS B 1 662 ? -12.102 -24.781 8.664 1 91.31 662 LYS B N 1
ATOM 10905 C CA . LYS B 1 662 ? -12.758 -25.812 7.863 1 91.31 662 LYS B CA 1
ATOM 10906 C C . LYS B 1 662 ? -12.445 -25.641 6.379 1 91.31 662 LYS B C 1
ATOM 10908 O O . LYS B 1 662 ? -12.164 -24.531 5.926 1 91.31 662 LYS B O 1
ATOM 10913 N N . TRP B 1 663 ? -12.43 -26.781 5.719 1 91.12 663 TRP B N 1
ATOM 10914 C CA . TRP B 1 663 ? -12.281 -26.703 4.27 1 91.12 663 TRP B CA 1
ATOM 10915 C C . TRP B 1 663 ? -13.508 -26.031 3.643 1 91.12 663 TRP B C 1
ATOM 10917 O O . TRP B 1 663 ? -14.641 -26.281 4.059 1 91.12 663 TRP B O 1
ATOM 10927 N N . PRO B 1 664 ? -13.328 -25.203 2.689 1 87.5 664 PRO B N 1
ATOM 10928 C CA . PRO B 1 664 ? -14.445 -24.453 2.107 1 87.5 664 PRO B CA 1
ATOM 10929 C C . PRO B 1 664 ? -15.32 -25.328 1.195 1 87.5 664 PRO B C 1
ATOM 10931 O O . PRO B 1 664 ? -16.438 -24.938 0.858 1 87.5 664 PRO B O 1
ATOM 10934 N N . TRP B 1 665 ? -14.781 -26.5 0.818 1 92.19 665 TRP B N 1
ATOM 10935 C CA . TRP B 1 665 ? -15.492 -27.344 -0.134 1 92.19 665 TRP B CA 1
ATOM 10936 C C . TRP B 1 665 ? -16.422 -28.328 0.588 1 92.19 665 TRP B C 1
ATOM 10938 O O . TRP B 1 665 ? -16.078 -28.844 1.655 1 92.19 665 TRP B O 1
ATOM 10948 N N . GLU B 1 666 ? -17.75 -28.391 0.238 1 76.06 666 GLU B N 1
ATOM 10949 C CA . GLU B 1 666 ? -18.672 -29.359 0.813 1 76.06 666 GLU B CA 1
ATOM 10950 C C . GLU B 1 666 ? -18.438 -30.75 0.23 1 76.06 666 GLU B C 1
ATOM 10952 O O . GLU B 1 666 ? -18.688 -30.984 -0.954 1 76.06 666 GLU B O 1
ATOM 10957 N N . ILE B 1 667 ? -17.656 -31.516 0.845 1 71.19 667 ILE B N 1
ATOM 10958 C CA . ILE B 1 667 ? -17.484 -32.875 0.348 1 71.19 667 ILE B CA 1
ATOM 10959 C C . ILE B 1 667 ? -18.422 -33.812 1.094 1 71.19 667 ILE B C 1
ATOM 10961 O O . ILE B 1 667 ? -18.531 -33.781 2.322 1 71.19 667 ILE B O 1
ATOM 10965 N N . ASN B 1 668 ? -19.547 -34.188 0.507 1 54.28 668 ASN B N 1
ATOM 10966 C CA . ASN B 1 668 ? -20.438 -35.188 1.119 1 54.28 668 ASN B CA 1
ATOM 10967 C C . ASN B 1 668 ? -19.672 -36.375 1.675 1 54.28 668 ASN B C 1
ATOM 10969 O O . ASN B 1 668 ? -18.906 -37 0.95 1 54.28 668 ASN B O 1
ATOM 10973 N N . LYS B 1 669 ? -19.406 -36.438 2.939 1 49.56 669 LYS B N 1
ATOM 10974 C CA . LYS B 1 669 ? -19.016 -37.75 3.471 1 49.56 669 LYS B CA 1
ATOM 10975 C C . LYS B 1 669 ? -19.969 -38.844 2.994 1 49.56 669 LYS B C 1
ATOM 10977 O O . LYS B 1 669 ? -21.156 -38.812 3.303 1 49.56 669 LYS B O 1
ATOM 10982 N N . GLU B 1 670 ? -20.047 -39.156 1.802 1 35 670 GLU B N 1
ATOM 10983 C CA . GLU B 1 670 ? -20.797 -40.406 1.613 1 35 670 GLU B CA 1
ATOM 10984 C C . GLU B 1 670 ? -20.594 -41.344 2.787 1 35 670 GLU B C 1
ATOM 10986 O O . GLU B 1 670 ? -19.484 -41.5 3.293 1 35 670 GLU B O 1
ATOM 10991 N N . GLU B 1 671 ? -21.734 -41.625 3.592 1 33.25 671 GLU B N 1
ATOM 10992 C CA . GLU B 1 671 ? -21.953 -42.75 4.492 1 33.25 671 GLU B CA 1
ATOM 10993 C C . GLU B 1 671 ? -21.172 -44 4.02 1 33.25 671 GLU B C 1
ATOM 10995 O O . GLU B 1 671 ? -21.406 -44.469 2.914 1 33.25 671 GLU B O 1
ATOM 11000 N N . LYS B 1 672 ? -20.031 -44.281 4.52 1 29.42 672 LYS B N 1
ATOM 11001 C CA . LYS B 1 672 ? -19.859 -45.719 4.809 1 29.42 672 LYS B CA 1
ATOM 11002 C C . LYS B 1 672 ? -20.719 -46.125 5.988 1 29.42 672 LYS B C 1
ATOM 11004 O O . LYS B 1 672 ? -20.734 -45.469 7.027 1 29.42 672 LYS B O 1
#

Foldseek 3Di:
DPPPPPPPPPPPPPPPCPADLKFFDDDDPQLLVLCVLAVVLDDQQAFFQQLSNLVSVQSLCLQPVPLAFDDDDDPVLLVVLQVLLVPAPLPPPPPPPDPDPPVVVVVVVVCVPPCPPLFALAEAEAQQQDDPVLNVLQLVLLVCQQVQPPVDPHGNLLSLLQCQASVFFSPCDQALLVLLLLVSSLLSVQVSSCVRPPSHHQYAHQLQQLVPDLQSLLFQCQFQDHQHHLAAFGQGHSCHQQAHQQQGTFGWLAQQFFGGQHPVLLVLQLPDQASLCADPRRHHLSRHLRSSLLSRLVRRDAQSSNSRRNVSRVNVSNSSVVSNVSVVSSCVSNVVVVHHQLPRQDQPGPPCRHQQHARGPHRDGSSSSSRRPCSSHYDYDDQQQPFFDPAQVSRHDQQWGHDPRGIHGDGSVRSVVVVVVVVVVCCVPVPDDDPVPCPCPVVVVSVCCCVSHSLVGFHYHQCRWSSDRDLQQKWKFKEKEKEAADQCDAADAFDDDPHDTDRNHHPQHDDPPCCPPDDDADNGYFAPSDDAHNQQWWKKKKKKQFSSIHGIWIGIWIDRNSHRMDMTMFITMFGDPPPHKTKIQMWMATSRSHTWWKWFQDDQVLDIDTGASIMIGHPDPPHLIGSDGVVNRVVQWAVPDPPTHGNSSSHTMYTYHRNHSDNNHDSPPPDD/DPPPPPPPPPPPPPPPPPDDLKFFDDDDPQLLVLCVLAVVLDDQQAFFQQLSNLVSVQSLCLQPVPLAFDDDDDPVLLVVLQVLLVPAPLPPPPPPPDPDPPVVVVVVVVCVPPPPPLAALAEAEAQQQDDPVLNVLQLVLLVCQQVQPPVDPHGNLLSLLQCQASVFFSPCDQALLVLLLLVSSLSSVQVSSCVRPPSHHQYAHQLQLLVPDLQSLLFQCQFQDHQHHLAAFGQGHSCHQQAHQQLGTFGWLAQQFFGGQHPVLLVLQLPDQASLCADPRRHHLSRHLRSSLLSRLVRRDASSSNSRRNVSRVNVSNSSVVSNVSVVSSCVSNVVVVHHQLPRQDQPGPPCRHQQHARGPHRDGSSSSSRRPCSSHYHYDDQQQPFFDPAQVSRHDQQWGHDPRGIHGDGSVRSVVVVVVVVVVCDVPVPDDDPVPCPCPVVVVRVCCCVSHSLVGFHYHQCRKSSDRDLQQKWKFKEKEKEAADQCDAADAFDDDPHDTDRNHHPQHDDPVVPPPDPDADNGYFAPSDDAHNQQWWKKKKKKQFSSIHGIWIGIWIDRNSHRMDMTMFITMFGDPPPHKTKIQMWMATSRSHTWWKWFDDDDVLDIDTGASIMIGHPDPPHLIGSDGVVNRVVQWAVPDPPTHGNSSSHGMYTYHRNHSDNNHDNPPPDD

Organism: Magallana gigas (NCBI:txid29159)

pLDDT: mean 83.99, std 20.49, range [24.52, 98.81]